Protein 8Q3X (pdb70)

B-factor: mean 102.75, std 41.79, range [35.36, 305.22]

Solvent-accessible surface area: 38124 Å² total

Nearest PDB structures (foldseek):
  8q3x-assembly1_DDD  TM=1.011E+00  e=6.665E-15  Homo sapiens
  6ipu-assembly1_D  TM=1.009E+00  e=2.943E-14  Homo sapiens
  7xvl-assembly1_X  TM=1.002E+00  e=1.071E-13  Homo sapiens
  3uta-assembly1_D  TM=1.003E+00  e=1.479E-13  Xenopus laevis
  4wnn-assembly4_D  TM=9.598E-01  e=1.417E-12  Saccharomyces cerevisiae S288C

Sequence (782 aa):
PHRYRPGTVALREIRRYQKSTELLIRKLPFQRLVREIAQDFKTDLRFQSSAVMALQEACEAYLVGLFEDTNLCAIHAKRVTIMPKDIQLARRIRGERAVLRDNIQGITKPAIRRLARRGGVKRISGLIYEETRGVLKVFLENVIRDAVTYTEHAKRKTVTAMDVVYALKRQGRTLYGFGGKAKTRSSRAGLQFPVGRVHRLLRKGNYSERVGAGAPVYLAAVLEYLTAEILELAGNAARDNKKTRIIPRHLQLAIRNDEELNKLLGRVTIAQGGVLPNIQAVLLPKKRSRKESYSVYVYKVLKQVHPDTGISSKAMGIMNSFVNDIFERIAGEASRLAHYNKRSTITSREIQTAVRLLLPGELAKHAVSEGTKAVTKYTSAKPHRYRPGTVALREIRRYQKSTELLIRKLPFQRLVREIAQDFKTDLRFQSSAVMALQEACEAYLVGLFEDTNLCAIHAKRVTIMPKDIQLARRIRGERAKRHRKVLRDNIQGITKPAIRRLARRGGVKRISGLIYEETRGVLKVFLENVIRDAVTYTEHAKRKTVTAMDVVYALKRQGRTLYGFGGKAKTRSSRAGLQFPVGRVHRLLRKGNYSERVGAGAPVYLAAVLEYLTAEILELAGNAARDNKKTRIIPRHLQLAIRNDEELNKLLGRVTIAQGGVLPNIQAVLLPKKRSRKESYSVYVYKVLKQVHPDTGISSKAMGIMNSFVNDIFERIAGEASRLAHYNKRSTITSREIQTAVRLLLPGELAKHAVSEGTKAVTKYTSAKPGRLRSGRSTGAP

Structure (mmCIF, N/CA/C/O backbone):
data_8Q3X
#
_entry.id   8Q3X
#
_cell.length_a   108.105
_cell.length_b   109.609
_cell.length_c   183.767
_cell.angle_alpha   90.000
_cell.angle_beta   90.000
_cell.angle_gamma   90.000
#
_symmetry.space_group_name_H-M   'P 21 21 21'
#
loop_
_entity.id
_entity.type
_entity.pdbx_description
1 polymer 'Histone H3.1'
2 polymer 'Histone H4'
3 polymer 'Histone H2A type 1-B/E'
4 polymer 'Histone H2B type 1-K'
5 polymer 'DNA (145-MER)'
6 polymer 'DNA (145-MER)'
7 polymer 'LANA peptide'
8 non-polymer 'GOLD ION'
9 non-polymer '4-diphenylphosphanylbenzoic acid'
10 non-polymer 'MAGNESIUM ION'
#
loop_
_atom_site.group_PDB
_atom_site.id
_atom_site.type_symbol
_atom_site.label_atom_id
_atom_site.label_alt_id
_atom_site.label_comp_id
_atom_site.label_asym_id
_atom_site.label_entity_id
_atom_site.label_seq_id
_atom_site.pdbx_PDB_ins_code
_atom_site.Cartn_x
_atom_site.Cartn_y
_atom_site.Cartn_z
_atom_site.occupancy
_atom_site.B_iso_or_equiv
_atom_site.auth_seq_id
_atom_site.auth_comp_id
_atom_site.auth_asym_id
_atom_site.auth_atom_id
_atom_site.pdbx_PDB_model_num
ATOM 1 N N . PRO A 1 1 ? 60.732 29.291 81.826 1.000 164.180 38 PRO AAA N 1
ATOM 2 C CA . PRO A 1 1 ? 59.726 28.349 81.290 1.000 163.430 38 PRO AAA CA 1
ATOM 3 C C . PRO A 1 1 ? 58.369 29.030 81.025 1.000 170.740 38 PRO AAA C 1
ATOM 4 O O . PRO A 1 1 ? 57.660 29.299 81.983 1.000 177.330 38 PRO AAA O 1
ATOM 8 N N . HIS A 1 2 ? 58.058 29.303 79.748 1.000 173.150 39 HIS AAA N 1
ATOM 9 C CA . HIS A 1 2 ? 56.868 30.080 79.289 1.000 159.970 39 HIS AAA CA 1
ATOM 10 C C . HIS A 1 2 ? 55.966 29.202 78.415 1.000 138.380 39 HIS AAA C 1
ATOM 11 O O . HIS A 1 2 ? 56.463 28.603 77.444 1.000 123.220 39 HIS AAA O 1
ATOM 18 N N . ARG A 1 3 ? 54.677 29.169 78.755 1.000 118.050 40 ARG AAA N 1
ATOM 19 C CA . ARG A 1 3 ? 53.660 28.227 78.227 1.000 109.130 40 ARG AAA CA 1
ATOM 20 C C . ARG A 1 3 ? 52.434 29.054 77.815 1.000 101.970 40 ARG AAA C 1
ATOM 21 O O . ARG A 1 3 ? 52.040 29.927 78.608 1.000 95.480 40 ARG AAA O 1
ATOM 29 N N . TYR A 1 4 ? 51.880 28.841 76.613 1.000 88.970 41 TYR AAA N 1
ATOM 30 C CA . TYR A 1 4 ? 50.661 29.554 76.129 1.000 85.640 41 TYR AAA CA 1
ATOM 31 C C . TYR A 1 4 ? 49.410 28.888 76.745 1.000 75.620 41 TYR AAA C 1
ATOM 32 O O . TYR A 1 4 ? 49.341 27.636 76.866 1.000 70.900 41 TYR AAA O 1
ATOM 41 N N . ARG A 1 5 ? 48.445 29.703 77.179 1.000 77.510 42 ARG AAA N 1
ATOM 42 C CA . ARG A 1 5 ? 47.195 29.226 77.846 1.000 84.980 42 ARG AAA CA 1
ATOM 43 C C . ARG A 1 5 ? 46.249 28.561 76.845 1.000 86.280 42 ARG AAA C 1
ATOM 44 O O . ARG A 1 5 ? 46.218 28.938 75.670 1.000 79.480 42 ARG AAA O 1
ATOM 52 N N . PRO A 1 6 ? 45.403 27.597 77.290 1.000 83.380 43 PRO AAA N 1
ATOM 53 C CA . PRO A 1 6 ? 44.520 26.857 76.388 1.000 86.500 43 PRO AAA CA 1
ATOM 54 C C . PRO A 1 6 ? 43.691 27.832 75.543 1.000 84.280 43 PRO AAA C 1
ATOM 55 O O . PRO A 1 6 ? 43.145 28.763 76.104 1.000 81.510 43 PRO AAA O 1
ATOM 59 N N . GLY A 1 7 ? 43.673 27.633 74.224 1.000 80.170 44 GLY AAA N 1
ATOM 60 C CA . GLY A 1 7 ? 42.828 28.418 73.301 1.000 85.550 44 GLY AAA CA 1
ATOM 61 C C . GLY A 1 7 ? 43.588 29.532 72.604 1.000 78.780 44 GLY AAA C 1
ATOM 62 O O . GLY A 1 7 ? 43.079 30.041 71.602 1.000 78.860 44 GLY AAA O 1
ATOM 63 N N . THR A 1 8 ? 44.772 29.889 73.092 1.000 75.320 45 THR AAA N 1
ATOM 64 C CA . THR A 1 8 ? 45.572 31.014 72.557 1.000 72.870 45 THR AAA CA 1
ATOM 65 C C . THR A 1 8 ? 46.272 30.581 71.275 1.000 68.390 45 THR AAA C 1
ATOM 66 O O . THR A 1 8 ? 46.342 31.407 70.344 1.000 74.680 45 THR AAA O 1
ATOM 70 N N . VAL A 1 9 ? 46.768 29.347 71.237 1.000 67.320 46 VAL AAA N 1
ATOM 71 C CA . VAL A 1 9 ? 47.366 28.737 70.010 1.000 76.890 46 VAL AAA CA 1
ATOM 72 C C . VAL A 1 9 ? 46.229 28.369 69.040 1.000 72.000 46 VAL AAA C 1
ATOM 73 O O . VAL A 1 9 ? 46.404 28.605 67.824 1.000 76.360 46 VAL AAA O 1
ATOM 77 N N . ALA A 1 10 ? 45.106 27.845 69.548 1.000 71.340 47 ALA AAA N 1
ATOM 78 C CA . ALA A 1 10 ? 43.883 27.530 68.759 1.000 75.530 47 ALA AAA CA 1
ATOM 79 C C . ALA A 1 10 ? 43.496 28.762 67.916 1.000 71.570 47 ALA AAA C 1
ATOM 80 O O . ALA A 1 10 ? 43.521 28.655 66.686 1.000 74.970 47 ALA AAA O 1
ATOM 82 N N . LEU A 1 11 ? 43.260 29.912 68.554 1.000 64.880 48 LEU AAA N 1
ATOM 83 C CA . LEU A 1 11 ? 43.013 31.216 67.884 1.000 65.730 48 LEU AAA CA 1
ATOM 84 C C . LEU A 1 11 ? 44.103 31.512 66.849 1.000 72.850 48 LEU AAA C 1
ATOM 85 O O . LEU A 1 11 ? 43.794 32.041 65.765 1.000 69.390 48 LEU AAA O 1
ATOM 90 N N . ARG A 1 12 ? 45.357 31.229 67.174 1.000 75.820 49 ARG AAA N 1
ATOM 91 C CA . ARG A 1 12 ? 46.470 31.578 66.268 1.000 74.950 49 ARG AAA CA 1
ATOM 92 C C . ARG A 1 12 ? 46.381 30.676 65.048 1.000 75.660 49 ARG AAA C 1
ATOM 93 O O . ARG A 1 12 ? 46.602 31.199 63.943 1.000 77.380 49 ARG AAA O 1
ATOM 101 N N . GLU A 1 13 ? 46.068 29.389 65.248 1.000 68.560 50 GLU AAA N 1
ATOM 102 C CA . GLU A 1 13 ? 45.892 28.428 64.130 1.000 67.510 50 GLU AAA CA 1
ATOM 103 C C . GLU A 1 13 ? 44.689 28.896 63.285 1.000 69.080 50 GLU AAA C 1
ATOM 104 O O . GLU A 1 13 ? 44.804 28.956 62.024 1.000 66.830 50 GLU AAA O 1
ATOM 110 N N . ILE A 1 14 ? 43.592 29.295 63.927 1.000 61.300 51 ILE AAA N 1
ATOM 111 C CA . ILE A 1 14 ? 42.387 29.789 63.190 1.000 65.980 51 ILE AAA CA 1
ATOM 112 C C . ILE A 1 14 ? 42.812 30.937 62.271 1.000 63.950 51 ILE AAA C 1
ATOM 113 O O . ILE A 1 14 ? 42.404 30.935 61.100 1.000 60.810 51 ILE AAA O 1
ATOM 118 N N . ARG A 1 15 ? 43.578 31.897 62.794 1.000 61.120 52 ARG AAA N 1
ATOM 119 C CA . ARG A 1 15 ? 43.951 33.114 62.032 1.000 62.330 52 ARG AAA CA 1
ATOM 120 C C . ARG A 1 15 ? 44.846 32.669 60.890 1.000 61.720 52 ARG AAA C 1
ATOM 121 O O . ARG A 1 15 ? 44.656 33.136 59.763 1.000 77.930 52 ARG AAA O 1
ATOM 129 N N . ARG A 1 16 ? 45.720 31.721 61.172 1.000 65.760 53 ARG AAA N 1
ATOM 130 C CA . ARG A 1 16 ? 46.728 31.244 60.206 1.000 69.290 53 ARG AAA CA 1
ATOM 131 C C . ARG A 1 16 ? 46.037 30.463 59.076 1.000 73.420 53 ARG AAA C 1
ATOM 132 O O . ARG A 1 16 ? 46.288 30.767 57.901 1.000 74.380 53 ARG AAA O 1
ATOM 140 N N . TYR A 1 17 ? 45.198 29.481 59.391 1.000 75.300 54 TYR AAA N 1
ATOM 141 C CA . TYR A 1 17 ? 44.622 28.575 58.362 1.000 69.990 54 TYR AAA CA 1
ATOM 142 C C . TYR A 1 17 ? 43.501 29.285 57.580 1.000 64.550 54 TYR AAA C 1
ATOM 143 O O . TYR A 1 17 ? 43.349 28.961 56.373 1.000 66.150 54 TYR AAA O 1
ATOM 152 N N . GLN A 1 18 ? 42.830 30.286 58.165 1.000 62.030 55 GLN AAA N 1
ATOM 153 C CA . GLN A 1 18 ? 41.793 31.090 57.450 1.000 70.690 55 GLN AAA CA 1
ATOM 154 C C . GLN A 1 18 ? 42.459 32.083 56.481 1.000 71.570 55 GLN AAA C 1
ATOM 155 O O . GLN A 1 18 ? 41.777 32.586 55.558 1.000 69.440 55 GLN AAA O 1
ATOM 161 N N . LYS A 1 19 ? 43.756 32.333 56.661 1.000 74.910 56 LYS AAA N 1
ATOM 162 C CA . LYS A 1 19 ? 44.558 33.263 55.822 1.000 68.910 56 LYS AAA CA 1
ATOM 163 C C . LYS A 1 19 ? 45.062 32.524 54.583 1.000 62.780 56 LYS AAA C 1
ATOM 164 O O . LYS A 1 19 ? 45.145 33.154 53.530 1.000 69.130 56 LYS AAA O 1
ATOM 170 N N . SER A 1 20 ? 45.381 31.237 54.721 1.000 63.200 57 SER AAA N 1
ATOM 171 C CA . SER A 1 20 ? 45.981 30.401 53.657 1.000 68.280 57 SER AAA CA 1
ATOM 172 C C . SER A 1 20 ? 44.905 29.572 52.942 1.000 69.590 57 SER AAA C 1
ATOM 173 O O . SER A 1 20 ? 43.740 29.566 53.399 1.000 76.720 57 SER AAA O 1
ATOM 176 N N . THR A 1 21 ? 45.317 28.906 51.858 1.000 74.130 58 THR AAA N 1
ATOM 177 C CA . THR A 1 21 ? 44.485 28.066 50.956 1.000 69.840 58 THR AAA CA 1
ATOM 178 C C . THR A 1 21 ? 45.132 26.696 50.684 1.000 68.530 58 THR AAA C 1
ATOM 179 O O . THR A 1 21 ? 44.547 25.936 49.905 1.000 71.280 58 THR AAA O 1
ATOM 183 N N . GLU A 1 22 ? 46.302 26.388 51.260 1.000 74.660 59 GLU AAA N 1
ATOM 184 C CA . GLU A 1 22 ? 46.985 25.078 51.031 1.000 80.010 59 GLU AAA CA 1
ATOM 185 C C . GLU A 1 22 ? 46.040 23.980 51.515 1.000 66.250 59 GLU AAA C 1
ATOM 186 O O . GLU A 1 22 ? 45.386 24.174 52.566 1.000 65.030 59 GLU AAA O 1
ATOM 192 N N . LEU A 1 23 ? 45.974 22.877 50.778 1.000 61.830 60 LEU AAA N 1
ATOM 193 C CA . LEU A 1 23 ? 45.333 21.632 51.260 1.000 63.850 60 LEU AAA CA 1
ATOM 194 C C . LEU A 1 23 ? 45.968 21.231 52.597 1.000 66.880 60 LEU AAA C 1
ATOM 195 O O . LEU A 1 23 ? 47.203 21.389 52.753 1.000 78.140 60 LEU AAA O 1
ATOM 200 N N . LEU A 1 24 ? 45.134 20.797 53.542 1.000 63.500 61 LEU AAA N 1
ATOM 201 C CA . LEU A 1 24 ? 45.499 20.564 54.963 1.000 68.060 61 LEU AAA CA 1
ATOM 202 C C . LEU A 1 24 ? 45.574 19.072 55.317 1.000 70.120 61 LEU AAA C 1
ATOM 203 O O . LEU A 1 24 ? 45.916 18.805 56.482 1.000 72.400 61 LEU AAA O 1
ATOM 208 N N . ILE A 1 25 ? 45.228 18.163 54.395 1.000 67.310 62 ILE AAA N 1
ATOM 209 C CA . ILE A 1 25 ? 45.465 16.688 54.506 1.000 68.900 62 ILE AAA CA 1
ATOM 210 C C . ILE A 1 25 ? 46.674 16.323 53.634 1.000 72.540 62 ILE AAA C 1
ATOM 211 O O . ILE A 1 25 ? 46.809 16.895 52.510 1.000 74.010 62 ILE AAA O 1
ATOM 216 N N . ARG A 1 26 ? 47.510 15.388 54.094 1.000 77.280 63 ARG AAA N 1
ATOM 217 C CA . ARG A 1 26 ? 48.736 14.973 53.348 1.000 82.660 63 ARG AAA CA 1
ATOM 218 C C . ARG A 1 26 ? 48.266 14.212 52.104 1.000 77.490 63 ARG AAA C 1
ATOM 219 O O . ARG A 1 26 ? 47.263 13.473 52.235 1.000 72.450 63 ARG AAA O 1
ATOM 227 N N . LYS A 1 27 ? 48.945 14.389 50.963 1.000 70.340 64 LYS AAA N 1
ATOM 228 C CA . LYS A 1 27 ? 48.452 13.948 49.625 1.000 82.720 64 LYS AAA CA 1
ATOM 229 C C . LYS A 1 27 ? 48.386 12.426 49.567 1.000 79.530 64 LYS AAA C 1
ATOM 230 O O . LYS A 1 27 ? 47.332 11.917 49.157 1.000 96.380 64 LYS AAA O 1
ATOM 236 N N . LEU A 1 28 ? 49.453 11.736 49.973 1.000 80.510 65 LEU AAA N 1
ATOM 237 C CA . LEU A 1 28 ? 49.578 10.266 49.786 1.000 78.710 65 LEU AAA CA 1
ATOM 238 C C . LEU A 1 28 ? 48.507 9.512 50.577 1.000 75.570 65 LEU AAA C 1
ATOM 239 O O . LEU A 1 28 ? 47.843 8.644 50.008 1.000 82.140 65 LEU AAA O 1
ATOM 244 N N . PRO A 1 29 ? 48.304 9.778 51.893 1.000 68.690 66 PRO AAA N 1
ATOM 245 C CA . PRO A 1 29 ? 47.245 9.116 52.654 1.000 69.860 66 PRO AAA CA 1
ATOM 246 C C . PRO A 1 29 ? 45.884 9.250 51.963 1.000 72.040 66 PRO AAA C 1
ATOM 247 O O . PRO A 1 29 ? 45.112 8.302 51.993 1.000 75.030 66 PRO AAA O 1
ATOM 251 N N . PHE A 1 30 ? 45.635 10.427 51.374 1.000 76.960 67 PHE AAA N 1
ATOM 252 C CA . PHE A 1 30 ? 44.356 10.780 50.710 1.000 74.920 67 PHE AAA CA 1
ATOM 253 C C . PHE A 1 30 ? 44.258 9.925 49.445 1.000 70.160 67 PHE AAA C 1
ATOM 254 O O . PHE A 1 30 ? 43.321 9.115 49.314 1.000 72.900 67 PHE AAA O 1
ATOM 262 N N . GLN A 1 31 ? 45.262 10.030 48.576 1.000 80.020 68 GLN AAA N 1
ATOM 263 C CA . GLN A 1 31 ? 45.378 9.207 47.346 1.000 82.390 68 GLN AAA CA 1
ATOM 264 C C . GLN A 1 31 ? 45.061 7.738 47.689 1.000 83.820 68 GLN AAA C 1
ATOM 265 O O . GLN A 1 31 ? 44.173 7.158 47.029 1.000 85.880 68 GLN AAA O 1
ATOM 271 N N . ARG A 1 32 ? 45.715 7.172 48.712 1.000 79.970 69 ARG AAA N 1
ATOM 272 C CA . ARG A 1 32 ? 45.505 5.764 49.157 1.000 87.190 69 ARG AAA CA 1
ATOM 273 C C . ARG A 1 32 ? 44.033 5.548 49.495 1.000 83.170 69 ARG AAA C 1
ATOM 274 O O . ARG A 1 32 ? 43.466 4.519 49.072 1.000 79.980 69 ARG AAA O 1
ATOM 282 N N . LEU A 1 33 ? 43.446 6.475 50.256 1.000 77.400 70 LEU AAA N 1
ATOM 283 C CA . LEU A 1 33 ? 42.031 6.360 50.697 1.000 77.200 70 LEU AAA CA 1
ATOM 284 C C . LEU A 1 33 ? 41.109 6.424 49.476 1.000 70.000 70 LEU AAA C 1
ATOM 285 O O . LEU A 1 33 ? 40.209 5.599 49.379 1.000 73.720 70 LEU AAA O 1
ATOM 290 N N . VAL A 1 34 ? 41.373 7.334 48.541 1.000 78.930 71 VAL AAA N 1
ATOM 291 C CA . VAL A 1 34 ? 40.609 7.423 47.263 1.000 79.450 71 VAL AAA CA 1
ATOM 292 C C . VAL A 1 34 ? 40.648 6.045 46.611 1.000 75.260 71 VAL AAA C 1
ATOM 293 O O . VAL A 1 34 ? 39.567 5.467 46.402 1.000 75.890 71 VAL AAA O 1
ATOM 297 N N . ARG A 1 35 ? 41.854 5.540 46.330 1.000 80.110 72 ARG AAA N 1
ATOM 298 C CA . ARG A 1 35 ? 42.055 4.290 45.544 1.000 82.810 72 ARG AAA CA 1
ATOM 299 C C . ARG A 1 35 ? 41.350 3.110 46.234 1.000 74.870 72 ARG AAA C 1
ATOM 300 O O . ARG A 1 35 ? 40.675 2.345 45.516 1.000 77.000 72 ARG AAA O 1
ATOM 308 N N . GLU A 1 36 ? 41.458 2.998 47.565 1.000 74.060 73 GLU AAA N 1
ATOM 309 C CA . GLU A 1 36 ? 40.753 1.967 48.379 1.000 76.370 73 GLU AAA CA 1
ATOM 310 C C . GLU A 1 36 ? 39.258 2.024 48.037 1.000 83.510 73 GLU AAA C 1
ATOM 311 O O . GLU A 1 36 ? 38.736 1.063 47.435 1.000 88.720 73 GLU AAA O 1
ATOM 317 N N . ILE A 1 37 ? 38.607 3.145 48.359 1.000 86.400 74 ILE AAA N 1
ATOM 318 C CA . ILE A 1 37 ? 37.130 3.326 48.230 1.000 77.490 74 ILE AAA CA 1
ATOM 319 C C . ILE A 1 37 ? 36.718 2.968 46.797 1.000 79.690 74 ILE AAA C 1
ATOM 320 O O . ILE A 1 37 ? 35.672 2.301 46.620 1.000 72.960 74 ILE AAA O 1
ATOM 325 N N . ALA A 1 38 ? 37.526 3.395 45.821 1.000 73.210 75 ALA AAA N 1
ATOM 326 C CA . ALA A 1 38 ? 37.263 3.253 44.374 1.000 78.640 75 ALA AAA CA 1
ATOM 327 C C . ALA A 1 38 ? 37.295 1.769 43.972 1.000 90.510 75 ALA AAA C 1
ATOM 328 O O . ALA A 1 38 ? 36.341 1.326 43.284 1.000 88.650 75 ALA AAA O 1
ATOM 330 N N . GLN A 1 39 ? 38.328 1.035 44.417 1.000 95.800 76 GLN AAA N 1
ATOM 331 C CA . GLN A 1 39 ? 38.511 -0.436 44.221 1.000 103.940 76 GLN AAA CA 1
ATOM 332 C C . GLN A 1 39 ? 37.184 -1.190 44.389 1.000 101.470 76 GLN AAA C 1
ATOM 333 O O . GLN A 1 39 ? 36.942 -2.100 43.578 1.000 107.200 76 GLN AAA O 1
ATOM 339 N N . ASP A 1 40 ? 36.354 -0.821 45.374 1.000 87.220 77 ASP AAA N 1
ATOM 340 C CA . ASP A 1 40 ? 35.059 -1.497 45.678 1.000 84.530 77 ASP AAA CA 1
ATOM 341 C C . ASP A 1 40 ? 34.017 -1.273 44.571 1.000 86.920 77 ASP AAA C 1
ATOM 342 O O . ASP A 1 40 ? 32.879 -1.780 44.721 1.000 87.230 77 ASP AAA O 1
ATOM 347 N N . PHE A 1 41 ? 34.342 -0.518 43.518 1.000 83.330 78 PHE AAA N 1
ATOM 348 C CA . PHE A 1 41 ? 33.371 -0.128 42.462 1.000 84.680 78 PHE AAA CA 1
ATOM 349 C C . PHE A 1 41 ? 33.863 -0.621 41.106 1.000 80.690 78 PHE AAA C 1
ATOM 350 O O . PHE A 1 41 ? 33.032 -1.021 40.286 1.000 88.500 78 PHE AAA O 1
ATOM 358 N N . LYS A 1 42 ? 35.165 -0.493 40.860 1.000 78.650 79 LYS AAA N 1
ATOM 359 C CA . LYS A 1 42 ? 35.855 -1.110 39.707 1.000 82.060 79 LYS AAA CA 1
ATOM 360 C C . LYS A 1 42 ? 37.329 -1.287 40.070 1.000 94.770 79 LYS AAA C 1
ATOM 361 O O . LYS A 1 42 ? 37.920 -0.343 40.624 1.000 94.250 79 LYS AAA O 1
ATOM 367 N N . THR A 1 43 ? 37.881 -2.472 39.787 1.000 102.240 80 THR AAA N 1
ATOM 368 C CA . THR A 1 43 ? 39.285 -2.860 40.099 1.000 95.430 80 THR AAA CA 1
ATOM 369 C C . THR A 1 43 ? 40.191 -2.499 38.921 1.000 88.120 80 THR AAA C 1
ATOM 370 O O . THR A 1 43 ? 39.662 -2.228 37.822 1.000 90.460 80 THR AAA O 1
ATOM 374 N N . ASP A 1 44 ? 41.505 -2.497 39.153 1.000 93.890 81 ASP AAA N 1
ATOM 375 C CA . ASP A 1 44 ? 42.543 -2.129 38.151 1.000 107.710 81 ASP AAA CA 1
ATOM 376 C C . ASP A 1 44 ? 42.222 -0.730 37.609 1.000 105.020 81 ASP AAA C 1
ATOM 377 O O . ASP A 1 44 ? 42.192 -0.543 36.367 1.000 103.870 81 ASP AAA O 1
ATOM 382 N N . LEU A 1 45 ? 41.959 0.216 38.512 1.000 101.480 82 LEU AAA N 1
ATOM 383 C CA . LEU A 1 45 ? 41.561 1.594 38.129 1.000 96.870 82 LEU AAA CA 1
ATOM 384 C C . LEU A 1 45 ? 42.777 2.500 38.216 1.000 82.210 82 LEU AAA C 1
ATOM 385 O O . LEU A 1 45 ? 43.517 2.383 39.191 1.000 87.640 82 LEU AAA O 1
ATOM 390 N N . ARG A 1 46 ? 42.960 3.356 37.219 1.000 74.550 83 ARG AAA N 1
ATOM 391 C CA . ARG A 1 46 ? 43.963 4.448 37.271 1.000 86.330 83 ARG AAA CA 1
ATOM 392 C C . ARG A 1 46 ? 43.203 5.773 37.447 1.000 87.490 83 ARG AAA C 1
ATOM 393 O O . ARG A 1 46 ? 41.992 5.822 37.125 1.000 71.350 83 ARG AAA O 1
ATOM 401 N N . PHE A 1 47 ? 43.889 6.787 37.982 1.000 86.560 84 PHE AAA N 1
ATOM 402 C CA . PHE A 1 47 ? 43.362 8.139 38.310 1.000 83.040 84 PHE AAA CA 1
ATOM 403 C C . PHE A 1 47 ? 44.293 9.194 37.712 1.000 78.890 84 PHE AAA C 1
ATOM 404 O O . PHE A 1 47 ? 45.509 9.099 37.968 1.000 77.100 84 PHE AAA O 1
ATOM 412 N N . GLN A 1 48 ? 43.776 10.190 36.987 1.000 74.690 85 GLN AAA N 1
ATOM 413 C CA . GLN A 1 48 ? 44.634 11.330 36.558 1.000 74.450 85 GLN AAA CA 1
ATOM 414 C C . GLN A 1 48 ? 45.155 11.987 37.846 1.000 75.040 85 GLN AAA C 1
ATOM 415 O O . GLN A 1 48 ? 44.480 11.863 38.880 1.000 75.850 85 GLN AAA O 1
ATOM 421 N N . SER A 1 49 ? 46.340 12.594 37.820 1.000 70.030 86 SER AAA N 1
ATOM 422 C CA . SER A 1 49 ? 46.852 13.433 38.932 1.000 74.540 86 SER AAA CA 1
ATOM 423 C C . SER A 1 49 ? 45.790 14.478 39.337 1.000 76.270 86 SER AAA C 1
ATOM 424 O O . SER A 1 49 ? 45.534 14.610 40.549 1.000 77.640 86 SER AAA O 1
ATOM 427 N N . SER A 1 50 ? 45.221 15.205 38.362 1.000 69.980 87 SER AAA N 1
ATOM 428 C CA . SER A 1 50 ? 44.240 16.306 38.547 1.000 75.850 87 SER AAA CA 1
ATOM 429 C C . SER A 1 50 ? 42.919 15.754 39.119 1.000 81.110 87 SER AAA C 1
ATOM 430 O O . SER A 1 50 ? 42.269 16.475 39.883 1.000 84.750 87 SER AAA O 1
ATOM 433 N N . ALA A 1 51 ? 42.535 14.520 38.785 1.000 74.310 88 ALA AAA N 1
ATOM 434 C CA . ALA A 1 51 ? 41.307 13.884 39.311 1.000 73.520 88 ALA AAA CA 1
ATOM 435 C C . ALA A 1 51 ? 41.404 13.781 40.829 1.000 67.410 88 ALA AAA C 1
ATOM 436 O O . ALA A 1 51 ? 40.419 14.056 41.526 1.000 72.680 88 ALA AAA O 1
ATOM 438 N N . VAL A 1 52 ? 42.558 13.392 41.335 1.000 65.000 89 VAL AAA N 1
ATOM 439 C CA . VAL A 1 52 ? 42.709 13.148 42.794 1.000 71.890 89 VAL AAA CA 1
ATOM 440 C C . VAL A 1 52 ? 42.692 14.513 43.488 1.000 66.670 89 VAL AAA C 1
ATOM 441 O O . VAL A 1 52 ? 42.005 14.656 44.518 1.000 71.990 89 VAL AAA O 1
ATOM 445 N N . MET A 1 53 ? 43.399 15.480 42.919 1.000 64.760 90 MET AAA N 1
ATOM 446 C CA . MET A 1 53 ? 43.458 16.866 43.437 1.000 69.410 90 MET AAA CA 1
ATOM 447 C C . MET A 1 53 ? 42.035 17.458 43.470 1.000 70.220 90 MET AAA C 1
ATOM 448 O O . MET A 1 53 ? 41.641 17.961 44.533 1.000 73.070 90 MET AAA O 1
ATOM 453 N N . ALA A 1 54 ? 41.257 17.324 42.389 1.000 61.950 91 ALA AAA N 1
ATOM 454 C CA . ALA A 1 54 ? 39.832 17.717 42.340 1.000 61.790 91 ALA AAA CA 1
ATOM 455 C C . ALA A 1 54 ? 39.133 17.150 43.586 1.000 67.290 91 ALA AAA C 1
ATOM 456 O O . ALA A 1 54 ? 38.554 17.937 44.349 1.000 70.860 91 ALA AAA O 1
ATOM 458 N N . LEU A 1 55 ? 39.250 15.841 43.824 1.000 66.440 92 LEU AAA N 1
ATOM 459 C CA . LEU A 1 55 ? 38.587 15.161 44.966 1.000 68.290 92 LEU AAA CA 1
ATOM 460 C C . LEU A 1 55 ? 39.049 15.801 46.283 1.000 69.790 92 LEU AAA C 1
ATOM 461 O O . LEU A 1 55 ? 38.188 16.112 47.121 1.000 70.740 92 LEU AAA O 1
ATOM 466 N N . GLN A 1 56 ? 40.352 16.020 46.462 1.000 66.880 93 GLN AAA N 1
ATOM 467 C CA . GLN A 1 56 ? 40.878 16.536 47.754 1.000 72.810 93 GLN AAA CA 1
ATOM 468 C C . GLN A 1 56 ? 40.342 17.964 47.939 1.000 68.910 93 GLN AAA C 1
ATOM 469 O O . GLN A 1 56 ? 39.884 18.286 49.038 1.000 64.670 93 GLN AAA O 1
ATOM 475 N N . GLU A 1 57 ? 40.361 18.775 46.886 1.000 64.140 94 GLU AAA N 1
ATOM 476 C CA . GLU A 1 57 ? 39.868 20.168 46.941 1.000 62.010 94 GLU AAA CA 1
ATOM 477 C C . GLU A 1 57 ? 38.414 20.139 47.414 1.000 63.930 94 GLU AAA C 1
ATOM 478 O O . GLU A 1 57 ? 38.083 20.842 48.393 1.000 62.420 94 GLU AAA O 1
ATOM 484 N N . ALA A 1 58 ? 37.589 19.320 46.765 1.000 58.890 95 ALA AAA N 1
ATOM 485 C CA . ALA A 1 58 ? 36.129 19.269 47.003 1.000 61.980 95 ALA AAA CA 1
ATOM 486 C C . ALA A 1 58 ? 35.896 18.805 48.431 1.000 60.160 95 ALA AAA C 1
ATOM 487 O O . ALA A 1 58 ? 35.112 19.432 49.175 1.000 61.260 95 ALA AAA O 1
ATOM 489 N N . CYS A 1 59 ? 36.624 17.774 48.806 1.000 56.560 96 CYS AAA N 1
ATOM 490 C CA . CYS A 1 59 ? 36.421 17.075 50.095 1.000 63.710 96 CYS AAA CA 1
ATOM 491 C C . CYS A 1 59 ? 36.861 17.986 51.266 1.000 58.550 96 CYS AAA C 1
ATOM 492 O O . CYS A 1 59 ? 36.089 18.176 52.225 1.000 59.660 96 CYS AAA O 1
ATOM 495 N N . GLU A 1 60 ? 37.998 18.654 51.163 1.000 57.500 97 GLU AAA N 1
ATOM 496 C CA . GLU A 1 60 ? 38.446 19.645 52.182 1.000 64.430 97 GLU AAA CA 1
ATOM 497 C C . GLU A 1 60 ? 37.496 20.858 52.256 1.000 59.970 97 GLU AAA C 1
ATOM 498 O O . GLU A 1 60 ? 37.218 21.341 53.364 1.000 60.560 97 GLU AAA O 1
ATOM 504 N N . ALA A 1 61 ? 37.046 21.393 51.129 1.000 54.770 98 ALA AAA N 1
ATOM 505 C CA . ALA A 1 61 ? 36.092 22.526 51.130 1.000 54.310 98 ALA AAA CA 1
ATOM 506 C C . ALA A 1 61 ? 34.820 22.096 51.875 1.000 54.120 98 ALA AAA C 1
ATOM 507 O O . ALA A 1 61 ? 34.337 22.886 52.701 1.000 52.380 98 ALA AAA O 1
ATOM 509 N N . TYR A 1 62 ? 34.338 20.872 51.610 1.000 50.450 99 TYR AAA N 1
ATOM 510 C CA . TYR A 1 62 ? 33.106 20.314 52.201 1.000 49.630 99 TYR AAA CA 1
ATOM 511 C C . TYR A 1 62 ? 33.283 20.267 53.721 1.000 56.000 99 TYR AAA C 1
ATOM 512 O O . TYR A 1 62 ? 32.382 20.729 54.445 1.000 64.650 99 TYR AAA O 1
ATOM 521 N N . LEU A 1 63 ? 34.419 19.741 54.190 1.000 61.190 100 LEU AAA N 1
ATOM 522 C CA . LEU A 1 63 ? 34.629 19.461 55.635 1.000 54.710 100 LEU AAA CA 1
ATOM 523 C C . LEU A 1 63 ? 34.759 20.793 56.354 1.000 59.370 100 LEU AAA C 1
ATOM 524 O O . LEU A 1 63 ? 34.171 20.931 57.434 1.000 59.910 100 LEU AAA O 1
ATOM 529 N N . VAL A 1 64 ? 35.451 21.755 55.738 1.000 63.680 101 VAL AAA N 1
ATOM 530 C CA . VAL A 1 64 ? 35.620 23.124 56.311 1.000 57.040 101 VAL AAA CA 1
ATOM 531 C C . VAL A 1 64 ? 34.251 23.797 56.464 1.000 56.160 101 VAL AAA C 1
ATOM 532 O O . VAL A 1 64 ? 33.992 24.340 57.571 1.000 54.030 101 VAL AAA O 1
ATOM 536 N N . GLY A 1 65 ? 33.403 23.727 55.427 1.000 45.870 102 GLY AAA N 1
ATOM 537 C CA . GLY A 1 65 ? 32.007 24.204 55.492 1.000 44.630 102 GLY AAA CA 1
ATOM 538 C C . GLY A 1 65 ? 31.284 23.533 56.645 1.000 49.520 102 GLY AAA C 1
ATOM 539 O O . GLY A 1 65 ? 30.656 24.248 57.466 1.000 51.460 102 GLY AAA O 1
ATOM 540 N N . LEU A 1 66 ? 31.437 22.209 56.759 1.000 53.910 103 LEU AAA N 1
ATOM 541 C CA . LEU A 1 66 ? 30.713 21.398 57.769 1.000 53.860 103 LEU AAA C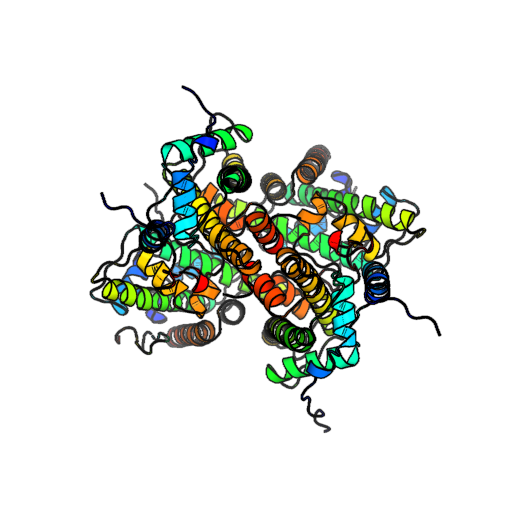A 1
ATOM 542 C C . LEU A 1 66 ? 31.187 21.812 59.166 1.000 54.370 103 LEU AAA C 1
ATOM 543 O O . LEU A 1 66 ? 30.322 21.989 60.052 1.000 50.410 103 LEU AAA O 1
ATOM 548 N N . PHE A 1 67 ? 32.492 22.040 59.359 1.000 52.970 104 PHE AAA N 1
ATOM 549 C CA . PHE A 1 67 ? 32.994 22.501 60.672 1.000 52.200 104 PHE AAA CA 1
ATOM 550 C C . PHE A 1 67 ? 32.407 23.886 60.968 1.000 53.770 104 PHE AAA C 1
ATOM 551 O O . PHE A 1 67 ? 32.080 24.128 62.121 1.000 57.400 104 PHE AAA O 1
ATOM 559 N N . GLU A 1 68 ? 32.232 24.758 59.979 1.000 50.850 105 GLU AAA N 1
ATOM 560 C CA . GLU A 1 68 ? 31.623 26.082 60.260 1.000 57.020 105 GLU AAA CA 1
ATOM 561 C C . GLU A 1 68 ? 30.215 25.838 60.811 1.000 54.700 105 GLU AAA C 1
ATOM 562 O O . GLU A 1 68 ? 29.884 26.424 61.861 1.000 59.080 105 GLU AAA O 1
ATOM 568 N N . ASP A 1 69 ? 29.415 25.022 60.126 1.000 52.790 106 ASP AAA N 1
ATOM 569 C CA . ASP A 1 69 ? 27.997 24.771 60.513 1.000 56.600 106 ASP AAA CA 1
ATOM 570 C C . ASP A 1 69 ? 27.977 24.098 61.884 1.000 58.960 106 ASP AAA C 1
ATOM 571 O O . ASP A 1 69 ? 27.095 24.426 62.732 1.000 53.640 106 ASP AAA O 1
ATOM 576 N N . THR A 1 70 ? 28.936 23.191 62.084 1.000 57.110 107 THR AAA N 1
ATOM 577 C CA . THR A 1 70 ? 29.108 22.415 63.333 1.000 60.880 107 THR AAA CA 1
ATOM 578 C C . THR A 1 70 ? 29.404 23.387 64.481 1.000 59.290 107 THR AAA C 1
ATOM 579 O O . THR A 1 70 ? 28.780 23.311 65.589 1.000 58.010 107 THR AAA O 1
ATOM 583 N N . ASN A 1 71 ? 30.306 24.312 64.217 1.000 56.880 108 ASN AAA N 1
ATOM 584 C CA . ASN A 1 71 ? 30.684 25.350 65.203 1.000 58.750 108 ASN AAA CA 1
ATOM 585 C C . ASN A 1 71 ? 29.429 26.120 65.615 1.000 51.740 108 ASN AAA C 1
ATOM 586 O O . ASN A 1 71 ? 29.257 26.345 66.815 1.000 51.840 108 ASN AAA O 1
ATOM 591 N N . LEU A 1 72 ? 28.579 26.505 64.664 1.000 53.380 109 LEU AAA N 1
ATOM 592 C CA . LEU A 1 72 ? 27.331 27.260 64.975 1.000 54.210 109 LEU AAA CA 1
ATOM 593 C C . LEU A 1 72 ? 26.397 26.412 65.849 1.000 47.230 109 LEU AAA C 1
ATOM 594 O O . LEU A 1 72 ? 25.783 26.978 66.756 1.000 54.970 109 LEU AAA O 1
ATOM 599 N N . CYS A 1 73 ? 26.331 25.108 65.628 1.000 52.380 110 CYS AAA N 1
ATOM 600 C CA . CYS A 1 73 ? 25.494 24.191 66.439 1.000 54.450 110 CYS AAA CA 1
ATOM 601 C C . CYS A 1 73 ? 26.064 24.080 67.857 1.000 56.890 110 CYS AAA C 1
ATOM 602 O O . CYS A 1 73 ? 25.285 24.132 68.827 1.000 53.880 110 CYS AAA O 1
ATOM 605 N N . ALA A 1 74 ? 27.378 23.949 67.999 1.000 57.670 111 ALA AAA N 1
ATOM 606 C CA . ALA A 1 74 ? 28.021 23.980 69.335 1.000 55.400 111 ALA AAA CA 1
ATOM 607 C C . ALA A 1 74 ? 27.721 25.328 70.023 1.000 57.210 111 ALA AAA C 1
ATOM 608 O O . ALA A 1 74 ? 27.328 25.350 71.207 1.000 57.160 111 ALA AAA O 1
ATOM 610 N N . ILE A 1 75 ? 27.893 26.437 69.308 1.000 54.150 112 ILE AAA N 1
ATOM 611 C CA . ILE A 1 75 ? 27.779 27.782 69.928 1.000 53.330 112 ILE AAA CA 1
ATOM 612 C C . ILE A 1 75 ? 26.338 28.025 70.349 1.000 61.330 112 ILE AAA C 1
ATOM 613 O O . ILE A 1 75 ? 26.110 28.674 71.365 1.000 61.720 112 ILE AAA O 1
ATOM 618 N N . HIS A 1 76 ? 25.331 27.597 69.613 1.000 57.080 113 HIS AAA N 1
ATOM 619 C CA . HIS A 1 76 ? 23.910 27.395 69.795 1.000 59.580 113 HIS AAA CA 1
ATOM 620 C C . HIS A 1 76 ? 23.492 26.802 71.130 1.000 63.520 113 HIS AAA C 1
ATOM 621 O O . HIS A 1 76 ? 22.519 27.241 71.753 1.000 62.380 113 HIS AAA O 1
ATOM 628 N N . ALA A 1 77 ? 24.276 25.780 71.524 1.000 68.310 114 ALA AAA N 1
ATOM 629 C CA . ALA A 1 77 ? 24.067 25.001 72.745 1.000 67.570 114 ALA AAA CA 1
ATOM 630 C C . ALA A 1 77 ? 24.857 25.617 73.909 1.000 60.280 114 ALA AAA C 1
ATOM 631 O O . ALA A 1 77 ? 24.895 25.015 74.969 1.000 63.100 114 ALA AAA O 1
ATOM 633 N N . LYS A 1 78 ? 25.460 26.784 73.689 1.000 65.770 115 LYS AAA N 1
ATOM 634 C CA . LYS A 1 78 ? 26.139 27.617 74.708 1.000 67.300 115 LYS AAA CA 1
ATOM 635 C C . LYS A 1 78 ? 27.488 26.989 75.052 1.000 66.100 115 LYS AAA C 1
ATOM 636 O O . LYS A 1 78 ? 27.930 27.150 76.190 1.000 76.130 115 LYS AAA O 1
ATOM 642 N N . ARG A 1 79 ? 28.093 26.277 74.106 1.000 64.120 116 ARG AAA N 1
ATOM 643 C CA . ARG A 1 79 ? 29.436 25.664 74.257 1.000 59.310 116 ARG AAA CA 1
ATOM 644 C C . ARG A 1 79 ? 30.399 26.300 73.244 1.000 61.750 116 ARG AAA C 1
ATOM 645 O O . ARG A 1 79 ? 29.945 27.048 72.372 1.000 62.830 116 ARG AAA O 1
ATOM 653 N N . VAL A 1 80 ? 31.690 25.985 73.358 1.000 59.480 117 VAL AAA N 1
ATOM 654 C CA . VAL A 1 80 ? 32.747 26.399 72.393 1.000 55.300 117 VAL AAA CA 1
ATOM 655 C C . VAL A 1 80 ? 33.477 25.166 71.876 1.000 55.230 117 VAL AAA C 1
ATOM 656 O O . VAL A 1 80 ? 34.376 25.347 71.050 1.000 70.120 117 VAL AAA O 1
ATOM 660 N N . THR A 1 81 ? 33.077 23.970 72.320 1.000 58.760 118 THR AAA N 1
ATOM 661 C CA . THR A 1 81 ? 33.689 22.675 71.941 1.000 62.270 118 THR AAA CA 1
ATOM 662 C C . THR A 1 81 ? 32.757 21.942 70.984 1.000 61.270 118 THR AAA C 1
ATOM 663 O O . THR A 1 81 ? 31.639 21.635 71.410 1.000 60.340 118 THR AAA O 1
ATOM 667 N N . ILE A 1 82 ? 33.213 21.637 69.768 1.000 61.500 119 ILE AAA N 1
ATOM 668 C CA . ILE A 1 82 ? 32.388 20.877 68.784 1.000 65.180 119 ILE AAA CA 1
ATOM 669 C C . ILE A 1 82 ? 32.379 19.409 69.230 1.000 59.430 119 ILE AAA C 1
ATOM 670 O O . ILE A 1 82 ? 33.402 18.929 69.721 1.000 65.730 119 ILE AAA O 1
ATOM 675 N N . MET A 1 83 ? 31.232 18.760 69.121 1.000 56.050 120 MET AAA N 1
ATOM 676 C CA . MET A 1 83 ? 31.036 17.342 69.481 1.000 61.150 120 MET AAA CA 1
ATOM 677 C C . MET A 1 83 ? 30.318 16.628 68.345 1.000 62.610 120 MET AAA C 1
ATOM 678 O O . MET A 1 83 ? 29.789 17.261 67.432 1.000 62.300 120 MET AAA O 1
ATOM 683 N N . PRO A 1 84 ? 30.351 15.279 68.335 1.000 67.450 121 PRO AAA N 1
ATOM 684 C CA . PRO A 1 84 ? 29.590 14.503 67.358 1.000 63.190 121 PRO AAA CA 1
ATOM 685 C C . PRO A 1 84 ? 28.153 15.001 67.147 1.000 59.130 121 PRO AAA C 1
ATOM 686 O O . PRO A 1 84 ? 27.737 15.035 65.987 1.000 55.820 121 PRO AAA O 1
ATOM 690 N N . LYS A 1 85 ? 27.439 15.377 68.216 1.000 58.190 122 LYS AAA N 1
ATOM 691 C CA . LYS A 1 85 ? 25.999 15.737 68.092 1.000 60.880 122 LYS AAA CA 1
ATOM 692 C C . LYS A 1 85 ? 25.917 17.017 67.251 1.000 59.310 122 LYS AAA C 1
ATOM 693 O O . LYS A 1 85 ? 24.933 17.199 66.528 1.000 62.270 122 LYS AAA O 1
ATOM 699 N N . ASP A 1 86 ? 26.960 17.838 67.281 1.000 57.350 123 ASP AAA N 1
ATOM 700 C CA . ASP A 1 86 ? 26.985 19.122 66.534 1.000 56.910 123 ASP AAA CA 1
ATOM 701 C C . ASP A 1 86 ? 27.130 18.826 65.050 1.000 56.000 123 ASP AAA C 1
ATOM 702 O O . ASP A 1 86 ? 26.357 19.412 64.279 1.000 59.030 123 ASP AAA O 1
ATOM 707 N N . ILE A 1 87 ? 28.049 17.929 64.675 1.000 58.070 124 ILE AAA N 1
ATOM 708 C CA . ILE A 1 87 ? 28.211 17.483 63.255 1.000 52.640 124 ILE AAA CA 1
ATOM 709 C C . ILE A 1 87 ? 26.891 16.846 62.805 1.000 51.130 124 ILE AAA C 1
ATOM 710 O O . ILE A 1 87 ? 26.470 17.072 61.672 1.000 56.000 124 ILE AAA O 1
ATOM 715 N N . GLN A 1 88 ? 26.278 16.061 63.672 1.000 55.220 125 GLN AAA N 1
ATOM 716 C CA . GLN A 1 88 ? 25.109 15.218 63.327 1.000 60.950 125 GLN AAA CA 1
ATOM 717 C C . GLN A 1 88 ? 23.944 16.163 63.042 1.000 53.720 125 GLN AAA C 1
ATOM 718 O O . GLN A 1 88 ? 23.321 16.014 61.992 1.000 61.760 125 GLN AAA O 1
ATOM 724 N N . LEU A 1 89 ? 23.711 17.140 63.919 1.000 54.150 126 LEU AAA N 1
ATOM 725 C CA . LEU A 1 89 ? 22.612 18.126 63.758 1.000 54.350 126 LEU AAA CA 1
ATOM 726 C C . LEU A 1 89 ? 22.831 18.945 62.481 1.000 56.300 126 LEU AAA C 1
ATOM 727 O O . LEU A 1 89 ? 21.843 19.163 61.798 1.000 52.150 126 LEU AAA O 1
ATOM 732 N N . ALA A 1 90 ? 24.074 19.376 62.184 1.000 52.920 127 ALA AAA N 1
ATOM 733 C CA . ALA A 1 90 ? 24.425 20.150 60.973 1.000 51.040 127 ALA AAA CA 1
ATOM 734 C C . ALA A 1 90 ? 24.062 19.321 59.735 1.000 51.650 127 ALA AAA C 1
ATOM 735 O O . ALA A 1 90 ? 23.343 19.834 58.860 1.000 54.680 127 ALA AAA O 1
ATOM 737 N N . ARG A 1 91 ? 24.489 18.060 59.698 1.000 51.410 128 ARG AAA N 1
ATOM 738 C CA . ARG A 1 91 ? 24.164 17.127 58.597 1.000 53.160 128 ARG AAA CA 1
ATOM 739 C C . ARG A 1 91 ? 22.649 16.948 58.460 1.000 54.510 128 ARG AAA C 1
ATOM 740 O O . ARG A 1 91 ? 22.157 16.996 57.304 1.000 54.350 128 ARG AAA O 1
ATOM 748 N N . ARG A 1 92 ? 21.928 16.781 59.565 1.000 52.850 129 ARG AAA N 1
ATOM 749 C CA . ARG A 1 92 ? 20.454 16.558 59.554 1.000 56.210 129 ARG AAA CA 1
ATOM 750 C C . ARG A 1 92 ? 19.787 17.778 58.894 1.000 56.840 129 ARG AAA C 1
ATOM 751 O O . ARG A 1 92 ? 19.118 17.621 57.879 1.000 52.400 129 ARG AAA O 1
ATOM 759 N N . ILE A 1 93 ? 20.097 18.996 59.332 1.000 60.560 130 ILE AAA N 1
ATOM 760 C CA . ILE A 1 93 ? 19.391 20.209 58.835 1.000 53.710 130 ILE AAA CA 1
ATOM 761 C C . ILE A 1 93 ? 19.795 20.492 57.384 1.000 59.270 130 ILE AAA C 1
ATOM 762 O O . ILE A 1 93 ? 18.895 20.871 56.572 1.000 55.690 130 ILE AAA O 1
ATOM 767 N N . ARG A 1 94 ? 21.049 20.212 57.024 1.000 52.490 131 ARG AAA N 1
ATOM 768 C CA . ARG A 1 94 ? 21.491 20.298 55.608 1.000 54.950 131 ARG AAA CA 1
ATOM 769 C C . ARG A 1 94 ? 20.736 19.277 54.733 1.000 60.340 131 ARG AAA C 1
ATOM 770 O O . ARG A 1 94 ? 20.845 19.356 53.515 1.000 60.840 131 ARG AAA O 1
ATOM 778 N N . GLY A 1 95 ? 20.073 18.282 55.319 1.000 63.320 132 GLY AAA N 1
ATOM 779 C CA . GLY A 1 95 ? 19.474 17.177 54.554 1.000 64.720 132 GLY AAA CA 1
ATOM 780 C C . GLY A 1 95 ? 20.494 16.194 53.991 1.000 58.490 132 GLY AAA C 1
ATOM 781 O O . GLY A 1 95 ? 20.213 15.616 52.958 1.000 74.430 132 GLY AAA O 1
ATOM 782 N N . GLU A 1 96 ? 21.590 15.906 54.687 1.000 64.070 133 GLU AAA N 1
ATOM 783 C CA . GLU A 1 96 ? 22.537 14.833 54.282 1.000 70.350 133 GLU AAA CA 1
ATOM 784 C C . GLU A 1 96 ? 22.102 13.484 54.878 1.000 77.290 133 GLU AAA C 1
ATOM 785 O O . GLU A 1 96 ? 22.709 12.463 54.495 1.000 102.250 133 GLU AAA O 1
ATOM 791 N N . ARG A 1 97 ? 21.104 13.462 55.765 1.000 100.120 134 ARG AAA N 1
ATOM 792 C CA . ARG A 1 97 ? 20.408 12.217 56.206 1.000 129.380 134 ARG AAA CA 1
ATOM 793 C C . ARG A 1 97 ? 19.305 12.599 57.206 1.000 135.960 134 ARG AAA C 1
ATOM 794 O O . ARG A 1 97 ? 19.019 13.825 57.298 1.000 126.600 134 ARG AAA O 1
ATOM 802 N N . ALA A 1 98 ? 18.690 11.586 57.853 1.000 134.320 135 ALA AAA N 1
ATOM 803 C CA . ALA A 1 98 ? 17.638 11.642 58.909 1.000 129.810 135 ALA AAA CA 1
ATOM 804 C C . ALA A 1 98 ? 16.612 12.764 58.644 1.000 156.870 135 ALA AAA C 1
ATOM 805 O O . ALA A 1 98 ? 16.531 13.408 57.581 1.000 163.460 135 ALA AAA O 1
ATOM 808 N N . VAL B 2 6 ? 54.596 -1.916 60.891 1.000 162.660 21 VAL BBB N 1
ATOM 809 C CA . VAL B 2 6 ? 53.692 -0.947 61.602 1.000 172.400 21 VAL BBB CA 1
ATOM 810 C C . VAL B 2 6 ? 52.587 -0.495 60.628 1.000 170.950 21 VAL BBB C 1
ATOM 811 O O . VAL B 2 6 ? 52.657 0.656 60.139 1.000 144.990 21 VAL BBB O 1
ATOM 815 N N . LEU B 2 7 ? 51.587 -1.357 60.389 1.000 176.000 22 LEU BBB N 1
ATOM 816 C CA . LEU B 2 7 ? 50.525 -1.189 59.349 1.000 169.890 22 LEU BBB CA 1
ATOM 817 C C . LEU B 2 7 ? 49.197 -0.758 59.996 1.000 168.820 22 LEU BBB C 1
ATOM 818 O O . LEU B 2 7 ? 48.896 -1.242 61.108 1.000 175.840 22 LEU BBB O 1
ATOM 823 N N . ARG B 2 8 ? 48.440 0.124 59.326 1.000 156.880 23 ARG BBB N 1
ATOM 824 C CA . ARG B 2 8 ? 47.146 0.689 59.814 1.000 151.040 23 ARG BBB CA 1
ATOM 825 C C . ARG B 2 8 ? 46.187 0.911 58.632 1.000 147.660 23 ARG BBB C 1
ATOM 826 O O . ARG B 2 8 ? 46.651 0.856 57.470 1.000 135.710 23 ARG BBB O 1
ATOM 834 N N . ASP B 2 9 ? 44.898 1.152 58.919 1.000 136.570 24 ASP BBB N 1
ATOM 835 C CA . ASP B 2 9 ? 43.850 1.470 57.907 1.000 129.180 24 ASP BBB CA 1
ATOM 836 C C . ASP B 2 9 ? 44.257 2.710 57.109 1.000 118.570 24 ASP BBB C 1
ATOM 837 O O . ASP B 2 9 ? 45.012 3.549 57.651 1.000 115.730 24 ASP BBB O 1
ATOM 842 N N . ASN B 2 10 ? 43.749 2.841 55.885 1.000 99.380 25 ASN BBB N 1
ATOM 843 C CA . ASN B 2 10 ? 44.004 4.036 55.043 1.000 96.900 25 ASN BBB CA 1
ATOM 844 C C . ASN B 2 10 ? 43.241 5.228 55.642 1.000 90.510 25 ASN BBB C 1
ATOM 845 O O . ASN B 2 10 ? 43.837 6.318 55.722 1.000 76.950 25 ASN BBB O 1
ATOM 850 N N . ILE B 2 11 ? 42.006 5.013 56.112 1.000 89.390 26 ILE BBB N 1
ATOM 851 C CA . ILE B 2 11 ? 41.139 6.066 56.729 1.000 87.610 26 ILE BBB CA 1
ATOM 852 C C . ILE B 2 11 ? 41.894 6.777 57.866 1.000 91.230 26 ILE BBB C 1
ATOM 853 O O . ILE B 2 11 ? 41.765 8.016 57.975 1.000 85.200 26 ILE BBB O 1
ATOM 858 N N . GLN B 2 12 ? 42.678 6.051 58.669 1.000 86.810 27 GLN BBB N 1
ATOM 859 C CA . GLN B 2 12 ? 43.367 6.613 59.864 1.000 80.190 27 GLN BBB CA 1
ATOM 860 C C . GLN B 2 12 ? 44.562 7.444 59.396 1.000 77.010 27 GLN BBB C 1
ATOM 861 O O . GLN B 2 12 ? 45.123 8.234 60.216 1.000 79.110 27 GLN BBB O 1
ATOM 867 N N . GLY B 2 13 ? 44.909 7.289 58.116 1.000 80.870 28 GLY BBB N 1
ATOM 868 C CA . GLY B 2 13 ? 45.824 8.183 57.377 1.000 95.100 28 GLY BBB CA 1
ATOM 869 C C . GLY B 2 13 ? 45.341 9.625 57.383 1.000 97.720 28 GLY BBB C 1
ATOM 870 O O . GLY B 2 13 ? 46.177 10.545 57.200 1.000 103.230 28 GLY BBB O 1
ATOM 871 N N . ILE B 2 14 ? 44.031 9.814 57.551 1.000 88.150 29 ILE BBB N 1
ATOM 872 C CA . ILE B 2 14 ? 43.422 11.134 57.872 1.000 78.220 29 ILE BBB CA 1
ATOM 873 C C . ILE B 2 14 ? 43.602 11.340 59.376 1.000 70.430 29 ILE BBB C 1
ATOM 874 O O . ILE B 2 14 ? 42.770 10.886 60.156 1.000 79.160 29 ILE BBB O 1
ATOM 879 N N . THR B 2 15 ? 44.673 12.019 59.753 1.000 67.610 30 THR BBB N 1
ATOM 880 C CA . THR B 2 15 ? 45.207 12.047 61.134 1.000 70.510 30 THR BBB CA 1
ATOM 881 C C . THR B 2 15 ? 44.541 13.160 61.941 1.000 70.840 30 THR BBB C 1
ATOM 882 O O . THR B 2 15 ? 44.015 14.108 61.346 1.000 79.900 30 THR BBB O 1
ATOM 886 N N . LYS B 2 16 ? 44.598 13.035 63.262 1.000 78.700 31 LYS BBB N 1
ATOM 887 C CA . LYS B 2 16 ? 44.095 14.020 64.254 1.000 74.930 31 LYS BBB CA 1
ATOM 888 C C . LYS B 2 16 ? 44.575 15.419 63.892 1.000 76.210 31 LYS BBB C 1
ATOM 889 O O . LYS B 2 16 ? 43.790 16.355 63.811 1.000 85.650 31 LYS BBB O 1
ATOM 895 N N . PRO B 2 17 ? 45.880 15.635 63.671 1.000 75.450 32 PRO BBB N 1
ATOM 896 C CA . PRO B 2 17 ? 46.373 16.986 63.416 1.000 76.770 32 PRO BBB CA 1
ATOM 897 C C . PRO B 2 17 ? 45.813 17.602 62.123 1.000 77.440 32 PRO BBB C 1
ATOM 898 O O . PRO B 2 17 ? 45.632 18.789 62.091 1.000 76.390 32 PRO BBB O 1
ATOM 902 N N . ALA B 2 18 ? 45.596 16.796 61.082 1.000 77.360 33 ALA BBB N 1
ATOM 903 C CA . ALA B 2 18 ? 45.026 17.246 59.793 1.000 78.420 33 ALA BBB CA 1
ATOM 904 C C . ALA B 2 18 ? 43.568 17.669 60.008 1.000 78.710 33 ALA BBB C 1
ATOM 905 O O . ALA B 2 18 ? 43.177 18.760 59.558 1.000 79.110 33 ALA BBB O 1
ATOM 907 N N . ILE B 2 19 ? 42.783 16.830 60.676 1.000 71.250 34 ILE BBB N 1
ATOM 908 C CA . ILE B 2 19 ? 41.343 17.110 60.946 1.000 66.810 34 ILE BBB CA 1
ATOM 909 C C . ILE B 2 19 ? 41.258 18.390 61.781 1.000 64.510 34 ILE BBB C 1
ATOM 910 O O . ILE B 2 19 ? 40.348 19.200 61.577 1.000 70.020 34 ILE BBB O 1
ATOM 915 N N . ARG B 2 20 ? 42.216 18.566 62.674 1.000 66.720 35 ARG BBB N 1
ATOM 916 C CA . ARG B 2 20 ? 42.309 19.728 63.578 1.000 66.140 35 ARG BBB CA 1
ATOM 917 C C . ARG B 2 20 ? 42.547 20.985 62.719 1.000 75.900 35 ARG BBB C 1
ATOM 918 O O . ARG B 2 20 ? 41.976 22.061 63.064 1.000 75.770 35 ARG BBB O 1
ATOM 926 N N . ARG B 2 21 ? 43.304 20.865 61.614 1.000 71.170 36 ARG BBB N 1
ATOM 927 C CA . ARG B 2 21 ? 43.623 21.996 60.696 1.000 67.700 36 ARG BBB CA 1
ATOM 928 C C . ARG B 2 21 ? 42.355 22.376 59.924 1.000 67.040 36 ARG BBB C 1
ATOM 929 O O . ARG B 2 21 ? 42.058 23.584 59.836 1.000 61.530 36 ARG BBB O 1
ATOM 937 N N . LEU B 2 22 ? 41.640 21.390 59.384 1.000 63.030 37 LEU BBB N 1
ATOM 938 C CA . LEU B 2 22 ? 40.362 21.615 58.665 1.000 61.050 37 LEU BBB CA 1
ATOM 939 C C . LEU B 2 22 ? 39.416 22.387 59.595 1.000 58.870 37 LEU BBB C 1
ATOM 940 O O . LEU B 2 22 ? 39.013 23.481 59.225 1.000 63.810 37 LEU BBB O 1
ATOM 945 N N . ALA B 2 23 ? 39.170 21.891 60.805 1.000 59.740 38 ALA BBB N 1
ATOM 946 C CA . ALA B 2 23 ? 38.306 22.553 61.810 1.000 62.580 38 ALA BBB CA 1
ATOM 947 C C . ALA B 2 23 ? 38.738 24.016 61.966 1.000 67.240 38 ALA BBB C 1
ATOM 948 O O . ALA B 2 23 ? 37.861 24.900 62.061 1.000 64.310 38 ALA BBB O 1
ATOM 950 N N . ARG B 2 24 ? 40.050 24.251 62.015 1.000 60.450 39 ARG BBB N 1
ATOM 951 C CA . ARG B 2 24 ? 40.633 25.569 62.335 1.000 61.680 39 ARG BBB CA 1
ATOM 952 C C . ARG B 2 24 ? 40.297 26.518 61.182 1.000 61.600 39 ARG BBB C 1
ATOM 953 O O . ARG B 2 24 ? 39.862 27.650 61.470 1.000 58.110 39 ARG BBB O 1
ATOM 961 N N . ARG B 2 25 ? 40.436 26.076 59.932 1.000 59.070 40 ARG BBB N 1
ATOM 962 C CA . ARG B 2 25 ? 40.019 26.894 58.766 1.000 63.750 40 ARG BBB CA 1
ATOM 963 C C . ARG B 2 25 ? 38.513 27.168 58.877 1.000 64.330 40 ARG BBB C 1
ATOM 964 O O . ARG B 2 25 ? 38.074 28.250 58.463 1.000 61.500 40 ARG BBB O 1
ATOM 972 N N . GLY B 2 26 ? 37.773 26.237 59.489 1.000 65.500 41 GLY BBB N 1
ATOM 973 C CA . GLY B 2 26 ? 36.333 26.358 59.786 1.000 64.650 41 GLY BBB CA 1
ATOM 974 C C . GLY B 2 26 ? 36.034 27.178 61.026 1.000 58.680 41 GLY BBB C 1
ATOM 975 O O . GLY B 2 26 ? 34.832 27.245 61.375 1.000 58.890 41 GLY BBB O 1
ATOM 976 N N . GLY B 2 27 ? 37.060 27.729 61.694 1.000 51.860 42 GLY BBB N 1
ATOM 977 C CA . GLY B 2 27 ? 36.902 28.677 62.818 1.000 53.900 42 GLY BBB CA 1
ATOM 978 C C . GLY B 2 27 ? 36.575 28.030 64.159 1.000 55.650 42 GLY BBB C 1
ATOM 979 O O . GLY B 2 27 ? 36.062 28.759 65.046 1.000 57.580 42 GLY BBB O 1
ATOM 980 N N . VAL B 2 28 ? 36.879 26.737 64.325 1.000 56.990 43 VAL BBB N 1
ATOM 981 C CA . VAL B 2 28 ? 36.646 25.938 65.568 1.000 60.490 43 VAL BBB CA 1
ATOM 982 C C . VAL B 2 28 ? 37.805 26.155 66.564 1.000 63.230 43 VAL BBB C 1
ATOM 983 O O . VAL B 2 28 ? 38.966 26.035 66.167 1.000 60.000 43 VAL BBB O 1
ATOM 987 N N . LYS B 2 29 ? 37.494 26.412 67.831 1.000 65.260 44 LYS BBB N 1
ATOM 988 C CA . LYS B 2 29 ? 38.490 26.748 68.878 1.000 63.720 44 LYS BBB CA 1
ATOM 989 C C . LYS B 2 29 ? 38.850 25.507 69.702 1.000 63.580 44 LYS BBB C 1
ATOM 990 O O . LYS B 2 29 ? 40.033 25.355 70.058 1.000 71.490 44 LYS BBB O 1
ATOM 996 N N . ARG B 2 30 ? 37.860 24.660 69.987 1.000 62.600 45 ARG BBB N 1
ATOM 997 C CA . ARG B 2 30 ? 37.973 23.511 70.914 1.000 68.830 45 ARG BBB CA 1
ATOM 998 C C . ARG B 2 30 ? 37.256 22.302 70.296 1.000 63.160 45 ARG BBB C 1
ATOM 999 O O . ARG B 2 30 ? 36.164 22.483 69.752 1.000 67.930 45 ARG BBB O 1
ATOM 1007 N N . ILE B 2 31 ? 37.830 21.102 70.424 1.000 65.740 46 ILE BBB N 1
ATOM 1008 C CA . ILE B 2 31 ? 37.387 19.872 69.706 1.000 62.900 46 ILE BBB CA 1
ATOM 1009 C C . ILE B 2 31 ? 37.362 18.705 70.694 1.000 65.130 46 ILE BBB C 1
ATOM 1010 O O . ILE B 2 31 ? 38.398 18.393 71.225 1.000 73.520 46 ILE BBB O 1
ATOM 1015 N N . SER B 2 32 ? 36.201 18.104 70.923 1.000 73.040 47 SER BBB N 1
ATOM 1016 C CA . SER B 2 32 ? 36.028 16.784 71.577 1.000 64.010 47 SER BBB CA 1
ATOM 1017 C C . SER B 2 32 ? 36.808 15.704 70.821 1.000 67.030 47 SER BBB C 1
ATOM 1018 O O . SER B 2 32 ? 36.747 15.692 69.588 1.000 78.200 47 SER BBB O 1
ATOM 1021 N N . GLY B 2 33 ? 37.444 14.770 71.541 1.000 73.630 48 GLY BBB N 1
ATOM 1022 C CA . GLY B 2 33 ? 38.230 13.651 70.977 1.000 64.090 48 GLY BBB CA 1
ATOM 1023 C C . GLY B 2 33 ? 37.402 12.696 70.126 1.000 71.250 48 GLY BBB C 1
ATOM 1024 O O . GLY B 2 33 ? 38.013 11.984 69.294 1.000 74.930 48 GLY BBB O 1
ATOM 1025 N N . LEU B 2 34 ? 36.072 12.647 70.298 1.000 65.910 49 LEU BBB N 1
ATOM 1026 C CA . LEU B 2 34 ? 35.197 11.767 69.467 1.000 68.450 49 LEU BBB CA 1
ATOM 1027 C C . LEU B 2 34 ? 35.094 12.301 68.025 1.000 63.380 49 LEU BBB C 1
ATOM 1028 O O . LEU B 2 34 ? 34.752 11.505 67.125 1.000 71.200 49 LEU BBB O 1
ATOM 1033 N N . ILE B 2 35 ? 35.426 13.579 67.807 1.000 58.550 50 ILE BBB N 1
ATOM 1034 C CA . ILE B 2 35 ? 35.237 14.296 66.511 1.000 57.660 50 ILE BBB CA 1
ATOM 1035 C C . ILE B 2 35 ? 36.044 13.580 65.444 1.000 63.090 50 ILE BBB C 1
ATOM 1036 O O . ILE B 2 35 ? 35.514 13.410 64.327 1.000 74.690 50 ILE BBB O 1
ATOM 1041 N N . TYR B 2 36 ? 37.265 13.170 65.780 1.000 58.910 51 TYR BBB N 1
ATOM 1042 C CA . TYR B 2 36 ? 38.218 12.603 64.793 1.000 62.780 51 TYR BBB CA 1
ATOM 1043 C C . TYR B 2 36 ? 37.587 11.375 64.115 1.000 63.090 51 TYR BBB C 1
ATOM 1044 O O . TYR B 2 36 ? 37.630 11.294 62.869 1.000 63.590 51 TYR BBB O 1
ATOM 1053 N N . GLU B 2 37 ? 36.976 10.464 64.869 1.000 61.190 52 GLU BBB N 1
ATOM 1054 C CA . GLU B 2 37 ? 36.360 9.259 64.252 1.000 73.090 52 GLU BBB CA 1
ATOM 1055 C C . GLU B 2 37 ? 35.104 9.694 63.502 1.000 61.840 52 GLU BBB C 1
ATOM 1056 O O . GLU B 2 37 ? 34.924 9.207 62.375 1.000 68.730 52 GLU BBB O 1
ATOM 1062 N N . GLU B 2 38 ? 34.304 10.595 64.085 1.000 63.490 53 GLU BBB N 1
ATOM 1063 C CA . GLU B 2 38 ? 33.046 11.088 63.454 1.000 66.030 53 GLU BBB CA 1
ATOM 1064 C C . GLU B 2 38 ? 33.401 11.734 62.108 1.000 62.600 53 GLU BBB C 1
ATOM 1065 O O . GLU B 2 38 ? 32.778 11.364 61.104 1.000 58.700 53 GLU BBB O 1
ATOM 1071 N N . THR B 2 39 ? 34.424 12.593 62.082 1.000 58.790 54 THR BBB N 1
ATOM 1072 C CA . THR B 2 39 ? 34.902 13.266 60.850 1.000 61.970 54 THR BBB CA 1
ATOM 1073 C C . THR B 2 39 ? 35.320 12.226 59.813 1.000 63.630 54 THR BBB C 1
ATOM 1074 O O . THR B 2 39 ? 34.909 12.378 58.641 1.000 73.950 54 THR BBB O 1
ATOM 1078 N N . ARG B 2 40 ? 36.088 11.208 60.199 1.000 71.190 55 ARG BBB N 1
ATOM 1079 C CA . ARG B 2 40 ? 36.505 10.117 59.267 1.000 63.620 55 ARG BBB CA 1
ATOM 1080 C C . ARG B 2 40 ? 35.265 9.442 58.664 1.000 61.180 55 ARG BBB C 1
ATOM 1081 O O . ARG B 2 40 ? 35.265 9.191 57.423 1.000 65.340 55 ARG BBB O 1
ATOM 1089 N N . GLY B 2 41 ? 34.236 9.192 59.475 1.000 52.020 56 GLY BBB N 1
ATOM 1090 C CA . GLY B 2 41 ? 32.952 8.639 58.988 1.000 57.310 56 GLY BBB CA 1
ATOM 1091 C C . GLY B 2 41 ? 32.363 9.467 57.851 1.000 56.270 56 GLY BBB C 1
ATOM 1092 O O . GLY B 2 41 ? 32.090 8.912 56.760 1.000 66.690 56 GLY BBB O 1
ATOM 1093 N N . VAL B 2 42 ? 32.199 10.764 58.101 1.000 59.000 57 VAL BBB N 1
ATOM 1094 C CA . VAL B 2 42 ? 31.588 11.750 57.171 1.000 58.240 57 VAL BBB CA 1
ATOM 1095 C C . VAL B 2 42 ? 32.448 11.792 55.901 1.000 60.150 57 VAL BBB C 1
ATOM 1096 O O . VAL B 2 42 ? 31.918 11.665 54.781 1.000 63.410 57 VAL BBB O 1
ATOM 1100 N N . LEU B 2 43 ? 33.759 11.900 56.074 1.000 57.010 58 LEU BBB N 1
ATOM 1101 C CA . LEU B 2 43 ? 34.715 11.948 54.946 1.000 58.880 58 LEU BBB CA 1
ATOM 1102 C C . LEU B 2 43 ? 34.514 10.715 54.062 1.000 59.190 58 LEU BBB C 1
ATOM 1103 O O . LEU B 2 43 ? 34.455 10.874 52.832 1.000 61.700 58 LEU BBB O 1
ATOM 1108 N N . LYS B 2 44 ? 34.420 9.527 54.665 1.000 63.940 59 LYS BBB N 1
ATOM 1109 C CA . LYS B 2 44 ? 34.286 8.257 53.905 1.000 64.330 59 LYS BBB CA 1
ATOM 1110 C C . LYS B 2 44 ? 33.036 8.386 53.028 1.000 63.050 59 LYS BBB C 1
ATOM 1111 O O . LYS B 2 44 ? 33.166 8.229 51.804 1.000 70.850 59 LYS BBB O 1
ATOM 1117 N N . VAL B 2 45 ? 31.888 8.703 53.635 1.000 57.550 60 VAL BBB N 1
ATOM 1118 C CA . VAL B 2 45 ? 30.572 8.784 52.940 1.000 58.590 60 VAL BBB CA 1
ATOM 1119 C C . VAL B 2 45 ? 30.697 9.740 51.761 1.000 56.710 60 VAL BBB C 1
ATOM 1120 O O . VAL B 2 45 ? 30.144 9.424 50.711 1.000 53.560 60 VAL BBB O 1
ATOM 1124 N N . PHE B 2 46 ? 31.306 10.911 51.974 1.000 57.110 61 PHE BBB N 1
ATOM 1125 C CA . PHE B 2 46 ? 31.449 11.971 50.944 1.000 58.770 61 PHE BBB CA 1
ATOM 1126 C C . PHE B 2 46 ? 32.173 11.361 49.730 1.000 64.490 61 PHE BBB C 1
ATOM 1127 O O . PHE B 2 46 ? 31.622 11.389 48.595 1.000 62.740 61 PHE BBB O 1
ATOM 1135 N N . LEU B 2 47 ? 33.352 10.781 49.977 1.000 59.980 62 LEU BBB N 1
ATOM 1136 C CA . LEU B 2 47 ? 34.211 10.159 48.936 1.000 65.570 62 LEU BBB CA 1
ATOM 1137 C C . LEU B 2 47 ? 33.519 8.950 48.307 1.000 66.280 62 LEU BBB C 1
ATOM 1138 O O . LEU B 2 47 ? 33.616 8.798 47.073 1.000 66.720 62 LEU BBB O 1
ATOM 1143 N N . GLU B 2 48 ? 32.866 8.114 49.110 1.000 61.070 63 GLU BBB N 1
ATOM 1144 C CA . GLU B 2 48 ? 32.051 6.998 48.572 1.000 66.570 63 GLU BBB CA 1
ATOM 1145 C C . GLU B 2 48 ? 31.115 7.580 47.516 1.000 59.580 63 GLU BBB C 1
ATOM 1146 O O . GLU B 2 48 ? 31.130 7.085 46.380 1.000 66.940 63 GLU BBB O 1
ATOM 1152 N N . ASN B 2 49 ? 30.338 8.597 47.885 1.000 63.840 64 ASN BBB N 1
ATOM 1153 C CA . ASN B 2 49 ? 29.176 9.068 47.076 1.000 69.730 64 ASN BBB CA 1
ATOM 1154 C C . ASN B 2 49 ? 29.685 9.676 45.761 1.000 58.920 64 ASN BBB C 1
ATOM 1155 O O . ASN B 2 49 ? 29.045 9.459 44.737 1.000 66.090 64 ASN BBB O 1
ATOM 1160 N N . VAL B 2 50 ? 30.819 10.365 45.808 1.000 62.860 65 VAL BBB N 1
ATOM 1161 C CA . VAL B 2 50 ? 31.394 11.139 44.677 1.000 60.270 65 VAL BBB CA 1
ATOM 1162 C C . VAL B 2 50 ? 32.143 10.155 43.792 1.000 60.870 65 VAL BBB C 1
ATOM 1163 O O . VAL B 2 50 ? 31.960 10.230 42.557 1.000 64.460 65 VAL BBB O 1
ATOM 1167 N N . ILE B 2 51 ? 32.953 9.278 44.405 1.000 70.720 66 ILE BBB N 1
ATOM 1168 C CA . ILE B 2 51 ? 33.815 8.302 43.670 1.000 64.460 66 ILE BBB CA 1
ATOM 1169 C C . ILE B 2 51 ? 32.916 7.308 42.947 1.000 59.180 66 ILE BBB C 1
ATOM 1170 O O . ILE B 2 51 ? 33.215 7.029 41.765 1.000 61.820 66 ILE BBB O 1
ATOM 1175 N N . ARG B 2 52 ? 31.821 6.878 43.583 1.000 54.190 67 ARG BBB N 1
ATOM 1176 C CA . ARG B 2 52 ? 30.798 6.032 42.910 1.000 66.630 67 ARG BBB CA 1
ATOM 1177 C C . ARG B 2 52 ? 30.373 6.684 41.585 1.000 60.460 67 ARG BBB C 1
ATOM 1178 O O . ARG B 2 52 ? 30.424 6.007 40.538 1.000 66.960 67 ARG BBB O 1
ATOM 1186 N N . ASP B 2 53 ? 29.940 7.944 41.622 1.000 66.230 68 ASP BBB N 1
ATOM 1187 C CA . ASP B 2 53 ? 29.317 8.608 40.450 1.000 60.220 68 ASP BBB CA 1
ATOM 1188 C C . ASP B 2 53 ? 30.435 8.830 39.428 1.000 61.080 68 ASP BBB C 1
ATOM 1189 O O . ASP B 2 53 ? 30.199 8.682 38.214 1.000 60.000 68 ASP BBB O 1
ATOM 1194 N N . ALA B 2 54 ? 31.621 9.207 39.890 1.000 59.420 69 ALA BBB N 1
ATOM 1195 C CA . ALA B 2 54 ? 32.785 9.442 38.997 1.000 72.990 69 ALA BBB CA 1
ATOM 1196 C C . ALA B 2 54 ? 33.025 8.147 38.215 1.000 70.030 69 ALA BBB C 1
ATOM 1197 O O . ALA B 2 54 ? 33.036 8.162 36.966 1.000 65.750 69 ALA BBB O 1
ATOM 1199 N N . VAL B 2 55 ? 33.144 7.046 38.950 1.000 71.230 70 VAL BBB N 1
ATOM 1200 C CA . VAL B 2 55 ? 33.535 5.730 38.376 1.000 66.630 70 VAL BBB CA 1
ATOM 1201 C C . VAL B 2 55 ? 32.440 5.287 37.408 1.000 70.570 70 VAL BBB C 1
ATOM 1202 O O . VAL B 2 55 ? 32.811 4.824 36.313 1.000 74.910 70 VAL BBB O 1
ATOM 1206 N N . THR B 2 56 ? 31.161 5.507 37.748 1.000 58.220 71 THR BBB N 1
ATOM 1207 C CA . THR B 2 56 ? 30.033 5.295 36.807 1.000 56.300 71 THR BBB CA 1
ATOM 1208 C C . THR B 2 56 ? 30.271 6.089 35.516 1.000 60.510 71 THR BBB C 1
ATOM 1209 O O . THR B 2 56 ? 29.930 5.580 34.455 1.000 62.990 71 THR BBB O 1
ATOM 1213 N N . TYR B 2 57 ? 30.827 7.300 35.592 1.000 63.630 72 TYR BBB N 1
ATOM 1214 C CA . TYR B 2 57 ? 31.154 8.094 34.380 1.000 68.740 72 TYR BBB CA 1
ATOM 1215 C C . TYR B 2 57 ? 32.270 7.365 33.627 1.000 62.770 72 TYR BBB C 1
ATOM 1216 O O . TYR B 2 57 ? 32.087 7.129 32.441 1.000 63.460 72 TYR BBB O 1
ATOM 1225 N N . THR B 2 58 ? 33.348 6.986 34.318 1.000 65.100 73 THR BBB N 1
ATOM 1226 C CA . THR B 2 58 ? 34.482 6.211 33.744 1.000 75.140 73 THR BBB CA 1
ATOM 1227 C C . THR B 2 58 ? 33.929 5.001 32.972 1.000 78.170 73 THR BBB C 1
ATOM 1228 O O . THR B 2 58 ? 34.183 4.912 31.749 1.000 80.810 73 THR BBB O 1
ATOM 1232 N N . GLU B 2 59 ? 33.173 4.130 33.642 1.000 71.840 74 GLU BBB N 1
ATOM 1233 C CA . GLU B 2 59 ? 32.677 2.866 33.047 1.000 75.870 74 GLU BBB CA 1
ATOM 1234 C C . GLU B 2 59 ? 31.884 3.213 31.793 1.000 80.410 74 GLU BBB C 1
ATOM 1235 O O . GLU B 2 59 ? 32.033 2.503 30.778 1.000 89.340 74 GLU BBB O 1
ATOM 1241 N N . HIS B 2 60 ? 31.082 4.273 31.841 1.000 74.640 75 HIS BBB N 1
ATOM 1242 C CA . HIS B 2 60 ? 30.215 4.611 30.691 1.000 75.890 75 HIS BBB CA 1
ATOM 1243 C C . HIS B 2 60 ? 31.102 4.931 29.485 1.000 77.720 75 HIS BBB C 1
ATOM 1244 O O . HIS B 2 60 ? 30.715 4.560 28.356 1.000 75.380 75 HIS BBB O 1
ATOM 1251 N N . ALA B 2 61 ? 32.244 5.589 29.722 1.000 71.090 76 ALA BBB N 1
ATOM 1252 C CA . ALA B 2 61 ? 33.203 6.009 28.676 1.000 76.040 76 ALA BBB CA 1
ATOM 1253 C C . ALA B 2 61 ? 34.141 4.839 28.371 1.000 75.150 76 ALA BBB C 1
ATOM 1254 O O . ALA B 2 61 ? 35.161 5.062 27.733 1.000 78.410 76 ALA BBB O 1
ATOM 1256 N N . LYS B 2 62 ? 33.833 3.643 28.867 1.000 84.400 77 LYS BBB N 1
ATOM 1257 C CA . LYS B 2 62 ? 34.632 2.413 28.620 1.000 85.400 77 LYS BBB CA 1
ATOM 1258 C C . LYS B 2 62 ? 36.112 2.720 28.867 1.000 81.570 77 LYS BBB C 1
ATOM 1259 O O . LYS B 2 62 ? 36.922 2.324 28.037 1.000 93.990 77 LYS BBB O 1
ATOM 1265 N N . ARG B 2 63 ? 36.442 3.437 29.945 1.000 71.540 78 ARG BBB N 1
ATOM 1266 C CA . ARG B 2 63 ? 37.832 3.851 30.269 1.000 73.600 78 ARG BBB CA 1
ATOM 1267 C C . ARG B 2 63 ? 38.242 3.068 31.507 1.000 71.780 78 ARG BBB C 1
ATOM 1268 O O . ARG B 2 63 ? 37.353 2.470 32.114 1.000 71.610 78 ARG BBB O 1
ATOM 1276 N N . LYS B 2 64 ? 39.540 3.040 31.816 1.000 74.860 79 LYS BBB N 1
ATOM 1277 C CA . LYS B 2 64 ? 40.116 2.349 33.000 1.000 81.590 79 LYS BBB CA 1
ATOM 1278 C C . LYS B 2 64 ? 40.844 3.392 33.853 1.000 79.950 79 LYS BBB C 1
ATOM 1279 O O . LYS B 2 64 ? 41.524 3.017 34.831 1.000 73.180 79 LYS BBB O 1
ATOM 1285 N N . THR B 2 65 ? 40.683 4.666 33.496 1.000 80.700 80 THR BBB N 1
ATOM 1286 C CA . THR B 2 65 ? 41.304 5.827 34.181 1.000 88.030 80 THR BBB CA 1
ATOM 1287 C C . THR B 2 65 ? 40.222 6.863 34.513 1.000 79.600 80 THR BBB C 1
ATOM 1288 O O . THR B 2 65 ? 39.561 7.388 33.587 1.000 77.100 80 THR BBB O 1
ATOM 1292 N N . VAL B 2 66 ? 40.059 7.157 35.794 1.000 73.860 81 VAL BBB N 1
ATOM 1293 C CA . VAL B 2 66 ? 39.099 8.187 36.279 1.000 77.030 81 VAL BBB CA 1
ATOM 1294 C C . VAL B 2 66 ? 39.679 9.549 35.910 1.000 65.630 81 VAL BBB C 1
ATOM 1295 O O . VAL B 2 66 ? 40.792 9.817 36.384 1.000 72.740 81 VAL BBB O 1
ATOM 1299 N N . THR B 2 67 ? 39.004 10.348 35.073 1.000 67.740 82 THR BBB N 1
ATOM 1300 C CA . THR B 2 67 ? 39.477 11.713 34.685 1.000 76.410 82 THR BBB CA 1
ATOM 1301 C C . THR B 2 67 ? 39.053 12.744 35.736 1.000 73.240 82 THR BBB C 1
ATOM 1302 O O . THR B 2 67 ? 38.134 12.460 36.519 1.000 73.610 82 THR BBB O 1
ATOM 1306 N N . ALA B 2 68 ? 39.699 13.909 35.738 1.000 77.190 83 ALA BBB N 1
ATOM 1307 C CA . ALA B 2 68 ? 39.235 15.121 36.452 1.000 67.930 83 ALA BBB CA 1
ATOM 1308 C C . ALA B 2 68 ? 37.782 15.403 36.060 1.000 67.110 83 ALA BBB C 1
ATOM 1309 O O . ALA B 2 68 ? 37.002 15.704 36.964 1.000 69.240 83 ALA BBB O 1
ATOM 1311 N N . MET B 2 69 ? 37.432 15.268 34.773 1.000 63.500 84 MET BBB N 1
ATOM 1312 C CA . MET B 2 69 ? 36.061 15.531 34.272 1.000 68.860 84 MET BBB CA 1
ATOM 1313 C C . MET B 2 69 ? 35.075 14.573 34.939 1.000 73.980 84 MET BBB C 1
ATOM 1314 O O . MET B 2 69 ? 33.981 15.048 35.335 1.000 76.280 84 MET BBB O 1
ATOM 1319 N N . ASP B 2 70 ? 35.450 13.297 35.083 1.000 73.970 85 ASP BBB N 1
ATOM 1320 C CA . ASP B 2 70 ? 34.616 12.267 35.757 1.000 80.530 85 ASP BBB CA 1
ATOM 1321 C C . ASP B 2 70 ? 34.237 12.776 37.150 1.000 78.490 85 ASP BBB C 1
ATOM 1322 O O . ASP B 2 70 ? 33.078 12.574 37.575 1.000 75.230 85 ASP BBB O 1
ATOM 1327 N N . VAL B 2 71 ? 35.210 13.383 37.833 1.000 65.560 86 VAL BBB N 1
ATOM 1328 C CA . VAL B 2 71 ? 35.092 13.868 39.235 1.000 64.570 86 VAL BBB CA 1
ATOM 1329 C C . VAL B 2 71 ? 34.232 15.136 39.250 1.000 61.540 86 VAL BBB C 1
ATOM 1330 O O . VAL B 2 71 ? 33.251 15.147 40.010 1.000 69.100 86 VAL BBB O 1
ATOM 1334 N N . VAL B 2 72 ? 34.559 16.101 38.385 1.000 54.810 87 VAL BBB N 1
ATOM 1335 C CA . VAL B 2 72 ? 33.867 17.411 38.210 1.000 57.260 87 VAL BBB CA 1
ATOM 1336 C C . VAL B 2 72 ? 32.402 17.140 37.868 1.000 58.080 87 VAL BBB C 1
ATOM 1337 O O . VAL B 2 72 ? 31.558 17.860 38.379 1.000 61.350 87 VAL BBB O 1
ATOM 1341 N N . TYR B 2 73 ? 32.118 16.126 37.052 1.000 58.250 88 TYR BBB N 1
ATOM 1342 C CA . TYR B 2 73 ? 30.732 15.865 36.594 1.000 62.490 88 TYR BBB CA 1
ATOM 1343 C C . TYR B 2 73 ? 29.979 15.269 37.783 1.000 61.480 88 TYR BBB C 1
ATOM 1344 O O . TYR B 2 73 ? 28.758 15.482 37.911 1.000 67.190 88 TYR BBB O 1
ATOM 1353 N N . ALA B 2 74 ? 30.710 14.555 38.640 1.000 57.130 89 ALA BBB N 1
ATOM 1354 C CA . ALA B 2 74 ? 30.164 13.817 39.799 1.000 58.460 89 ALA BBB CA 1
ATOM 1355 C C . ALA B 2 74 ? 29.851 14.808 40.918 1.000 56.130 89 ALA BBB C 1
ATOM 1356 O O . ALA B 2 74 ? 28.734 14.798 41.473 1.000 55.220 89 ALA BBB O 1
ATOM 1358 N N . LEU B 2 75 ? 30.841 15.615 41.259 1.000 52.820 90 LEU BBB N 1
ATOM 1359 C CA . LEU B 2 75 ? 30.673 16.775 42.166 1.000 59.080 90 LEU BBB CA 1
ATOM 1360 C C . LEU B 2 75 ? 29.474 17.634 41.729 1.000 56.800 90 LEU BBB C 1
ATOM 1361 O O . LEU B 2 75 ? 28.638 17.921 42.602 1.000 66.200 90 LEU BBB O 1
ATOM 1366 N N . LYS B 2 76 ? 29.357 18.006 40.453 1.000 57.120 91 LYS BBB N 1
ATOM 1367 C CA . LYS B 2 76 ? 28.223 18.844 39.956 1.000 60.990 91 LYS BBB CA 1
ATOM 1368 C C . LYS B 2 76 ? 26.894 18.198 40.369 1.000 66.870 91 LYS BBB C 1
ATOM 1369 O O . LYS B 2 76 ? 26.106 18.893 41.040 1.000 77.550 91 LYS BBB O 1
ATOM 1375 N N . ARG B 2 77 ? 26.646 16.927 40.037 1.000 58.320 92 ARG BBB N 1
ATOM 1376 C CA . ARG B 2 77 ? 25.297 16.318 40.259 1.000 63.030 92 ARG BBB CA 1
ATOM 1377 C C . ARG B 2 77 ? 25.072 15.990 41.746 1.000 62.470 92 ARG BBB C 1
ATOM 1378 O O . ARG B 2 77 ? 23.895 15.829 42.127 1.000 60.340 92 ARG BBB O 1
ATOM 1386 N N . GLN B 2 78 ? 26.131 15.890 42.559 1.000 53.350 93 GLN BBB N 1
ATOM 1387 C CA . GLN B 2 78 ? 26.019 15.771 44.036 1.000 57.660 93 GLN BBB CA 1
ATOM 1388 C C . GLN B 2 78 ? 25.849 17.164 44.676 1.000 58.140 93 GLN BBB C 1
ATOM 1389 O O . GLN B 2 78 ? 25.975 17.230 45.906 1.000 60.580 93 GLN BBB O 1
ATOM 1395 N N . GLY B 2 79 ? 25.637 18.233 43.881 1.000 61.360 94 GLY BBB N 1
ATOM 1396 C CA . GLY B 2 79 ? 25.441 19.627 44.340 1.000 56.930 94 GLY BBB CA 1
ATOM 1397 C C . GLY B 2 79 ? 26.674 20.212 45.045 1.000 63.660 94 GLY BBB C 1
ATOM 1398 O O . GLY B 2 79 ? 26.493 21.013 45.992 1.000 57.360 94 GLY BBB O 1
ATOM 1399 N N . ARG B 2 80 ? 27.883 19.834 44.606 1.000 59.210 95 ARG BBB N 1
ATOM 1400 C CA . ARG B 2 80 ? 29.170 20.363 45.108 1.000 53.890 95 ARG BBB CA 1
ATOM 1401 C C . ARG B 2 80 ? 29.996 20.859 43.932 1.000 53.970 95 ARG BBB C 1
ATOM 1402 O O . ARG B 2 80 ? 31.198 20.549 43.907 1.000 63.120 95 ARG BBB O 1
ATOM 1410 N N . THR B 2 81 ? 29.394 21.620 43.021 1.000 59.650 96 THR BBB N 1
ATOM 1411 C CA . THR B 2 81 ? 30.072 22.167 41.821 1.000 53.240 96 THR BBB CA 1
ATOM 1412 C C . THR B 2 81 ? 31.445 22.707 42.207 1.000 55.150 96 THR BBB C 1
ATOM 1413 O O . THR B 2 81 ? 31.510 23.467 43.160 1.000 69.980 96 THR BBB O 1
ATOM 1417 N N . LEU B 2 82 ? 32.488 22.247 41.512 1.000 57.830 97 LEU BBB N 1
ATOM 1418 C CA . LEU B 2 82 ? 33.902 22.653 41.673 1.000 51.560 97 LEU BBB CA 1
ATOM 1419 C C . LEU B 2 82 ? 34.360 23.383 40.406 1.000 53.300 97 LEU BBB C 1
ATOM 1420 O O . LEU B 2 82 ? 33.982 23.017 39.312 1.000 59.680 97 LEU BBB O 1
ATOM 1425 N N . TYR B 2 83 ? 35.096 24.456 40.589 1.000 54.290 98 TYR BBB N 1
ATOM 1426 C CA . TYR B 2 83 ? 35.658 25.307 39.529 1.000 54.900 98 TYR BBB CA 1
ATOM 1427 C C . TYR B 2 83 ? 37.173 25.122 39.581 1.000 62.480 98 TYR BBB C 1
ATOM 1428 O O . TYR B 2 83 ? 37.742 25.095 40.711 1.000 55.790 98 TYR BBB O 1
ATOM 1437 N N . GLY B 2 84 ? 37.801 25.042 38.405 1.000 68.770 99 GLY BBB N 1
ATOM 1438 C CA . GLY B 2 84 ? 39.267 25.012 38.240 1.000 68.450 99 GLY BBB CA 1
ATOM 1439 C C . GLY B 2 84 ? 39.816 23.674 37.750 1.000 59.870 99 GLY BBB C 1
ATOM 1440 O O . GLY B 2 84 ? 41.018 23.529 37.735 1.000 68.770 99 GLY BBB O 1
ATOM 1441 N N . PHE B 2 85 ? 38.994 22.702 37.386 1.000 58.280 100 PHE BBB N 1
ATOM 1442 C CA . PHE B 2 85 ? 39.502 21.406 36.882 1.000 61.100 100 PHE BBB CA 1
ATOM 1443 C C . PHE B 2 85 ? 38.813 21.056 35.557 1.000 63.290 100 PHE BBB C 1
ATOM 1444 O O . PHE B 2 85 ? 38.758 19.877 35.226 1.000 63.190 100 PHE BBB O 1
ATOM 1452 N N . GLY B 2 86 ? 38.307 22.049 34.825 1.000 60.830 101 GLY BBB N 1
ATOM 1453 C CA . GLY B 2 86 ? 37.574 21.826 33.568 1.000 67.450 101 GLY BBB CA 1
ATOM 1454 C C . GLY B 2 86 ? 36.067 21.854 33.758 1.000 75.860 101 GLY BBB C 1
ATOM 1455 O O . GLY B 2 86 ? 35.600 22.084 34.904 1.000 81.610 101 GLY BBB O 1
ATOM 1456 N N . GLY B 2 87 ? 35.340 21.646 32.654 1.000 80.660 102 GLY BBB N 1
ATOM 1457 C CA . GLY B 2 87 ? 33.867 21.704 32.578 1.000 86.360 102 GLY BBB CA 1
ATOM 1458 C C . GLY B 2 87 ? 33.376 23.136 32.593 1.000 79.690 102 GLY BBB C 1
ATOM 1459 O O . GLY B 2 87 ? 32.162 23.367 32.563 1.000 79.520 102 GLY BBB O 1
ATOM 1461 N N . LYS C 3 1 ? -1.874 -7.018 11.394 1.000 147.790 13 LYS CCC N 1
ATOM 1462 C CA . LYS C 3 1 ? -0.770 -7.449 12.315 1.000 150.690 13 LYS CCC CA 1
ATOM 1463 C C . LYS C 3 1 ? -0.037 -6.205 12.852 1.000 146.360 13 LYS CCC C 1
ATOM 1464 O O . LYS C 3 1 ? 1.220 -6.170 12.799 1.000 111.790 13 LYS CCC O 1
ATOM 1470 N N . ALA C 3 2 ? -0.796 -5.225 13.359 1.000 140.620 14 ALA CCC N 1
ATOM 1471 C CA . ALA C 3 2 ? -0.281 -4.049 14.102 1.000 132.450 14 ALA CCC CA 1
ATOM 1472 C C . ALA C 3 2 ? -0.070 -4.445 15.570 1.000 125.220 14 ALA CCC C 1
ATOM 1473 O O . ALA C 3 2 ? -1.068 -4.709 16.270 1.000 129.110 14 ALA CCC O 1
ATOM 1475 N N . LYS C 3 3 ? 1.193 -4.551 15.984 1.000 116.390 15 LYS CCC N 1
ATOM 1476 C CA . LYS C 3 3 ? 1.625 -4.704 17.396 1.000 125.130 15 LYS CCC CA 1
ATOM 1477 C C . LYS C 3 3 ? 2.140 -3.347 17.893 1.000 121.340 15 LYS CCC C 1
ATOM 1478 O O . LYS C 3 3 ? 2.981 -2.749 17.185 1.000 119.440 15 LYS CCC O 1
ATOM 1484 N N . THR C 3 4 ? 1.695 -2.883 19.066 1.000 111.920 16 THR CCC N 1
ATOM 1485 C CA . THR C 3 4 ? 2.343 -1.744 19.778 1.000 98.530 16 THR CCC CA 1
ATOM 1486 C C . THR C 3 4 ? 3.716 -2.210 20.288 1.000 88.100 16 THR CCC C 1
ATOM 1487 O O . THR C 3 4 ? 3.890 -3.421 20.568 1.000 88.250 16 THR CCC O 1
ATOM 1491 N N . ARG C 3 5 ? 4.671 -1.287 20.362 1.000 88.640 17 ARG CCC N 1
ATOM 1492 C CA . ARG C 3 5 ? 6.046 -1.544 20.863 1.000 84.010 17 ARG CCC CA 1
ATOM 1493 C C . ARG C 3 5 ? 6.007 -1.863 22.362 1.000 79.180 17 ARG CCC C 1
ATOM 1494 O O . ARG C 3 5 ? 6.890 -2.609 22.849 1.000 72.980 17 ARG CCC O 1
ATOM 1502 N N . SER C 3 6 ? 5.030 -1.299 23.068 1.000 74.260 18 SER CCC N 1
ATOM 1503 C CA . SER C 3 6 ? 4.641 -1.751 24.425 1.000 85.840 18 SER CCC CA 1
ATOM 1504 C C . SER C 3 6 ? 4.518 -3.286 24.413 1.000 85.640 18 SER CCC C 1
ATOM 1505 O O . SER C 3 6 ? 5.419 -3.934 25.000 1.000 81.190 18 SER CCC O 1
ATOM 1508 N N . SER C 3 7 ? 3.504 -3.844 23.725 1.000 85.480 19 SER CCC N 1
ATOM 1509 C CA . SER C 3 7 ? 3.221 -5.311 23.646 1.000 82.330 19 SER CCC CA 1
ATOM 1510 C C . SER C 3 7 ? 4.469 -6.073 23.178 1.000 73.020 19 SER CCC C 1
ATOM 1511 O O . SER C 3 7 ? 4.862 -7.015 23.852 1.000 71.630 19 SER CCC O 1
ATOM 1514 N N . ARG C 3 8 ? 5.140 -5.650 22.112 1.000 74.880 20 ARG CCC N 1
ATOM 1515 C CA . ARG C 3 8 ? 6.425 -6.284 21.728 1.000 76.940 20 ARG CCC CA 1
ATOM 1516 C C . ARG C 3 8 ? 7.304 -6.465 22.975 1.000 68.660 20 ARG CCC C 1
ATOM 1517 O O . ARG C 3 8 ? 7.880 -7.558 23.136 1.000 72.140 20 ARG CCC O 1
ATOM 1525 N N . ALA C 3 9 ? 7.415 -5.425 23.817 1.000 82.940 21 ALA CCC N 1
ATOM 1526 C CA . ALA C 3 9 ? 8.370 -5.319 24.958 1.000 82.000 21 ALA CCC CA 1
ATOM 1527 C C . ALA C 3 9 ? 7.762 -5.860 26.267 1.000 74.380 21 ALA CCC C 1
ATOM 1528 O O . ALA C 3 9 ? 8.523 -6.188 27.194 1.000 71.070 21 ALA CCC O 1
ATOM 1530 N N . GLY C 3 10 ? 6.434 -5.962 26.338 1.000 77.120 22 GLY CCC N 1
ATOM 1531 C CA . GLY C 3 10 ? 5.710 -6.635 27.432 1.000 80.490 22 GLY CCC CA 1
ATOM 1532 C C . GLY C 3 10 ? 5.465 -5.683 28.581 1.000 79.650 22 GLY CCC C 1
ATOM 1533 O O . GLY C 3 10 ? 5.619 -6.107 29.749 1.000 73.520 22 GLY CCC O 1
ATOM 1534 N N . LEU C 3 11 ? 5.070 -4.453 28.228 1.000 77.760 23 LEU CCC N 1
ATOM 1535 C CA . LEU C 3 11 ? 4.998 -3.267 29.117 1.000 64.870 23 LEU CCC CA 1
ATOM 1536 C C . LEU C 3 11 ? 3.596 -2.680 29.046 1.000 65.420 23 LEU CCC C 1
ATOM 1537 O O . LEU C 3 11 ? 3.015 -2.678 27.977 1.000 65.520 23 LEU CCC O 1
ATOM 1542 N N . GLN C 3 12 ? 3.091 -2.213 30.177 1.000 76.110 24 GLN CCC N 1
ATOM 1543 C CA . GLN C 3 12 ? 1.805 -1.494 30.264 1.000 77.010 24 GLN CCC CA 1
ATOM 1544 C C . GLN C 3 12 ? 2.049 -0.053 29.822 1.000 75.540 24 GLN CCC C 1
ATOM 1545 O O . GLN C 3 12 ? 1.106 0.548 29.263 1.000 77.640 24 GLN CCC O 1
ATOM 1551 N N . PHE C 3 13 ? 3.277 0.443 30.042 1.000 70.230 25 PHE CCC N 1
ATOM 1552 C CA . PHE C 3 13 ? 3.685 1.865 29.851 1.000 75.590 25 PHE CCC CA 1
ATOM 1553 C C . PHE C 3 13 ? 3.938 2.094 28.358 1.000 75.840 25 PHE CCC C 1
ATOM 1554 O O . PHE C 3 13 ? 4.473 1.226 27.681 1.000 87.070 25 PHE CCC O 1
ATOM 1562 N N . PRO C 3 14 ? 3.549 3.262 27.798 1.000 72.240 26 PRO CCC N 1
ATOM 1563 C CA . PRO C 3 14 ? 3.535 3.469 26.351 1.000 64.030 26 PRO CCC CA 1
ATOM 1564 C C . PRO C 3 14 ? 4.905 3.852 25.796 1.000 72.490 26 PRO CCC C 1
ATOM 1565 O O . PRO C 3 14 ? 5.375 4.948 26.088 1.000 75.990 26 PRO CCC O 1
ATOM 1569 N N . VAL C 3 15 ? 5.509 2.949 25.022 1.000 65.180 27 VAL CCC N 1
ATOM 1570 C CA . VAL C 3 15 ? 6.865 3.140 24.425 1.000 66.970 27 VAL CCC CA 1
ATOM 1571 C C . VAL C 3 15 ? 6.785 4.223 23.352 1.000 71.990 27 VAL CCC C 1
ATOM 1572 O O . VAL C 3 15 ? 7.756 5.000 23.221 1.000 72.960 27 VAL CCC O 1
ATOM 1576 N N . GLY C 3 16 ? 5.676 4.239 22.608 1.000 72.030 28 GLY CCC N 1
ATOM 1577 C CA . GLY C 3 16 ? 5.386 5.248 21.586 1.000 70.550 28 GLY CCC CA 1
ATOM 1578 C C . GLY C 3 16 ? 5.548 6.630 22.168 1.000 66.320 28 GLY CCC C 1
ATOM 1579 O O . GLY C 3 16 ? 6.506 7.313 21.782 1.000 70.750 28 GLY CCC O 1
ATOM 1580 N N . ARG C 3 17 ? 4.651 6.973 23.093 1.000 70.470 29 ARG CCC N 1
ATOM 1581 C CA . ARG C 3 17 ? 4.608 8.248 23.854 1.000 76.210 29 ARG CCC CA 1
ATOM 1582 C C . ARG C 3 17 ? 6.023 8.625 24.305 1.000 75.550 29 ARG CCC C 1
ATOM 1583 O O . ARG C 3 17 ? 6.446 9.763 24.051 1.000 83.300 29 ARG CCC O 1
ATOM 1591 N N . VAL C 3 18 ? 6.726 7.687 24.937 1.000 62.020 30 VAL CCC N 1
ATOM 1592 C CA . VAL C 3 18 ? 8.031 7.952 25.609 1.000 66.730 30 VAL CCC CA 1
ATOM 1593 C C . VAL C 3 18 ? 9.091 8.279 24.547 1.000 78.440 30 VAL CCC C 1
ATOM 1594 O O . VAL C 3 18 ? 9.968 9.151 24.811 1.000 78.290 30 VAL CCC O 1
ATOM 1598 N N . HIS C 3 19 ? 9.031 7.604 23.396 1.000 83.240 31 HIS CCC N 1
ATOM 1599 C CA . HIS C 3 19 ? 9.915 7.886 22.233 1.000 83.320 31 HIS CCC CA 1
ATOM 1600 C C . HIS C 3 19 ? 9.696 9.339 21.801 1.000 77.790 31 HIS CCC C 1
ATOM 1601 O O . HIS C 3 19 ? 10.674 10.055 21.563 1.000 72.520 31 HIS CCC O 1
ATOM 1608 N N . ARG C 3 20 ? 8.433 9.744 21.715 1.000 64.360 32 ARG CCC N 1
ATOM 1609 C CA . ARG C 3 20 ? 8.034 11.078 21.240 1.000 70.630 32 ARG CCC CA 1
ATOM 1610 C C . ARG C 3 20 ? 8.544 12.119 22.238 1.000 78.720 32 ARG CCC C 1
ATOM 1611 O O . ARG C 3 20 ? 9.211 13.074 21.802 1.000 96.360 32 ARG CCC O 1
ATOM 1619 N N . LEU C 3 21 ? 8.275 11.921 23.533 1.000 74.630 33 LEU CCC N 1
ATOM 1620 C CA . LEU C 3 21 ? 8.632 12.910 24.574 1.000 65.630 33 LEU CCC CA 1
ATOM 1621 C C . LEU C 3 21 ? 10.158 13.066 24.587 1.000 69.950 33 LEU CCC C 1
ATOM 1622 O O . LEU C 3 21 ? 10.643 14.198 24.790 1.000 77.840 33 LEU CCC O 1
ATOM 1627 N N . LEU C 3 22 ? 10.898 12.015 24.248 1.000 67.670 34 LEU CCC N 1
ATOM 1628 C CA . LEU C 3 22 ? 12.380 12.111 24.134 1.000 77.380 34 LEU CCC CA 1
ATOM 1629 C C . LEU C 3 22 ? 12.762 12.924 22.898 1.000 75.120 34 LEU CCC C 1
ATOM 1630 O O . LEU C 3 22 ? 13.866 13.491 22.874 1.000 72.140 34 LEU CCC O 1
ATOM 1635 N N . ARG C 3 23 ? 11.876 12.962 21.908 1.000 84.370 35 ARG CCC N 1
ATOM 1636 C CA . ARG C 3 23 ? 12.084 13.645 20.605 1.000 99.680 35 ARG CCC CA 1
ATOM 1637 C C . ARG C 3 23 ? 11.859 15.151 20.796 1.000 89.630 35 ARG CCC C 1
ATOM 1638 O O . ARG C 3 23 ? 12.783 15.937 20.499 1.000 88.380 35 ARG CCC O 1
ATOM 1646 N N . LYS C 3 24 ? 10.693 15.515 21.330 1.000 79.890 36 LYS CCC N 1
ATOM 1647 C CA . LYS C 3 24 ? 10.214 16.915 21.457 1.000 99.280 36 LYS CCC CA 1
ATOM 1648 C C . LYS C 3 24 ? 10.938 17.634 22.613 1.000 96.970 36 LYS CCC C 1
ATOM 1649 O O . LYS C 3 24 ? 10.805 18.868 22.706 1.000 105.710 36 LYS CCC O 1
ATOM 1655 N N . GLY C 3 25 ? 11.632 16.902 23.487 1.000 87.390 37 GLY CCC N 1
ATOM 1656 C CA . GLY C 3 25 ? 12.278 17.445 24.695 1.000 75.420 37 GLY CCC CA 1
ATOM 1657 C C . GLY C 3 25 ? 13.705 17.877 24.435 1.000 76.220 37 GLY CCC C 1
ATOM 1658 O O . GLY C 3 25 ? 14.324 18.450 25.345 1.000 77.750 37 GLY CCC O 1
ATOM 1659 N N . ASN C 3 26 ? 14.216 17.659 23.225 1.000 86.430 38 ASN CCC N 1
ATOM 1660 C CA . ASN C 3 26 ? 15.544 18.191 22.817 1.000 95.890 38 ASN CCC CA 1
ATOM 1661 C C . ASN C 3 26 ? 16.570 17.738 23.850 1.000 84.040 38 ASN CCC C 1
ATOM 1662 O O . ASN C 3 26 ? 17.215 18.573 24.481 1.000 86.610 38 ASN CCC O 1
ATOM 1667 N N . TYR C 3 27 ? 16.665 16.429 24.031 1.000 82.900 39 TYR CCC N 1
ATOM 1668 C CA . TYR C 3 27 ? 17.628 15.786 24.951 1.000 68.670 39 TYR CCC CA 1
ATOM 1669 C C . TYR C 3 27 ? 18.865 15.429 24.129 1.000 64.540 39 TYR CCC C 1
ATOM 1670 O O . TYR C 3 27 ? 19.999 15.494 24.644 1.000 67.230 39 TYR CCC O 1
ATOM 1679 N N . SER C 3 28 ? 18.652 15.135 22.843 1.000 70.520 40 SER CCC N 1
ATOM 1680 C CA . SER C 3 28 ? 19.723 14.745 21.886 1.000 72.060 40 SER CCC CA 1
ATOM 1681 C C . SER C 3 28 ? 19.229 14.881 20.443 1.000 73.740 40 SER CCC C 1
ATOM 1682 O O . SER C 3 28 ? 17.999 14.997 20.234 1.000 65.510 40 SER CCC O 1
ATOM 1685 N N . GLU C 3 29 ? 20.179 14.922 19.502 1.000 80.310 41 GLU CCC N 1
ATOM 1686 C CA . GLU C 3 29 ? 19.908 14.934 18.039 1.000 91.690 41 GLU CCC CA 1
ATOM 1687 C C . GLU C 3 29 ? 19.012 13.738 17.707 1.000 86.630 41 GLU CCC C 1
ATOM 1688 O O . GLU C 3 29 ? 17.963 13.938 17.080 1.000 77.120 41 GLU CCC O 1
ATOM 1694 N N . ARG C 3 30 ? 19.430 12.549 18.157 1.000 80.470 42 ARG CCC N 1
ATOM 1695 C CA . ARG C 3 30 ? 18.879 11.235 17.740 1.000 93.890 42 ARG CCC CA 1
ATOM 1696 C C . ARG C 3 30 ? 18.639 10.351 18.966 1.000 89.970 42 ARG CCC C 1
ATOM 1697 O O . ARG C 3 30 ? 19.411 10.445 19.938 1.000 93.830 42 ARG CCC O 1
ATOM 1705 N N . VAL C 3 31 ? 17.632 9.486 18.874 1.000 82.240 43 VAL CCC N 1
ATOM 1706 C CA . VAL C 3 31 ? 17.152 8.590 19.964 1.000 85.530 43 VAL CCC CA 1
ATOM 1707 C C . VAL C 3 31 ? 17.129 7.137 19.455 1.000 86.380 43 VAL CCC C 1
ATOM 1708 O O . VAL C 3 31 ? 16.363 6.837 18.516 1.000 88.690 43 VAL CCC O 1
ATOM 1712 N N . GLY C 3 32 ? 17.934 6.269 20.068 1.000 83.680 44 GLY CCC N 1
ATOM 1713 C CA . GLY C 3 32 ? 18.026 4.828 19.759 1.000 83.100 44 GLY CCC CA 1
ATOM 1714 C C . GLY C 3 32 ? 16.729 4.077 20.029 1.000 80.720 44 GLY CCC C 1
ATOM 1715 O O . GLY C 3 32 ? 15.878 4.572 20.784 1.000 76.400 44 GLY CCC O 1
ATOM 1716 N N . ALA C 3 33 ? 16.574 2.908 19.411 1.000 89.950 45 ALA CCC N 1
ATOM 1717 C CA . ALA C 3 33 ? 15.364 2.059 19.503 1.000 90.010 45 ALA CCC CA 1
ATOM 1718 C C . ALA C 3 33 ? 15.217 1.532 20.938 1.000 76.630 45 ALA CCC C 1
ATOM 1719 O O . ALA C 3 33 ? 14.076 1.371 21.392 1.000 76.250 45 ALA CCC O 1
ATOM 1721 N N . GLY C 3 34 ? 16.339 1.283 21.616 1.000 72.110 46 GLY CCC N 1
ATOM 1722 C CA . GLY C 3 34 ? 16.380 0.777 23.004 1.000 85.240 46 GLY CCC CA 1
ATOM 1723 C C . GLY C 3 34 ? 15.848 1.789 24.008 1.000 83.660 46 GLY CCC C 1
ATOM 1724 O O . GLY C 3 34 ? 14.930 1.441 24.807 1.000 76.120 46 GLY CCC O 1
ATOM 1725 N N . ALA C 3 35 ? 16.367 3.015 23.938 1.000 74.360 47 ALA CCC N 1
ATOM 1726 C CA . ALA C 3 35 ? 16.097 4.107 24.898 1.000 71.700 47 ALA CCC CA 1
ATOM 1727 C C . ALA C 3 35 ? 14.644 4.101 25.374 1.000 59.300 47 ALA CCC C 1
ATOM 1728 O O . ALA C 3 35 ? 14.408 3.925 26.569 1.000 61.550 47 ALA CCC O 1
ATOM 1730 N N . PRO C 3 36 ? 13.626 4.292 24.506 1.000 57.950 48 PRO CCC N 1
ATOM 1731 C CA . PRO C 3 36 ? 12.248 4.460 24.974 1.000 54.900 48 PRO CCC CA 1
ATOM 1732 C C . PRO C 3 36 ? 11.736 3.252 25.744 1.000 57.050 48 PRO CCC C 1
ATOM 1733 O O . PRO C 3 36 ? 10.893 3.404 26.620 1.000 65.620 48 PRO CCC O 1
ATOM 1737 N N . VAL C 3 37 ? 12.212 2.077 25.333 1.000 62.940 49 VAL CCC N 1
ATOM 1738 C CA . VAL C 3 37 ? 11.725 0.776 25.853 1.000 61.710 49 VAL CCC CA 1
ATOM 1739 C C . VAL C 3 37 ? 12.253 0.667 27.279 1.000 59.260 49 VAL CCC C 1
ATOM 1740 O O . VAL C 3 37 ? 11.472 0.347 28.215 1.000 58.530 49 VAL CCC O 1
ATOM 1744 N N . TYR C 3 38 ? 13.544 0.935 27.431 1.000 51.090 50 TYR CCC N 1
ATOM 1745 C CA . TYR C 3 38 ? 14.222 0.874 28.740 1.000 55.610 50 TYR CCC CA 1
ATOM 1746 C C . TYR C 3 38 ? 13.591 1.897 29.681 1.000 66.010 50 TYR CCC C 1
ATOM 1747 O O . TYR C 3 38 ? 13.340 1.581 30.850 1.000 72.620 50 TYR CCC O 1
ATOM 1756 N N . LEU C 3 39 ? 13.331 3.099 29.170 1.000 67.390 51 LEU CCC N 1
ATOM 1757 C CA . LEU C 3 39 ? 12.828 4.212 30.005 1.000 67.080 51 LEU CCC CA 1
ATOM 1758 C C . LEU C 3 39 ? 11.396 3.870 30.428 1.000 66.290 51 LEU CCC C 1
ATOM 1759 O O . LEU C 3 39 ? 11.078 3.971 31.643 1.000 62.400 51 LEU CCC O 1
ATOM 1764 N N . ALA C 3 40 ? 10.563 3.436 29.482 1.000 64.210 52 ALA CCC N 1
ATOM 1765 C CA . ALA C 3 40 ? 9.140 3.136 29.763 1.000 61.520 52 ALA CCC CA 1
ATOM 1766 C C . ALA C 3 40 ? 9.065 2.041 30.834 1.000 64.000 52 ALA CCC C 1
ATOM 1767 O O . ALA C 3 40 ? 8.103 2.072 31.665 1.000 62.260 52 ALA CCC O 1
ATOM 1769 N N . ALA C 3 41 ? 10.070 1.155 30.849 1.000 56.060 53 ALA CCC N 1
ATOM 1770 C CA . ALA C 3 41 ? 10.118 -0.025 31.735 1.000 68.550 53 ALA CCC CA 1
ATOM 1771 C C . ALA C 3 41 ? 10.498 0.414 33.152 1.000 62.070 53 ALA CCC C 1
ATOM 1772 O O . ALA C 3 41 ? 9.829 -0.012 34.115 1.000 63.260 53 ALA CCC O 1
ATOM 1774 N N . VAL C 3 42 ? 11.532 1.249 33.260 1.000 61.320 54 VAL CCC N 1
ATOM 1775 C CA . VAL C 3 42 ? 11.950 1.871 34.546 1.000 61.860 54 VAL CCC CA 1
ATOM 1776 C C . VAL C 3 42 ? 10.776 2.661 35.136 1.000 59.940 54 VAL CCC C 1
ATOM 1777 O O . VAL C 3 42 ? 10.481 2.468 36.328 1.000 59.850 54 VAL CCC O 1
ATOM 1781 N N . LEU C 3 43 ? 10.105 3.488 34.334 1.000 58.430 55 LEU CCC N 1
ATOM 1782 C CA . LEU C 3 43 ? 9.008 4.339 34.842 1.000 61.220 55 LEU CCC CA 1
ATOM 1783 C C . LEU C 3 43 ? 7.931 3.394 35.379 1.000 56.000 55 LEU CCC C 1
ATOM 1784 O O . LEU C 3 43 ? 7.558 3.564 36.539 1.000 60.190 55 LEU CCC O 1
ATOM 1789 N N . GLU C 3 44 ? 7.593 2.349 34.623 1.000 66.680 56 GLU CCC N 1
ATOM 1790 C CA . GLU C 3 44 ? 6.586 1.299 34.982 1.000 64.650 56 GLU CCC CA 1
ATOM 1791 C C . GLU C 3 44 ? 7.017 0.582 36.264 1.000 56.200 56 GLU CCC C 1
ATOM 1792 O O . GLU C 3 44 ? 6.172 0.435 37.190 1.000 49.790 56 GLU CCC O 1
ATOM 1798 N N . TYR C 3 45 ? 8.292 0.188 36.347 1.000 51.160 57 TYR CCC N 1
ATOM 1799 C CA . TYR C 3 45 ? 8.820 -0.435 37.580 1.000 56.530 57 TYR CCC CA 1
ATOM 1800 C C . TYR C 3 45 ? 8.490 0.507 38.748 1.000 60.790 57 TYR CCC C 1
ATOM 1801 O O . TYR C 3 45 ? 7.779 0.064 39.709 1.000 58.490 57 TYR CCC O 1
ATOM 1810 N N . LEU C 3 46 ? 8.958 1.766 38.663 1.000 55.880 58 LEU CCC N 1
ATOM 1811 C CA . LEU C 3 46 ? 8.897 2.702 39.812 1.000 50.100 58 LEU CCC CA 1
ATOM 1812 C C . LEU C 3 46 ? 7.423 2.907 40.182 1.000 47.560 58 LEU CCC C 1
ATOM 1813 O O . LEU C 3 46 ? 7.106 2.850 41.402 1.000 44.350 58 LEU CCC O 1
ATOM 1818 N N . THR C 3 47 ? 6.519 3.016 39.208 1.000 46.220 59 THR CCC N 1
ATOM 1819 C CA . THR C 3 47 ? 5.114 3.323 39.559 1.000 55.310 59 THR CCC CA 1
ATOM 1820 C C . THR C 3 47 ? 4.533 2.075 40.222 1.000 54.290 59 THR CCC C 1
ATOM 1821 O O . THR C 3 47 ? 3.610 2.237 41.100 1.000 57.020 59 THR CCC O 1
ATOM 1825 N N . ALA C 3 48 ? 5.069 0.890 39.899 1.000 48.690 60 ALA CCC N 1
ATOM 1826 C CA . ALA C 3 48 ? 4.569 -0.370 40.492 1.000 48.520 60 ALA CCC CA 1
ATOM 1827 C C . ALA C 3 48 ? 4.996 -0.454 41.962 1.000 49.460 60 ALA CCC C 1
ATOM 1828 O O . ALA C 3 48 ? 4.153 -0.798 42.851 1.000 46.890 60 ALA CCC O 1
ATOM 1830 N N . GLU C 3 49 ? 6.276 -0.185 42.213 1.000 48.050 61 GLU CCC N 1
ATOM 1831 C CA . GLU C 3 49 ? 6.865 -0.045 43.575 1.000 49.570 61 GLU CCC CA 1
ATOM 1832 C C . GLU C 3 49 ? 6.005 0.919 44.404 1.000 50.190 61 GLU CCC C 1
ATOM 1833 O O . GLU C 3 49 ? 5.590 0.542 45.498 1.000 56.720 61 GLU CCC O 1
ATOM 1839 N N . ILE C 3 50 ? 5.680 2.110 43.893 1.000 47.470 62 ILE CCC N 1
ATOM 1840 C CA . ILE C 3 50 ? 4.961 3.122 44.722 1.000 51.240 62 ILE CCC CA 1
ATOM 1841 C C . ILE C 3 50 ? 3.556 2.589 44.982 1.000 43.420 62 ILE CCC C 1
ATOM 1842 O O . ILE C 3 50 ? 3.069 2.716 46.115 1.000 45.330 62 ILE CCC O 1
ATOM 1847 N N . LEU C 3 51 ? 2.905 2.042 43.959 1.000 46.540 63 LEU CCC N 1
ATOM 1848 C CA . LEU C 3 51 ? 1.479 1.623 44.097 1.000 48.660 63 LEU CCC CA 1
ATOM 1849 C C . LEU C 3 51 ? 1.383 0.384 44.990 1.000 46.740 63 LEU CCC C 1
ATOM 1850 O O . LEU C 3 51 ? 0.419 0.306 45.768 1.000 50.920 63 LEU CCC O 1
ATOM 1855 N N . GLU C 3 52 ? 2.389 -0.488 44.987 1.000 49.790 64 GLU CCC N 1
ATOM 1856 C CA . GLU C 3 52 ? 2.420 -1.629 45.937 1.000 51.700 64 GLU CCC CA 1
ATOM 1857 C C . GLU C 3 52 ? 2.304 -1.066 47.346 1.000 53.750 64 GLU CCC C 1
ATOM 1858 O O . GLU C 3 52 ? 1.329 -1.416 48.045 1.000 54.150 64 GLU CCC O 1
ATOM 1864 N N . LEU C 3 53 ? 3.232 -0.170 47.725 1.000 63.770 65 LEU CCC N 1
ATOM 1865 C CA . LEU C 3 53 ? 3.377 0.334 49.126 1.000 52.330 65 LEU CCC CA 1
ATOM 1866 C C . LEU C 3 53 ? 2.187 1.219 49.502 1.000 49.910 65 LEU CCC C 1
ATOM 1867 O O . LEU C 3 53 ? 1.765 1.180 50.681 1.000 51.570 65 LEU CCC O 1
ATOM 1872 N N . ALA C 3 54 ? 1.623 1.949 48.547 1.000 47.910 66 ALA CCC N 1
ATOM 1873 C CA . ALA C 3 54 ? 0.529 2.893 48.846 1.000 57.170 66 ALA CCC CA 1
ATOM 1874 C C . ALA C 3 54 ? -0.759 2.078 48.997 1.000 56.940 66 ALA CCC C 1
ATOM 1875 O O . ALA C 3 54 ? -1.524 2.302 49.987 1.000 50.160 66 ALA CCC O 1
ATOM 1877 N N . GLY C 3 55 ? -0.970 1.145 48.069 1.000 53.280 67 GLY CCC N 1
ATOM 1878 C CA . GLY C 3 55 ? -1.927 0.035 48.255 1.000 53.560 67 GLY CCC CA 1
ATOM 1879 C C . GLY C 3 55 ? -1.885 -0.505 49.674 1.000 52.890 67 GLY CCC C 1
ATOM 1880 O O . GLY C 3 55 ? -2.949 -0.573 50.332 1.000 48.850 67 GLY CCC O 1
ATOM 1881 N N . ASN C 3 56 ? -0.698 -0.838 50.188 1.000 51.270 68 ASN CCC N 1
ATOM 1882 C CA . ASN C 3 56 ? -0.631 -1.404 51.557 1.000 52.610 68 ASN CCC CA 1
ATOM 1883 C C . ASN C 3 56 ? -1.079 -0.354 52.564 1.000 55.000 68 ASN CCC C 1
ATOM 1884 O O . ASN C 3 56 ? -1.730 -0.749 53.535 1.000 60.040 68 ASN CCC O 1
ATOM 1889 N N . ALA C 3 57 ? -0.696 0.916 52.389 1.000 51.350 69 ALA CCC N 1
ATOM 1890 C CA . ALA C 3 57 ? -1.059 1.969 53.357 1.000 51.700 69 ALA CCC CA 1
ATOM 1891 C C . ALA C 3 57 ? -2.587 2.163 53.315 1.000 50.670 69 ALA CCC C 1
ATOM 1892 O O . ALA C 3 57 ? -3.191 2.239 54.386 1.000 53.340 69 ALA CCC O 1
ATOM 1894 N N . ALA C 3 58 ? -3.193 2.214 52.123 1.000 46.340 70 ALA CCC N 1
ATOM 1895 C CA . ALA C 3 58 ? -4.668 2.238 51.969 1.000 58.160 70 ALA CCC CA 1
ATOM 1896 C C . ALA C 3 58 ? -5.284 1.107 52.814 1.000 59.050 70 ALA CCC C 1
ATOM 1897 O O . ALA C 3 58 ? -6.028 1.432 53.717 1.000 58.040 70 ALA CCC O 1
ATOM 1899 N N . ARG C 3 59 ? -4.898 -0.155 52.593 1.000 63.500 71 ARG CCC N 1
ATOM 1900 C CA . ARG C 3 59 ? -5.469 -1.346 53.292 1.000 70.030 71 ARG CCC CA 1
ATOM 1901 C C . ARG C 3 59 ? -5.238 -1.240 54.805 1.000 68.480 71 ARG CCC C 1
ATOM 1902 O O . ARG C 3 59 ? -6.199 -1.480 55.552 1.000 65.720 71 ARG CCC O 1
ATOM 1910 N N . ASP C 3 60 ? -4.032 -0.880 55.254 1.000 66.210 72 ASP CCC N 1
ATOM 1911 C CA . ASP C 3 60 ? -3.754 -0.619 56.693 1.000 71.570 72 ASP CCC CA 1
ATOM 1912 C C . ASP C 3 60 ? -4.789 0.370 57.274 1.000 81.080 72 ASP CCC C 1
ATOM 1913 O O . ASP C 3 60 ? -5.214 0.145 58.407 1.000 93.270 72 ASP CCC O 1
ATOM 1918 N N . ASN C 3 61 ? -5.183 1.430 56.555 1.000 77.660 73 ASN CCC N 1
ATOM 1919 C CA . ASN C 3 61 ? -6.068 2.506 57.098 1.000 85.270 73 ASN CCC CA 1
ATOM 1920 C C . ASN C 3 61 ? -7.522 2.142 56.752 1.000 85.470 73 ASN CCC C 1
ATOM 1921 O O . ASN C 3 61 ? -8.381 3.027 56.779 1.000 77.840 73 ASN CCC O 1
ATOM 1926 N N . LYS C 3 62 ? -7.780 0.861 56.464 1.000 85.180 74 LYS CCC N 1
ATOM 1927 C CA . LYS C 3 62 ? -9.134 0.266 56.298 1.000 87.690 74 LYS CCC CA 1
ATOM 1928 C C . LYS C 3 62 ? -9.827 0.906 55.088 1.000 79.830 74 LYS CCC C 1
ATOM 1929 O O . LYS C 3 62 ? -11.057 1.040 55.103 1.000 73.860 74 LYS CCC O 1
ATOM 1935 N N . LYS C 3 63 ? -9.058 1.230 54.046 1.000 72.950 75 LYS CCC N 1
ATOM 1936 C CA . LYS C 3 63 ? -9.541 1.967 52.852 1.000 71.610 75 LYS CCC CA 1
ATOM 1937 C C . LYS C 3 63 ? -9.229 1.171 51.592 1.000 63.770 75 LYS CCC C 1
ATOM 1938 O O . LYS C 3 63 ? -8.170 0.565 51.535 1.000 69.400 75 LYS CCC O 1
ATOM 1944 N N . THR C 3 64 ? -10.052 1.382 50.573 1.000 61.340 76 THR CCC N 1
ATOM 1945 C CA . THR C 3 64 ? -10.017 0.770 49.226 1.000 60.680 76 THR CCC CA 1
ATOM 1946 C C . THR C 3 64 ? -9.405 1.723 48.191 1.000 60.450 76 THR CCC C 1
ATOM 1947 O O . THR C 3 64 ? -8.918 1.256 47.116 1.000 62.790 76 THR CCC O 1
ATOM 1951 N N . ARG C 3 65 ? -9.474 3.027 48.437 1.000 57.840 77 ARG CCC N 1
ATOM 1952 C CA . ARG C 3 65 ? -8.998 4.035 47.462 1.000 56.770 77 ARG CCC CA 1
ATOM 1953 C C . ARG C 3 65 ? -7.731 4.690 48.013 1.000 52.300 77 ARG CCC C 1
ATOM 1954 O O . ARG C 3 65 ? -7.759 5.284 49.133 1.000 55.090 77 ARG CCC O 1
ATOM 1962 N N . ILE C 3 66 ? -6.630 4.469 47.306 1.000 45.710 78 ILE CCC N 1
ATOM 1963 C CA . ILE C 3 66 ? -5.360 5.227 47.468 1.000 53.890 78 ILE CCC CA 1
ATOM 1964 C C . ILE C 3 66 ? -5.642 6.734 47.339 1.000 54.930 78 ILE CCC C 1
ATOM 1965 O O . ILE C 3 66 ? -6.197 7.137 46.295 1.000 61.130 78 ILE CCC O 1
ATOM 1970 N N . ILE C 3 67 ? -5.308 7.507 48.375 1.000 57.440 79 ILE CCC N 1
ATOM 1971 C CA . ILE C 3 67 ? -5.302 8.999 48.380 1.000 58.690 79 ILE CCC CA 1
ATOM 1972 C C . ILE C 3 67 ? -3.859 9.458 48.556 1.000 60.750 79 ILE CCC C 1
ATOM 1973 O O . ILE C 3 67 ? -2.956 8.625 48.718 1.000 53.720 79 ILE CCC O 1
ATOM 1978 N N . PRO C 3 68 ? -3.590 10.776 48.413 1.000 54.570 80 PRO CCC N 1
ATOM 1979 C CA . PRO C 3 68 ? -2.234 11.306 48.568 1.000 45.490 80 PRO CCC CA 1
ATOM 1980 C C . PRO C 3 68 ? -1.638 10.961 49.923 1.000 41.700 80 PRO CCC C 1
ATOM 1981 O O . PRO C 3 68 ? -0.455 10.727 49.968 1.000 48.620 80 PRO CCC O 1
ATOM 1985 N N . ARG C 3 69 ? -2.440 10.865 50.982 1.000 43.860 81 ARG CCC N 1
ATOM 1986 C CA . ARG C 3 69 ? -1.851 10.503 52.295 1.000 49.120 81 ARG CCC CA 1
ATOM 1987 C C . ARG C 3 69 ? -1.198 9.126 52.147 1.000 52.270 81 ARG CCC C 1
ATOM 1988 O O . ARG C 3 69 ? -0.060 8.970 52.662 1.000 58.240 81 ARG CCC O 1
ATOM 1996 N N . HIS C 3 70 ? -1.831 8.195 51.428 1.000 46.840 82 HIS CCC N 1
ATOM 1997 C CA . HIS C 3 70 ? -1.306 6.807 51.317 1.000 51.570 82 HIS CCC CA 1
ATOM 1998 C C . HIS C 3 70 ? 0.006 6.861 50.533 1.000 51.600 82 HIS CCC C 1
ATOM 1999 O O . HIS C 3 70 ? 0.938 6.128 50.921 1.000 51.550 82 HIS CCC O 1
ATOM 2006 N N . LEU C 3 71 ? 0.109 7.718 49.516 1.000 50.010 83 LEU CCC N 1
ATOM 2007 C CA . LEU C 3 71 ? 1.390 7.838 48.766 1.000 51.520 83 LEU CCC CA 1
ATOM 2008 C C . LEU C 3 71 ? 2.442 8.456 49.692 1.000 55.660 83 LEU CCC C 1
ATOM 2009 O O . LEU C 3 71 ? 3.608 8.020 49.646 1.000 53.100 83 LEU CCC O 1
ATOM 2014 N N . GLN C 3 72 ? 2.061 9.396 50.554 1.000 51.840 84 GLN CCC N 1
ATOM 2015 C CA . GLN C 3 72 ? 3.077 10.052 51.402 1.000 51.090 84 GLN CCC CA 1
ATOM 2016 C C . GLN C 3 72 ? 3.581 8.993 52.395 1.000 51.050 84 GLN CCC C 1
ATOM 2017 O O . GLN C 3 72 ? 4.820 8.815 52.553 1.000 53.740 84 GLN CCC O 1
ATOM 2023 N N . LEU C 3 73 ? 2.681 8.293 53.061 1.000 51.380 85 LEU CCC N 1
ATOM 2024 C CA . LEU C 3 73 ? 3.092 7.232 54.024 1.000 53.490 85 LEU CCC CA 1
ATOM 2025 C C . LEU C 3 73 ? 4.019 6.224 53.335 1.000 56.750 85 LEU CCC C 1
ATOM 2026 O O . LEU C 3 73 ? 5.079 5.860 53.903 1.000 56.260 85 LEU CCC O 1
ATOM 2031 N N . ALA C 3 74 ? 3.651 5.789 52.146 1.000 51.440 86 ALA CCC N 1
ATOM 2032 C CA . ALA C 3 74 ? 4.421 4.790 51.374 1.000 53.340 86 ALA CCC CA 1
ATOM 2033 C C . ALA C 3 74 ? 5.830 5.315 51.112 1.000 52.340 86 ALA CCC C 1
ATOM 2034 O O . ALA C 3 74 ? 6.790 4.602 51.371 1.000 58.360 86 ALA CCC O 1
ATOM 2036 N N . ILE C 3 75 ? 5.935 6.528 50.587 1.000 57.580 87 ILE CCC N 1
ATOM 2037 C CA . ILE C 3 75 ? 7.226 7.102 50.144 1.000 50.290 87 ILE CCC CA 1
ATOM 2038 C C . ILE C 3 75 ? 8.075 7.361 51.383 1.000 57.950 87 ILE CCC C 1
ATOM 2039 O O . ILE C 3 75 ? 9.298 7.058 51.354 1.000 58.260 87 ILE CCC O 1
ATOM 2044 N N . ARG C 3 76 ? 7.471 7.891 52.444 1.000 53.610 88 ARG CCC N 1
ATOM 2045 C CA . ARG C 3 76 ? 8.283 8.440 53.553 1.000 53.380 88 ARG CCC CA 1
ATOM 2046 C C . ARG C 3 76 ? 8.736 7.282 54.424 1.000 49.760 88 ARG CCC C 1
ATOM 2047 O O . ARG C 3 76 ? 9.753 7.440 55.089 1.000 58.770 88 ARG CCC O 1
ATOM 2055 N N . ASN C 3 77 ? 8.050 6.143 54.371 1.000 54.580 89 ASN CCC N 1
ATOM 2056 C CA . ASN C 3 77 ? 8.395 4.982 55.232 1.000 50.440 89 ASN CCC CA 1
ATOM 2057 C C . ASN C 3 77 ? 9.371 4.067 54.491 1.000 55.900 89 ASN CCC C 1
ATOM 2058 O O . ASN C 3 77 ? 9.792 3.115 55.115 1.000 55.280 89 ASN CCC O 1
ATOM 2063 N N . ASP C 3 78 ? 9.732 4.368 53.236 1.000 52.280 90 ASP CCC N 1
ATOM 2064 C CA . ASP C 3 78 ? 10.661 3.539 52.428 1.000 53.470 90 ASP CCC CA 1
ATOM 2065 C C . ASP C 3 78 ? 11.983 4.288 52.204 1.000 50.170 90 ASP CCC C 1
ATOM 2066 O O . ASP C 3 78 ? 11.983 5.256 51.465 1.000 61.330 90 ASP CCC O 1
ATOM 2071 N N . GLU C 3 79 ? 13.083 3.817 52.778 1.000 57.290 91 GLU CCC N 1
ATOM 2072 C CA . GLU C 3 79 ? 14.364 4.560 52.824 1.000 61.820 91 GLU CCC CA 1
ATOM 2073 C C . GLU C 3 79 ? 14.693 5.078 51.414 1.000 57.380 91 GLU CCC C 1
ATOM 2074 O O . GLU C 3 79 ? 15.145 6.246 51.288 1.000 67.380 91 GLU CCC O 1
ATOM 2080 N N . GLU C 3 80 ? 14.441 4.272 50.383 1.000 60.810 92 GLU CCC N 1
ATOM 2081 C CA . GLU C 3 80 ? 14.967 4.528 49.013 1.000 61.380 92 GLU CCC CA 1
ATOM 2082 C C . GLU C 3 80 ? 14.019 5.440 48.239 1.000 59.290 92 GLU CCC C 1
ATOM 2083 O O . GLU C 3 80 ? 14.512 6.243 47.445 1.000 53.590 92 GLU CCC O 1
ATOM 2089 N N . LEU C 3 81 ? 12.708 5.290 48.416 1.000 52.910 93 LEU CCC N 1
ATOM 2090 C CA . LEU C 3 81 ? 11.756 6.190 47.732 1.000 56.760 93 LEU CCC CA 1
ATOM 2091 C C . LEU C 3 81 ? 11.872 7.563 48.391 1.000 54.190 93 LEU CCC C 1
ATOM 2092 O O . LEU C 3 81 ? 11.912 8.562 47.659 1.000 55.160 93 LEU CCC O 1
ATOM 2097 N N . ASN C 3 82 ? 12.036 7.573 49.715 1.000 53.920 94 ASN CCC N 1
ATOM 2098 C CA . ASN C 3 82 ? 12.234 8.794 50.526 1.000 57.470 94 ASN CCC CA 1
ATOM 2099 C C . ASN C 3 82 ? 13.459 9.591 50.027 1.000 61.210 94 ASN CCC C 1
ATOM 2100 O O . ASN C 3 82 ? 13.345 10.835 49.894 1.000 53.710 94 ASN CCC O 1
ATOM 2105 N N . LYS C 3 83 ? 14.565 8.912 49.720 1.000 52.040 95 LYS CCC N 1
ATOM 2106 C CA . LYS C 3 83 ? 15.771 9.560 49.159 1.000 56.730 95 LYS CCC CA 1
ATOM 2107 C C . LYS C 3 83 ? 15.498 9.993 47.713 1.000 57.030 95 LYS CCC C 1
ATOM 2108 O O . LYS C 3 83 ? 15.860 11.144 47.353 1.000 59.350 95 LYS CCC O 1
ATOM 2114 N N . LEU C 3 84 ? 14.844 9.158 46.906 1.000 49.560 96 LEU CCC N 1
ATOM 2115 C CA . LEU C 3 84 ? 14.602 9.533 45.490 1.000 51.210 96 LEU CCC CA 1
ATOM 2116 C C . LEU C 3 84 ? 13.757 10.808 45.451 1.000 50.970 96 LEU CCC C 1
ATOM 2117 O O . LEU C 3 84 ? 13.991 11.631 44.535 1.000 56.550 96 LEU CCC O 1
ATOM 2122 N N . LEU C 3 85 ? 12.812 10.937 46.393 1.000 50.280 97 LEU CCC N 1
ATOM 2123 C CA . LEU C 3 85 ? 11.816 12.038 46.442 1.000 56.960 97 LEU CCC CA 1
ATOM 2124 C C . LEU C 3 85 ? 12.036 12.962 47.656 1.000 57.130 97 LEU CCC C 1
ATOM 2125 O O . LEU C 3 85 ? 11.033 13.539 48.164 1.000 57.020 97 LEU CCC O 1
ATOM 2130 N N . GLY C 3 86 ? 13.296 13.140 48.078 1.000 48.710 98 GLY CCC N 1
ATOM 2131 C CA . GLY C 3 86 ? 13.661 13.905 49.287 1.000 50.230 98 GLY CCC CA 1
ATOM 2132 C C . GLY C 3 86 ? 13.446 15.413 49.149 1.000 51.540 98 GLY CCC C 1
ATOM 2133 O O . GLY C 3 86 ? 13.322 16.063 50.194 1.000 57.030 98 GLY CCC O 1
ATOM 2134 N N . ARG C 3 87 ? 13.418 15.946 47.924 1.000 49.730 99 ARG CCC N 1
ATOM 2135 C CA . ARG C 3 87 ? 13.170 17.370 47.607 1.000 53.890 99 ARG CCC CA 1
ATOM 2136 C C . ARG C 3 87 ? 11.848 17.483 46.839 1.000 49.630 99 ARG CCC C 1
ATOM 2137 O O . ARG C 3 87 ? 11.806 18.281 45.860 1.000 52.900 99 ARG CCC O 1
ATOM 2145 N N . VAL C 3 88 ? 10.845 16.677 47.200 1.000 47.440 100 VAL CCC N 1
ATOM 2146 C CA . VAL C 3 88 ? 9.492 16.722 46.564 1.000 46.140 100 VAL CCC CA 1
ATOM 2147 C C . VAL C 3 88 ? 8.441 16.896 47.659 1.000 46.120 100 VAL CCC C 1
ATOM 2148 O O . VAL C 3 88 ? 8.594 16.357 48.748 1.000 46.900 100 VAL CCC O 1
ATOM 2152 N N . THR C 3 89 ? 7.371 17.595 47.334 1.000 48.910 101 THR CCC N 1
ATOM 2153 C CA . THR C 3 89 ? 6.230 17.809 48.223 1.000 44.550 101 THR CCC CA 1
ATOM 2154 C C . THR C 3 89 ? 5.061 17.121 47.557 1.000 47.010 101 THR CCC C 1
ATOM 2155 O O . THR C 3 89 ? 4.823 17.382 46.372 1.000 54.550 101 THR CCC O 1
ATOM 2159 N N . ILE C 3 90 ? 4.353 16.310 48.323 1.000 50.920 102 ILE CCC N 1
ATOM 2160 C CA . ILE C 3 90 ? 3.145 15.612 47.849 1.000 45.660 102 ILE CCC CA 1
ATOM 2161 C C . ILE C 3 90 ? 1.995 16.427 48.389 1.000 42.050 102 ILE CCC C 1
ATOM 2162 O O . ILE C 3 90 ? 1.771 16.391 49.591 1.000 44.570 102 ILE CCC O 1
ATOM 2167 N N . ALA C 3 91 ? 1.321 17.170 47.533 1.000 51.030 103 ALA CCC N 1
ATOM 2168 C CA . ALA C 3 91 ? 0.150 17.969 47.940 1.000 51.030 103 ALA CCC CA 1
ATOM 2169 C C . ALA C 3 91 ? -0.758 17.017 48.707 1.000 46.760 103 ALA CCC C 1
ATOM 2170 O O . ALA C 3 91 ? -0.829 15.881 48.284 1.000 48.590 103 ALA CCC O 1
ATOM 2172 N N . GLN C 3 92 ? -1.322 17.461 49.831 1.000 53.480 104 GLN CCC N 1
ATOM 2173 C CA . GLN C 3 92 ? -2.319 16.739 50.675 1.000 52.360 104 GLN CCC CA 1
ATOM 2174 C C . GLN C 3 92 ? -1.695 15.440 51.238 1.000 64.020 104 GLN CCC C 1
ATOM 2175 O O . GLN C 3 92 ? -2.444 14.523 51.678 1.000 58.770 104 GLN CCC O 1
ATOM 2181 N N . GLY C 3 93 ? -0.358 15.396 51.335 1.000 53.370 105 GLY CCC N 1
ATOM 2182 C CA . GLY C 3 93 ? 0.382 14.258 51.897 1.000 53.840 105 GLY CCC CA 1
ATOM 2183 C C . GLY C 3 93 ? 0.465 14.233 53.417 1.000 49.510 105 GLY CCC C 1
ATOM 2184 O O . GLY C 3 93 ? 0.554 13.099 53.982 1.000 54.880 105 GLY CCC O 1
ATOM 2185 N N . GLY C 3 94 ? 0.451 15.390 54.077 1.000 42.890 106 GLY CCC N 1
ATOM 2186 C CA . GLY C 3 94 ? 0.770 15.509 55.515 1.000 42.480 106 GLY CCC CA 1
ATOM 2187 C C . GLY C 3 94 ? 2.205 15.069 55.802 1.000 44.550 106 GLY CCC C 1
ATOM 2188 O O . GLY C 3 94 ? 3.037 15.020 54.864 1.000 46.100 106 GLY CCC O 1
ATOM 2189 N N . VAL C 3 95 ? 2.496 14.721 57.050 1.000 46.040 107 VAL CCC N 1
ATOM 2190 C CA . VAL C 3 95 ? 3.833 14.230 57.493 1.000 44.680 107 VAL CCC CA 1
ATOM 2191 C C . VAL C 3 95 ? 3.663 12.884 58.212 1.000 45.780 107 VAL CCC C 1
ATOM 2192 O O . VAL C 3 95 ? 2.548 12.565 58.671 1.000 42.890 107 VAL CCC O 1
ATOM 2196 N N . LEU C 3 96 ? 4.754 12.168 58.463 1.000 50.470 108 LEU CCC N 1
ATOM 2197 C CA . LEU C 3 96 ? 4.732 10.995 59.387 1.000 55.980 108 LEU CCC CA 1
ATOM 2198 C C . LEU C 3 96 ? 4.517 11.412 60.837 1.000 52.350 108 LEU CCC C 1
ATOM 2199 O O . LEU C 3 96 ? 5.251 12.238 61.361 1.000 62.550 108 LEU CCC O 1
ATOM 2204 N N . PRO C 3 97 ? 3.605 10.748 61.574 1.000 62.610 109 PRO CCC N 1
ATOM 2205 C CA . PRO C 3 97 ? 3.587 10.860 63.031 1.000 64.970 109 PRO CCC CA 1
ATOM 2206 C C . PRO C 3 97 ? 5.006 10.622 63.567 1.000 60.570 109 PRO CCC C 1
ATOM 2207 O O . PRO C 3 97 ? 5.617 9.656 63.235 1.000 65.230 109 PRO CCC O 1
ATOM 2211 N N . ASN C 3 98 ? 5.506 11.581 64.326 1.000 62.860 110 ASN CCC N 1
ATOM 2212 C CA . ASN C 3 98 ? 6.864 11.589 64.903 1.000 57.060 110 ASN CCC CA 1
ATOM 2213 C C . ASN C 3 98 ? 6.917 12.708 65.939 1.000 59.590 110 ASN CCC C 1
ATOM 2214 O O . ASN C 3 98 ? 6.819 13.899 65.572 1.000 59.930 110 ASN CCC O 1
ATOM 2219 N N . ILE C 3 99 ? 7.079 12.295 67.188 1.000 60.040 111 ILE CCC N 1
ATOM 2220 C CA . ILE C 3 99 ? 7.314 13.158 68.373 1.000 56.750 111 ILE CCC CA 1
ATOM 2221 C C . ILE C 3 99 ? 8.704 12.866 68.934 1.000 56.370 111 ILE CCC C 1
ATOM 2222 O O . ILE C 3 99 ? 9.020 11.696 69.183 1.000 68.480 111 ILE CCC O 1
ATOM 2227 N N . GLN C 3 100 ? 9.508 13.902 69.097 1.000 59.760 112 GLN CCC N 1
ATOM 2228 C CA . GLN C 3 100 ? 10.852 13.786 69.681 1.000 57.740 112 GLN CCC CA 1
ATOM 2229 C C . GLN C 3 100 ? 10.657 13.306 71.110 1.000 67.830 112 GLN CCC C 1
ATOM 2230 O O . GLN C 3 100 ? 9.754 13.868 71.783 1.000 65.720 112 GLN CCC O 1
ATOM 2236 N N . ALA C 3 101 ? 11.451 12.307 71.518 1.000 64.450 113 ALA CCC N 1
ATOM 2237 C CA . ALA C 3 101 ? 11.284 11.522 72.770 1.000 66.150 113 ALA CCC CA 1
ATOM 2238 C C . ALA C 3 101 ? 11.243 12.450 73.991 1.000 60.100 113 ALA CCC C 1
ATOM 2239 O O . ALA C 3 101 ? 10.300 12.309 74.782 1.000 66.700 113 ALA CCC O 1
ATOM 2241 N N . VAL C 3 102 ? 12.174 13.402 74.099 1.000 59.810 114 VAL CCC N 1
ATOM 2242 C CA . VAL C 3 102 ? 12.272 14.358 75.244 1.000 60.700 114 VAL CCC CA 1
ATOM 2243 C C . VAL C 3 102 ? 10.941 15.086 75.432 1.000 59.880 114 VAL CCC C 1
ATOM 2244 O O . VAL C 3 102 ? 10.760 15.615 76.521 1.000 61.750 114 VAL CCC O 1
ATOM 2248 N N . LEU C 3 103 ? 10.099 15.202 74.402 1.000 57.880 115 LEU CCC N 1
ATOM 2249 C CA . LEU C 3 103 ? 8.847 16.007 74.480 1.000 64.470 115 LEU CCC CA 1
ATOM 2250 C C . LEU C 3 103 ? 7.761 15.211 75.219 1.000 63.770 115 LEU CCC C 1
ATOM 2251 O O . LEU C 3 103 ? 6.781 15.819 75.702 1.000 72.570 115 LEU CCC O 1
ATOM 2256 N N . LEU C 3 104 ? 7.900 13.892 75.286 1.000 68.000 116 LEU CCC N 1
ATOM 2257 C CA . LEU C 3 104 ? 6.920 13.034 75.994 1.000 78.360 116 LEU CCC CA 1
ATOM 2258 C C . LEU C 3 104 ? 7.046 13.262 77.496 1.000 75.240 116 LEU CCC C 1
ATOM 2259 O O . LEU C 3 104 ? 8.114 13.600 78.002 1.000 80.720 116 LEU CCC O 1
ATOM 2264 N N . PRO C 3 105 ? 5.933 13.119 78.242 1.000 81.540 117 PRO CCC N 1
ATOM 2265 C CA . PRO C 3 105 ? 5.924 13.390 79.684 1.000 83.350 117 PRO CCC CA 1
ATOM 2266 C C . PRO C 3 105 ? 6.515 12.313 80.607 1.000 85.500 117 PRO CCC C 1
ATOM 2267 O O . PRO C 3 105 ? 6.780 11.228 80.137 1.000 72.580 117 PRO CCC O 1
ATOM 2271 N N . LYS C 3 106 ? 6.722 12.680 81.884 1.000 115.240 118 LYS CCC N 1
ATOM 2272 C CA . LYS C 3 106 ? 6.929 11.800 83.078 1.000 121.780 118 LYS CCC CA 1
ATOM 2273 C C . LYS C 3 106 ? 8.358 11.234 83.087 1.000 142.540 118 LYS CCC C 1
ATOM 2274 O O . LYS C 3 106 ? 9.133 11.575 82.168 1.000 148.690 118 LYS CCC O 1
ATOM 2280 N N . LYS C 3 107 ? 8.674 10.400 84.092 1.000 164.750 119 LYS CCC N 1
ATOM 2281 C CA . LYS C 3 107 ? 10.025 9.829 84.368 1.000 161.840 119 LYS CCC CA 1
ATOM 2282 C C . LYS C 3 107 ? 9.923 8.319 84.632 1.000 157.560 119 LYS CCC C 1
ATOM 2283 O O . LYS C 3 107 ? 9.207 7.565 83.963 1.000 157.110 119 LYS CCC O 1
ATOM 2289 N N . ARG D 4 1 ? -11.456 21.948 24.645 1.000 150.720 28 ARG DDD N 1
ATOM 2290 C CA . ARG D 4 1 ? -11.458 20.454 24.640 1.000 156.130 28 ARG DDD CA 1
ATOM 2291 C C . ARG D 4 1 ? -10.197 19.933 23.940 1.000 145.410 28 ARG DDD C 1
ATOM 2292 O O . ARG D 4 1 ? -10.269 18.855 23.313 1.000 129.490 28 ARG DDD O 1
ATOM 2300 N N . SER D 4 2 ? -9.080 20.655 24.056 1.000 147.690 29 SER DDD N 1
ATOM 2301 C CA . SER D 4 2 ? -7.781 20.266 23.452 1.000 148.960 29 SER DDD CA 1
ATOM 2302 C C . SER D 4 2 ? -7.220 19.064 24.215 1.000 152.810 29 SER DDD C 1
ATOM 2303 O O . SER D 4 2 ? -7.049 19.169 25.457 1.000 140.790 29 SER DDD O 1
ATOM 2306 N N . ARG D 4 3 ? -6.962 17.969 23.491 1.000 150.900 30 ARG DDD N 1
ATOM 2307 C CA . ARG D 4 3 ? -6.513 16.678 24.070 1.000 133.910 30 ARG DDD CA 1
ATOM 2308 C C . ARG D 4 3 ? -5.289 16.998 24.941 1.000 124.810 30 ARG DDD C 1
ATOM 2309 O O . ARG D 4 3 ? -4.226 17.331 24.368 1.000 102.840 30 ARG DDD O 1
ATOM 2317 N N . LYS D 4 4 ? -5.474 17.010 26.269 1.000 120.720 31 LYS DDD N 1
ATOM 2318 C CA . LYS D 4 4 ? -4.375 17.109 27.274 1.000 122.450 31 LYS DDD CA 1
ATOM 2319 C C . LYS D 4 4 ? -4.144 15.700 27.842 1.000 105.990 31 LYS DDD C 1
ATOM 2320 O O . LYS D 4 4 ? -5.063 15.126 28.461 1.000 100.150 31 LYS DDD O 1
ATOM 2326 N N . GLU D 4 5 ? -2.950 15.161 27.601 1.000 94.630 32 GLU DDD N 1
ATOM 2327 C CA . GLU D 4 5 ? -2.595 13.728 27.783 1.000 92.790 32 GLU DDD CA 1
ATOM 2328 C C . GLU D 4 5 ? -1.834 13.515 29.101 1.000 87.090 32 GLU DDD C 1
ATOM 2329 O O . GLU D 4 5 ? -1.169 14.453 29.579 1.000 91.460 32 GLU DDD O 1
ATOM 2335 N N . SER D 4 6 ? -1.938 12.306 29.658 1.000 79.000 33 SER DDD N 1
ATOM 2336 C CA . SER D 4 6 ? -1.354 11.916 30.967 1.000 71.160 33 SER DDD CA 1
ATOM 2337 C C . SER D 4 6 ? -0.994 10.429 30.947 1.000 72.690 33 SER DDD C 1
ATOM 2338 O O . SER D 4 6 ? -1.272 9.752 29.945 1.000 67.240 33 SER DDD O 1
ATOM 2341 N N . TYR D 4 7 ? -0.409 9.940 32.038 1.000 66.550 34 TYR DDD N 1
ATOM 2342 C CA . TYR D 4 7 ? -0.024 8.522 32.196 1.000 54.250 34 TYR DDD CA 1
ATOM 2343 C C . TYR D 4 7 ? -1.114 7.766 32.979 1.000 57.780 34 TYR DDD C 1
ATOM 2344 O O . TYR D 4 7 ? -0.903 6.583 33.329 1.000 55.980 34 TYR DDD O 1
ATOM 2353 N N . SER D 4 8 ? -2.271 8.393 33.219 1.000 60.600 35 SER DDD N 1
ATOM 2354 C CA . SER D 4 8 ? -3.373 7.821 34.045 1.000 70.540 35 SER DDD CA 1
ATOM 2355 C C . SER D 4 8 ? -3.673 6.365 33.670 1.000 67.900 35 SER DDD C 1
ATOM 2356 O O . SER D 4 8 ? -3.758 5.495 34.567 1.000 71.420 35 SER DDD O 1
ATOM 2359 N N . VAL D 4 9 ? -3.918 6.156 32.387 1.000 72.420 36 VAL DDD N 1
ATOM 2360 C CA . VAL D 4 9 ? -4.440 4.890 31.800 1.000 76.400 36 VAL DDD CA 1
ATOM 2361 C C . VAL D 4 9 ? -3.479 3.766 32.244 1.000 71.360 36 VAL DDD C 1
ATOM 2362 O O . VAL D 4 9 ? -3.949 2.760 32.838 1.000 64.750 36 VAL DDD O 1
ATOM 2366 N N . TYR D 4 10 ? -2.175 4.028 32.151 1.000 63.960 37 TYR DDD N 1
ATOM 2367 C CA . TYR D 4 10 ? -1.078 3.064 32.410 1.000 67.200 37 TYR DDD CA 1
ATOM 2368 C C . TYR D 4 10 ? -0.821 2.896 33.905 1.000 72.320 37 TYR DDD C 1
ATOM 2369 O O . TYR D 4 10 ? -0.502 1.767 34.355 1.000 70.130 37 TYR DDD O 1
ATOM 2378 N N . VAL D 4 11 ? -0.908 3.987 34.660 1.000 66.530 38 VAL DDD N 1
ATOM 2379 C CA . VAL D 4 11 ? -0.805 3.905 36.147 1.000 64.330 38 VAL DDD CA 1
ATOM 2380 C C . VAL D 4 11 ? -1.915 2.977 36.647 1.000 57.160 38 VAL DDD C 1
ATOM 2381 O O . VAL D 4 11 ? -1.653 2.185 37.557 1.000 59.920 38 VAL DDD O 1
ATOM 2385 N N . TYR D 4 12 ? -3.127 3.131 36.119 1.000 55.270 39 TYR DDD N 1
ATOM 2386 C CA . TYR D 4 12 ? -4.335 2.397 36.578 1.000 56.410 39 TYR DDD CA 1
ATOM 2387 C C . TYR D 4 12 ? -4.197 0.904 36.196 1.000 54.550 39 TYR DDD C 1
ATOM 2388 O O . TYR D 4 12 ? -4.570 0.035 36.974 1.000 56.200 39 TYR DDD O 1
ATOM 2397 N N . LYS D 4 13 ? -3.603 0.597 35.048 1.000 60.040 40 LYS DDD N 1
ATOM 2398 C CA . LYS D 4 13 ? -3.322 -0.800 34.661 1.000 67.620 40 LYS DDD CA 1
ATOM 2399 C C . LYS D 4 13 ? -2.445 -1.398 35.754 1.000 68.390 40 LYS DDD C 1
ATOM 2400 O O . LYS D 4 13 ? -2.822 -2.456 36.314 1.000 71.050 40 LYS DDD O 1
ATOM 2406 N N . VAL D 4 14 ? -1.371 -0.689 36.093 1.000 63.330 41 VAL DDD N 1
ATOM 2407 C CA . VAL D 4 14 ? -0.319 -1.202 37.009 1.000 54.010 41 VAL DDD CA 1
ATOM 2408 C C . VAL D 4 14 ? -0.930 -1.301 38.404 1.000 56.960 41 VAL DDD C 1
ATOM 2409 O O . VAL D 4 14 ? -0.717 -2.327 39.105 1.000 62.120 41 VAL DDD O 1
ATOM 2413 N N . LEU D 4 15 ? -1.804 -0.374 38.760 1.000 56.190 42 LEU DDD N 1
ATOM 2414 C CA . LEU D 4 15 ? -2.514 -0.505 40.052 1.000 55.790 42 LEU DDD CA 1
ATOM 2415 C C . LEU D 4 15 ? -3.246 -1.859 40.092 1.000 61.010 42 LEU DDD C 1
ATOM 2416 O O . LEU D 4 15 ? -3.236 -2.522 41.161 1.000 66.150 42 LEU DDD O 1
ATOM 2421 N N . LYS D 4 16 ? -3.871 -2.246 38.978 1.000 60.950 43 LYS DDD N 1
ATOM 2422 C CA . LYS D 4 16 ? -4.791 -3.412 38.919 1.000 60.980 43 LYS DDD CA 1
ATOM 2423 C C . LYS D 4 16 ? -3.947 -4.680 38.923 1.000 55.430 43 LYS DDD C 1
ATOM 2424 O O . LYS D 4 16 ? -4.321 -5.619 39.629 1.000 55.250 43 LYS DDD O 1
ATOM 2430 N N . GLN D 4 17 ? -2.795 -4.658 38.258 1.000 50.750 44 GLN DDD N 1
ATOM 2431 C CA . GLN D 4 17 ? -1.811 -5.756 38.364 1.000 47.310 44 GLN DDD CA 1
ATOM 2432 C C . GLN D 4 17 ? -1.421 -6.003 39.838 1.000 47.150 44 GLN DDD C 1
ATOM 2433 O O . GLN D 4 17 ? -1.354 -7.190 40.208 1.000 64.310 44 GLN DDD O 1
ATOM 2439 N N . VAL D 4 18 ? -1.147 -4.974 40.673 1.000 47.150 45 VAL DDD N 1
ATOM 2440 C CA . VAL D 4 18 ? -0.498 -5.184 42.015 1.000 46.510 45 VAL DDD CA 1
ATOM 2441 C C . VAL D 4 18 ? -1.530 -5.264 43.139 1.000 46.500 45 VAL DDD C 1
ATOM 2442 O O . VAL D 4 18 ? -1.230 -5.913 44.166 1.000 68.070 45 VAL DDD O 1
ATOM 2446 N N . HIS D 4 19 ? -2.660 -4.583 42.992 1.000 54.720 46 HIS DDD N 1
ATOM 2447 C CA . HIS D 4 19 ? -3.732 -4.501 44.021 1.000 62.680 46 HIS DDD CA 1
ATOM 2448 C C . HIS D 4 19 ? -5.052 -4.483 43.264 1.000 68.930 46 HIS DDD C 1
ATOM 2449 O O . HIS D 4 19 ? -5.632 -3.425 43.022 1.000 68.590 46 HIS DDD O 1
ATOM 2456 N N . PRO D 4 20 ? -5.537 -5.670 42.850 1.000 66.210 47 PRO DDD N 1
ATOM 2457 C CA . PRO D 4 20 ? -6.657 -5.755 41.910 1.000 64.420 47 PRO DDD CA 1
ATOM 2458 C C . PRO D 4 20 ? -7.971 -5.208 42.489 1.000 57.900 47 PRO DDD C 1
ATOM 2459 O O . PRO D 4 20 ? -8.805 -4.860 41.719 1.000 58.050 47 PRO DDD O 1
ATOM 2463 N N . ASP D 4 21 ? -8.105 -5.082 43.807 1.000 52.580 48 ASP DDD N 1
ATOM 2464 C CA . ASP D 4 21 ? -9.369 -4.574 44.398 1.000 63.800 48 ASP DDD CA 1
ATOM 2465 C C . ASP D 4 21 ? -9.209 -3.118 44.854 1.000 68.010 48 ASP DDD C 1
ATOM 2466 O O . ASP D 4 21 ? -10.113 -2.637 45.568 1.000 67.600 48 ASP DDD O 1
ATOM 2471 N N . THR D 4 22 ? -8.149 -2.417 44.435 1.000 58.500 49 THR DDD N 1
ATOM 2472 C CA . THR D 4 22 ? -7.821 -1.082 44.993 1.000 62.940 49 THR DDD CA 1
ATOM 2473 C C . THR D 4 22 ? -8.083 0.030 43.979 1.000 51.350 49 THR DDD C 1
ATOM 2474 O O . THR D 4 22 ? -7.721 -0.112 42.808 1.000 58.220 49 THR DDD O 1
ATOM 2478 N N . GLY D 4 23 ? -8.666 1.122 44.451 1.000 57.550 50 GLY DDD N 1
ATOM 2479 C CA . GLY D 4 23 ? -8.885 2.339 43.641 1.000 63.950 50 GLY DDD CA 1
ATOM 2480 C C . GLY D 4 23 ? -7.812 3.399 43.879 1.000 62.460 50 GLY DDD C 1
ATOM 2481 O O . GLY D 4 23 ? -6.925 3.205 44.719 1.000 60.280 50 GLY DDD O 1
ATOM 2482 N N . ILE D 4 24 ? -7.890 4.495 43.136 1.000 66.590 51 ILE DDD N 1
ATOM 2483 C CA . ILE D 4 24 ? -7.001 5.675 43.293 1.000 67.270 51 ILE DDD CA 1
ATOM 2484 C C . ILE D 4 24 ? -7.835 6.942 43.050 1.000 66.210 51 ILE DDD C 1
ATOM 2485 O O . ILE D 4 24 ? -8.481 7.027 41.975 1.000 66.660 51 ILE DDD O 1
ATOM 2490 N N . SER D 4 25 ? -7.820 7.884 44.002 1.000 64.480 52 SER DDD N 1
ATOM 2491 C CA . SER D 4 25 ? -8.448 9.238 43.883 1.000 59.270 52 SER DDD CA 1
ATOM 2492 C C . SER D 4 25 ? -7.818 9.997 42.703 1.000 58.020 52 SER DDD C 1
ATOM 2493 O O . SER D 4 25 ? -6.676 9.668 42.319 1.000 54.470 52 SER DDD O 1
ATOM 2496 N N . SER D 4 26 ? -8.510 10.977 42.118 1.000 61.140 53 SER DDD N 1
ATOM 2497 C CA . SER D 4 26 ? -7.909 11.807 41.037 1.000 63.790 53 SER DDD CA 1
ATOM 2498 C C . SER D 4 26 ? -6.722 12.617 41.582 1.000 58.130 53 SER DDD C 1
ATOM 2499 O O . SER D 4 26 ? -5.728 12.802 40.838 1.000 53.740 53 SER DDD O 1
ATOM 2502 N N . LYS D 4 27 ? -6.778 13.051 42.837 1.000 54.190 54 LYS DDD N 1
ATOM 2503 C CA . LYS D 4 27 ? -5.625 13.738 43.465 1.000 64.240 54 LYS DDD CA 1
ATOM 2504 C C . LYS D 4 27 ? -4.432 12.784 43.430 1.000 60.760 54 LYS DDD C 1
ATOM 2505 O O . LYS D 4 27 ? -3.390 13.130 42.857 1.000 66.720 54 LYS DDD O 1
ATOM 2511 N N . ALA D 4 28 ? -4.604 11.582 43.971 1.000 64.460 55 ALA DDD N 1
ATOM 2512 C CA . ALA D 4 28 ? -3.530 10.569 44.039 1.000 54.430 55 ALA DDD CA 1
ATOM 2513 C C . ALA D 4 28 ? -3.059 10.314 42.623 1.000 46.930 55 ALA DDD C 1
ATOM 2514 O O . ALA D 4 28 ? -1.855 10.267 42.366 1.000 55.040 55 ALA DDD O 1
ATOM 2516 N N . MET D 4 29 ? -3.980 10.266 41.684 1.000 49.290 56 MET DDD N 1
ATOM 2517 C CA . MET D 4 29 ? -3.590 10.065 40.274 1.000 51.750 56 MET DDD CA 1
ATOM 2518 C C . MET D 4 29 ? -2.781 11.270 39.801 1.000 50.530 56 MET DDD C 1
ATOM 2519 O O . MET D 4 29 ? -1.810 11.061 39.004 1.000 53.750 56 MET DDD O 1
ATOM 2524 N N . GLY D 4 30 ? -3.176 12.479 40.238 1.000 51.980 57 GLY DDD N 1
ATOM 2525 C CA . GLY D 4 30 ? -2.450 13.737 39.965 1.000 45.270 57 GLY DDD CA 1
ATOM 2526 C C . GLY D 4 30 ? -1.017 13.634 40.432 1.000 48.560 57 GLY DDD C 1
ATOM 2527 O O . GLY D 4 30 ? -0.090 13.875 39.635 1.000 48.810 57 GLY DDD O 1
ATOM 2528 N N . ILE D 4 31 ? -0.832 13.125 41.640 1.000 48.800 58 ILE DDD N 1
ATOM 2529 C CA . ILE D 4 31 ? 0.531 12.897 42.192 1.000 52.800 58 ILE DDD CA 1
ATOM 2530 C C . ILE D 4 31 ? 1.310 11.877 41.365 1.000 60.310 58 ILE DDD C 1
ATOM 2531 O O . ILE D 4 31 ? 2.469 12.168 41.016 1.000 57.950 58 ILE DDD O 1
ATOM 2536 N N . MET D 4 32 ? 0.704 10.734 41.052 1.000 62.640 59 MET DDD N 1
ATOM 2537 C CA . MET D 4 32 ? 1.376 9.660 40.272 1.000 57.990 59 MET DDD CA 1
ATOM 2538 C C . MET D 4 32 ? 1.818 10.222 38.923 1.000 58.070 59 MET DDD C 1
ATOM 2539 O O . MET D 4 32 ? 2.964 9.885 38.465 1.000 53.690 59 MET DDD O 1
ATOM 2544 N N . ASN D 4 33 ? 0.970 11.058 38.319 1.000 55.380 60 ASN DDD N 1
ATOM 2545 C CA . ASN D 4 33 ? 1.321 11.799 37.077 1.000 63.440 60 ASN DDD CA 1
ATOM 2546 C C . ASN D 4 33 ? 2.552 12.695 37.265 1.000 62.260 60 ASN DDD C 1
ATOM 2547 O O . ASN D 4 33 ? 3.478 12.662 36.384 1.000 60.090 60 ASN DDD O 1
ATOM 2552 N N . SER D 4 34 ? 2.569 13.500 38.327 1.000 55.070 61 SER DDD N 1
ATOM 2553 C CA . SER D 4 34 ? 3.698 14.415 38.633 1.000 50.220 61 SER DDD CA 1
ATOM 2554 C C . SER D 4 34 ? 4.956 13.558 38.753 1.000 53.420 61 SER DDD C 1
ATOM 2555 O O . SER D 4 34 ? 5.970 13.883 38.122 1.000 50.120 61 SER DDD O 1
ATOM 2558 N N . PHE D 4 35 ? 4.847 12.439 39.472 1.000 52.600 62 PHE DDD N 1
ATOM 2559 C CA . PHE D 4 35 ? 5.965 11.511 39.765 1.000 49.060 62 PHE DDD CA 1
ATOM 2560 C C . PHE D 4 35 ? 6.558 10.970 38.471 1.000 49.110 62 PHE DDD C 1
ATOM 2561 O O . PHE D 4 35 ? 7.790 10.995 38.310 1.000 52.640 62 PHE DDD O 1
ATOM 2569 N N . VAL D 4 36 ? 5.716 10.529 37.534 1.000 55.850 63 VAL DDD N 1
ATOM 2570 C CA . VAL D 4 36 ? 6.216 9.970 36.236 1.000 56.400 63 VAL DDD CA 1
ATOM 2571 C C . VAL D 4 36 ? 6.924 11.064 35.421 1.000 58.540 63 VAL DDD C 1
ATOM 2572 O O . VAL D 4 36 ? 8.081 10.821 34.957 1.000 50.950 63 VAL DDD O 1
ATOM 2576 N N . ASN D 4 37 ? 6.292 12.233 35.249 1.000 56.290 64 ASN DDD N 1
ATOM 2577 C CA . ASN D 4 37 ? 6.913 13.346 34.484 1.000 49.630 64 ASN DDD CA 1
ATOM 2578 C C . ASN D 4 37 ? 8.257 13.685 35.124 1.000 53.250 64 ASN DDD C 1
ATOM 2579 O O . ASN D 4 37 ? 9.269 13.796 34.383 1.000 53.090 64 ASN DDD O 1
ATOM 2584 N N . ASP D 4 38 ? 8.295 13.743 36.451 1.000 46.960 65 ASP DDD N 1
ATOM 2585 C CA . ASP D 4 38 ? 9.498 14.165 37.197 1.000 47.050 65 ASP DDD CA 1
ATOM 2586 C C . ASP D 4 38 ? 10.614 13.173 36.889 1.000 50.570 65 ASP DDD C 1
ATOM 2587 O O . ASP D 4 38 ? 11.651 13.603 36.360 1.000 55.520 65 ASP DDD O 1
ATOM 2592 N N . ILE D 4 39 ? 10.400 11.877 37.127 1.000 58.970 66 ILE DDD N 1
ATOM 2593 C CA . ILE D 4 39 ? 11.492 10.859 36.978 1.000 54.200 66 ILE DDD CA 1
ATOM 2594 C C . ILE D 4 39 ? 11.903 10.772 35.504 1.000 53.310 66 ILE DDD C 1
ATOM 2595 O O . ILE D 4 39 ? 13.146 10.641 35.220 1.000 50.640 66 ILE DDD O 1
ATOM 2600 N N . PHE D 4 40 ? 10.938 10.894 34.591 1.000 45.210 67 PHE DDD N 1
ATOM 2601 C CA . PHE D 4 40 ? 11.219 11.012 33.140 1.000 51.720 67 PHE DDD CA 1
ATOM 2602 C C . PHE D 4 40 ? 12.278 12.101 32.880 1.000 54.220 67 PHE DDD C 1
ATOM 2603 O O . PHE D 4 40 ? 13.374 11.771 32.370 1.000 55.450 67 PHE DDD O 1
ATOM 2611 N N . GLU D 4 41 ? 11.970 13.361 33.218 1.000 53.810 68 GLU DDD N 1
ATOM 2612 C CA . GLU D 4 41 ? 12.877 14.528 33.055 1.000 55.820 68 GLU DDD CA 1
ATOM 2613 C C . GLU D 4 41 ? 14.215 14.205 33.715 1.000 54.720 68 GLU DDD C 1
ATOM 2614 O O . GLU D 4 41 ? 15.252 14.377 33.066 1.000 49.280 68 GLU DDD O 1
ATOM 2620 N N . ARG D 4 42 ? 14.211 13.751 34.971 1.000 48.560 69 ARG DDD N 1
ATOM 2621 C CA . ARG D 4 42 ? 15.504 13.518 35.664 1.000 55.290 69 ARG DDD CA 1
ATOM 2622 C C . ARG D 4 42 ? 16.347 12.538 34.848 1.000 53.900 69 ARG DDD C 1
ATOM 2623 O O . ARG D 4 42 ? 17.535 12.881 34.587 1.000 65.620 69 ARG DDD O 1
ATOM 2631 N N . ILE D 4 43 ? 15.768 11.410 34.400 1.000 53.170 70 ILE DDD N 1
ATOM 2632 C CA . ILE D 4 43 ? 16.527 10.353 33.652 1.000 54.130 70 ILE DDD CA 1
ATOM 2633 C C . ILE D 4 43 ? 16.886 10.898 32.274 1.000 53.590 70 ILE DDD C 1
ATOM 2634 O O . ILE D 4 43 ? 18.046 10.704 31.850 1.000 52.320 70 ILE DDD O 1
ATOM 2639 N N . ALA D 4 44 ? 15.953 11.543 31.573 1.000 53.750 71 ALA DDD N 1
ATOM 2640 C CA . ALA D 4 44 ? 16.265 12.061 30.215 1.000 60.480 71 ALA DDD CA 1
ATOM 2641 C C . ALA D 4 44 ? 17.393 13.088 30.343 1.000 58.580 71 ALA DDD C 1
ATOM 2642 O O . ALA D 4 44 ? 18.336 13.073 29.524 1.000 58.380 71 ALA DDD O 1
ATOM 2644 N N . GLY D 4 45 ? 17.312 13.931 31.369 1.000 56.900 72 GLY DDD N 1
ATOM 2645 C CA . GLY D 4 45 ? 18.311 14.983 31.622 1.000 61.430 72 GLY DDD CA 1
ATOM 2646 C C . GLY D 4 45 ? 19.686 14.388 31.845 1.000 65.030 72 GLY DDD C 1
ATOM 2647 O O . GLY D 4 45 ? 20.624 14.818 31.167 1.000 65.700 72 GLY DDD O 1
ATOM 2648 N N . GLU D 4 46 ? 19.812 13.439 32.774 1.000 62.150 73 GLU DDD N 1
ATOM 2649 C CA . GLU D 4 46 ? 21.119 12.792 33.052 1.000 67.720 73 GLU DDD CA 1
ATOM 2650 C C . GLU D 4 46 ? 21.647 12.202 31.746 1.000 72.600 73 GLU DDD C 1
ATOM 2651 O O . GLU D 4 46 ? 22.832 12.410 31.460 1.000 63.050 73 GLU DDD O 1
ATOM 2657 N N . ALA D 4 47 ? 20.788 11.509 30.986 1.000 62.980 74 ALA DDD N 1
ATOM 2658 C CA . ALA D 4 47 ? 21.150 10.871 29.697 1.000 69.150 74 ALA DDD CA 1
ATOM 2659 C C . ALA D 4 47 ? 21.657 11.924 28.704 1.000 65.900 74 ALA DDD C 1
ATOM 2660 O O . ALA D 4 47 ? 22.718 11.691 28.091 1.000 58.440 74 ALA DDD O 1
ATOM 2662 N N . SER D 4 48 ? 20.908 13.019 28.532 1.000 57.310 75 SER DDD N 1
ATOM 2663 C CA . SER D 4 48 ? 21.268 14.146 27.632 1.000 60.310 75 SER DDD CA 1
ATOM 2664 C C . SER D 4 48 ? 22.713 14.561 27.886 1.000 59.310 75 SER DDD C 1
ATOM 2665 O O . SER D 4 48 ? 23.512 14.600 26.926 1.000 72.670 75 SER DDD O 1
ATOM 2668 N N . ARG D 4 49 ? 22.992 14.867 29.148 1.000 66.860 76 ARG DDD N 1
ATOM 2669 C CA . ARG D 4 49 ? 24.293 15.370 29.674 1.000 72.490 76 ARG DDD CA 1
ATOM 2670 C C . ARG D 4 49 ? 25.376 14.332 29.404 1.000 65.230 76 ARG DDD C 1
ATOM 2671 O O . ARG D 4 49 ? 26.432 14.678 28.892 1.000 70.290 76 ARG DDD O 1
ATOM 2679 N N . LEU D 4 50 ? 25.087 13.099 29.794 1.000 71.030 77 LEU DDD N 1
ATOM 2680 C CA . LEU D 4 50 ? 25.953 11.912 29.631 1.000 70.730 77 LEU DDD CA 1
ATOM 2681 C C . LEU D 4 50 ? 26.429 11.798 28.171 1.000 75.260 77 LEU DDD C 1
ATOM 2682 O O . LEU D 4 50 ? 27.656 11.676 27.951 1.000 69.220 77 LEU DDD O 1
ATOM 2687 N N . ALA D 4 51 ? 25.500 11.857 27.208 1.000 69.260 78 ALA DDD N 1
ATOM 2688 C CA . ALA D 4 51 ? 25.786 11.860 25.758 1.000 69.020 78 ALA DDD CA 1
ATOM 2689 C C . ALA D 4 51 ? 26.689 13.056 25.403 1.000 76.420 78 ALA DDD C 1
ATOM 2690 O O . ALA D 4 51 ? 27.770 12.822 24.811 1.000 77.250 78 ALA DDD O 1
ATOM 2692 N N . HIS D 4 52 ? 26.307 14.285 25.762 1.000 67.950 79 HIS DDD N 1
ATOM 2693 C CA . HIS D 4 52 ? 27.147 15.481 25.496 1.000 73.370 79 HIS DDD CA 1
ATOM 2694 C C . HIS D 4 52 ? 28.531 15.247 26.103 1.000 68.450 79 HIS DDD C 1
ATOM 2695 O O . HIS D 4 52 ? 29.527 15.481 25.404 1.000 72.810 79 HIS DDD O 1
ATOM 2702 N N . TYR D 4 53 ? 28.612 14.750 27.335 1.000 74.630 80 TYR DDD N 1
ATOM 2703 C CA . TYR D 4 53 ? 29.912 14.550 28.031 1.000 86.270 80 TYR DDD CA 1
ATOM 2704 C C . TYR D 4 53 ? 30.798 13.624 27.185 1.000 85.840 80 TYR DDD C 1
ATOM 2705 O O . TYR D 4 53 ? 32.024 13.768 27.249 1.000 87.660 80 TYR DDD O 1
ATOM 2714 N N . ASN D 4 54 ? 30.199 12.729 26.397 1.000 85.420 81 ASN DDD N 1
ATOM 2715 C CA . ASN D 4 54 ? 30.930 11.729 25.577 1.000 85.760 81 ASN DDD CA 1
ATOM 2716 C C . ASN D 4 54 ? 30.824 12.046 24.081 1.000 85.220 81 ASN DDD C 1
ATOM 2717 O O . ASN D 4 54 ? 30.955 11.101 23.285 1.000 92.370 81 ASN DDD O 1
ATOM 2722 N N . LYS D 4 55 ? 30.626 13.313 23.705 1.000 86.890 82 LYS DDD N 1
ATOM 2723 C CA . LYS D 4 55 ? 30.546 13.773 22.286 1.000 90.220 82 LYS DDD CA 1
ATOM 2724 C C . LYS D 4 55 ? 29.749 12.758 21.447 1.000 82.940 82 LYS DDD C 1
ATOM 2725 O O . LYS D 4 55 ? 30.235 12.353 20.384 1.000 82.670 82 LYS DDD O 1
ATOM 2731 N N . ARG D 4 56 ? 28.574 12.352 21.927 1.000 79.500 83 ARG DDD N 1
ATOM 2732 C CA . ARG D 4 56 ? 27.615 11.478 21.211 1.000 81.310 83 ARG DDD CA 1
ATOM 2733 C C . ARG D 4 56 ? 26.387 12.325 20.916 1.000 78.990 83 ARG DDD C 1
ATOM 2734 O O . ARG D 4 56 ? 26.094 13.220 21.725 1.000 93.660 83 ARG DDD O 1
ATOM 2742 N N . SER D 4 57 ? 25.680 11.995 19.841 1.000 70.900 84 SER DDD N 1
ATOM 2743 C CA . SER D 4 57 ? 24.451 12.671 19.373 1.000 72.160 84 SER DDD CA 1
ATOM 2744 C C . SER D 4 57 ? 23.249 11.743 19.554 1.000 68.520 84 SER DDD C 1
ATOM 2745 O O . SER D 4 57 ? 22.124 12.119 19.133 1.000 77.420 84 SER DDD O 1
ATOM 2748 N N . THR D 4 58 ? 23.466 10.557 20.128 1.000 73.770 85 THR DDD N 1
ATOM 2749 C CA . THR D 4 58 ? 22.407 9.524 20.288 1.000 81.050 85 THR DDD CA 1
ATOM 2750 C C . THR D 4 58 ? 22.245 9.151 21.767 1.000 75.000 85 THR DDD C 1
ATOM 2751 O O . THR D 4 58 ? 23.248 8.829 22.414 1.000 66.810 85 THR DDD O 1
ATOM 2755 N N . ILE D 4 59 ? 21.012 9.206 22.266 1.000 70.270 86 ILE DDD N 1
ATOM 2756 C CA . ILE D 4 59 ? 20.615 8.581 23.556 1.000 69.110 86 ILE DDD CA 1
ATOM 2757 C C . ILE D 4 59 ? 20.157 7.154 23.236 1.000 66.320 86 ILE DDD C 1
ATOM 2758 O O . ILE D 4 59 ? 19.088 6.989 22.580 1.000 59.550 86 ILE DDD O 1
ATOM 2763 N N . THR D 4 60 ? 20.935 6.164 23.674 1.000 62.210 87 THR DDD N 1
ATOM 2764 C CA . THR D 4 60 ? 20.591 4.711 23.585 1.000 70.030 87 THR DDD CA 1
ATOM 2765 C C . THR D 4 60 ? 20.181 4.167 24.964 1.000 75.510 87 THR DDD C 1
ATOM 2766 O O . THR D 4 60 ? 20.412 4.858 25.988 1.000 75.790 87 THR DDD O 1
ATOM 2770 N N . SER D 4 61 ? 19.664 2.941 25.020 1.000 71.980 88 SER DDD N 1
ATOM 2771 C CA . SER D 4 61 ? 19.375 2.245 26.303 1.000 71.680 88 SER DDD CA 1
ATOM 2772 C C . SER D 4 61 ? 20.617 2.312 27.202 1.000 64.260 88 SER DDD C 1
ATOM 2773 O O . SER D 4 61 ? 20.487 2.318 28.441 1.000 69.350 88 SER DDD O 1
ATOM 2776 N N . ARG D 4 62 ? 21.804 2.381 26.624 1.000 64.550 89 ARG DDD N 1
ATOM 2777 C CA . ARG D 4 62 ? 23.047 2.421 27.433 1.000 68.450 89 ARG DDD CA 1
ATOM 2778 C C . ARG D 4 62 ? 23.131 3.743 28.222 1.000 72.870 89 ARG DDD C 1
ATOM 2779 O O . ARG D 4 62 ? 23.564 3.722 29.385 1.000 75.590 89 ARG DDD O 1
ATOM 2787 N N . GLU D 4 63 ? 22.739 4.868 27.623 1.000 72.850 90 GLU DDD N 1
ATOM 2788 C CA . GLU D 4 63 ? 22.723 6.176 28.328 1.000 67.120 90 GLU DDD CA 1
ATOM 2789 C C . GLU D 4 63 ? 21.600 6.134 29.369 1.000 68.990 90 GLU DDD C 1
ATOM 2790 O O . GLU D 4 63 ? 21.868 6.513 30.536 1.000 61.150 90 GLU DDD O 1
ATOM 2796 N N . ILE D 4 64 ? 20.411 5.641 29.004 1.000 58.500 91 ILE DDD N 1
ATOM 2797 C CA . ILE D 4 64 ? 19.313 5.512 30.001 1.000 57.180 91 ILE DDD CA 1
ATOM 2798 C C . ILE D 4 64 ? 19.828 4.699 31.187 1.000 57.480 91 ILE DDD C 1
ATOM 2799 O O . ILE D 4 64 ? 19.616 5.100 32.345 1.000 61.010 91 ILE DDD O 1
ATOM 2804 N N . GLN D 4 65 ? 20.514 3.601 30.905 1.000 71.140 92 GLN DDD N 1
ATOM 2805 C CA . GLN D 4 65 ? 20.901 2.649 31.966 1.000 72.500 92 GLN DDD CA 1
ATOM 2806 C C . GLN D 4 65 ? 21.817 3.379 32.949 1.000 66.720 92 GLN DDD C 1
ATOM 2807 O O . GLN D 4 65 ? 21.598 3.255 34.168 1.000 66.620 92 GLN DDD O 1
ATOM 2813 N N . THR D 4 66 ? 22.830 4.080 32.451 1.000 59.810 93 THR DDD N 1
ATOM 2814 C CA . THR D 4 66 ? 23.799 4.786 33.329 1.000 75.010 93 THR DDD CA 1
ATOM 2815 C C . THR D 4 66 ? 23.066 5.869 34.132 1.000 68.690 93 THR DDD C 1
ATOM 2816 O O . THR D 4 66 ? 23.307 5.974 35.336 1.000 69.720 93 THR DDD O 1
ATOM 2820 N N . ALA D 4 67 ? 22.172 6.599 33.475 1.000 64.160 94 ALA DDD N 1
ATOM 2821 C CA . ALA D 4 67 ? 21.344 7.653 34.082 1.000 63.150 94 ALA DDD CA 1
ATOM 2822 C C . ALA D 4 67 ? 20.592 7.036 35.261 1.000 63.500 94 ALA DDD C 1
ATOM 2823 O O . ALA D 4 67 ? 20.668 7.615 36.374 1.000 56.240 94 ALA DDD O 1
ATOM 2825 N N . VAL D 4 68 ? 19.989 5.857 35.065 1.000 58.930 95 VAL DDD N 1
ATOM 2826 C CA . VAL D 4 68 ? 19.280 5.133 36.169 1.000 58.820 95 VAL DDD CA 1
ATOM 2827 C C . VAL D 4 68 ? 20.268 4.801 37.298 1.000 58.840 95 VAL DDD C 1
ATOM 2828 O O . VAL D 4 68 ? 19.920 4.996 38.503 1.000 55.150 95 VAL DDD O 1
ATOM 2832 N N . ARG D 4 69 ? 21.501 4.406 36.975 1.000 63.810 96 ARG DDD N 1
ATOM 2833 C CA . ARG D 4 69 ? 22.495 4.079 38.048 1.000 68.130 96 ARG DDD CA 1
ATOM 2834 C C . ARG D 4 69 ? 22.878 5.343 38.817 1.000 63.210 96 ARG DDD C 1
ATOM 2835 O O . ARG D 4 69 ? 23.134 5.236 40.021 1.000 62.880 96 ARG DDD O 1
ATOM 2843 N N . LEU D 4 70 ? 22.905 6.495 38.147 1.000 64.940 97 LEU DDD N 1
ATOM 2844 C CA . LEU D 4 70 ? 23.238 7.790 38.781 1.000 59.330 97 LEU DDD CA 1
ATOM 2845 C C . LEU D 4 70 ? 22.039 8.313 39.581 1.000 60.340 97 LEU DDD C 1
ATOM 2846 O O . LEU D 4 70 ? 22.252 8.806 40.677 1.000 66.030 97 LEU DDD O 1
ATOM 2851 N N . LEU D 4 71 ? 20.819 8.162 39.079 1.000 62.860 98 LEU DDD N 1
ATOM 2852 C CA . LEU D 4 71 ? 19.656 8.823 39.704 1.000 64.180 98 LEU DDD CA 1
ATOM 2853 C C . LEU D 4 71 ? 19.066 7.970 40.819 1.000 59.010 98 LEU DDD C 1
ATOM 2854 O O . LEU D 4 71 ? 18.687 8.542 41.838 1.000 66.520 98 LEU DDD O 1
ATOM 2859 N N . LEU D 4 72 ? 18.928 6.662 40.644 1.000 62.400 99 LEU DDD N 1
ATOM 2860 C CA . LEU D 4 72 ? 18.201 5.865 41.657 1.000 52.490 99 LEU DDD CA 1
ATOM 2861 C C . LEU D 4 72 ? 19.186 5.410 42.716 1.000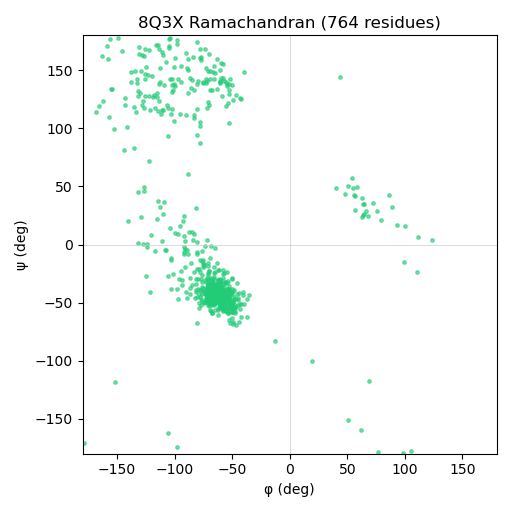 55.350 99 LEU DDD C 1
ATOM 2862 O O . LEU D 4 72 ? 20.376 5.259 42.464 1.000 63.010 99 LEU DDD O 1
ATOM 2867 N N . PRO D 4 73 ? 18.718 5.238 43.965 1.000 57.700 100 PRO DDD N 1
ATOM 2868 C CA . PRO D 4 73 ? 19.527 4.598 44.995 1.000 62.370 100 PRO DDD CA 1
ATOM 2869 C C . PRO D 4 73 ? 19.576 3.073 44.823 1.000 68.390 100 PRO DDD C 1
ATOM 2870 O O . PRO D 4 73 ? 18.675 2.525 44.189 1.000 72.200 100 PRO DDD O 1
ATOM 2874 N N . GLY D 4 74 ? 20.621 2.474 45.416 1.000 70.410 101 GLY DDD N 1
ATOM 2875 C CA . GLY D 4 74 ? 21.057 1.060 45.358 1.000 75.340 101 GLY DDD CA 1
ATOM 2876 C C . GLY D 4 74 ? 20.046 0.098 44.762 1.000 72.800 101 GLY DDD C 1
ATOM 2877 O O . GLY D 4 74 ? 20.165 -0.220 43.568 1.000 83.590 101 GLY DDD O 1
ATOM 2878 N N . GLU D 4 75 ? 19.101 -0.363 45.574 1.000 66.710 102 GLU DDD N 1
ATOM 2879 C CA . GLU D 4 75 ? 18.191 -1.469 45.219 1.000 67.760 102 GLU DDD CA 1
ATOM 2880 C C . GLU D 4 75 ? 17.248 -1.047 44.093 1.000 65.290 102 GLU DDD C 1
ATOM 2881 O O . GLU D 4 75 ? 17.005 -1.889 43.225 1.000 87.870 102 GLU DDD O 1
ATOM 2887 N N . LEU D 4 76 ? 16.688 0.165 44.113 1.000 72.150 103 LEU DDD N 1
ATOM 2888 C CA . LEU D 4 76 ? 15.693 0.571 43.081 1.000 74.900 103 LEU DDD CA 1
ATOM 2889 C C . LEU D 4 76 ? 16.400 0.527 41.723 1.000 72.650 103 LEU DDD C 1
ATOM 2890 O O . LEU D 4 76 ? 15.796 0.047 40.745 1.000 71.310 103 LEU DDD O 1
ATOM 2895 N N . ALA D 4 77 ? 17.656 0.977 41.686 1.000 68.160 104 ALA DDD N 1
ATOM 2896 C CA . ALA D 4 77 ? 18.512 0.924 40.482 1.000 72.410 104 ALA DDD CA 1
ATOM 2897 C C . ALA D 4 77 ? 18.638 -0.546 40.025 1.000 76.280 104 ALA DDD C 1
ATOM 2898 O O . ALA D 4 77 ? 18.215 -0.853 38.866 1.000 68.750 104 ALA DDD O 1
ATOM 2900 N N . LYS D 4 78 ? 19.125 -1.433 40.907 1.000 75.540 105 LYS DDD N 1
ATOM 2901 C CA . LYS D 4 78 ? 19.256 -2.891 40.626 1.000 72.710 105 LYS DDD CA 1
ATOM 2902 C C . LYS D 4 78 ? 18.000 -3.356 39.898 1.000 66.110 105 LYS DDD C 1
ATOM 2903 O O . LYS D 4 78 ? 18.112 -3.739 38.724 1.000 70.470 105 LYS DDD O 1
ATOM 2909 N N . HIS D 4 79 ? 16.845 -3.259 40.546 1.000 59.300 106 HIS DDD N 1
ATOM 2910 C CA . HIS D 4 79 ? 15.565 -3.781 40.006 1.000 68.080 106 HIS DDD CA 1
ATOM 2911 C C . HIS D 4 79 ? 15.213 -3.034 38.716 1.000 68.720 106 HIS DDD C 1
ATOM 2912 O O . HIS D 4 79 ? 14.760 -3.717 37.757 1.000 71.300 106 HIS DDD O 1
ATOM 2919 N N . ALA D 4 80 ? 15.448 -1.713 38.668 1.000 63.400 107 ALA DDD N 1
ATOM 2920 C CA . ALA D 4 80 ? 15.036 -0.867 37.525 1.000 68.630 107 ALA DDD CA 1
ATOM 2921 C C . ALA D 4 80 ? 15.851 -1.308 36.314 1.000 60.710 107 ALA DDD C 1
ATOM 2922 O O . ALA D 4 80 ? 15.265 -1.503 35.231 1.000 56.660 107 ALA DDD O 1
ATOM 2924 N N . VAL D 4 81 ? 17.157 -1.459 36.513 1.000 57.940 108 VAL DDD N 1
ATOM 2925 C CA . VAL D 4 81 ? 18.075 -1.963 35.456 1.000 71.160 108 VAL DDD CA 1
ATOM 2926 C C . VAL D 4 81 ? 17.578 -3.324 34.937 1.000 73.940 108 VAL DDD C 1
ATOM 2927 O O . VAL D 4 81 ? 17.537 -3.491 33.715 1.000 71.880 108 VAL DDD O 1
ATOM 2931 N N . SER D 4 82 ? 17.194 -4.251 35.818 1.000 71.040 109 SER DDD N 1
ATOM 2932 C CA . SER D 4 82 ? 16.676 -5.587 35.426 1.000 80.060 109 SER DDD CA 1
ATOM 2933 C C . SER D 4 82 ? 15.520 -5.401 34.453 1.000 86.340 109 SER DDD C 1
ATOM 2934 O O . SER D 4 82 ? 15.635 -5.923 33.333 1.000 100.540 109 SER DDD O 1
ATOM 2937 N N . GLU D 4 83 ? 14.470 -4.687 34.877 1.000 76.000 110 GLU DDD N 1
ATOM 2938 C CA . GLU D 4 83 ? 13.188 -4.578 34.125 1.000 83.630 110 GLU DDD CA 1
ATOM 2939 C C . GLU D 4 83 ? 13.444 -3.915 32.758 1.000 80.210 110 GLU DDD C 1
ATOM 2940 O O . GLU D 4 83 ? 12.764 -4.265 31.770 1.000 75.360 110 GLU DDD O 1
ATOM 2946 N N . GLY D 4 84 ? 14.414 -3.008 32.700 1.000 74.020 111 GLY DDD N 1
ATOM 2947 C CA . GLY D 4 84 ? 14.757 -2.278 31.474 1.000 76.990 111 GLY DDD CA 1
ATOM 2948 C C . GLY D 4 84 ? 15.653 -3.115 30.582 1.000 75.600 111 GLY DDD C 1
ATOM 2949 O O . GLY D 4 84 ? 15.506 -3.034 29.363 1.000 73.170 111 GLY DDD O 1
ATOM 2950 N N . THR D 4 85 ? 16.595 -3.862 31.153 1.000 75.640 112 THR DDD N 1
ATOM 2951 C CA . THR D 4 85 ? 17.470 -4.763 30.368 1.000 78.530 112 THR DDD CA 1
ATOM 2952 C C . THR D 4 85 ? 16.600 -5.867 29.760 1.000 74.140 112 THR DDD C 1
ATOM 2953 O O . THR D 4 85 ? 16.695 -6.081 28.563 1.000 70.820 112 THR DDD O 1
ATOM 2957 N N . LYS D 4 86 ? 15.753 -6.482 30.578 1.000 77.680 113 LYS DDD N 1
ATOM 2958 C CA . LYS D 4 86 ? 14.694 -7.444 30.183 1.000 80.300 113 LYS DDD CA 1
ATOM 2959 C C . LYS D 4 86 ? 13.882 -6.835 29.033 1.000 76.590 113 LYS DDD C 1
ATOM 2960 O O . LYS D 4 86 ? 14.031 -7.314 27.906 1.000 94.470 113 LYS DDD O 1
ATOM 2966 N N . ALA D 4 87 ? 13.112 -5.777 29.286 1.000 80.230 114 ALA DDD N 1
ATOM 2967 C CA . ALA D 4 87 ? 12.129 -5.212 28.332 1.000 81.270 114 ALA DDD CA 1
ATOM 2968 C C . ALA D 4 87 ? 12.769 -4.989 26.953 1.000 75.610 114 ALA DDD C 1
ATOM 2969 O O . ALA D 4 87 ? 12.042 -5.042 25.921 1.000 71.160 114 ALA DDD O 1
ATOM 2971 N N . VAL D 4 88 ? 14.069 -4.719 26.922 1.000 70.210 115 VAL DDD N 1
ATOM 2972 C CA . VAL D 4 88 ? 14.793 -4.358 25.668 1.000 82.880 115 VAL DDD CA 1
ATOM 2973 C C . VAL D 4 88 ? 15.099 -5.662 24.929 1.000 87.680 115 VAL DDD C 1
ATOM 2974 O O . VAL D 4 88 ? 14.478 -5.922 23.880 1.000 85.150 115 VAL DDD O 1
ATOM 2978 N N . THR D 4 89 ? 15.982 -6.465 25.515 1.000 84.730 116 THR DDD N 1
ATOM 2979 C CA . THR D 4 89 ? 16.313 -7.851 25.106 1.000 92.210 116 THR DDD CA 1
ATOM 2980 C C . THR D 4 89 ? 15.061 -8.570 24.581 1.000 80.600 116 THR DDD C 1
ATOM 2981 O O . THR D 4 89 ? 15.172 -9.223 23.547 1.000 82.070 116 THR DDD O 1
ATOM 2985 N N . LYS D 4 90 ? 13.909 -8.431 25.236 1.000 79.010 117 LYS DDD N 1
ATOM 2986 C CA . LYS D 4 90 ? 12.624 -9.004 24.750 1.000 75.750 117 LYS DDD CA 1
ATOM 2987 C C . LYS D 4 90 ? 12.150 -8.259 23.500 1.000 82.330 117 LYS DDD C 1
ATOM 2988 O O . LYS D 4 90 ? 11.826 -8.935 22.518 1.000 113.180 117 LYS DDD O 1
ATOM 2994 N N . TYR D 4 91 ? 12.044 -6.929 23.556 1.000 90.960 118 TYR DDD N 1
ATOM 2995 C CA . TYR D 4 91 ? 11.592 -6.070 22.426 1.000 80.360 118 TYR DDD CA 1
ATOM 2996 C C . TYR D 4 91 ? 12.438 -6.362 21.177 1.000 77.360 118 TYR DDD C 1
ATOM 2997 O O . TYR D 4 91 ? 11.869 -6.331 20.082 1.000 73.990 118 TYR DDD O 1
ATOM 3006 N N . THR D 4 92 ? 13.749 -6.598 21.340 1.000 80.540 119 THR DDD N 1
ATOM 3007 C CA . THR D 4 92 ? 14.700 -6.904 20.239 1.000 94.620 119 THR DDD CA 1
ATOM 3008 C C . THR D 4 92 ? 14.354 -8.276 19.652 1.000 103.810 119 THR DDD C 1
ATOM 3009 O O . THR D 4 92 ? 14.019 -8.349 18.453 1.000 110.960 119 THR DDD O 1
ATOM 3013 N N . SER D 4 93 ? 14.391 -9.318 20.484 1.000 108.140 120 SER DDD N 1
ATOM 3014 C CA . SER D 4 93 ? 14.087 -10.723 20.102 1.000 108.390 120 SER DDD CA 1
ATOM 3015 C C . SER D 4 93 ? 12.563 -10.946 20.078 1.000 108.630 120 SER DDD C 1
ATOM 3016 O O . SER D 4 93 ? 12.130 -12.063 20.387 1.000 117.750 120 SER DDD O 1
ATOM 3019 N N . ALA D 4 94 ? 11.781 -9.911 19.746 1.000 108.410 121 ALA DDD N 1
ATOM 3020 C CA . ALA D 4 94 ? 10.352 -9.989 19.355 1.000 116.370 121 ALA DDD CA 1
ATOM 3021 C C . ALA D 4 94 ? 10.195 -9.265 18.018 1.000 127.260 121 ALA DDD C 1
ATOM 3022 O O . ALA D 4 94 ? 9.310 -8.388 17.897 1.000 120.940 121 ALA DDD O 1
ATOM 3024 N N . LYS D 4 95 ? 11.073 -9.611 17.072 1.000 160.500 122 LYS DDD N 1
ATOM 3025 C CA . LYS D 4 95 ? 11.128 -9.055 15.694 1.000 170.160 122 LYS DDD CA 1
ATOM 3026 C C . LYS D 4 95 ? 11.921 -10.037 14.816 1.000 172.660 122 LYS DDD C 1
ATOM 3027 O O . LYS D 4 95 ? 13.072 -9.811 14.409 1.000 175.030 122 LYS DDD O 1
ATOM 3034 N N . PRO E 1 1 ? -14.332 21.952 88.020 1.000 143.720 38 PRO EEE N 1
ATOM 3035 C CA . PRO E 1 1 ? -13.332 22.318 86.995 1.000 137.980 38 PRO EEE CA 1
ATOM 3036 C C . PRO E 1 1 ? -12.077 21.434 87.109 1.000 140.560 38 PRO EEE C 1
ATOM 3037 O O . PRO E 1 1 ? -11.652 21.190 88.226 1.000 148.800 38 PRO EEE O 1
ATOM 3041 N N . HIS E 1 2 ? -11.547 20.943 85.980 1.000 139.190 39 HIS EEE N 1
ATOM 3042 C CA . HIS E 1 2 ? -10.331 20.077 85.916 1.000 139.240 39 HIS EEE CA 1
ATOM 3043 C C . HIS E 1 2 ? -9.507 20.443 84.673 1.000 127.570 39 HIS EEE C 1
ATOM 3044 O O . HIS E 1 2 ? -10.033 20.361 83.545 1.000 137.830 39 HIS EEE O 1
ATOM 3051 N N . ARG E 1 3 ? -8.262 20.862 84.910 1.000 113.790 40 ARG EEE N 1
ATOM 3052 C CA . ARG E 1 3 ? -7.315 21.413 83.910 1.000 96.520 40 ARG EEE CA 1
ATOM 3053 C C . ARG E 1 3 ? -6.313 20.340 83.497 1.000 84.220 40 ARG EEE C 1
ATOM 3054 O O . ARG E 1 3 ? -5.739 19.677 84.390 1.000 83.110 40 ARG EEE O 1
ATOM 3062 N N . TYR E 1 4 ? -6.015 20.262 82.206 1.000 67.270 41 TYR EEE N 1
ATOM 3063 C CA . TYR E 1 4 ? -4.810 19.548 81.726 1.000 65.270 41 TYR EEE CA 1
ATOM 3064 C C . TYR E 1 4 ? -3.578 20.390 82.110 1.000 57.020 41 TYR EEE C 1
ATOM 3065 O O . TYR E 1 4 ? -3.608 21.623 82.097 1.000 65.150 41 TYR EEE O 1
ATOM 3074 N N . ARG E 1 5 ? -2.513 19.729 82.524 1.000 62.240 42 ARG EEE N 1
ATOM 3075 C CA . ARG E 1 5 ? -1.231 20.393 82.828 1.000 63.030 42 ARG EEE CA 1
ATOM 3076 C C . ARG E 1 5 ? -0.673 20.934 81.510 1.000 65.730 42 ARG EEE C 1
ATOM 3077 O O . ARG E 1 5 ? -0.955 20.407 80.437 1.000 60.460 42 ARG EEE O 1
ATOM 3085 N N . PRO E 1 6 ? 0.069 22.054 81.532 1.000 66.560 43 PRO EEE N 1
ATOM 3086 C CA . PRO E 1 6 ? 0.808 22.501 80.361 1.000 72.020 43 PRO EEE CA 1
ATOM 3087 C C . PRO E 1 6 ? 1.522 21.356 79.626 1.000 62.440 43 PRO EEE C 1
ATOM 3088 O O . PRO E 1 6 ? 2.291 20.693 80.249 1.000 59.250 43 PRO EEE O 1
ATOM 3092 N N . GLY E 1 7 ? 1.264 21.190 78.323 1.000 55.570 44 GLY EEE N 1
ATOM 3093 C CA . GLY E 1 7 ? 1.975 20.227 77.456 1.000 59.990 44 GLY EEE CA 1
ATOM 3094 C C . GLY E 1 7 ? 1.077 19.076 77.033 1.000 63.970 44 GLY EEE C 1
ATOM 3095 O O . GLY E 1 7 ? 1.356 18.423 76.040 1.000 67.540 44 GLY EEE O 1
ATOM 3096 N N . THR E 1 8 ? 0.042 18.797 77.807 1.000 64.470 45 THR EEE N 1
ATOM 3097 C CA . THR E 1 8 ? -0.848 17.654 77.575 1.000 56.380 45 THR EEE CA 1
ATOM 3098 C C . THR E 1 8 ? -1.672 17.967 76.341 1.000 58.860 45 THR EEE C 1
ATOM 3099 O O . THR E 1 8 ? -1.794 17.064 75.497 1.000 69.040 45 THR EEE O 1
ATOM 3103 N N . VAL E 1 9 ? -2.198 19.189 76.230 1.000 58.730 46 VAL EEE N 1
ATOM 3104 C CA . VAL E 1 9 ? -3.023 19.554 75.038 1.000 63.460 46 VAL EEE CA 1
ATOM 3105 C C . VAL E 1 9 ? -2.075 19.776 73.845 1.000 57.360 46 VAL EEE C 1
ATOM 3106 O O . VAL E 1 9 ? -2.423 19.351 72.733 1.000 52.340 46 VAL EEE O 1
ATOM 3110 N N . ALA E 1 10 ? -0.896 20.358 74.072 1.000 52.810 47 ALA EEE N 1
ATOM 3111 C CA . ALA E 1 10 ? 0.113 20.534 73.011 1.000 56.100 47 ALA EEE CA 1
ATOM 3112 C C . ALA E 1 10 ? 0.372 19.157 72.387 1.000 54.650 47 ALA EEE C 1
ATOM 3113 O O . ALA E 1 10 ? 0.253 19.059 71.153 1.000 60.410 47 ALA EEE O 1
ATOM 3115 N N . LEU E 1 11 ? 0.616 18.111 73.189 1.000 55.140 48 LEU EEE N 1
ATOM 3116 C CA . LEU E 1 11 ? 0.868 16.736 72.648 1.000 59.090 48 LEU EEE CA 1
ATOM 3117 C C . LEU E 1 11 ? -0.378 16.197 71.925 1.000 56.730 48 LEU EEE C 1
ATOM 3118 O O . LEU E 1 11 ? -0.228 15.604 70.842 1.000 57.450 48 LEU EEE O 1
ATOM 3123 N N . ARG E 1 12 ? -1.568 16.444 72.463 1.000 50.030 49 ARG EEE N 1
ATOM 3124 C CA . ARG E 1 12 ? -2.852 16.067 71.812 1.000 54.880 49 ARG EEE CA 1
ATOM 3125 C C . ARG E 1 12 ? -2.869 16.682 70.400 1.000 61.240 49 ARG EEE C 1
ATOM 3126 O O . ARG E 1 12 ? -3.176 15.972 69.422 1.000 60.180 49 ARG EEE O 1
ATOM 3134 N N . GLU E 1 13 ? -2.500 17.967 70.290 1.000 61.010 50 GLU EEE N 1
ATOM 3135 C CA . GLU E 1 13 ? -2.549 18.742 69.027 1.000 57.760 50 GLU EEE CA 1
ATOM 3136 C C . GLU E 1 13 ? -1.512 18.191 68.033 1.000 48.500 50 GLU EEE C 1
ATOM 3137 O O . GLU E 1 13 ? -1.859 18.019 66.824 1.000 46.220 50 GLU EEE O 1
ATOM 3143 N N . ILE E 1 14 ? -0.283 17.941 68.483 1.000 43.320 51 ILE EEE N 1
ATOM 3144 C CA . ILE E 1 14 ? 0.764 17.314 67.623 1.000 49.830 51 ILE EEE CA 1
ATOM 3145 C C . ILE E 1 14 ? 0.210 15.997 67.044 1.000 51.980 51 ILE EEE C 1
ATOM 3146 O O . ILE E 1 14 ? 0.325 15.769 65.822 1.000 54.650 51 ILE EEE O 1
ATOM 3151 N N . ARG E 1 15 ? -0.373 15.140 67.878 1.000 45.280 52 ARG EEE N 1
ATOM 3152 C CA . ARG E 1 15 ? -0.897 13.828 67.405 1.000 53.110 52 ARG EEE CA 1
ATOM 3153 C C . ARG E 1 15 ? -1.975 14.085 66.347 1.000 54.660 52 ARG EEE C 1
ATOM 3154 O O . ARG E 1 15 ? -1.980 13.373 65.342 1.000 59.720 52 ARG EEE O 1
ATOM 3162 N N . ARG E 1 16 ? -2.832 15.078 66.567 1.000 48.440 53 ARG EEE N 1
ATOM 3163 C CA . ARG E 1 16 ? -4.025 15.321 65.714 1.000 54.200 53 ARG EEE CA 1
ATOM 3164 C C . ARG E 1 16 ? -3.558 15.879 64.373 1.000 56.080 53 ARG EEE C 1
ATOM 3165 O O . ARG E 1 16 ? -4.035 15.377 63.349 1.000 64.320 53 ARG EEE O 1
ATOM 3173 N N . TYR E 1 17 ? -2.644 16.856 64.376 1.000 53.420 54 TYR EEE N 1
ATOM 3174 C CA . TYR E 1 17 ? -2.239 17.557 63.127 1.000 53.730 54 TYR EEE CA 1
ATOM 3175 C C . TYR E 1 17 ? -1.285 16.667 62.326 1.000 47.220 54 TYR EEE C 1
ATOM 3176 O O . TYR E 1 17 ? -1.312 16.763 61.084 1.000 49.980 54 TYR EEE O 1
ATOM 3185 N N . GLN E 1 18 ? -0.506 15.814 62.993 1.000 50.980 55 GLN EEE N 1
ATOM 3186 C CA . GLN E 1 18 ? 0.418 14.859 62.314 1.000 53.820 55 GLN EEE CA 1
ATOM 3187 C C . GLN E 1 18 ? -0.384 13.708 61.692 1.000 48.980 55 GLN EEE C 1
ATOM 3188 O O . GLN E 1 18 ? 0.117 13.103 60.756 1.000 58.390 55 GLN EEE O 1
ATOM 3194 N N . LYS E 1 19 ? -1.628 13.509 62.097 1.000 51.430 56 LYS EEE N 1
ATOM 3195 C CA . LYS E 1 19 ? -2.499 12.435 61.564 1.000 56.110 56 LYS EEE CA 1
ATOM 3196 C C . LYS E 1 19 ? -3.209 12.956 60.317 1.000 54.950 56 LYS EEE C 1
ATOM 3197 O O . LYS E 1 19 ? -3.626 12.137 59.472 1.000 62.970 56 LYS EEE O 1
ATOM 3203 N N . SER E 1 20 ? -3.446 14.264 60.233 1.000 58.710 57 SER EEE N 1
ATOM 3204 C CA . SER E 1 20 ? -4.334 14.826 59.185 1.000 49.460 57 SER EEE CA 1
ATOM 3205 C C . SER E 1 20 ? -3.485 15.507 58.118 1.000 47.010 57 SER EEE C 1
ATOM 3206 O O . SER E 1 20 ? -2.239 15.606 58.331 1.000 53.400 57 SER EEE O 1
ATOM 3209 N N . THR E 1 21 ? -4.122 15.864 56.988 1.000 50.890 58 THR EEE N 1
ATOM 3210 C CA . THR E 1 21 ? -3.478 16.523 55.822 1.000 51.600 58 THR EEE CA 1
ATOM 3211 C C . THR E 1 21 ? -4.134 17.867 55.427 1.000 49.040 58 THR EEE C 1
ATOM 3212 O O . THR E 1 21 ? -3.648 18.468 54.429 1.000 53.070 58 THR EEE O 1
ATOM 3216 N N . GLU E 1 22 ? -5.217 18.304 56.093 1.000 47.480 59 GLU EEE N 1
ATOM 3217 C CA . GLU E 1 22 ? -5.932 19.572 55.750 1.000 56.740 59 GLU EEE CA 1
ATOM 3218 C C . GLU E 1 22 ? -4.931 20.729 55.841 1.000 51.800 59 GLU EEE C 1
ATOM 3219 O O . GLU E 1 22 ? -4.084 20.724 56.741 1.000 52.790 59 GLU EEE O 1
ATOM 3225 N N . LEU E 1 23 ? -5.052 21.703 54.961 1.000 53.350 60 LEU EEE N 1
ATOM 3226 C CA . LEU E 1 23 ? -4.353 22.999 55.140 1.000 50.490 60 LEU EEE CA 1
ATOM 3227 C C . LEU E 1 23 ? -4.821 23.647 56.448 1.000 51.100 60 LEU EEE C 1
ATOM 3228 O O . LEU E 1 23 ? -6.019 23.549 56.811 1.000 52.890 60 LEU EEE O 1
ATOM 3233 N N . LEU E 1 24 ? -3.858 24.228 57.145 1.000 47.250 61 LEU EEE N 1
ATOM 3234 C CA . LEU E 1 24 ? -3.978 24.763 58.506 1.000 52.730 61 LEU EEE CA 1
ATOM 3235 C C . LEU E 1 24 ? -4.091 26.304 58.511 1.000 50.000 61 LEU EEE C 1
ATOM 3236 O O . LEU E 1 24 ? -4.426 26.842 59.561 1.000 57.690 61 LEU EEE O 1
ATOM 3241 N N . ILE E 1 25 ? -3.814 26.990 57.408 1.000 47.910 62 ILE EEE N 1
ATOM 3242 C CA . ILE E 1 25 ? -4.021 28.468 57.285 1.000 49.550 62 ILE EEE CA 1
ATOM 3243 C C . ILE E 1 25 ? -5.398 28.655 56.649 1.000 49.920 62 ILE EEE C 1
ATOM 3244 O O . ILE E 1 25 ? -5.684 27.882 55.748 1.000 55.240 62 ILE EEE O 1
ATOM 3249 N N . ARG E 1 26 ? -6.198 29.621 57.091 1.000 55.360 63 ARG EEE N 1
ATOM 3250 C CA . ARG E 1 26 ? -7.530 29.909 56.509 1.000 59.460 63 ARG EEE CA 1
ATOM 3251 C C . ARG E 1 26 ? -7.322 30.267 55.027 1.000 54.920 63 ARG EEE C 1
ATOM 3252 O O . ARG E 1 26 ? -6.319 30.875 54.711 1.000 53.680 63 ARG EEE O 1
ATOM 3260 N N . LYS E 1 27 ? -8.236 29.864 54.153 1.000 56.910 64 LYS EEE N 1
ATOM 3261 C CA . LYS E 1 27 ? -8.122 29.982 52.677 1.000 65.970 64 LYS EEE CA 1
ATOM 3262 C C . LYS E 1 27 ? -8.089 31.456 52.251 1.000 63.400 64 LYS EEE C 1
ATOM 3263 O O . LYS E 1 27 ? -7.264 31.788 51.393 1.000 60.710 64 LYS EEE O 1
ATOM 3269 N N . LEU E 1 28 ? -9.034 32.273 52.728 1.000 60.680 65 LEU EEE N 1
ATOM 3270 C CA . LEU E 1 28 ? -9.253 33.654 52.210 1.000 64.900 65 LEU EEE CA 1
ATOM 3271 C C . LEU E 1 28 ? -8.100 34.574 52.630 1.000 53.770 65 LEU EEE C 1
ATOM 3272 O O . LEU E 1 28 ? -7.491 35.222 51.791 1.000 58.630 65 LEU EEE O 1
ATOM 3277 N N . PRO E 1 29 ? -7.735 34.650 53.924 1.000 50.420 66 PRO EEE N 1
ATOM 3278 C CA . PRO E 1 29 ? -6.548 35.384 54.332 1.000 54.810 66 PRO EEE CA 1
ATOM 3279 C C . PRO E 1 29 ? -5.326 35.098 53.457 1.000 53.540 66 PRO EEE C 1
ATOM 3280 O O . PRO E 1 29 ? -4.601 36.039 53.140 1.000 60.770 66 PRO EEE O 1
ATOM 3284 N N . PHE E 1 30 ? -5.114 33.821 53.122 1.000 53.870 67 PHE EEE N 1
ATOM 3285 C CA . PHE E 1 30 ? -3.877 33.356 52.442 1.000 52.170 67 PHE EEE CA 1
ATOM 3286 C C . PHE E 1 30 ? -3.934 33.850 51.012 1.000 47.840 67 PHE EEE C 1
ATOM 3287 O O . PHE E 1 30 ? -2.898 34.231 50.502 1.000 57.950 67 PHE EEE O 1
ATOM 3295 N N . GLN E 1 31 ? -5.122 33.841 50.415 1.000 50.580 68 GLN EEE N 1
ATOM 3296 C CA . GLN E 1 31 ? -5.369 34.323 49.031 1.000 58.930 68 GLN EEE CA 1
ATOM 3297 C C . GLN E 1 31 ? -5.132 35.847 48.940 1.000 61.810 68 GLN EEE C 1
ATOM 3298 O O . GLN E 1 31 ? -4.458 36.286 47.982 1.000 61.890 68 GLN EEE O 1
ATOM 3304 N N . ARG E 1 32 ? -5.647 36.620 49.903 1.000 56.900 69 ARG EEE N 1
ATOM 3305 C CA . ARG E 1 32 ? -5.388 38.076 50.030 1.000 58.670 69 ARG EEE CA 1
ATOM 3306 C C . ARG E 1 32 ? -3.878 38.331 50.094 1.000 57.120 69 ARG EEE C 1
ATOM 3307 O O . ARG E 1 32 ? -3.387 39.194 49.346 1.000 65.160 69 ARG EEE O 1
ATOM 3315 N N . LEU E 1 33 ? -3.158 37.571 50.926 1.000 52.370 70 LEU EEE N 1
ATOM 3316 C CA . LEU E 1 33 ? -1.696 37.767 51.094 1.000 51.180 70 LEU EEE CA 1
ATOM 3317 C C . LEU E 1 33 ? -1.012 37.499 49.749 1.000 54.830 70 LEU EEE C 1
ATOM 3318 O O . LEU E 1 33 ? -0.152 38.315 49.351 1.000 58.430 70 LEU EEE O 1
ATOM 3323 N N . VAL E 1 34 ? -1.442 36.465 49.015 1.000 55.360 71 VAL EEE N 1
ATOM 3324 C CA . VAL E 1 34 ? -0.875 36.138 47.673 1.000 50.970 71 VAL EEE CA 1
ATOM 3325 C C . VAL E 1 34 ? -1.138 37.302 46.720 1.000 49.110 71 VAL EEE C 1
ATOM 3326 O O . VAL E 1 34 ? -0.212 37.642 45.971 1.000 48.980 71 VAL EEE O 1
ATOM 3330 N N . ARG E 1 35 ? -2.340 37.878 46.747 1.000 52.910 72 ARG EEE N 1
ATOM 3331 C CA . ARG E 1 35 ? -2.775 38.944 45.801 1.000 53.450 72 ARG EEE CA 1
ATOM 3332 C C . ARG E 1 35 ? -2.037 40.242 46.105 1.000 50.610 72 ARG EEE C 1
ATOM 3333 O O . ARG E 1 35 ? -1.560 40.875 45.171 1.000 69.870 72 ARG EEE O 1
ATOM 3341 N N . GLU E 1 36 ? -1.878 40.559 47.381 1.000 53.190 73 GLU EEE N 1
ATOM 3342 C CA . GLU E 1 36 ? -1.074 41.705 47.843 1.000 49.400 73 GLU EEE CA 1
ATOM 3343 C C . GLU E 1 36 ? 0.356 41.626 47.307 1.000 51.660 73 GLU EEE C 1
ATOM 3344 O O . GLU E 1 36 ? 0.861 42.653 46.782 1.000 63.330 73 GLU EEE O 1
ATOM 3350 N N . ILE E 1 37 ? 1.021 40.491 47.496 1.000 61.540 74 ILE EEE N 1
ATOM 3351 C CA . ILE E 1 37 ? 2.480 40.368 47.198 1.000 59.150 74 ILE EEE CA 1
ATOM 3352 C C . ILE E 1 37 ? 2.621 40.414 45.690 1.000 55.300 74 ILE EEE C 1
ATOM 3353 O O . ILE E 1 37 ? 3.527 41.079 45.201 1.000 71.310 74 ILE EEE O 1
ATOM 3358 N N . ALA E 1 38 ? 1.730 39.735 44.990 1.000 60.750 75 ALA EEE N 1
ATOM 3359 C CA . ALA E 1 38 ? 1.747 39.680 43.514 1.000 65.690 75 ALA EEE CA 1
ATOM 3360 C C . ALA E 1 38 ? 1.490 41.079 42.948 1.000 59.420 75 ALA EEE C 1
ATOM 3361 O O . ALA E 1 38 ? 2.211 41.476 42.019 1.000 52.470 75 ALA EEE O 1
ATOM 3363 N N . GLN E 1 39 ? 0.494 41.777 43.493 1.000 53.110 76 GLN EEE N 1
ATOM 3364 C CA . GLN E 1 39 ? 0.108 43.141 43.068 1.000 62.880 76 GLN EEE CA 1
ATOM 3365 C C . GLN E 1 39 ? 1.297 44.113 43.190 1.000 57.290 76 GLN EEE C 1
ATOM 3366 O O . GLN E 1 39 ? 1.554 44.827 42.235 1.000 66.230 76 GLN EEE O 1
ATOM 3372 N N . ASP E 1 40 ? 2.036 44.063 44.294 1.000 53.850 77 ASP EEE N 1
ATOM 3373 C CA . ASP E 1 40 ? 3.316 44.795 44.513 1.000 52.490 77 ASP EEE CA 1
ATOM 3374 C C . ASP E 1 40 ? 4.380 44.445 43.444 1.000 56.680 77 ASP EEE C 1
ATOM 3375 O O . ASP E 1 40 ? 5.239 45.297 43.198 1.000 70.120 77 ASP EEE O 1
ATOM 3380 N N . PHE E 1 41 ? 4.315 43.311 42.739 1.000 61.620 78 PHE EEE N 1
ATOM 3381 C CA . PHE E 1 41 ? 5.246 43.010 41.613 1.000 57.770 78 PHE EEE CA 1
ATOM 3382 C C . PHE E 1 41 ? 4.636 43.432 40.281 1.000 56.360 78 PHE EEE C 1
ATOM 3383 O O . PHE E 1 41 ? 5.400 43.782 39.364 1.000 57.070 78 PHE EEE O 1
ATOM 3391 N N . LYS E 1 42 ? 3.317 43.304 40.146 1.000 55.440 79 LYS EEE N 1
ATOM 3392 C CA . LYS E 1 42 ? 2.593 43.510 38.863 1.000 64.300 79 LYS EEE CA 1
ATOM 3393 C C . LYS E 1 42 ? 1.104 43.715 39.167 1.000 69.950 79 LYS EEE C 1
ATOM 3394 O O . LYS E 1 42 ? 0.487 42.831 39.838 1.000 80.410 79 LYS EEE O 1
ATOM 3400 N N . THR E 1 43 ? 0.555 44.841 38.704 1.000 67.570 80 THR EEE N 1
ATOM 3401 C CA . THR E 1 43 ? -0.879 45.203 38.844 1.000 69.750 80 THR EEE CA 1
ATOM 3402 C C . THR E 1 43 ? -1.667 44.417 37.802 1.000 61.380 80 THR EEE C 1
ATOM 3403 O O . THR E 1 43 ? -1.039 43.945 36.834 1.000 71.940 80 THR EEE O 1
ATOM 3407 N N . ASP E 1 44 ? -2.979 44.266 37.993 1.000 63.720 81 ASP EEE N 1
ATOM 3408 C CA . ASP E 1 44 ? -3.878 43.677 36.960 1.000 78.770 81 ASP EEE CA 1
ATOM 3409 C C . ASP E 1 44 ? -3.580 42.183 36.765 1.000 75.070 81 ASP EEE C 1
ATOM 3410 O O . ASP E 1 44 ? -3.866 41.664 35.669 1.000 79.890 81 ASP EEE O 1
ATOM 3415 N N . LEU E 1 45 ? -3.010 41.512 37.766 1.000 74.230 82 LEU EEE N 1
ATOM 3416 C CA . LEU E 1 45 ? -2.817 40.038 37.736 1.000 62.820 82 LEU EEE CA 1
ATOM 3417 C C . LEU E 1 45 ? -4.097 39.370 38.225 1.000 60.540 82 LEU EEE C 1
ATOM 3418 O O . LEU E 1 45 ? -4.743 39.861 39.176 1.000 59.540 82 LEU EEE O 1
ATOM 3423 N N . ARG E 1 46 ? -4.434 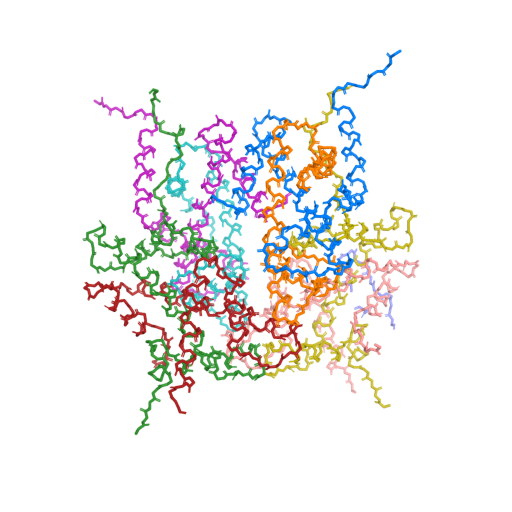38.266 37.586 1.000 57.790 83 ARG EEE N 1
ATOM 3424 C CA . ARG E 1 46 ? -5.447 37.315 38.082 1.000 69.040 83 ARG EEE CA 1
ATOM 3425 C C . ARG E 1 46 ? -4.720 36.013 38.421 1.000 64.450 83 ARG EEE C 1
ATOM 3426 O O . ARG E 1 46 ? -3.565 35.817 37.996 1.000 68.770 83 ARG EEE O 1
ATOM 3434 N N . PHE E 1 47 ? -5.417 35.122 39.104 1.000 66.320 84 PHE EEE N 1
ATOM 3435 C CA . PHE E 1 47 ? -4.890 33.806 39.532 1.000 63.150 84 PHE EEE CA 1
ATOM 3436 C C . PHE E 1 47 ? -5.882 32.705 39.177 1.000 56.160 84 PHE EEE C 1
ATOM 3437 O O . PHE E 1 47 ? -7.042 32.807 39.655 1.000 60.690 84 PHE EEE O 1
ATOM 3445 N N . GLN E 1 48 ? -5.436 31.652 38.481 1.000 56.470 85 GLN EEE N 1
ATOM 3446 C CA . GLN E 1 48 ? -6.149 30.336 38.541 1.000 60.560 85 GLN EEE CA 1
ATOM 3447 C C . GLN E 1 48 ? -6.313 29.956 40.020 1.000 59.830 85 GLN EEE C 1
ATOM 3448 O O . GLN E 1 48 ? -5.369 30.191 40.824 1.000 64.300 85 GLN EEE O 1
ATOM 3454 N N . SER E 1 49 ? -7.470 29.445 40.419 1.000 59.040 86 SER EEE N 1
ATOM 3455 C CA . SER E 1 49 ? -7.703 29.122 41.850 1.000 62.020 86 SER EEE CA 1
ATOM 3456 C C . SER E 1 49 ? -6.683 28.064 42.308 1.000 61.650 86 SER EEE C 1
ATOM 3457 O O . SER E 1 49 ? -6.300 28.098 43.484 1.000 61.990 86 SER EEE O 1
ATOM 3460 N N . SER E 1 50 ? -6.285 27.166 41.402 1.000 52.230 87 SER EEE N 1
ATOM 3461 C CA . SER E 1 50 ? -5.330 26.057 41.630 1.000 58.060 87 SER EEE CA 1
ATOM 3462 C C . SER E 1 50 ? -3.900 26.592 41.871 1.000 58.000 87 SER EEE C 1
ATOM 3463 O O . SER E 1 50 ? -3.117 25.913 42.578 1.000 54.040 87 SER EEE O 1
ATOM 3466 N N . ALA E 1 51 ? -3.563 27.745 41.298 1.000 52.020 88 ALA EEE N 1
ATOM 3467 C CA . ALA E 1 51 ? -2.290 28.460 41.539 1.000 56.060 88 ALA EEE CA 1
ATOM 3468 C C . ALA E 1 51 ? -2.185 28.793 43.019 1.000 52.940 88 ALA EEE C 1
ATOM 3469 O O . ALA E 1 51 ? -1.133 28.578 43.628 1.000 59.510 88 ALA EEE O 1
ATOM 3471 N N . VAL E 1 52 ? -3.277 29.266 43.586 1.000 52.790 89 VAL EEE N 1
ATOM 3472 C CA . VAL E 1 52 ? -3.272 29.794 44.977 1.000 62.130 89 VAL EEE CA 1
ATOM 3473 C C . VAL E 1 52 ? -3.183 28.608 45.936 1.000 57.970 89 VAL EEE C 1
ATOM 3474 O O . VAL E 1 52 ? -2.391 28.675 46.893 1.000 61.950 89 VAL EEE O 1
ATOM 3478 N N . MET E 1 53 ? -3.929 27.546 45.641 1.000 65.300 90 MET EEE N 1
ATOM 3479 C CA . MET E 1 53 ? -3.895 26.261 46.395 1.000 62.280 90 MET EEE CA 1
ATOM 3480 C C . MET E 1 53 ? -2.486 25.645 46.299 1.000 53.640 90 MET EEE C 1
ATOM 3481 O O . MET E 1 53 ? -1.935 25.233 47.336 1.000 54.120 90 MET EEE O 1
ATOM 3486 N N . ALA E 1 54 ? -1.862 25.691 45.125 1.000 46.470 91 ALA EEE N 1
ATOM 3487 C CA . ALA E 1 54 ? -0.472 25.216 44.918 1.000 50.250 91 ALA EEE CA 1
ATOM 3488 C C . ALA E 1 54 ? 0.499 26.019 45.801 1.000 49.380 91 ALA EEE C 1
ATOM 3489 O O . ALA E 1 54 ? 1.373 25.409 46.452 1.000 49.490 91 ALA EEE O 1
ATOM 3491 N N . LEU E 1 55 ? 0.355 27.348 45.823 1.000 47.630 92 LEU EEE N 1
ATOM 3492 C CA . LEU E 1 55 ? 1.167 28.221 46.686 1.000 45.260 92 LEU EEE CA 1
ATOM 3493 C C . LEU E 1 55 ? 0.867 27.816 48.113 1.000 45.030 92 LEU EEE C 1
ATOM 3494 O O . LEU E 1 55 ? 1.822 27.696 48.890 1.000 45.590 92 LEU EEE O 1
ATOM 3499 N N . GLN E 1 56 ? -0.405 27.621 48.463 1.000 38.790 93 GLN EEE N 1
ATOM 3500 C CA . GLN E 1 56 ? -0.703 27.354 49.892 1.000 46.040 93 GLN EEE CA 1
ATOM 3501 C C . GLN E 1 56 ? -0.105 25.990 50.294 1.000 46.650 93 GLN EEE C 1
ATOM 3502 O O . GLN E 1 56 ? 0.595 25.935 51.342 1.000 53.090 93 GLN EEE O 1
ATOM 3508 N N . GLU E 1 57 ? -0.262 24.957 49.467 1.000 46.780 94 GLU EEE N 1
ATOM 3509 C CA . GLU E 1 57 ? 0.300 23.604 49.736 1.000 43.270 94 GLU EEE CA 1
ATOM 3510 C C . GLU E 1 57 ? 1.827 23.720 49.841 1.000 53.250 94 GLU EEE C 1
ATOM 3511 O O . GLU E 1 57 ? 2.422 23.088 50.764 1.000 49.470 94 GLU EEE O 1
ATOM 3517 N N . ALA E 1 58 ? 2.466 24.525 48.980 1.000 46.220 95 ALA EEE N 1
ATOM 3518 C CA . ALA E 1 58 ? 3.946 24.655 49.018 1.000 42.920 95 ALA EEE CA 1
ATOM 3519 C C . ALA E 1 58 ? 4.370 25.427 50.279 1.000 47.420 95 ALA EEE C 1
ATOM 3520 O O . ALA E 1 58 ? 5.389 25.020 50.864 1.000 52.180 95 ALA EEE O 1
ATOM 3522 N N . CYS E 1 59 ? 3.583 26.412 50.764 1.000 47.380 96 CYS EEE N 1
ATOM 3523 C CA . CYS E 1 59 ? 3.988 27.305 51.890 1.000 53.270 96 CYS EEE CA 1
ATOM 3524 C C . CYS E 1 59 ? 3.908 26.528 53.199 1.000 50.630 96 CYS EEE C 1
ATOM 3525 O O . CYS E 1 59 ? 4.894 26.559 53.994 1.000 47.250 96 CYS EEE O 1
ATOM 3528 N N . GLU E 1 60 ? 2.772 25.867 53.403 1.000 48.960 97 GLU EEE N 1
ATOM 3529 C CA . GLU E 1 60 ? 2.525 24.993 54.585 1.000 54.180 97 GLU EEE CA 1
ATOM 3530 C C . GLU E 1 60 ? 3.574 23.876 54.641 1.000 41.780 97 GLU EEE C 1
ATOM 3531 O O . GLU E 1 60 ? 4.152 23.668 55.702 1.000 49.780 97 GLU EEE O 1
ATOM 3537 N N . ALA E 1 61 ? 3.892 23.227 53.543 1.000 38.730 98 ALA EEE N 1
ATOM 3538 C CA . ALA E 1 61 ? 4.859 22.097 53.611 1.000 42.970 98 ALA EEE CA 1
ATOM 3539 C C . ALA E 1 61 ? 6.225 22.659 53.992 1.000 42.080 98 ALA EEE C 1
ATOM 3540 O O . ALA E 1 61 ? 6.890 22.042 54.842 1.000 56.070 98 ALA EEE O 1
ATOM 3542 N N . TYR E 1 62 ? 6.598 23.805 53.421 1.000 48.380 99 TYR EEE N 1
ATOM 3543 C CA . TYR E 1 62 ? 7.832 24.535 53.799 1.000 45.680 99 TYR EEE CA 1
ATOM 3544 C C . TYR E 1 62 ? 7.770 24.879 55.301 1.000 43.840 99 TYR EEE C 1
ATOM 3545 O O . TYR E 1 62 ? 8.702 24.503 56.060 1.000 46.630 99 TYR EEE O 1
ATOM 3554 N N . LEU E 1 63 ? 6.701 25.507 55.801 1.000 47.750 100 LEU EEE N 1
ATOM 3555 C CA . LEU E 1 63 ? 6.746 25.978 57.222 1.000 48.030 100 LEU EEE CA 1
ATOM 3556 C C . LEU E 1 63 ? 6.798 24.771 58.169 1.000 48.040 100 LEU EEE C 1
ATOM 3557 O O . LEU E 1 63 ? 7.558 24.798 59.171 1.000 49.240 100 LEU EEE O 1
ATOM 3562 N N . VAL E 1 64 ? 6.021 23.736 57.867 1.000 45.070 101 VAL EEE N 1
ATOM 3563 C CA . VAL E 1 64 ? 6.040 22.474 58.650 1.000 39.390 101 VAL EEE CA 1
ATOM 3564 C C . VAL E 1 64 ? 7.475 21.935 58.648 1.000 37.760 101 VAL EEE C 1
ATOM 3565 O O . VAL E 1 64 ? 8.034 21.727 59.729 1.000 37.340 101 VAL EEE O 1
ATOM 3569 N N . GLY E 1 65 ? 8.087 21.760 57.486 1.000 37.250 102 GLY EEE N 1
ATOM 3570 C CA . GLY E 1 65 ? 9.484 21.279 57.443 1.000 35.360 102 GLY EEE CA 1
ATOM 3571 C C . GLY E 1 65 ? 10.365 22.135 58.335 1.000 39.520 102 GLY EEE C 1
ATOM 3572 O O . GLY E 1 65 ? 11.189 21.567 59.099 1.000 48.020 102 GLY EEE O 1
ATOM 3573 N N . LEU E 1 66 ? 10.183 23.466 58.284 1.000 44.600 103 LEU EEE N 1
ATOM 3574 C CA . LEU E 1 66 ? 11.089 24.425 58.958 1.000 40.480 103 LEU EEE CA 1
ATOM 3575 C C . LEU E 1 66 ? 10.899 24.283 60.462 1.000 39.770 103 LEU EEE C 1
ATOM 3576 O O . LEU E 1 66 ? 11.908 24.280 61.203 1.000 42.930 103 LEU EEE O 1
ATOM 3581 N N . PHE E 1 67 ? 9.655 24.155 60.919 1.000 44.450 104 PHE EEE N 1
ATOM 3582 C CA . PHE E 1 67 ? 9.375 23.919 62.354 1.000 44.300 104 PHE EEE CA 1
ATOM 3583 C C . PHE E 1 67 ? 9.997 22.601 62.809 1.000 47.340 104 PHE EEE C 1
ATOM 3584 O O . PHE E 1 67 ? 10.479 22.605 63.944 1.000 50.370 104 PHE EEE O 1
ATOM 3592 N N . GLU E 1 68 ? 10.010 21.529 62.001 1.000 45.890 105 GLU EEE N 1
ATOM 3593 C CA . GLU E 1 68 ? 10.732 20.296 62.431 1.000 54.020 105 GLU EEE CA 1
ATOM 3594 C C . GLU E 1 68 ? 12.204 20.656 62.673 1.000 54.700 105 GLU EEE C 1
ATOM 3595 O O . GLU E 1 68 ? 12.719 20.324 63.773 1.000 53.070 105 GLU EEE O 1
ATOM 3601 N N . ASP E 1 69 ? 12.861 21.318 61.704 1.000 51.410 106 ASP EEE N 1
ATOM 3602 C CA . ASP E 1 69 ? 14.314 21.644 61.831 1.000 54.870 106 ASP EEE CA 1
ATOM 3603 C C . ASP E 1 69 ? 14.512 22.562 63.037 1.000 52.020 106 ASP EEE C 1
ATOM 3604 O O . ASP E 1 69 ? 15.484 22.355 63.772 1.000 53.990 106 ASP EEE O 1
ATOM 3609 N N . THR E 1 70 ? 13.555 23.453 63.303 1.000 50.040 107 THR EEE N 1
ATOM 3610 C CA . THR E 1 70 ? 13.664 24.477 64.364 1.000 50.600 107 THR EEE CA 1
ATOM 3611 C C . THR E 1 70 ? 13.597 23.770 65.718 1.000 54.250 107 THR EEE C 1
ATOM 3612 O O . THR E 1 70 ? 14.417 24.077 66.633 1.000 50.260 107 THR EEE O 1
ATOM 3616 N N . ASN E 1 71 ? 12.660 22.837 65.827 1.000 50.170 108 ASN EEE N 1
ATOM 3617 C CA . ASN E 1 71 ? 12.485 21.963 67.016 1.000 52.440 108 ASN EEE CA 1
ATOM 3618 C C . ASN E 1 71 ? 13.787 21.192 67.297 1.000 52.680 108 ASN EEE C 1
ATOM 3619 O O . ASN E 1 71 ? 14.207 21.108 68.478 1.000 48.930 108 ASN EEE O 1
ATOM 3624 N N . LEU E 1 72 ? 14.463 20.686 66.266 1.000 57.130 109 LEU EEE N 1
ATOM 3625 C CA . LEU E 1 72 ? 15.755 19.992 66.495 1.000 56.170 109 LEU EEE CA 1
ATOM 3626 C C . LEU E 1 72 ? 16.749 21.000 67.069 1.000 50.120 109 LEU EEE C 1
ATOM 3627 O O . LEU E 1 72 ? 17.425 20.668 68.054 1.000 54.580 109 LEU EEE O 1
ATOM 3632 N N . CYS E 1 73 ? 16.783 22.210 66.533 1.000 53.520 110 CYS EEE N 1
ATOM 3633 C CA . CYS E 1 73 ? 17.641 23.302 67.072 1.000 50.890 110 CYS EEE CA 1
ATOM 3634 C C . CYS E 1 73 ? 17.303 23.665 68.524 1.000 46.870 110 CYS EEE C 1
ATOM 3635 O O . CYS E 1 73 ? 18.253 23.775 69.297 1.000 45.580 110 CYS EEE O 1
ATOM 3638 N N . ALA E 1 74 ? 16.039 23.822 68.916 1.000 46.330 111 ALA EEE N 1
ATOM 3639 C CA . ALA E 1 74 ? 15.674 24.047 70.338 1.000 50.530 111 ALA EEE CA 1
ATOM 3640 C C . ALA E 1 74 ? 16.147 22.869 71.221 1.000 56.470 111 ALA EEE C 1
ATOM 3641 O O . ALA E 1 74 ? 16.853 23.081 72.232 1.000 51.680 111 ALA EEE O 1
ATOM 3643 N N . ILE E 1 75 ? 15.803 21.641 70.846 1.000 54.330 112 ILE EEE N 1
ATOM 3644 C CA . ILE E 1 75 ? 16.193 20.424 71.610 1.000 51.980 112 ILE EEE CA 1
ATOM 3645 C C . ILE E 1 75 ? 17.725 20.294 71.678 1.000 52.820 112 ILE EEE C 1
ATOM 3646 O O . ILE E 1 75 ? 18.233 19.776 72.662 1.000 59.470 112 ILE EEE O 1
ATOM 3651 N N . HIS E 1 76 ? 18.475 20.721 70.671 1.000 54.520 113 HIS EEE N 1
ATOM 3652 C CA . HIS E 1 76 ? 19.962 20.645 70.729 1.000 54.140 113 HIS EEE CA 1
ATOM 3653 C C . HIS E 1 76 ? 20.514 21.570 71.810 1.000 55.880 113 HIS EEE C 1
ATOM 3654 O O . HIS E 1 76 ? 21.570 21.280 72.336 1.000 62.960 113 HIS EEE O 1
ATOM 3661 N N . ALA E 1 77 ? 19.813 22.670 72.077 1.000 59.070 114 ALA EEE N 1
ATOM 3662 C CA . ALA E 1 77 ? 20.144 23.654 73.127 1.000 63.760 114 ALA EEE CA 1
ATOM 3663 C C . ALA E 1 77 ? 19.518 23.247 74.472 1.000 64.750 114 ALA EEE C 1
ATOM 3664 O O . ALA E 1 77 ? 19.558 24.060 75.406 1.000 64.090 114 ALA EEE O 1
ATOM 3666 N N . LYS E 1 78 ? 18.984 22.025 74.581 1.000 69.020 115 LYS EEE N 1
ATOM 3667 C CA . LYS E 1 78 ? 18.379 21.476 75.828 1.000 67.620 115 LYS EEE CA 1
ATOM 3668 C C . LYS E 1 78 ? 17.130 22.270 76.232 1.000 61.230 115 LYS EEE C 1
ATOM 3669 O O . LYS E 1 78 ? 16.775 22.233 77.405 1.000 61.010 115 LYS EEE O 1
ATOM 3675 N N . ARG E 1 79 ? 16.440 22.916 75.294 1.000 56.410 116 ARG EEE N 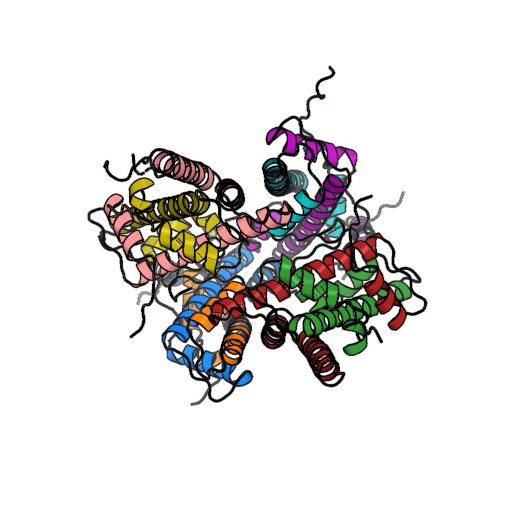1
ATOM 3676 C CA . ARG E 1 79 ? 15.100 23.497 75.560 1.000 53.930 116 ARG EEE CA 1
ATOM 3677 C C . ARG E 1 79 ? 14.018 22.617 74.918 1.000 50.070 116 ARG EEE C 1
ATOM 3678 O O . ARG E 1 79 ? 14.371 21.631 74.238 1.000 59.540 116 ARG EEE O 1
ATOM 3686 N N . VAL E 1 80 ? 12.743 22.970 75.131 1.000 49.930 117 VAL EEE N 1
ATOM 3687 C CA . VAL E 1 80 ? 11.563 22.351 74.460 1.000 52.220 117 VAL EEE CA 1
ATOM 3688 C C . VAL E 1 80 ? 10.701 23.462 73.841 1.000 50.270 117 VAL EEE C 1
ATOM 3689 O O . VAL E 1 80 ? 9.650 23.174 73.276 1.000 60.500 117 VAL EEE O 1
ATOM 3693 N N . THR E 1 81 ? 11.135 24.707 73.985 1.000 59.760 118 THR EEE N 1
ATOM 3694 C CA . THR E 1 81 ? 10.458 25.918 73.462 1.000 57.580 118 THR EEE CA 1
ATOM 3695 C C . THR E 1 81 ? 11.229 26.443 72.256 1.000 52.780 118 THR EEE C 1
ATOM 3696 O O . THR E 1 81 ? 12.382 26.848 72.429 1.000 48.190 118 THR EEE O 1
ATOM 3700 N N . ILE E 1 82 ? 10.608 26.471 71.085 1.000 47.540 119 ILE EEE N 1
ATOM 3701 C CA . ILE E 1 82 ? 11.257 27.080 69.895 1.000 48.220 119 ILE EEE CA 1
ATOM 3702 C C . ILE E 1 82 ? 11.266 28.614 70.068 1.000 53.390 119 ILE EEE C 1
ATOM 3703 O O . ILE E 1 82 ? 10.250 29.206 70.576 1.000 46.330 119 ILE EEE O 1
ATOM 3708 N N . MET E 1 83 ? 12.390 29.227 69.683 1.000 47.770 120 MET EEE N 1
ATOM 3709 C CA . MET E 1 83 ? 12.611 30.687 69.689 1.000 48.990 120 MET EEE CA 1
ATOM 3710 C C . MET E 1 83 ? 13.117 31.129 68.327 1.000 50.940 120 MET EEE C 1
ATOM 3711 O O . MET E 1 83 ? 13.548 30.321 67.489 1.000 48.290 120 MET EEE O 1
ATOM 3716 N N . PRO E 1 84 ? 13.038 32.439 68.047 1.000 46.090 121 PRO EEE N 1
ATOM 3717 C CA . PRO E 1 84 ? 13.522 32.964 66.770 1.000 49.510 121 PRO EEE CA 1
ATOM 3718 C C . PRO E 1 84 ? 14.934 32.448 66.441 1.000 47.720 121 PRO EEE C 1
ATOM 3719 O O . PRO E 1 84 ? 15.208 32.106 65.293 1.000 52.420 121 PRO EEE O 1
ATOM 3723 N N . LYS E 1 85 ? 15.799 32.357 67.444 1.000 44.240 122 LYS EEE N 1
ATOM 3724 C CA . LYS E 1 85 ? 17.209 31.970 67.193 1.000 49.970 122 LYS EEE CA 1
ATOM 3725 C C . LYS E 1 85 ? 17.257 30.515 66.676 1.000 49.830 122 LYS EEE C 1
ATOM 3726 O O . LYS E 1 85 ? 18.206 30.189 65.979 1.000 61.840 122 LYS EEE O 1
ATOM 3732 N N . ASP E 1 86 ? 16.266 29.677 66.971 1.000 44.140 123 ASP EEE N 1
ATOM 3733 C CA . ASP E 1 86 ? 16.189 28.288 66.430 1.000 47.140 123 ASP EEE CA 1
ATOM 3734 C C . ASP E 1 86 ? 15.817 28.335 64.941 1.000 50.740 123 ASP EEE C 1
ATOM 3735 O O . ASP E 1 86 ? 16.504 27.685 64.143 1.000 49.260 123 ASP EEE O 1
ATOM 3740 N N . ILE E 1 87 ? 14.805 29.118 64.560 1.000 46.500 124 ILE EEE N 1
ATOM 3741 C CA . ILE E 1 87 ? 14.446 29.290 63.131 1.000 45.530 124 ILE EEE CA 1
ATOM 3742 C C . ILE E 1 87 ? 15.675 29.842 62.381 1.000 53.100 124 ILE EEE C 1
ATOM 3743 O O . ILE E 1 87 ? 16.035 29.278 61.328 1.000 49.150 124 ILE EEE O 1
ATOM 3748 N N . GLN E 1 88 ? 16.310 30.881 62.919 1.000 53.130 125 GLN EEE N 1
ATOM 3749 C CA . GLN E 1 88 ? 17.475 31.567 62.292 1.000 54.560 125 GLN EEE CA 1
ATOM 3750 C C . GLN E 1 88 ? 18.580 30.540 62.038 1.000 44.560 125 GLN EEE C 1
ATOM 3751 O O . GLN E 1 88 ? 19.065 30.461 60.905 1.000 52.740 125 GLN EEE O 1
ATOM 3757 N N . LEU E 1 89 ? 18.899 29.708 63.020 1.000 44.010 126 LEU EEE N 1
ATOM 3758 C CA . LEU E 1 89 ? 19.979 28.697 62.901 1.000 46.760 126 LEU EEE CA 1
ATOM 3759 C C . LEU E 1 89 ? 19.585 27.637 61.872 1.000 50.280 126 LEU EEE C 1
ATOM 3760 O O . LEU E 1 89 ? 20.431 27.293 61.035 1.000 49.600 126 LEU EEE O 1
ATOM 3765 N N . ALA E 1 90 ? 18.349 27.143 61.913 1.000 49.530 127 ALA EEE N 1
ATOM 3766 C CA . ALA E 1 90 ? 17.807 26.241 60.865 1.000 49.900 127 ALA EEE CA 1
ATOM 3767 C C . ALA E 1 90 ? 18.040 26.864 59.479 1.000 50.220 127 ALA EEE C 1
ATOM 3768 O O . ALA E 1 90 ? 18.581 26.173 58.566 1.000 53.500 127 ALA EEE O 1
ATOM 3770 N N . ARG E 1 91 ? 17.646 28.124 59.293 1.000 51.220 128 ARG EEE N 1
ATOM 3771 C CA . ARG E 1 91 ? 17.683 28.752 57.944 1.000 47.780 128 ARG EEE CA 1
ATOM 3772 C C . ARG E 1 91 ? 19.157 28.927 57.524 1.000 46.530 128 ARG EEE C 1
ATOM 3773 O O . ARG E 1 91 ? 19.492 28.619 56.345 1.000 46.050 128 ARG EEE O 1
ATOM 3781 N N . ARG E 1 92 ? 20.032 29.305 58.461 1.000 47.220 129 ARG EEE N 1
ATOM 3782 C CA . ARG E 1 92 ? 21.482 29.497 58.195 1.000 48.960 129 ARG EEE CA 1
ATOM 3783 C C . ARG E 1 92 ? 22.032 28.158 57.698 1.000 53.760 129 ARG EEE C 1
ATOM 3784 O O . ARG E 1 92 ? 22.527 28.118 56.563 1.000 49.150 129 ARG EEE O 1
ATOM 3792 N N . ILE E 1 93 ? 21.784 27.063 58.418 1.000 55.050 130 ILE EEE N 1
ATOM 3793 C CA . ILE E 1 93 ? 22.358 25.738 58.054 1.000 52.680 130 ILE EEE CA 1
ATOM 3794 C C . ILE E 1 93 ? 21.707 25.206 56.771 1.000 54.020 130 ILE EEE C 1
ATOM 3795 O O . ILE E 1 93 ? 22.438 24.617 55.972 1.000 61.410 130 ILE EEE O 1
ATOM 3800 N N . ARG E 1 94 ? 20.426 25.452 56.527 1.000 53.970 131 ARG EEE N 1
ATOM 3801 C CA . ARG E 1 94 ? 19.765 25.074 55.240 1.000 59.910 131 ARG EEE CA 1
ATOM 3802 C C . ARG E 1 94 ? 20.367 25.867 54.067 1.000 55.560 131 ARG EEE C 1
ATOM 3803 O O . ARG E 1 94 ? 19.915 25.683 52.917 1.000 60.500 131 ARG EEE O 1
ATOM 3811 N N . GLY E 1 95 ? 21.299 26.775 54.336 1.000 59.540 132 GLY EEE N 1
ATOM 3812 C CA . GLY E 1 95 ? 21.812 27.702 53.311 1.000 64.250 132 GLY EEE CA 1
ATOM 3813 C C . GLY E 1 95 ? 20.708 28.531 52.662 1.000 64.830 132 GLY EEE C 1
ATOM 3814 O O . GLY E 1 95 ? 20.876 28.867 51.505 1.000 80.410 132 GLY EEE O 1
ATOM 3815 N N . GLU E 1 96 ? 19.618 28.828 53.381 1.000 62.400 133 GLU EEE N 1
ATOM 3816 C CA . GLU E 1 96 ? 18.576 29.820 53.002 1.000 67.280 133 GLU EEE CA 1
ATOM 3817 C C . GLU E 1 96 ? 19.089 31.220 53.361 1.000 69.160 133 GLU EEE C 1
ATOM 3818 O O . GLU E 1 96 ? 18.428 32.228 53.027 1.000 79.100 133 GLU EEE O 1
ATOM 3824 N N . ARG E 1 97 ? 20.231 31.303 54.029 1.000 91.160 134 ARG EEE N 1
ATOM 3825 C CA . ARG E 1 97 ? 20.837 32.617 54.363 1.000 120.560 134 ARG EEE CA 1
ATOM 3826 C C . ARG E 1 97 ? 22.340 32.448 54.635 1.000 130.900 134 ARG EEE C 1
ATOM 3827 O O . ARG E 1 97 ? 22.859 31.284 54.688 1.000 101.190 134 ARG EEE O 1
ATOM 3835 N N . ALA E 1 98 ? 23.006 33.600 54.755 1.000 148.880 135 ALA EEE N 1
ATOM 3836 C CA . ALA E 1 98 ? 24.428 33.769 55.130 1.000 142.970 135 ALA EEE CA 1
ATOM 3837 C C . ALA E 1 98 ? 24.524 34.154 56.619 1.000 129.990 135 ALA EEE C 1
ATOM 3838 O O . ALA E 1 98 ? 25.595 34.565 57.067 1.000 135.960 135 ALA EEE O 1
ATOM 3841 N N . LYS F 2 1 ? -15.078 51.997 35.896 1.000 160.650 16 LYS FFF N 1
ATOM 3842 C CA . LYS F 2 1 ? -15.231 50.557 36.277 1.000 167.000 16 LYS FFF CA 1
ATOM 3843 C C . LYS F 2 1 ? -15.408 50.475 37.805 1.000 163.370 16 LYS FFF C 1
ATOM 3844 O O . LYS F 2 1 ? -16.282 51.202 38.316 1.000 156.790 16 LYS FFF O 1
ATOM 3850 N N . ARG F 2 2 ? -14.657 49.618 38.510 1.000 164.020 17 ARG FFF N 1
ATOM 3851 C CA . ARG F 2 2 ? -14.811 49.397 39.978 1.000 155.380 17 ARG FFF CA 1
ATOM 3852 C C . ARG F 2 2 ? -13.487 49.630 40.720 1.000 136.410 17 ARG FFF C 1
ATOM 3853 O O . ARG F 2 2 ? -13.558 49.981 41.912 1.000 135.060 17 ARG FFF O 1
ATOM 3861 N N . HIS F 2 3 ? -12.345 49.434 40.044 1.000 128.350 18 HIS FFF N 1
ATOM 3862 C CA . HIS F 2 3 ? -10.963 49.367 40.604 1.000 131.360 18 HIS FFF CA 1
ATOM 3863 C C . HIS F 2 3 ? -10.955 48.519 41.885 1.000 120.970 18 HIS FFF C 1
ATOM 3864 O O . HIS F 2 3 ? -11.931 48.557 42.676 1.000 94.230 18 HIS FFF O 1
ATOM 3871 N N . ARG F 2 4 ? -9.873 47.771 42.083 1.000 119.230 19 ARG FFF N 1
ATOM 3872 C CA . ARG F 2 4 ? -9.759 46.817 43.209 1.000 125.390 19 ARG FFF CA 1
ATOM 3873 C C . ARG F 2 4 ? -9.758 47.601 44.524 1.000 102.220 19 ARG FFF C 1
ATOM 3874 O O . ARG F 2 4 ? -9.305 48.757 44.525 1.000 121.940 19 ARG FFF O 1
ATOM 3882 N N . LYS F 2 5 ? -10.311 46.992 45.573 1.000 84.380 20 LYS FFF N 1
ATOM 3883 C CA . LYS F 2 5 ? -10.127 47.389 46.991 1.000 79.630 20 LYS FFF CA 1
ATOM 3884 C C . LYS F 2 5 ? -8.641 47.292 47.355 1.000 77.290 20 LYS FFF C 1
ATOM 3885 O O . LYS F 2 5 ? -7.982 46.331 46.951 1.000 84.350 20 LYS FFF O 1
ATOM 3891 N N . VAL F 2 6 ? -8.136 48.254 48.112 1.000 75.540 21 VAL FFF N 1
ATOM 3892 C CA . VAL F 2 6 ? -6.709 48.321 48.518 1.000 71.220 21 VAL FFF CA 1
ATOM 3893 C C . VAL F 2 6 ? -6.401 47.158 49.471 1.000 71.130 21 VAL FFF C 1
ATOM 3894 O O . VAL F 2 6 ? -7.142 46.960 50.476 1.000 65.960 21 VAL FFF O 1
ATOM 3898 N N . LEU F 2 7 ? -5.289 46.480 49.189 1.000 65.740 22 LEU FFF N 1
ATOM 3899 C CA . LEU F 2 7 ? -4.718 45.346 49.961 1.000 59.610 22 LEU FFF CA 1
ATOM 3900 C C . LEU F 2 7 ? -3.535 45.852 50.778 1.000 58.480 22 LEU FFF C 1
ATOM 3901 O O . LEU F 2 7 ? -2.490 46.209 50.173 1.000 66.150 22 LEU FFF O 1
ATOM 3906 N N . ARG F 2 8 ? -3.700 45.859 52.097 1.000 55.910 23 ARG FFF N 1
ATOM 3907 C CA . ARG F 2 8 ? -2.641 46.228 53.053 1.000 68.260 23 ARG FFF CA 1
ATOM 3908 C C . ARG F 2 8 ? -2.705 45.244 54.212 1.000 64.850 23 ARG FFF C 1
ATOM 3909 O O . ARG F 2 8 ? -3.800 44.841 54.517 1.000 56.900 23 ARG FFF O 1
ATOM 3917 N N . ASP F 2 9 ? -1.556 44.945 54.827 1.000 57.300 24 ASP FFF N 1
ATOM 3918 C CA . ASP F 2 9 ? -1.434 44.251 56.132 1.000 55.480 24 ASP FFF CA 1
ATOM 3919 C C . ASP F 2 9 ? -1.992 42.812 56.107 1.000 56.950 24 ASP FFF C 1
ATOM 3920 O O . ASP F 2 9 ? -2.354 42.275 57.180 1.000 46.130 24 ASP FFF O 1
ATOM 3925 N N . ASN F 2 10 ? -2.034 42.164 54.951 1.000 54.600 25 ASN FFF N 1
ATOM 3926 C CA . ASN F 2 10 ? -2.664 40.821 54.868 1.000 62.540 25 ASN FFF CA 1
ATOM 3927 C C . ASN F 2 10 ? -1.812 39.756 55.564 1.000 60.240 25 ASN FFF C 1
ATOM 3928 O O . ASN F 2 10 ? -2.377 38.728 55.895 1.000 60.500 25 ASN FFF O 1
ATOM 3933 N N . ILE F 2 11 ? -0.538 40.040 55.842 1.000 58.890 26 ILE FFF N 1
ATOM 3934 C CA . ILE F 2 11 ? 0.375 39.107 56.537 1.000 53.080 26 ILE FFF CA 1
ATOM 3935 C C . ILE F 2 11 ? -0.260 38.772 57.887 1.000 61.630 26 ILE FFF C 1
ATOM 3936 O O . ILE F 2 11 ? -0.002 37.660 58.378 1.000 59.740 26 ILE FFF O 1
ATOM 3941 N N . GLN F 2 12 ? -1.105 39.654 58.437 1.000 60.740 27 GLN FFF N 1
ATOM 3942 C CA . GLN F 2 12 ? -1.641 39.496 59.827 1.000 63.290 27 GLN FFF CA 1
ATOM 3943 C C . GLN F 2 12 ? -2.810 38.501 59.819 1.000 62.370 27 GLN FFF C 1
ATOM 3944 O O . GLN F 2 12 ? -3.245 38.051 60.921 1.000 62.640 27 GLN FFF O 1
ATOM 3950 N N . GLY F 2 13 ? -3.242 38.104 58.622 1.000 60.080 28 GLY FFF N 1
ATOM 3951 C CA . GLY F 2 13 ? -4.237 37.041 58.409 1.000 62.950 28 GLY FFF CA 1
ATOM 3952 C C . GLY F 2 13 ? -3.626 35.672 58.661 1.000 70.040 28 GLY FFF C 1
ATOM 3953 O O . GLY F 2 13 ? -4.381 34.709 58.872 1.000 67.950 28 GLY FFF O 1
ATOM 3954 N N . ILE F 2 14 ? -2.295 35.590 58.637 1.000 61.710 29 ILE FFF N 1
ATOM 3955 C CA . ILE F 2 14 ? -1.540 34.436 59.190 1.000 52.110 29 ILE FFF CA 1
ATOM 3956 C C . ILE F 2 14 ? -1.521 34.624 60.704 1.000 52.550 29 ILE FFF C 1
ATOM 3957 O O . ILE F 2 14 ? -0.504 35.176 61.245 1.000 50.510 29 ILE FFF O 1
ATOM 3962 N N . THR F 2 15 ? -2.574 34.113 61.342 1.000 47.510 30 THR FFF N 1
ATOM 3963 C CA . THR F 2 15 ? -2.910 34.285 62.776 1.000 52.450 30 THR FFF CA 1
ATOM 3964 C C . THR F 2 15 ? -2.045 33.387 63.648 1.000 53.020 30 THR FFF C 1
ATOM 3965 O O . THR F 2 15 ? -1.445 32.448 63.134 1.000 58.150 30 THR FFF O 1
ATOM 3969 N N . LYS F 2 16 ? -1.984 33.721 64.930 1.000 56.600 31 LYS FFF N 1
ATOM 3970 C CA . LYS F 2 16 ? -1.162 33.021 65.941 1.000 56.310 31 LYS FFF CA 1
ATOM 3971 C C . LYS F 2 16 ? -1.603 31.566 65.951 1.000 63.770 31 LYS FFF C 1
ATOM 3972 O O . LYS F 2 16 ? -0.789 30.652 65.900 1.000 58.130 31 LYS FFF O 1
ATOM 3978 N N . PRO F 2 17 ? -2.917 31.309 66.054 1.000 64.080 32 PRO FFF N 1
ATOM 3979 C CA . PRO F 2 17 ? -3.428 29.946 66.012 1.000 58.250 32 PRO FFF CA 1
ATOM 3980 C C . PRO F 2 17 ? -3.055 29.149 64.748 1.000 59.540 32 PRO FFF C 1
ATOM 3981 O O . PRO F 2 17 ? -2.860 27.940 64.837 1.000 59.290 32 PRO FFF O 1
ATOM 3985 N N . ALA F 2 18 ? -3.014 29.783 63.582 1.000 55.570 33 ALA FFF N 1
ATOM 3986 C CA . ALA F 2 18 ? -2.657 29.074 62.337 1.000 54.560 33 ALA FFF CA 1
ATOM 3987 C C . ALA F 2 18 ? -1.179 28.667 62.420 1.000 57.710 33 ALA FFF C 1
ATOM 3988 O O . ALA F 2 18 ? -0.810 27.579 61.938 1.000 62.220 33 ALA FFF O 1
ATOM 3990 N N . ILE F 2 19 ? -0.343 29.514 63.015 1.000 54.810 34 ILE FFF N 1
ATOM 3991 C CA . ILE F 2 19 ? 1.106 29.209 63.138 1.000 56.770 34 ILE FFF CA 1
ATOM 3992 C C . ILE F 2 19 ? 1.293 28.105 64.192 1.000 52.420 34 ILE FFF C 1
ATOM 3993 O O . ILE F 2 19 ? 2.187 27.310 64.032 1.000 54.670 34 ILE FFF O 1
ATOM 3998 N N . ARG F 2 20 ? 0.458 28.049 65.222 1.000 57.190 35 ARG FFF N 1
ATOM 3999 C CA . ARG F 2 20 ? 0.566 27.024 66.283 1.000 58.210 35 ARG FFF CA 1
ATOM 4000 C C . ARG F 2 20 ? 0.290 25.672 65.640 1.000 55.350 35 ARG FFF C 1
ATOM 4001 O O . ARG F 2 20 ? 1.105 24.740 65.804 1.000 53.810 35 ARG FFF O 1
ATOM 4009 N N . ARG F 2 21 ? -0.760 25.633 64.835 1.000 42.700 36 ARG FFF N 1
ATOM 4010 C CA . ARG F 2 21 ? -1.160 24.425 64.105 1.000 45.180 36 ARG FFF CA 1
ATOM 4011 C C . ARG F 2 21 ? -0.006 23.992 63.214 1.000 44.580 36 ARG FFF C 1
ATOM 4012 O O . ARG F 2 21 ? 0.312 22.801 63.219 1.000 46.650 36 ARG FFF O 1
ATOM 4020 N N . LEU F 2 22 ? 0.552 24.878 62.413 1.000 43.290 37 LEU FFF N 1
ATOM 4021 C CA . LEU F 2 22 ? 1.674 24.442 61.540 1.000 47.590 37 LEU FFF CA 1
ATOM 4022 C C . LEU F 2 22 ? 2.808 23.902 62.421 1.000 47.330 37 LEU FFF C 1
ATOM 4023 O O . LEU F 2 22 ? 3.408 22.875 62.044 1.000 51.770 37 LEU FFF O 1
ATOM 4028 N N . ALA F 2 23 ? 3.073 24.511 63.577 1.000 49.310 38 ALA FFF N 1
ATOM 4029 C CA . ALA F 2 23 ? 4.216 24.109 64.436 1.000 55.960 38 ALA FFF CA 1
ATOM 4030 C C . ALA F 2 23 ? 3.941 22.688 64.975 1.000 54.830 38 ALA FFF C 1
ATOM 4031 O O . ALA F 2 23 ? 4.872 21.861 65.062 1.000 49.620 38 ALA FFF O 1
ATOM 4033 N N . ARG F 2 24 ? 2.675 22.406 65.267 1.000 48.020 39 ARG FFF N 1
ATOM 4034 C CA . ARG F 2 24 ? 2.217 21.115 65.822 1.000 49.100 39 ARG FFF CA 1
ATOM 4035 C C . ARG F 2 24 ? 2.450 20.027 64.782 1.000 44.980 39 ARG FFF C 1
ATOM 4036 O O . ARG F 2 24 ? 3.057 18.981 65.118 1.000 44.550 39 ARG FFF O 1
ATOM 4044 N N . ARG F 2 25 ? 2.003 20.249 63.558 1.000 42.760 40 ARG FFF N 1
ATOM 4045 C CA . ARG F 2 25 ? 2.281 19.272 62.475 1.000 47.590 40 ARG FFF CA 1
ATOM 4046 C C . ARG F 2 25 ? 3.796 19.027 62.428 1.000 50.320 40 ARG FFF C 1
ATOM 4047 O O . ARG F 2 25 ? 4.179 17.883 62.139 1.000 55.470 40 ARG FFF O 1
ATOM 4055 N N . GLY F 2 26 ? 4.614 20.028 62.768 1.000 41.150 41 GLY FFF N 1
ATOM 4056 C CA . GLY F 2 26 ? 6.078 19.936 62.667 1.000 46.410 41 GLY FFF CA 1
ATOM 4057 C C . GLY F 2 26 ? 6.656 19.432 63.961 1.000 45.950 41 GLY FFF C 1
ATOM 4058 O O . GLY F 2 26 ? 7.895 19.392 64.056 1.000 45.000 41 GLY FFF O 1
ATOM 4059 N N . GLY F 2 27 ? 5.795 19.105 64.934 1.000 44.180 42 GLY FFF N 1
ATOM 4060 C CA . GLY F 2 27 ? 6.175 18.350 66.155 1.000 46.420 42 GLY FFF CA 1
ATOM 4061 C C . GLY F 2 27 ? 6.549 19.228 67.335 1.000 50.180 42 GLY FFF C 1
ATOM 4062 O O . GLY F 2 27 ? 7.181 18.734 68.315 1.000 47.490 42 GLY FFF O 1
ATOM 4063 N N . VAL F 2 28 ? 6.172 20.501 67.285 1.000 53.280 43 VAL FFF N 1
ATOM 4064 C CA . VAL F 2 28 ? 6.604 21.496 68.305 1.000 50.700 43 VAL FFF CA 1
ATOM 4065 C C . VAL F 2 28 ? 5.639 21.448 69.493 1.000 47.150 43 VAL FFF C 1
ATOM 4066 O O . VAL F 2 28 ? 4.446 21.410 69.253 1.000 47.510 43 VAL FFF O 1
ATOM 4070 N N . LYS F 2 29 ? 6.163 21.445 70.725 1.000 50.390 44 LYS FFF N 1
ATOM 4071 C CA . LYS F 2 29 ? 5.365 21.310 71.963 1.000 55.670 44 LYS FFF CA 1
ATOM 4072 C C . LYS F 2 29 ? 5.203 22.661 72.673 1.000 52.370 44 LYS FFF C 1
ATOM 4073 O O . LYS F 2 29 ? 4.087 22.912 73.146 1.000 59.250 44 LYS FFF O 1
ATOM 4079 N N . ARG F 2 30 ? 6.234 23.514 72.690 1.000 49.270 45 ARG FFF N 1
ATOM 4080 C CA . ARG F 2 30 ? 6.190 24.859 73.320 1.000 54.950 45 ARG FFF CA 1
ATOM 4081 C C . ARG F 2 30 ? 6.771 25.922 72.379 1.000 53.930 45 ARG FFF C 1
ATOM 4082 O O . ARG F 2 30 ? 7.835 25.664 71.758 1.000 54.270 45 ARG FFF O 1
ATOM 4090 N N . ILE F 2 31 ? 6.155 27.108 72.385 1.000 53.660 46 ILE FFF N 1
ATOM 4091 C CA . ILE F 2 31 ? 6.378 28.206 71.398 1.000 54.270 46 ILE FFF CA 1
ATOM 4092 C C . ILE F 2 31 ? 6.551 29.544 72.123 1.000 55.490 46 ILE FFF C 1
ATOM 4093 O O . ILE F 2 31 ? 5.540 30.038 72.694 1.000 64.830 46 ILE FFF O 1
ATOM 4098 N N . SER F 2 32 ? 7.745 30.137 72.043 1.000 54.730 47 SER FFF N 1
ATOM 4099 C CA . SER F 2 32 ? 8.031 31.558 72.428 1.000 57.400 47 SER FFF CA 1
ATOM 4100 C C . SER F 2 32 ? 7.049 32.524 71.744 1.000 53.750 47 SER FFF C 1
ATOM 4101 O O . SER F 2 32 ? 6.764 32.355 70.555 1.000 59.700 47 SER FFF O 1
ATOM 4104 N N . GLY F 2 33 ? 6.626 33.575 72.438 1.000 56.480 48 GLY FFF N 1
ATOM 4105 C CA . GLY F 2 33 ? 5.707 34.591 71.890 1.000 53.390 48 GLY FFF CA 1
ATOM 4106 C C . GLY F 2 33 ? 6.274 35.329 70.690 1.000 52.340 48 GLY FFF C 1
ATOM 4107 O O . GLY F 2 33 ? 5.459 35.852 69.926 1.000 57.200 48 GLY FFF O 1
ATOM 4108 N N . LEU F 2 34 ? 7.601 35.360 70.521 1.000 48.430 49 LEU FFF N 1
ATOM 4109 C CA . LEU F 2 34 ? 8.297 36.051 69.405 1.000 55.010 49 LEU FFF CA 1
ATOM 4110 C C . LEU F 2 34 ? 8.236 35.241 68.095 1.000 51.400 49 LEU FFF C 1
ATOM 4111 O O . LEU F 2 34 ? 8.546 35.790 67.007 1.000 54.910 49 LEU FFF O 1
ATOM 4116 N N . ILE F 2 35 ? 7.838 33.975 68.171 1.000 53.240 50 ILE FFF N 1
ATOM 4117 C CA . ILE F 2 35 ? 7.900 33.030 67.022 1.000 43.530 50 ILE FFF CA 1
ATOM 4118 C C . ILE F 2 35 ? 6.925 33.504 65.956 1.000 46.710 50 ILE FFF C 1
ATOM 4119 O O . ILE F 2 35 ? 7.266 33.370 64.725 1.000 50.180 50 ILE FFF O 1
ATOM 4124 N N . TYR F 2 36 ? 5.759 34.024 66.360 1.000 47.070 51 TYR FFF N 1
ATOM 4125 C CA . TYR F 2 36 ? 4.683 34.368 65.377 1.000 50.640 51 TYR FFF CA 1
ATOM 4126 C C . TYR F 2 36 ? 5.198 35.404 64.373 1.000 49.090 51 TYR FFF C 1
ATOM 4127 O O . TYR F 2 36 ? 5.080 35.126 63.172 1.000 55.250 51 TYR FFF O 1
ATOM 4136 N N . GLU F 2 37 ? 5.760 36.525 64.835 1.000 55.650 52 GLU FFF N 1
ATOM 4137 C CA . GLU F 2 37 ? 6.292 37.587 63.936 1.000 55.870 52 GLU FFF CA 1
ATOM 4138 C C . GLU F 2 37 ? 7.460 37.029 63.101 1.000 53.710 52 GLU FFF C 1
ATOM 4139 O O . GLU F 2 37 ? 7.559 37.373 61.901 1.000 48.680 52 GLU FFF O 1
ATOM 4145 N N . GLU F 2 38 ? 8.292 36.170 63.682 1.000 46.880 53 GLU FFF N 1
ATOM 4146 C CA . GLU F 2 38 ? 9.465 35.619 62.960 1.000 56.990 53 GLU FFF CA 1
ATOM 4147 C C . GLU F 2 38 ? 8.929 34.716 61.835 1.000 55.000 53 GLU FFF C 1
ATOM 4148 O O . GLU F 2 38 ? 9.460 34.771 60.714 1.000 56.620 53 GLU FFF O 1
ATOM 4154 N N . THR F 2 39 ? 7.833 34.004 62.079 1.000 48.170 54 THR FFF N 1
ATOM 4155 C CA . THR F 2 39 ? 7.263 33.073 61.078 1.000 49.230 54 THR FFF CA 1
ATOM 4156 C C . THR F 2 39 ? 6.643 33.881 59.938 1.000 48.920 54 THR FFF C 1
ATOM 4157 O O . THR F 2 39 ? 6.945 33.570 58.716 1.000 52.340 54 THR FFF O 1
ATOM 4161 N N . ARG F 2 40 ? 5.872 34.915 60.257 1.000 49.990 55 ARG FFF N 1
ATOM 4162 C CA . ARG F 2 40 ? 5.335 35.849 59.198 1.000 48.360 55 ARG FFF CA 1
ATOM 4163 C C . ARG F 2 40 ? 6.485 36.384 58.317 1.000 43.630 55 ARG FFF C 1
ATOM 4164 O O . ARG F 2 40 ? 6.385 36.388 57.077 1.000 43.740 55 ARG FFF O 1
ATOM 4172 N N . GLY F 2 41 ? 7.602 36.782 58.906 1.000 43.410 56 GLY FFF N 1
ATOM 4173 C CA . GLY F 2 41 ? 8.699 37.327 58.083 1.000 44.650 56 GLY FFF CA 1
ATOM 4174 C C . GLY F 2 41 ? 9.247 36.279 57.131 1.000 46.130 56 GLY FFF C 1
ATOM 4175 O O . GLY F 2 41 ? 9.422 36.593 55.929 1.000 58.330 56 GLY FFF O 1
ATOM 4176 N N . VAL F 2 42 ? 9.494 35.072 57.648 1.000 47.340 57 VAL FFF N 1
ATOM 4177 C CA . VAL F 2 42 ? 10.056 33.932 56.867 1.000 44.210 57 VAL FFF CA 1
ATOM 4178 C C . VAL F 2 42 ? 9.048 33.562 55.783 1.000 43.410 57 VAL FFF C 1
ATOM 4179 O O . VAL F 2 42 ? 9.485 33.399 54.624 1.000 49.050 57 VAL FFF O 1
ATOM 4183 N N . LEU F 2 43 ? 7.755 33.506 56.119 1.000 36.990 58 LEU FFF N 1
ATOM 4184 C CA . LEU F 2 43 ? 6.689 33.204 55.122 1.000 41.650 58 LEU FFF CA 1
ATOM 4185 C C . LEU F 2 43 ? 6.657 34.264 54.015 1.000 44.410 58 LEU FFF C 1
ATOM 4186 O O . LEU F 2 43 ? 6.626 33.859 52.839 1.000 52.530 58 LEU FFF O 1
ATOM 4191 N N . LYS F 2 44 ? 6.694 35.568 54.341 1.000 49.010 59 LYS FFF N 1
ATOM 4192 C CA . LYS F 2 44 ? 6.619 36.648 53.314 1.000 50.270 59 LYS FFF CA 1
ATOM 4193 C C . LYS F 2 44 ? 7.773 36.405 52.340 1.000 45.350 59 LYS FFF C 1
ATOM 4194 O O . LYS F 2 44 ? 7.543 36.350 51.108 1.000 45.870 59 LYS FFF O 1
ATOM 4200 N N . VAL F 2 45 ? 8.967 36.171 52.885 1.000 39.540 60 VAL FFF N 1
ATOM 4201 C CA . VAL F 2 45 ? 10.196 36.026 52.062 1.000 49.220 60 VAL FFF CA 1
ATOM 4202 C C . VAL F 2 45 ? 9.964 34.870 51.114 1.000 51.360 60 VAL FFF C 1
ATOM 4203 O O . VAL F 2 45 ? 10.308 35.018 49.931 1.000 57.120 60 VAL FFF O 1
ATOM 4207 N N . PHE F 2 46 ? 9.406 33.769 51.630 1.000 47.810 61 PHE FFF N 1
ATOM 4208 C CA . PHE F 2 46 ? 9.220 32.537 50.832 1.000 41.850 61 PHE FFF CA 1
ATOM 4209 C C . PHE F 2 46 ? 8.197 32.789 49.727 1.000 43.700 61 PHE FFF C 1
ATOM 4210 O O . PHE F 2 46 ? 8.524 32.479 48.545 1.000 48.780 61 PHE FFF O 1
ATOM 4218 N N . LEU F 2 47 ? 7.019 33.328 50.058 1.000 44.500 62 LEU FFF N 1
ATOM 4219 C CA . LEU F 2 47 ? 5.998 33.707 49.026 1.000 50.480 62 LEU FFF CA 1
ATOM 4220 C C . LEU F 2 47 ? 6.565 34.729 48.010 1.000 49.100 62 LEU FFF C 1
ATOM 4221 O O . LEU F 2 47 ? 6.331 34.573 46.794 1.000 53.800 62 LEU FFF O 1
ATOM 4226 N N . GLU F 2 48 ? 7.214 35.801 48.462 1.000 48.000 63 GLU FFF N 1
ATOM 4227 C CA . GLU F 2 48 ? 7.734 36.819 47.517 1.000 52.930 63 GLU FFF CA 1
ATOM 4228 C C . GLU F 2 48 ? 8.621 36.097 46.497 1.000 49.480 63 GLU FFF C 1
ATOM 4229 O O . GLU F 2 48 ? 8.501 36.395 45.279 1.000 50.010 63 GLU FFF O 1
ATOM 4235 N N . ASN F 2 49 ? 9.523 35.226 46.963 1.000 48.260 64 ASN FFF N 1
ATOM 4236 C CA . ASN F 2 49 ? 10.465 34.513 46.052 1.000 55.220 64 ASN FFF CA 1
ATOM 4237 C C . ASN F 2 49 ? 9.680 33.645 45.054 1.000 53.320 64 ASN FFF C 1
ATOM 4238 O O . ASN F 2 49 ? 9.984 33.688 43.855 1.000 57.790 64 ASN FFF O 1
ATOM 4243 N N . VAL F 2 50 ? 8.667 32.927 45.495 1.000 52.950 65 VAL FFF N 1
ATOM 4244 C CA . VAL F 2 50 ? 7.988 31.955 44.596 1.000 52.220 65 VAL FFF CA 1
ATOM 4245 C C . VAL F 2 50 ? 7.112 32.772 43.652 1.000 47.560 65 VAL FFF C 1
ATOM 4246 O O . VAL F 2 50 ? 7.204 32.559 42.440 1.000 50.740 65 VAL FFF O 1
ATOM 4250 N N . ILE F 2 51 ? 6.319 33.704 44.172 1.000 51.450 66 ILE FFF N 1
ATOM 4251 C CA . ILE F 2 51 ? 5.504 34.607 43.304 1.000 53.050 66 ILE FFF CA 1
ATOM 4252 C C . ILE F 2 51 ? 6.385 35.388 42.293 1.000 49.200 66 ILE FFF C 1
ATOM 4253 O O . ILE F 2 51 ? 6.024 35.445 41.100 1.000 50.530 66 ILE FFF O 1
ATOM 4258 N N . ARG F 2 52 ? 7.539 35.916 42.687 1.000 51.070 67 ARG FFF N 1
ATOM 4259 C CA . ARG F 2 52 ? 8.365 36.732 41.757 1.000 55.430 67 ARG FFF CA 1
ATOM 4260 C C . ARG F 2 52 ? 8.689 35.832 40.565 1.000 48.830 67 ARG FFF C 1
ATOM 4261 O O . ARG F 2 52 ? 8.606 36.290 39.395 1.000 50.230 67 ARG FFF O 1
ATOM 4269 N N . ASP F 2 53 ? 9.011 34.563 40.826 1.000 52.600 68 ASP FFF N 1
ATOM 4270 C CA . ASP F 2 53 ? 9.379 33.618 39.742 1.000 42.900 68 ASP FFF CA 1
ATOM 4271 C C . ASP F 2 53 ? 8.108 33.241 38.953 1.000 47.870 68 ASP FFF C 1
ATOM 4272 O O . ASP F 2 53 ? 8.167 33.215 37.696 1.000 44.930 68 ASP FFF O 1
ATOM 4277 N N . ALA F 2 54 ? 6.988 32.964 39.626 1.000 43.820 69 ALA FFF N 1
ATOM 4278 C CA . ALA F 2 54 ? 5.730 32.593 38.942 1.000 46.410 69 ALA FFF CA 1
ATOM 4279 C C . ALA F 2 54 ? 5.348 33.741 38.005 1.000 48.180 69 ALA FFF C 1
ATOM 4280 O O . ALA F 2 54 ? 5.275 33.524 36.806 1.000 48.010 69 ALA FFF O 1
ATOM 4282 N N . VAL F 2 55 ? 5.247 34.957 38.527 1.000 52.800 70 VAL FFF N 1
ATOM 4283 C CA . VAL F 2 55 ? 4.854 36.146 37.721 1.000 47.800 70 VAL FFF CA 1
ATOM 4284 C C . VAL F 2 55 ? 5.864 36.330 36.585 1.000 50.240 70 VAL FFF C 1
ATOM 4285 O O . VAL F 2 55 ? 5.439 36.624 35.468 1.000 48.640 70 VAL FFF O 1
ATOM 4289 N N . THR F 2 56 ? 7.154 36.104 36.806 1.000 46.030 71 THR FFF N 1
ATOM 4290 C CA . THR F 2 56 ? 8.127 36.210 35.688 1.000 49.650 71 THR FFF CA 1
ATOM 4291 C C . THR F 2 56 ? 7.735 35.259 34.557 1.000 52.460 71 THR FFF C 1
ATOM 4292 O O . THR F 2 56 ? 7.912 35.646 33.389 1.000 59.700 71 THR FFF O 1
ATOM 4296 N N . TYR F 2 57 ? 7.261 34.053 34.874 1.000 52.880 72 TYR FFF N 1
ATOM 4297 C CA . TYR F 2 57 ? 6.845 33.079 33.831 1.000 52.440 72 TYR FFF CA 1
ATOM 4298 C C . TYR F 2 57 ? 5.567 33.610 33.184 1.000 54.030 72 TYR FFF C 1
ATOM 4299 O O . TYR F 2 57 ? 5.446 33.524 31.962 1.000 66.510 72 TYR FFF O 1
ATOM 4308 N N . THR F 2 58 ? 4.605 34.053 33.987 1.000 57.190 73 THR FFF N 1
ATOM 4309 C CA . THR F 2 58 ? 3.354 34.693 33.503 1.000 62.720 73 THR FFF CA 1
ATOM 4310 C C . THR F 2 58 ? 3.699 35.783 32.479 1.000 67.840 73 THR FFF C 1
ATOM 4311 O O . THR F 2 58 ? 3.092 35.775 31.385 1.000 67.250 73 THR FFF O 1
ATOM 4315 N N . GLU F 2 59 ? 4.657 36.662 32.792 1.000 69.820 74 GLU FFF N 1
ATOM 4316 C CA . GLU F 2 59 ? 4.935 37.852 31.940 1.000 71.280 74 GLU FFF CA 1
ATOM 4317 C C . GLU F 2 59 ? 5.614 37.353 30.668 1.000 64.560 74 GLU FFF C 1
ATOM 4318 O O . GLU F 2 59 ? 5.286 37.869 29.587 1.000 64.940 74 GLU FFF O 1
ATOM 4324 N N . HIS F 2 60 ? 6.468 36.340 30.773 1.000 60.300 75 HIS FFF N 1
ATOM 4325 C CA . HIS F 2 60 ? 7.233 35.837 29.604 1.000 64.180 75 HIS FFF CA 1
ATOM 4326 C C . HIS F 2 60 ? 6.249 35.248 28.604 1.000 66.280 75 HIS FFF C 1
ATOM 4327 O O . HIS F 2 60 ? 6.456 35.425 27.410 1.000 81.340 75 HIS FFF O 1
ATOM 4334 N N . ALA F 2 61 ? 5.186 34.635 29.113 1.000 69.450 76 ALA FFF N 1
ATOM 4335 C CA . ALA F 2 61 ? 4.083 34.032 28.340 1.000 65.580 76 ALA FFF CA 1
ATOM 4336 C C . ALA F 2 61 ? 3.143 35.109 27.784 1.000 70.690 76 ALA FFF C 1
ATOM 4337 O O . ALA F 2 61 ? 2.240 34.727 27.046 1.000 75.980 76 ALA FFF O 1
ATOM 4339 N N . LYS F 2 62 ? 3.328 36.387 28.133 1.000 75.110 77 LYS FFF N 1
ATOM 4340 C CA . LYS F 2 62 ? 2.431 37.508 27.741 1.000 75.080 77 LYS FFF CA 1
ATOM 4341 C C . LYS F 2 62 ? 1.007 37.205 28.202 1.000 69.980 77 LYS FFF C 1
ATOM 4342 O O . LYS F 2 62 ? 0.084 37.466 27.422 1.000 69.870 77 LYS FFF O 1
ATOM 4348 N N . ARG F 2 63 ? 0.850 36.674 29.417 1.000 67.390 78 ARG FFF N 1
ATOM 4349 C CA . ARG F 2 63 ? -0.475 36.464 30.056 1.000 67.630 78 ARG FFF CA 1
ATOM 4350 C C . ARG F 2 63 ? -0.630 37.443 31.215 1.000 62.560 78 ARG FFF C 1
ATOM 4351 O O . ARG F 2 63 ? 0.393 38.005 31.670 1.000 58.920 78 ARG FFF O 1
ATOM 4359 N N . LYS F 2 64 ? -1.880 37.619 31.643 1.000 61.100 79 LYS FFF N 1
ATOM 4360 C CA . LYS F 2 64 ? -2.289 38.440 32.805 1.000 70.010 79 LYS FFF CA 1
ATOM 4361 C C . LYS F 2 64 ? -2.737 37.523 33.949 1.000 67.950 79 LYS FFF C 1
ATOM 4362 O O . LYS F 2 64 ? -3.077 38.023 35.022 1.000 73.320 79 LYS FFF O 1
ATOM 4368 N N . THR F 2 65 ? -2.789 36.217 33.705 1.000 68.600 80 THR FFF N 1
ATOM 4369 C CA . THR F 2 65 ? -3.312 35.213 34.661 1.000 70.700 80 THR FFF CA 1
ATOM 4370 C C . THR F 2 65 ? -2.169 34.298 35.116 1.000 63.130 80 THR FFF C 1
ATOM 4371 O O . THR F 2 65 ? -1.510 33.672 34.268 1.000 60.810 80 THR FFF O 1
ATOM 4375 N N . VAL F 2 66 ? -1.937 34.225 36.419 1.000 60.680 81 VAL FFF N 1
ATOM 4376 C CA . VAL F 2 66 ? -0.917 33.297 36.983 1.000 64.530 81 VAL FFF CA 1
ATOM 4377 C C . VAL F 2 66 ? -1.568 31.908 37.046 1.000 62.370 81 VAL FFF C 1
ATOM 4378 O O . VAL F 2 66 ? -2.641 31.774 37.697 1.000 55.310 81 VAL FFF O 1
ATOM 4382 N N . THR F 2 67 ? -1.020 30.950 36.295 1.000 58.070 82 THR FFF N 1
ATOM 4383 C CA . THR F 2 67 ? -1.507 29.546 36.271 1.000 65.050 82 THR FFF CA 1
ATOM 4384 C C . THR F 2 67 ? -0.812 28.700 37.339 1.000 61.000 82 THR FFF C 1
ATOM 4385 O O . THR F 2 67 ? 0.373 28.942 37.646 1.000 55.080 82 THR FFF O 1
ATOM 4389 N N . ALA F 2 68 ? -1.510 27.675 37.809 1.000 59.030 83 ALA FFF N 1
ATOM 4390 C CA . ALA F 2 68 ? -0.901 26.546 38.552 1.000 55.120 83 ALA FFF CA 1
ATOM 4391 C C . ALA F 2 68 ? 0.469 26.182 37.969 1.000 52.230 83 ALA FFF C 1
ATOM 4392 O O . ALA F 2 68 ? 1.406 26.042 38.771 1.000 58.560 83 ALA FFF O 1
ATOM 4394 N N . MET F 2 69 ? 0.607 26.060 36.647 1.000 52.730 84 MET FFF N 1
ATOM 4395 C CA . MET F 2 69 ? 1.894 25.667 36.019 1.000 50.330 84 MET FFF CA 1
ATOM 4396 C C . MET F 2 69 ? 2.979 26.701 36.281 1.000 53.350 84 MET FFF C 1
ATOM 4397 O O . MET F 2 69 ? 4.115 26.283 36.532 1.000 59.130 84 MET FFF O 1
ATOM 4402 N N . ASP F 2 70 ? 2.647 27.987 36.251 1.000 56.510 85 ASP FFF N 1
ATOM 4403 C CA . ASP F 2 70 ? 3.622 29.061 36.562 1.000 54.830 85 ASP FFF CA 1
ATOM 4404 C C . ASP F 2 70 ? 4.162 28.837 37.977 1.000 53.340 85 ASP FFF C 1
ATOM 4405 O O . ASP F 2 70 ? 5.409 28.889 38.184 1.000 53.870 85 ASP FFF O 1
ATOM 4410 N N . VAL F 2 71 ? 3.267 28.610 38.939 1.000 48.470 86 VAL FFF N 1
ATOM 4411 C CA . VAL F 2 71 ? 3.662 28.335 40.359 1.000 51.130 86 VAL FFF CA 1
ATOM 4412 C C . VAL F 2 71 ? 4.512 27.059 40.437 1.000 51.420 86 VAL FFF C 1
ATOM 4413 O O . VAL F 2 71 ? 5.612 27.105 41.022 1.000 50.900 86 VAL FFF O 1
ATOM 4417 N N . VAL F 2 72 ? 4.061 25.977 39.796 1.000 50.470 87 VAL FFF N 1
ATOM 4418 C CA . VAL F 2 72 ? 4.793 24.684 39.773 1.000 48.210 87 VAL FFF CA 1
ATOM 4419 C C . VAL F 2 72 ? 6.197 24.880 39.184 1.000 55.410 87 VAL FFF C 1
ATOM 4420 O O . VAL F 2 72 ? 7.162 24.374 39.810 1.000 49.830 87 VAL FFF O 1
ATOM 4424 N N . TYR F 2 73 ? 6.353 25.656 38.105 1.000 54.730 88 TYR FFF N 1
ATOM 4425 C CA . TYR F 2 73 ? 7.701 25.917 37.514 1.000 57.010 88 TYR FFF CA 1
ATOM 4426 C C . TYR F 2 73 ? 8.542 26.750 38.477 1.000 56.300 88 TYR FFF C 1
ATOM 4427 O O . TYR F 2 73 ? 9.740 26.458 38.604 1.000 56.810 88 TYR FFF O 1
ATOM 4436 N N . ALA F 2 74 ? 7.942 27.717 39.171 1.000 56.870 89 ALA FFF N 1
ATOM 4437 C CA . ALA F 2 74 ? 8.658 28.572 40.148 1.000 58.640 89 ALA FFF CA 1
ATOM 4438 C C . ALA F 2 74 ? 9.113 27.704 41.325 1.000 55.200 89 ALA FFF C 1
ATOM 4439 O O . ALA F 2 74 ? 10.329 27.724 41.680 1.000 48.740 89 ALA FFF O 1
ATOM 4441 N N . LEU F 2 75 ? 8.193 26.952 41.923 1.000 50.370 90 LEU FFF N 1
ATOM 4442 C CA . LEU F 2 75 ? 8.591 25.973 42.982 1.000 53.620 90 LEU FFF CA 1
ATOM 4443 C C . LEU F 2 75 ? 9.720 25.041 42.483 1.000 50.060 90 LEU FFF C 1
ATOM 4444 O O . LEU F 2 75 ? 10.711 24.885 43.247 1.000 52.640 90 LEU FFF O 1
ATOM 4449 N N . LYS F 2 76 ? 9.674 24.502 41.259 1.000 49.260 91 LYS FFF N 1
ATOM 4450 C CA . LYS F 2 76 ? 10.756 23.575 40.793 1.000 56.270 91 LYS FFF CA 1
ATOM 4451 C C . LYS F 2 76 ? 12.099 24.317 40.798 1.000 55.430 91 LYS FFF C 1
ATOM 4452 O O . LYS F 2 76 ? 13.052 23.785 41.390 1.000 66.580 91 LYS FFF O 1
ATOM 4458 N N . ARG F 2 77 ? 12.171 25.501 40.186 1.000 55.310 92 ARG FFF N 1
ATOM 4459 C CA . ARG F 2 77 ? 13.380 26.379 40.124 1.000 61.330 92 ARG FFF CA 1
ATOM 4460 C C . ARG F 2 77 ? 13.997 26.536 41.511 1.000 58.130 92 ARG FFF C 1
ATOM 4461 O O . ARG F 2 77 ? 15.213 26.503 41.624 1.000 55.730 92 ARG FFF O 1
ATOM 4469 N N . GLN F 2 78 ? 13.139 26.816 42.487 1.000 53.600 93 GLN FFF N 1
ATOM 4470 C CA . GLN F 2 78 ? 13.444 27.133 43.899 1.000 57.950 93 GLN FFF CA 1
ATOM 4471 C C . GLN F 2 78 ? 13.867 25.856 44.654 1.000 51.310 93 GLN FFF C 1
ATOM 4472 O O . GLN F 2 78 ? 14.094 25.959 45.858 1.000 56.800 93 GLN FFF O 1
ATOM 4478 N N . GLY F 2 79 ? 13.877 24.681 44.007 1.000 53.420 94 GLY FFF N 1
ATOM 4479 C CA . GLY F 2 79 ? 14.133 23.367 44.628 1.000 48.870 94 GLY FFF CA 1
ATOM 4480 C C . GLY F 2 79 ? 13.083 22.982 45.680 1.000 51.120 94 GLY FFF C 1
ATOM 4481 O O . GLY F 2 79 ? 13.456 22.446 46.743 1.000 50.720 94 GLY FFF O 1
ATOM 4482 N N . ARG F 2 80 ? 11.815 23.282 45.409 1.000 53.170 95 ARG FFF N 1
ATOM 4483 C CA . ARG F 2 80 ? 10.655 22.975 46.269 1.000 47.530 95 ARG FFF CA 1
ATOM 4484 C C . ARG F 2 80 ? 9.597 22.338 45.366 1.000 47.870 95 ARG FFF C 1
ATOM 4485 O O . ARG F 2 80 ? 8.378 22.677 45.495 1.000 49.510 95 ARG FFF O 1
ATOM 4493 N N . THR F 2 81 ? 10.033 21.408 44.537 1.000 47.050 96 THR FFF N 1
ATOM 4494 C CA . THR F 2 81 ? 9.193 20.640 43.576 1.000 52.530 96 THR FFF CA 1
ATOM 4495 C C . THR F 2 81 ? 7.937 20.138 44.265 1.000 45.480 96 THR FFF C 1
ATOM 4496 O O . THR F 2 81 ? 8.063 19.536 45.315 1.000 51.970 96 THR FFF O 1
ATOM 4500 N N . LEU F 2 82 ? 6.790 20.399 43.658 1.000 52.010 97 LEU FFF N 1
ATOM 4501 C CA . LEU F 2 82 ? 5.438 20.122 44.203 1.000 50.410 97 LEU FFF CA 1
ATOM 4502 C C . LEU F 2 82 ? 4.768 19.144 43.241 1.000 53.250 97 LEU FFF C 1
ATOM 4503 O O . LEU F 2 82 ? 4.759 19.444 42.072 1.000 46.990 97 LEU FFF O 1
ATOM 4508 N N . TYR F 2 83 ? 4.253 18.012 43.723 1.000 46.650 98 TYR FFF N 1
ATOM 4509 C CA . TYR F 2 83 ? 3.383 17.113 42.935 1.000 47.770 98 TYR FFF CA 1
ATOM 4510 C C . TYR F 2 83 ? 1.918 17.416 43.251 1.000 44.940 98 TYR FFF C 1
ATOM 4511 O O . TYR F 2 83 ? 1.575 17.688 44.420 1.000 49.780 98 TYR FFF O 1
ATOM 4520 N N . GLY F 2 84 ? 1.058 17.343 42.240 1.000 53.590 99 GLY FFF N 1
ATOM 4521 C CA . GLY F 2 84 ? -0.412 17.365 42.423 1.000 56.530 99 GLY FFF CA 1
ATOM 4522 C C . GLY F 2 84 ? -1.126 18.469 41.658 1.000 55.340 99 GLY FFF C 1
ATOM 4523 O O . GLY F 2 84 ? -2.345 18.629 41.916 1.000 63.280 99 GLY FFF O 1
ATOM 4524 N N . PHE F 2 85 ? -0.417 19.261 40.836 1.000 57.510 100 PHE FFF N 1
ATOM 4525 C CA . PHE F 2 85 ? -0.968 20.473 40.167 1.000 56.700 100 PHE FFF CA 1
ATOM 4526 C C . PHE F 2 85 ? -0.458 20.592 38.726 1.000 54.710 100 PHE FFF C 1
ATOM 4527 O O . PHE F 2 85 ? -0.593 21.707 38.169 1.000 62.870 100 PHE FFF O 1
ATOM 4535 N N . GLY F 2 86 ? 0.014 19.484 38.127 1.000 44.600 101 GLY FFF N 1
ATOM 4536 C CA . GLY F 2 86 ? 0.400 19.382 36.702 1.000 43.550 101 GLY FFF CA 1
ATOM 4537 C C . GLY F 2 86 ? 1.913 19.351 36.544 1.000 55.470 101 GLY FFF C 1
ATOM 4538 O O . GLY F 2 86 ? 2.626 19.346 37.579 1.000 58.200 101 GLY FFF O 1
ATOM 4539 N N . GLY F 2 87 ? 2.396 19.315 35.298 1.000 66.660 102 GLY FFF N 1
ATOM 4540 C CA . GLY F 2 87 ? 3.818 19.089 34.971 1.000 75.210 102 GLY FFF CA 1
ATOM 4541 C C . GLY F 2 87 ? 4.290 17.703 35.405 1.000 83.760 102 GLY FFF C 1
ATOM 4542 O O . GLY F 2 87 ? 3.475 16.792 35.705 1.000 68.570 102 GLY FFF O 1
ATOM 4544 N N . LYS G 3 1 ? 36.322 42.162 4.099 1.000 136.190 13 LYS GGG N 1
ATOM 4545 C CA . LYS G 3 1 ? 34.837 42.209 3.905 1.000 146.380 13 LYS GGG CA 1
ATOM 4546 C C . LYS G 3 1 ? 34.129 41.629 5.140 1.000 154.760 13 LYS GGG C 1
ATOM 4547 O O . LYS G 3 1 ? 32.980 42.045 5.397 1.000 164.460 13 LYS GGG O 1
ATOM 4553 N N . ALA G 3 2 ? 34.779 40.706 5.862 1.000 151.210 14 ALA GGG N 1
ATOM 4554 C CA . ALA G 3 2 ? 34.221 39.984 7.032 1.000 141.520 14 ALA GGG CA 1
ATOM 4555 C C . ALA G 3 2 ? 34.475 40.772 8.326 1.000 133.730 14 ALA GGG C 1
ATOM 4556 O O . ALA G 3 2 ? 35.627 41.192 8.565 1.000 111.180 14 ALA GGG O 1
ATOM 4558 N N . LYS G 3 3 ? 33.416 40.963 9.120 1.000 140.240 15 LYS GGG N 1
ATOM 4559 C CA . LYS G 3 3 ? 33.442 41.623 10.452 1.000 139.520 15 LYS GGG CA 1
ATOM 4560 C C . LYS G 3 3 ? 32.771 40.659 11.444 1.000 127.360 15 LYS GGG C 1
ATOM 4561 O O . LYS G 3 3 ? 31.618 40.230 11.158 1.000 110.010 15 LYS GGG O 1
ATOM 4567 N N . THR G 3 4 ? 33.483 40.282 12.520 1.000 113.080 16 THR GGG N 1
ATOM 4568 C CA . THR G 3 4 ? 32.996 39.362 13.593 1.000 100.920 16 THR GGG CA 1
ATOM 4569 C C . THR G 3 4 ? 31.693 39.911 14.178 1.000 94.640 16 THR GGG C 1
ATOM 4570 O O . THR G 3 4 ? 31.607 41.153 14.364 1.000 89.270 16 THR GGG O 1
ATOM 4574 N N . ARG G 3 5 ? 30.726 39.026 14.454 1.000 89.860 17 ARG GGG N 1
ATOM 4575 C CA . ARG G 3 5 ? 29.436 39.396 15.096 1.000 91.200 17 ARG GGG CA 1
ATOM 4576 C C . ARG G 3 5 ? 29.734 40.096 16.425 1.000 92.100 17 ARG GGG C 1
ATOM 4577 O O . ARG G 3 5 ? 28.970 41.033 16.789 1.000 92.710 17 ARG GGG O 1
ATOM 4585 N N . SER G 3 6 ? 30.830 39.697 17.084 1.000 75.910 18 SER GGG N 1
ATOM 4586 C CA . SER G 3 6 ? 31.355 40.354 18.307 1.000 82.710 18 SER GGG CA 1
ATOM 4587 C C . SER G 3 6 ? 31.657 41.836 18.037 1.000 80.270 18 SER GGG C 1
ATOM 4588 O O . SER G 3 6 ? 31.068 42.687 18.750 1.000 86.740 18 SER GGG O 1
ATOM 4591 N N . SER G 3 7 ? 32.490 42.142 17.033 1.000 82.690 19 SER GGG N 1
ATOM 4592 C CA . SER G 3 7 ? 32.949 43.527 16.724 1.000 84.260 19 SER GGG CA 1
ATOM 4593 C C . SER G 3 7 ? 31.736 44.406 16.419 1.000 74.810 19 SER GGG C 1
ATOM 4594 O O . SER G 3 7 ? 31.769 45.567 16.830 1.000 79.190 19 SER GGG O 1
ATOM 4597 N N . ARG G 3 8 ? 30.703 43.854 15.772 1.000 71.580 20 ARG GGG N 1
ATOM 4598 C CA . ARG G 3 8 ? 29.425 44.571 15.489 1.000 89.490 20 ARG GGG CA 1
ATOM 4599 C C . ARG G 3 8 ? 28.674 44.891 16.787 1.000 95.000 20 ARG GGG C 1
ATOM 4600 O O . ARG G 3 8 ? 28.053 45.976 16.865 1.000 104.670 20 ARG GGG O 1
ATOM 4608 N N . ALA G 3 9 ? 28.676 43.954 17.741 1.000 99.180 21 ALA GGG N 1
ATOM 4609 C CA . ALA G 3 9 ? 27.874 44.011 18.987 1.000 89.850 21 ALA GGG CA 1
ATOM 4610 C C . ALA G 3 9 ? 28.617 44.804 20.065 1.000 73.230 21 ALA GGG C 1
ATOM 4611 O O . ALA G 3 9 ? 27.976 45.182 21.061 1.000 85.980 21 ALA GGG O 1
ATOM 4613 N N . GLY G 3 10 ? 29.917 45.023 19.879 1.000 69.500 22 GLY GGG N 1
ATOM 4614 C CA . GLY G 3 10 ? 30.741 45.860 20.769 1.000 79.950 22 GLY GGG CA 1
ATOM 4615 C C . GLY G 3 10 ? 31.329 45.052 21.905 1.000 74.790 22 GLY GGG C 1
ATOM 4616 O O . GLY G 3 10 ? 31.560 45.639 22.981 1.000 82.870 22 GLY GGG O 1
ATOM 4617 N N . LEU G 3 11 ? 31.616 43.773 21.644 1.000 79.410 23 LEU GGG N 1
ATOM 4618 C CA . LEU G 3 11 ? 31.942 42.751 22.677 1.000 81.340 23 LEU GGG CA 1
ATOM 4619 C C . LEU G 3 11 ? 33.307 42.106 22.413 1.000 80.030 23 LEU GGG C 1
ATOM 4620 O O . LEU G 3 11 ? 33.654 41.901 21.240 1.000 80.710 23 LEU GGG O 1
ATOM 4625 N N . GLN G 3 12 ? 34.001 41.766 23.504 1.000 84.200 24 GLN GGG N 1
ATOM 4626 C CA . GLN G 3 12 ? 35.252 40.967 23.563 1.000 85.180 24 GLN GGG CA 1
ATOM 4627 C C . GLN G 3 12 ? 34.932 39.470 23.531 1.000 85.330 24 GLN GGG C 1
ATOM 4628 O O . GLN G 3 12 ? 35.833 38.691 23.211 1.000 76.050 24 GLN GGG O 1
ATOM 4634 N N . PHE G 3 13 ? 33.726 39.071 23.937 1.000 88.310 25 PHE GGG N 1
ATOM 4635 C CA . PHE G 3 13 ? 33.331 37.640 24.042 1.000 83.500 25 PHE GGG CA 1
ATOM 4636 C C . PHE G 3 13 ? 32.818 37.184 22.683 1.000 82.850 25 PHE GGG C 1
ATOM 4637 O O . PHE G 3 13 ? 32.124 37.926 21.987 1.000 79.220 25 PHE GGG O 1
ATOM 4645 N N . PRO G 3 14 ? 33.115 35.923 22.312 1.000 81.470 26 PRO GGG N 1
ATOM 4646 C CA . PRO G 3 14 ? 32.887 35.423 20.958 1.000 78.400 26 PRO GGG CA 1
ATOM 4647 C C . PRO G 3 14 ? 31.429 35.067 20.659 1.000 73.810 26 PRO GGG C 1
ATOM 4648 O O . PRO G 3 14 ? 30.982 34.006 21.067 1.000 79.250 26 PRO GGG O 1
ATOM 4652 N N . VAL G 3 15 ? 30.734 35.944 19.936 1.000 74.350 27 VAL GGG N 1
ATOM 4653 C CA . VAL G 3 15 ? 29.284 35.770 19.639 1.000 69.460 27 VAL GGG CA 1
ATOM 4654 C C . VAL G 3 15 ? 29.118 34.508 18.800 1.000 71.120 27 VAL GGG C 1
ATOM 4655 O O . VAL G 3 15 ? 28.099 33.821 18.976 1.000 82.530 27 VAL GGG O 1
ATOM 4659 N N . GLY G 3 16 ? 30.087 34.214 17.933 1.000 79.870 28 GLY GGG N 1
ATOM 4660 C CA . GLY G 3 16 ? 30.022 33.077 16.998 1.000 74.920 28 GLY GGG CA 1
ATOM 4661 C C . GLY G 3 16 ? 30.126 31.762 17.742 1.000 75.100 28 GLY GGG C 1
ATOM 4662 O O . GLY G 3 16 ? 29.271 30.880 17.561 1.000 69.920 28 GLY GGG O 1
ATOM 4663 N N . ARG G 3 17 ? 31.125 31.648 18.606 1.000 77.830 29 ARG GGG N 1
ATOM 4664 C CA . ARG G 3 17 ? 31.298 30.448 19.459 1.000 77.100 29 ARG GGG CA 1
ATOM 4665 C C . ARG G 3 17 ? 30.050 30.220 20.317 1.000 74.350 29 ARG GGG C 1
ATOM 4666 O O . ARG G 3 17 ? 29.612 29.067 20.378 1.000 69.500 29 ARG GGG O 1
ATOM 4674 N N . VAL G 3 18 ? 29.519 31.262 20.972 1.000 74.230 30 VAL GGG N 1
ATOM 4675 C CA . VAL G 3 18 ? 28.308 31.143 21.845 1.000 69.280 30 VAL GGG CA 1
ATOM 4676 C C . VAL G 3 18 ? 27.165 30.608 20.980 1.000 69.540 30 VAL GGG C 1
ATOM 4677 O O . VAL G 3 18 ? 26.474 29.681 21.453 1.000 70.060 30 VAL GGG O 1
ATOM 4681 N N . HIS G 3 19 ? 27.011 31.120 19.750 1.000 73.850 31 HIS GGG N 1
ATOM 4682 C CA . HIS G 3 19 ? 25.930 30.691 18.815 1.000 80.140 31 HIS GGG CA 1
ATOM 4683 C C . HIS G 3 19 ? 26.051 29.177 18.608 1.000 75.020 31 HIS GGG C 1
ATOM 4684 O O . HIS G 3 19 ? 25.028 28.467 18.724 1.000 65.330 31 HIS GGG O 1
ATOM 4691 N N . ARG G 3 20 ? 27.268 28.707 18.346 1.000 67.020 32 ARG GGG N 1
ATOM 4692 C CA . ARG G 3 20 ? 27.536 27.284 18.040 1.000 68.520 32 ARG GGG CA 1
ATOM 4693 C C . ARG G 3 20 ? 27.263 26.442 19.295 1.000 76.360 32 ARG GGG C 1
ATOM 4694 O O . ARG G 3 20 ? 26.551 25.426 19.167 1.000 77.240 32 ARG GGG O 1
ATOM 4702 N N . LEU G 3 21 ? 27.787 26.844 20.462 1.000 74.370 33 LEU GGG N 1
ATOM 4703 C CA . LEU G 3 21 ? 27.596 26.130 21.759 1.000 64.570 33 LEU GGG CA 1
ATOM 4704 C C . LEU G 3 21 ? 26.100 26.017 22.100 1.000 63.590 33 LEU GGG C 1
ATOM 4705 O O . LEU G 3 21 ? 25.693 24.962 22.640 1.000 72.780 33 LEU GGG O 1
ATOM 4710 N N . LEU G 3 22 ? 25.295 27.015 21.743 1.000 66.210 34 LEU GGG N 1
ATOM 4711 C CA . LEU G 3 22 ? 23.807 26.953 21.831 1.000 75.130 34 LEU GGG CA 1
ATOM 4712 C C . LEU G 3 22 ? 23.261 25.906 20.854 1.000 84.820 34 LEU GGG C 1
ATOM 4713 O O . LEU G 3 22 ? 22.293 25.227 21.237 1.000 89.790 34 LEU GGG O 1
ATOM 4718 N N . ARG G 3 23 ? 23.816 25.795 19.634 1.000 99.810 35 ARG GGG N 1
ATOM 4719 C CA . ARG G 3 23 ? 23.367 24.791 18.621 1.000 94.550 35 ARG GGG CA 1
ATOM 4720 C C . ARG G 3 23 ? 23.737 23.385 19.120 1.000 84.480 35 ARG GGG C 1
ATOM 4721 O O . ARG G 3 23 ? 22.843 22.548 19.268 1.000 83.450 35 ARG GGG O 1
ATOM 4729 N N . LYS G 3 24 ? 25.018 23.138 19.396 1.000 87.130 36 LYS GGG N 1
ATOM 4730 C CA . LYS G 3 24 ? 25.559 21.783 19.694 1.000 96.070 36 LYS GGG CA 1
ATOM 4731 C C . LYS G 3 24 ? 25.094 21.322 21.080 1.000 95.140 36 LYS GGG C 1
ATOM 4732 O O . LYS G 3 24 ? 25.501 20.210 21.478 1.000 94.430 36 LYS GGG O 1
ATOM 4738 N N . GLY G 3 25 ? 24.247 22.118 21.755 1.000 93.540 37 GLY GGG N 1
ATOM 4739 C CA . GLY G 3 25 ? 23.849 21.951 23.169 1.000 81.220 37 GLY GGG CA 1
ATOM 4740 C C . GLY G 3 25 ? 22.453 21.363 23.338 1.000 77.510 37 GLY GGG C 1
ATOM 4741 O O . GLY G 3 25 ? 22.137 20.974 24.458 1.000 80.040 37 GLY GGG O 1
ATOM 4742 N N . ASN G 3 26 ? 21.645 21.283 22.278 1.000 74.610 38 ASN GGG N 1
ATOM 4743 C CA . ASN G 3 26 ? 20.276 20.701 22.321 1.000 82.220 38 ASN GGG CA 1
ATOM 4744 C C . ASN G 3 26 ? 19.430 21.463 23.338 1.000 75.420 38 ASN GGG C 1
ATOM 4745 O O . ASN G 3 26 ? 18.806 20.834 24.191 1.000 91.720 38 ASN GGG O 1
ATOM 4750 N N . TYR G 3 27 ? 19.437 22.780 23.250 1.000 78.030 39 TYR GGG N 1
ATOM 4751 C CA . TYR G 3 27 ? 18.627 23.686 24.089 1.000 68.250 39 TYR GGG CA 1
ATOM 4752 C C . TYR G 3 27 ? 17.291 23.915 23.382 1.000 66.910 39 TYR GGG C 1
ATOM 4753 O O . TYR G 3 27 ? 16.234 23.931 24.038 1.000 70.570 39 TYR GGG O 1
ATOM 4762 N N . SER G 3 28 ? 17.337 24.084 22.065 1.000 71.980 40 SER GGG N 1
ATOM 4763 C CA . SER G 3 28 ? 16.136 24.268 21.212 1.000 76.770 40 SER GGG CA 1
ATOM 4764 C C . SER G 3 28 ? 16.481 23.882 19.773 1.000 80.010 40 SER GGG C 1
ATOM 4765 O O . SER G 3 28 ? 17.688 23.845 19.459 1.000 75.440 40 SER GGG O 1
ATOM 4768 N N . GLU G 3 29 ? 15.465 23.581 18.960 1.000 87.930 41 GLU GGG N 1
ATOM 4769 C CA . GLU G 3 29 ? 15.609 23.351 17.495 1.000 97.870 41 GLU GGG CA 1
ATOM 4770 C C . GLU G 3 29 ? 16.289 24.564 16.839 1.000 93.750 41 GLU GGG C 1
ATOM 4771 O O . GLU G 3 29 ? 17.249 24.344 16.086 1.000 96.230 41 GLU GGG O 1
ATOM 4777 N N . ARG G 3 30 ? 15.839 25.787 17.147 1.000 94.190 42 ARG GGG N 1
ATOM 4778 C CA . ARG G 3 30 ? 16.258 27.041 16.460 1.000 98.000 42 ARG GGG CA 1
ATOM 4779 C C . ARG G 3 30 ? 16.762 28.073 17.478 1.000 92.310 42 ARG GGG C 1
ATOM 4780 O O . ARG G 3 30 ? 16.428 27.956 18.663 1.000 88.690 42 ARG GGG O 1
ATOM 4788 N N . VAL G 3 31 ? 17.503 29.070 16.993 1.000 89.340 43 VAL GGG N 1
ATOM 4789 C CA . VAL G 3 31 ? 18.233 30.083 17.801 1.000 85.290 43 VAL GGG CA 1
ATOM 4790 C C . VAL G 3 31 ? 18.121 31.450 17.122 1.000 83.680 43 VAL GGG C 1
ATOM 4791 O O . VAL G 3 31 ? 18.872 31.678 16.151 1.000 104.220 43 VAL GGG O 1
ATOM 4795 N N . GLY G 3 32 ? 17.229 32.314 17.620 1.000 78.700 44 GLY GGG N 1
ATOM 4796 C CA . GLY G 3 32 ? 17.143 33.750 17.276 1.000 82.990 44 GLY GGG CA 1
ATOM 4797 C C . GLY G 3 32 ? 18.517 34.394 17.141 1.000 84.030 44 GLY GGG C 1
ATOM 4798 O O . GLY G 3 32 ? 19.458 33.940 17.840 1.000 74.470 44 GLY GGG O 1
ATOM 4799 N N . ALA G 3 33 ? 18.628 35.399 16.263 1.000 87.600 45 ALA GGG N 1
ATOM 4800 C CA . ALA G 3 33 ? 19.880 36.105 15.899 1.000 86.900 45 ALA GGG CA 1
ATOM 4801 C C . ALA G 3 33 ? 20.471 36.793 17.135 1.000 77.840 45 ALA GGG C 1
ATOM 4802 O O . ALA G 3 33 ? 21.705 36.748 17.295 1.000 71.820 45 ALA GGG O 1
ATOM 4804 N N . GLY G 3 34 ? 19.622 37.389 17.978 1.000 77.310 46 GLY GGG N 1
ATOM 4805 C CA . GLY G 3 34 ? 20.051 38.172 19.158 1.000 88.030 46 GLY GGG CA 1
ATOM 4806 C C . GLY G 3 34 ? 20.567 37.311 20.306 1.000 81.980 46 GLY GGG C 1
ATOM 4807 O O . GLY G 3 34 ? 21.585 37.692 20.937 1.000 67.840 46 GLY GGG O 1
ATOM 4808 N N . ALA G 3 35 ? 19.904 36.180 20.556 1.000 80.290 47 ALA GGG N 1
ATOM 4809 C CA . ALA G 3 35 ? 20.130 35.289 21.718 1.000 74.530 47 ALA GGG CA 1
ATOM 4810 C C . ALA G 3 35 ? 21.620 35.105 22.013 1.000 72.330 47 ALA GGG C 1
ATOM 4811 O O . ALA G 3 35 ? 22.024 35.237 23.160 1.000 89.470 47 ALA GGG O 1
ATOM 4813 N N . PRO G 3 36 ? 22.494 34.751 21.047 1.000 68.910 48 PRO GGG N 1
ATOM 4814 C CA . PRO G 3 36 ? 23.935 34.653 21.330 1.000 64.440 48 PRO GGG CA 1
ATOM 4815 C C . PRO G 3 36 ? 24.670 35.973 21.573 1.000 67.350 48 PRO GGG C 1
ATOM 4816 O O . PRO G 3 36 ? 25.721 35.960 22.202 1.000 69.230 48 PRO GGG O 1
ATOM 4820 N N . VAL G 3 37 ? 24.116 37.077 21.078 1.000 72.310 49 VAL GGG N 1
ATOM 4821 C CA . VAL G 3 37 ? 24.667 38.440 21.333 1.000 74.010 49 VAL GGG CA 1
ATOM 4822 C C . VAL G 3 37 ? 24.466 38.739 22.821 1.000 72.950 49 VAL GGG C 1
ATOM 4823 O O . VAL G 3 37 ? 25.479 38.967 23.527 1.000 64.760 49 VAL GGG O 1
ATOM 4827 N N . TYR G 3 38 ? 23.202 38.699 23.254 1.000 65.490 50 TYR GGG N 1
ATOM 4828 C CA . TYR G 3 38 ? 22.738 38.917 24.648 1.000 69.850 50 TYR GGG CA 1
ATOM 4829 C C . TYR G 3 38 ? 23.564 38.032 25.599 1.000 70.950 50 TYR GGG C 1
ATOM 4830 O O . TYR G 3 38 ? 24.219 38.522 26.588 1.000 63.680 50 TYR GGG O 1
ATOM 4839 N N . LEU G 3 39 ? 23.582 36.737 25.295 1.000 60.580 51 LEU GGG N 1
ATOM 4840 C CA . LEU G 3 39 ? 24.221 35.729 26.170 1.000 65.800 51 LEU GGG CA 1
ATOM 4841 C C . LEU G 3 39 ? 25.691 36.077 26.335 1.000 63.180 51 LEU GGG C 1
ATOM 4842 O O . LEU G 3 39 ? 26.177 36.059 27.492 1.000 77.690 51 LEU GGG O 1
ATOM 4847 N N . ALA G 3 40 ? 26.356 36.416 25.236 1.000 61.650 52 ALA GGG N 1
ATOM 4848 C CA . ALA G 3 40 ? 27.804 36.727 25.231 1.000 63.980 52 ALA GGG CA 1
ATOM 4849 C C . ALA G 3 40 ? 28.058 38.031 26.000 1.000 62.030 52 ALA GGG C 1
ATOM 4850 O O . ALA G 3 40 ? 29.093 38.099 26.698 1.000 63.710 52 ALA GGG O 1
ATOM 4852 N N . ALA G 3 41 ? 27.135 38.999 25.918 1.000 55.990 53 ALA GGG N 1
ATOM 4853 C CA . ALA G 3 41 ? 27.217 40.278 26.648 1.000 58.790 53 ALA GGG CA 1
ATOM 4854 C C . ALA G 3 41 ? 27.072 39.978 28.141 1.000 62.050 53 ALA GGG C 1
ATOM 4855 O O . ALA G 3 41 ? 27.935 40.442 28.925 1.000 72.090 53 ALA GGG O 1
ATOM 4857 N N . VAL G 3 42 ? 26.054 39.190 28.516 1.000 60.60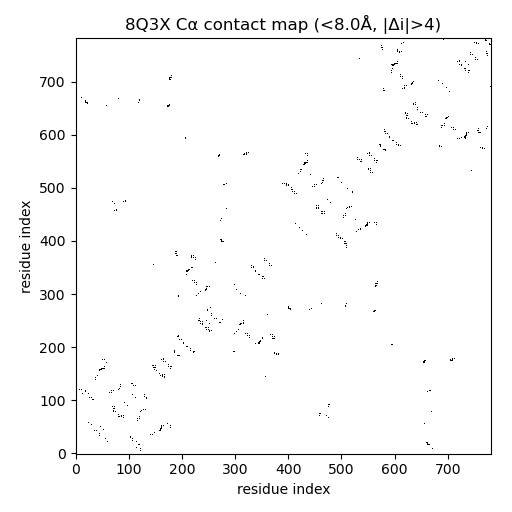0 54 VAL GGG N 1
ATOM 4858 C CA . VAL G 3 42 ? 25.798 38.815 29.944 1.000 62.140 54 VAL GGG CA 1
ATOM 4859 C C . VAL G 3 42 ? 27.059 38.172 30.529 1.000 55.420 54 VAL GGG C 1
ATOM 4860 O O . VAL G 3 42 ? 27.452 38.590 31.622 1.000 56.200 54 VAL GGG O 1
ATOM 4864 N N . LEU G 3 43 ? 27.685 37.239 29.801 1.000 58.290 55 LEU GGG N 1
ATOM 4865 C CA . LEU G 3 43 ? 28.865 36.479 30.274 1.000 59.050 55 LEU GGG CA 1
ATOM 4866 C C . LEU G 3 43 ? 30.047 37.439 30.386 1.000 61.520 55 LEU GGG C 1
ATOM 4867 O O . LEU G 3 43 ? 30.837 37.288 31.344 1.000 71.700 55 LEU GGG O 1
ATOM 4872 N N . GLU G 3 44 ? 30.154 38.413 29.476 1.000 73.210 56 GLU GGG N 1
ATOM 4873 C CA . GLU G 3 44 ? 31.255 39.419 29.501 1.000 70.000 56 GLU GGG CA 1
ATOM 4874 C C . GLU G 3 44 ? 31.065 40.340 30.710 1.000 62.880 56 GLU GGG C 1
ATOM 4875 O O . GLU G 3 44 ? 32.041 40.517 31.488 1.000 58.110 56 GLU GGG O 1
ATOM 4881 N N . TYR G 3 45 ? 29.854 40.881 30.873 1.000 57.620 57 TYR GGG N 1
ATOM 4882 C CA . TYR G 3 45 ? 29.494 41.684 32.069 1.000 66.520 57 TYR GGG CA 1
ATOM 4883 C C . TYR G 3 45 ? 29.942 40.931 33.324 1.000 66.790 57 TYR GGG C 1
ATOM 4884 O O . TYR G 3 45 ? 30.742 41.507 34.102 1.000 64.180 57 TYR GGG O 1
ATOM 4893 N N . LEU G 3 46 ? 29.465 39.695 33.518 1.000 62.490 58 LEU GGG N 1
ATOM 4894 C CA . LEU G 3 46 ? 29.669 38.990 34.819 1.000 66.130 58 LEU GGG CA 1
ATOM 4895 C C . LEU G 3 46 ? 31.173 38.758 34.995 1.000 61.650 58 LEU GGG C 1
ATOM 4896 O O . LEU G 3 46 ? 31.672 38.953 36.121 1.000 63.100 58 LEU GGG O 1
ATOM 4901 N N . THR G 3 47 ? 31.876 38.450 33.907 1.000 59.030 59 THR GGG N 1
ATOM 4902 C CA . THR G 3 47 ? 33.356 38.317 33.902 1.000 61.250 59 THR GGG CA 1
ATOM 4903 C C . THR G 3 47 ? 34.014 39.624 34.337 1.000 60.310 59 THR GGG C 1
ATOM 4904 O O . THR G 3 47 ? 34.944 39.565 35.147 1.000 65.310 59 THR GGG O 1
ATOM 4908 N N . ALA G 3 48 ? 33.569 40.757 33.803 1.000 62.190 60 ALA GGG N 1
ATOM 4909 C CA . ALA G 3 48 ? 34.134 42.080 34.153 1.000 61.360 60 ALA GGG CA 1
ATOM 4910 C C . ALA G 3 48 ? 33.910 42.335 35.643 1.000 57.160 60 ALA GGG C 1
ATOM 4911 O O . ALA G 3 48 ? 34.879 42.595 36.362 1.000 65.400 60 ALA GGG O 1
ATOM 4913 N N . GLU G 3 49 ? 32.672 42.238 36.096 1.000 62.350 61 GLU GGG N 1
ATOM 4914 C CA . GLU G 3 49 ? 32.336 42.382 37.529 1.000 66.210 61 GLU GGG CA 1
ATOM 4915 C C . GLU G 3 49 ? 33.365 41.600 38.363 1.000 60.030 61 GLU GGG C 1
ATOM 4916 O O . GLU G 3 49 ? 34.022 42.223 39.231 1.000 61.300 61 GLU GGG O 1
ATOM 4922 N N . ILE G 3 50 ? 33.551 40.306 38.096 1.000 55.180 62 ILE GGG N 1
ATOM 4923 C CA . ILE G 3 50 ? 34.388 39.433 38.969 1.000 58.820 62 ILE GGG CA 1
ATOM 4924 C C . ILE G 3 50 ? 35.855 39.869 38.855 1.000 62.200 62 ILE GGG C 1
ATOM 4925 O O . ILE G 3 50 ? 36.545 39.910 39.899 1.000 62.920 62 ILE GGG O 1
ATOM 4930 N N . LEU G 3 51 ? 36.322 40.208 37.651 1.000 62.900 63 LEU GGG N 1
ATOM 4931 C CA . LEU G 3 51 ? 37.740 40.611 37.434 1.000 63.850 63 LEU GGG CA 1
ATOM 4932 C C . LEU G 3 51 ? 38.000 41.990 38.041 1.000 57.620 63 LEU GGG C 1
ATOM 4933 O O . LEU G 3 51 ? 39.081 42.162 38.650 1.000 58.390 63 LEU GGG O 1
ATOM 4938 N N . GLU G 3 52 ? 37.024 42.887 37.979 1.000 60.340 64 GLU GGG N 1
ATOM 4939 C CA . GLU G 3 52 ? 37.033 44.166 38.748 1.000 68.890 64 GLU GGG CA 1
ATOM 4940 C C . GLU G 3 52 ? 37.368 43.860 40.216 1.000 72.900 64 GLU GGG C 1
ATOM 4941 O O . GLU G 3 52 ? 38.471 44.259 40.691 1.000 64.930 64 GLU GGG O 1
ATOM 4947 N N . LEU G 3 53 ? 36.468 43.152 40.908 1.000 71.280 65 LEU GGG N 1
ATOM 4948 C CA . LEU G 3 53 ? 36.518 43.007 42.386 1.000 66.040 65 LEU GGG CA 1
ATOM 4949 C C . LEU G 3 53 ? 37.731 42.151 42.767 1.000 68.420 65 LEU GGG C 1
ATOM 4950 O O . LEU G 3 53 ? 38.320 42.396 43.838 1.000 72.580 65 LEU GGG O 1
ATOM 4955 N N . ALA G 3 54 ? 38.124 41.219 41.899 1.000 69.690 66 ALA GGG N 1
ATOM 4956 C CA . ALA G 3 54 ? 39.294 40.340 42.131 1.000 70.350 66 ALA GGG CA 1
ATOM 4957 C C . ALA G 3 54 ? 40.577 41.155 41.959 1.000 73.480 66 ALA GGG C 1
ATOM 4958 O O . ALA G 3 54 ? 41.507 40.989 42.761 1.000 62.340 66 ALA GGG O 1
ATOM 4960 N N . GLY G 3 55 ? 40.616 42.006 40.933 1.000 83.110 67 GLY GGG N 1
ATOM 4961 C CA . GLY G 3 55 ? 41.676 43.016 40.767 1.000 80.730 67 GLY GGG CA 1
ATOM 4962 C C . GLY G 3 55 ? 41.855 43.816 42.041 1.000 71.960 67 GLY GGG C 1
ATOM 4963 O O . GLY G 3 55 ? 42.985 43.897 42.529 1.000 67.210 67 GLY GGG O 1
ATOM 4964 N N . ASN G 3 56 ? 40.768 44.354 42.588 1.000 79.070 68 ASN GGG N 1
ATOM 4965 C CA . ASN G 3 56 ? 40.821 45.184 43.822 1.000 79.390 68 ASN GGG CA 1
ATOM 4966 C C . ASN G 3 56 ? 41.485 44.340 44.916 1.000 72.260 68 ASN GGG C 1
ATOM 4967 O O . ASN G 3 56 ? 42.391 44.838 45.596 1.000 70.630 68 ASN GGG O 1
ATOM 4972 N N . ALA G 3 57 ? 41.076 43.082 45.050 1.000 70.780 69 ALA GGG N 1
ATOM 4973 C CA . ALA G 3 57 ? 41.524 42.193 46.147 1.000 75.380 69 ALA GGG CA 1
ATOM 4974 C C . ALA G 3 57 ? 43.005 41.887 45.946 1.000 70.280 69 ALA GGG C 1
ATOM 4975 O O . ALA G 3 57 ? 43.757 41.799 46.937 1.000 69.090 69 ALA GGG O 1
ATOM 4977 N N . ALA G 3 58 ? 43.403 41.733 44.691 1.000 69.750 70 ALA GGG N 1
ATOM 4978 C CA . ALA G 3 58 ? 44.814 41.516 44.312 1.000 80.580 70 ALA GGG CA 1
ATOM 4979 C C . ALA G 3 58 ? 45.635 42.740 44.738 1.000 77.840 70 ALA GGG C 1
ATOM 4980 O O . ALA G 3 58 ? 46.517 42.581 45.593 1.000 77.780 70 ALA GGG O 1
ATOM 4982 N N . ARG G 3 59 ? 45.314 43.924 44.212 1.000 76.780 71 ARG GGG N 1
ATOM 4983 C CA . ARG G 3 59 ? 45.933 45.209 44.640 1.000 79.860 71 ARG GGG CA 1
ATOM 4984 C C . ARG G 3 59 ? 46.021 45.298 46.180 1.000 79.500 71 ARG GGG C 1
ATOM 4985 O O . ARG G 3 59 ? 47.101 45.637 46.666 1.000 77.740 71 ARG GGG O 1
ATOM 4993 N N . ASP G 3 60 ? 44.954 45.001 46.930 1.000 78.200 72 ASP GGG N 1
ATOM 4994 C CA . ASP G 3 60 ? 44.920 45.156 48.414 1.000 83.620 72 ASP GGG CA 1
ATOM 4995 C C . ASP G 3 60 ? 45.973 44.265 49.099 1.000 86.870 72 ASP GGG C 1
ATOM 4996 O O . ASP G 3 60 ? 46.413 44.644 50.207 1.000 86.360 72 ASP GGG O 1
ATOM 5001 N N . ASN G 3 61 ? 46.330 43.112 48.515 1.000 89.070 73 ASN GGG N 1
ATOM 5002 C CA . ASN G 3 61 ? 47.382 42.198 49.049 1.000 101.550 73 ASN GGG CA 1
ATOM 5003 C C . ASN G 3 61 ? 48.728 42.562 48.413 1.000 101.350 73 ASN GGG C 1
ATOM 5004 O O . ASN G 3 61 ? 49.585 41.676 48.331 1.000 86.990 73 ASN GGG O 1
ATOM 5009 N N . LYS G 3 62 ? 48.895 43.805 47.949 1.000 102.220 74 LYS GGG N 1
ATOM 5010 C CA . LYS G 3 62 ? 50.165 44.317 47.361 1.000 107.670 74 LYS GGG CA 1
ATOM 5011 C C . LYS G 3 62 ? 50.581 43.401 46.202 1.000 98.310 74 LYS GGG C 1
ATOM 5012 O O . LYS G 3 62 ? 51.783 43.076 46.097 1.000 97.300 74 LYS GGG O 1
ATOM 5018 N N . LYS G 3 63 ? 49.623 42.995 45.366 1.000 85.120 75 LYS GGG N 1
ATOM 5019 C CA . LYS G 3 63 ? 49.824 41.975 44.299 1.000 81.140 75 LYS GGG CA 1
ATOM 5020 C C . LYS G 3 63 ? 49.310 42.489 42.952 1.000 78.600 75 LYS GGG C 1
ATOM 5021 O O . LYS G 3 63 ? 48.339 43.287 42.932 1.000 92.250 75 LYS GGG O 1
ATOM 5027 N N . THR G 3 64 ? 49.934 42.054 41.860 1.000 73.600 76 THR GGG N 1
ATOM 5028 C CA . THR G 3 64 ? 49.580 42.503 40.481 1.000 85.330 76 THR GGG CA 1
ATOM 5029 C C . THR G 3 64 ? 49.088 41.325 39.634 1.000 83.440 76 THR GGG C 1
ATOM 5030 O O . THR G 3 64 ? 48.670 41.570 38.478 1.000 93.390 76 THR GGG O 1
ATOM 5034 N N . ARG G 3 65 ? 49.150 40.101 40.166 1.000 77.500 77 ARG GGG N 1
ATOM 5035 C CA . ARG G 3 65 ? 48.635 38.878 39.490 1.000 77.900 77 ARG GGG CA 1
ATOM 5036 C C . ARG G 3 65 ? 47.443 38.285 40.265 1.000 65.170 77 ARG GGG C 1
ATOM 5037 O O . ARG G 3 65 ? 47.651 37.785 41.376 1.000 72.530 77 ARG GGG O 1
ATOM 5045 N N . ILE G 3 66 ? 46.250 38.283 39.672 1.000 64.710 78 ILE GGG N 1
ATOM 5046 C CA . ILE G 3 66 ? 45.027 37.638 40.247 1.000 72.350 78 ILE GGG CA 1
ATOM 5047 C C . ILE G 3 66 ? 45.270 36.127 40.476 1.000 73.370 78 ILE GGG C 1
ATOM 5048 O O . ILE G 3 66 ? 45.714 35.440 39.544 1.000 70.430 78 ILE GGG O 1
ATOM 5053 N N . ILE G 3 67 ? 45.007 35.630 41.688 1.000 68.620 79 ILE GGG N 1
ATOM 5054 C CA . ILE G 3 67 ? 44.997 34.169 42.002 1.000 72.960 79 ILE GGG CA 1
ATOM 5055 C C . ILE G 3 67 ? 43.630 33.771 42.557 1.000 69.480 79 ILE GGG C 1
ATOM 5056 O O . ILE G 3 67 ? 42.773 34.602 42.862 1.000 69.830 79 ILE GGG O 1
ATOM 5061 N N . PRO G 3 68 ? 43.369 32.459 42.638 1.000 62.550 80 PRO GGG N 1
ATOM 5062 C CA . PRO G 3 68 ? 42.098 31.955 43.132 1.000 60.680 80 PRO GGG CA 1
ATOM 5063 C C . PRO G 3 68 ? 41.685 32.569 44.459 1.000 54.460 80 PRO GGG C 1
ATOM 5064 O O . PRO G 3 68 ? 40.515 32.879 44.599 1.000 61.450 80 PRO GGG O 1
ATOM 5068 N N . ARG G 3 69 ? 42.645 32.800 45.350 1.000 60.140 81 ARG GGG N 1
ATOM 5069 C CA . ARG G 3 69 ? 42.372 33.436 46.669 1.000 57.530 81 ARG GGG CA 1
ATOM 5070 C C . ARG G 3 69 ? 41.703 34.786 46.428 1.000 57.720 81 ARG GGG C 1
ATOM 5071 O O . ARG G 3 69 ? 40.761 35.101 47.168 1.000 69.270 81 ARG GGG O 1
ATOM 5079 N N . HIS G 3 70 ? 42.182 35.546 45.441 1.000 58.250 82 HIS GGG N 1
ATOM 5080 C CA . HIS G 3 70 ? 41.650 36.892 45.108 1.000 61.080 82 HIS GGG CA 1
ATOM 5081 C C . HIS G 3 70 ? 40.245 36.716 44.536 1.000 62.560 82 HIS GGG C 1
ATOM 5082 O O . HIS G 3 70 ? 39.397 37.572 44.832 1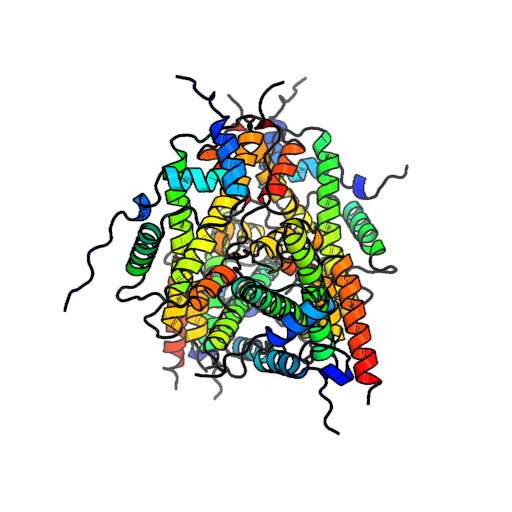.000 63.110 82 HIS GGG O 1
ATOM 5089 N N . LEU G 3 71 ? 39.993 35.634 43.787 1.000 62.870 83 LEU GGG N 1
ATOM 5090 C CA . LEU G 3 71 ? 38.641 35.386 43.213 1.000 62.760 83 LEU GGG CA 1
ATOM 5091 C C . LEU G 3 71 ? 37.673 35.068 44.361 1.000 60.120 83 LEU GGG C 1
ATOM 5092 O O . LEU G 3 71 ? 36.612 35.672 44.417 1.000 61.870 83 LEU GGG O 1
ATOM 5097 N N . GLN G 3 72 ? 38.083 34.224 45.297 1.000 60.910 84 GLN GGG N 1
ATOM 5098 C CA . GLN G 3 72 ? 37.231 33.802 46.432 1.000 65.260 84 GLN GGG CA 1
ATOM 5099 C C . GLN G 3 72 ? 36.905 35.037 47.276 1.000 65.090 84 GLN GGG C 1
ATOM 5100 O O . GLN G 3 72 ? 35.736 35.190 47.651 1.000 73.430 84 GLN GGG O 1
ATOM 5106 N N . LEU G 3 73 ? 37.870 35.917 47.518 1.000 61.880 85 LEU GGG N 1
ATOM 5107 C CA . LEU G 3 73 ? 37.652 37.112 48.379 1.000 61.910 85 LEU GGG CA 1
ATOM 5108 C C . LEU G 3 73 ? 36.655 38.065 47.729 1.000 58.710 85 LEU GGG C 1
ATOM 5109 O O . LEU G 3 73 ? 35.766 38.593 48.440 1.000 69.590 85 LEU GGG O 1
ATOM 5114 N N . ALA G 3 74 ? 36.793 38.273 46.425 1.000 58.270 86 ALA GGG N 1
ATOM 5115 C CA . ALA G 3 74 ? 35.909 39.148 45.629 1.000 60.580 86 ALA GGG CA 1
ATOM 5116 C C . ALA G 3 74 ? 34.472 38.647 45.706 1.000 59.530 86 ALA GGG C 1
ATOM 5117 O O . ALA G 3 74 ? 33.561 39.445 45.930 1.000 72.760 86 ALA GGG O 1
ATOM 5119 N N . ILE G 3 75 ? 34.303 37.347 45.498 1.000 65.310 87 ILE GGG N 1
ATOM 5120 C CA . ILE G 3 75 ? 32.978 36.687 45.371 1.000 63.460 87 ILE GGG CA 1
ATOM 5121 C C . ILE G 3 75 ? 32.305 36.658 46.743 1.000 58.290 87 ILE GGG C 1
ATOM 5122 O O . ILE G 3 75 ? 31.135 37.078 46.834 1.000 62.900 87 ILE GGG O 1
ATOM 5127 N N . ARG G 3 76 ? 33.010 36.214 47.775 1.000 53.140 88 ARG GGG N 1
ATOM 5128 C CA . ARG G 3 76 ? 32.356 35.931 49.071 1.000 57.460 88 ARG GGG CA 1
ATOM 5129 C C . ARG G 3 76 ? 32.139 37.283 49.766 1.000 56.530 88 ARG GGG C 1
ATOM 5130 O O . ARG G 3 76 ? 31.168 37.415 50.521 1.000 59.190 88 ARG GGG O 1
ATOM 5138 N N . ASN G 3 77 ? 32.917 38.309 49.417 1.000 58.130 89 ASN GGG N 1
ATOM 5139 C CA . ASN G 3 77 ? 32.709 39.665 49.992 1.000 57.850 89 ASN GGG CA 1
ATOM 5140 C C . ASN G 3 77 ? 31.629 40.449 49.240 1.000 54.260 89 ASN GGG C 1
ATOM 5141 O O . ASN G 3 77 ? 31.424 41.585 49.609 1.000 62.840 89 ASN GGG O 1
ATOM 5146 N N . ASP G 3 78 ? 30.939 39.883 48.256 1.000 58.960 90 ASP GGG N 1
ATOM 5147 C CA . ASP G 3 78 ? 29.899 40.608 47.482 1.000 56.230 90 ASP GGG CA 1
ATOM 5148 C C . ASP G 3 78 ? 28.584 39.841 47.636 1.000 60.410 90 ASP GGG C 1
ATOM 5149 O O . ASP G 3 78 ? 28.541 38.677 47.181 1.000 60.360 90 ASP GGG O 1
ATOM 5154 N N . GLU G 3 79 ? 27.569 40.452 48.266 1.000 63.960 91 GLU GGG N 1
ATOM 5155 C CA . GLU G 3 79 ? 26.303 39.764 48.616 1.000 71.930 91 GLU GGG CA 1
ATOM 5156 C C . GLU G 3 79 ? 25.806 39.005 47.370 1.000 62.690 91 GLU GGG C 1
ATOM 5157 O O . GLU G 3 79 ? 25.485 37.805 47.496 1.000 68.200 91 GLU GGG O 1
ATOM 5163 N N . GLU G 3 80 ? 25.838 39.641 46.196 1.000 61.840 92 GLU GGG N 1
ATOM 5164 C CA . GLU G 3 80 ? 25.139 39.162 44.965 1.000 67.750 92 GLU GGG CA 1
ATOM 5165 C C . GLU G 3 80 ? 25.935 38.032 44.292 1.000 63.190 92 GLU GGG C 1
ATOM 5166 O O . GLU G 3 80 ? 25.372 36.943 44.040 1.000 57.480 92 GLU GGG O 1
ATOM 5172 N N . LEU G 3 81 ? 27.223 38.237 44.074 1.000 56.850 93 LEU GGG N 1
ATOM 5173 C CA . LEU G 3 81 ? 28.100 37.179 43.531 1.000 54.480 93 LEU GGG CA 1
ATOM 5174 C C . LEU G 3 81 ? 28.105 35.968 44.459 1.000 50.680 93 LEU GGG C 1
ATOM 5175 O O . LEU G 3 81 ? 28.037 34.845 43.923 1.000 56.690 93 LEU GGG O 1
ATOM 5180 N N . ASN G 3 82 ? 28.148 36.200 45.776 1.000 52.500 94 ASN GGG N 1
ATOM 5181 C CA . ASN G 3 82 ? 28.119 35.127 46.794 1.000 53.530 94 ASN GGG CA 1
ATOM 5182 C C . ASN G 3 82 ? 26.830 34.309 46.640 1.000 60.640 94 ASN GGG C 1
ATOM 5183 O O . ASN G 3 82 ? 26.925 33.073 46.751 1.000 68.670 94 ASN GGG O 1
ATOM 5188 N N . LYS G 3 83 ? 25.684 34.950 46.374 1.000 56.740 95 LYS GGG N 1
ATOM 5189 C CA . LYS G 3 83 ? 24.390 34.225 46.223 1.000 62.780 95 LYS GGG CA 1
ATOM 5190 C C . LYS G 3 83 ? 24.446 33.438 44.906 1.000 58.260 95 LYS GGG C 1
ATOM 5191 O O . LYS G 3 83 ? 24.154 32.198 44.917 1.000 58.840 95 LYS GGG O 1
ATOM 5197 N N . LEU G 3 84 ? 24.871 34.099 43.819 1.000 54.290 96 LEU GGG N 1
ATOM 5198 C CA . LEU G 3 84 ? 24.926 33.458 42.476 1.000 56.890 96 LEU GGG CA 1
ATOM 5199 C C . LEU G 3 84 ? 25.773 32.190 42.510 1.000 53.270 96 LEU GGG C 1
ATOM 5200 O O . LEU G 3 84 ? 25.427 31.278 41.760 1.000 63.100 96 LEU GGG O 1
ATOM 5205 N N . LEU G 3 85 ? 26.812 32.172 43.347 1.000 56.220 97 LEU GGG N 1
ATOM 5206 C CA . LEU G 3 85 ? 27.852 31.115 43.449 1.000 60.220 97 LEU GGG CA 1
ATOM 5207 C C . LEU G 3 85 ? 27.803 30.404 44.815 1.000 58.760 97 LEU GGG C 1
ATOM 5208 O O . LEU G 3 85 ? 28.798 29.727 45.167 1.000 58.800 97 LEU GGG O 1
ATOM 5213 N N . GLY G 3 86 ? 26.663 30.464 45.506 1.000 53.480 98 GLY GGG N 1
ATOM 5214 C CA . GLY G 3 86 ? 26.461 29.852 46.835 1.000 55.650 98 GLY GGG CA 1
ATOM 5215 C C . GLY G 3 86 ? 26.788 28.358 46.897 1.000 53.870 98 GLY GGG C 1
ATOM 5216 O O . GLY G 3 86 ? 27.233 27.920 47.977 1.000 54.980 98 GLY GGG O 1
ATOM 5217 N N . ARG G 3 87 ? 26.561 27.597 45.813 1.000 53.020 99 ARG GGG N 1
ATOM 5218 C CA . ARG G 3 87 ? 26.726 26.113 45.757 1.000 52.310 99 ARG GGG CA 1
ATOM 5219 C C . ARG G 3 87 ? 27.944 25.766 44.889 1.000 55.060 99 ARG GGG C 1
ATOM 5220 O O . ARG G 3 87 ? 27.884 24.759 44.157 1.000 57.840 99 ARG GGG O 1
ATOM 5228 N N . VAL G 3 88 ? 29.001 26.580 44.966 1.000 48.170 100 VAL GGG N 1
ATOM 5229 C CA . VAL G 3 88 ? 30.195 26.462 44.080 1.000 51.490 100 VAL GGG CA 1
ATOM 5230 C C . VAL G 3 88 ? 31.469 26.524 44.924 1.000 45.160 100 VAL GGG C 1
ATOM 5231 O O . VAL G 3 88 ? 31.532 27.312 45.838 1.000 51.900 100 VAL GGG O 1
ATOM 5235 N N . THR G 3 89 ? 32.453 25.706 44.620 1.000 52.820 101 THR GGG N 1
ATOM 5236 C CA . THR G 3 89 ? 33.748 25.688 45.336 1.000 59.990 101 THR GGG CA 1
ATOM 5237 C C . THR G 3 89 ? 34.813 26.214 44.386 1.000 54.340 101 THR GGG C 1
ATOM 5238 O O . THR G 3 89 ? 35.040 25.588 43.338 1.000 58.530 101 THR GGG O 1
ATOM 5242 N N . ILE G 3 90 ? 35.393 27.345 44.728 1.000 55.540 102 ILE GGG N 1
ATOM 5243 C CA . ILE G 3 90 ? 36.603 27.871 44.046 1.000 59.890 102 ILE GGG CA 1
ATOM 5244 C C . ILE G 3 90 ? 37.821 27.102 44.564 1.000 54.610 102 ILE GGG C 1
ATOM 5245 O O . ILE G 3 90 ? 38.193 27.264 45.726 1.000 64.200 102 ILE GGG O 1
ATOM 5250 N N . ALA G 3 91 ? 38.376 26.198 43.771 1.000 62.540 103 ALA GGG N 1
ATOM 5251 C CA . ALA G 3 91 ? 39.583 25.443 44.186 1.000 63.870 103 ALA GGG CA 1
ATOM 5252 C C . ALA G 3 91 ? 40.663 26.454 44.582 1.000 61.110 103 ALA GGG C 1
ATOM 5253 O O . ALA G 3 91 ? 40.837 27.464 43.871 1.000 57.670 103 ALA GGG O 1
ATOM 5255 N N . GLN G 3 92 ? 41.349 26.194 45.687 1.000 62.970 104 GLN GGG N 1
ATOM 5256 C CA . GLN G 3 92 ? 42.517 26.983 46.166 1.000 62.770 104 GLN GGG CA 1
ATOM 5257 C C . GLN G 3 92 ? 42.038 28.388 46.549 1.000 64.860 104 GLN GGG C 1
ATOM 5258 O O . GLN G 3 92 ? 42.847 29.322 46.486 1.000 72.710 104 GLN GGG O 1
ATOM 5264 N N . GLY G 3 93 ? 40.778 28.514 46.977 1.000 59.900 105 GLY GGG N 1
ATOM 5265 C CA . GLY G 3 93 ? 40.176 29.802 47.359 1.000 62.360 105 GLY GGG CA 1
ATOM 5266 C C . GLY G 3 93 ? 40.270 30.078 48.845 1.000 54.800 105 GLY GGG C 1
ATOM 5267 O O . GLY G 3 93 ? 40.167 31.263 49.225 1.000 56.820 105 GLY GGG O 1
ATOM 5268 N N . GLY G 3 94 ? 40.425 29.032 49.651 1.000 46.420 106 GLY GGG N 1
ATOM 5269 C CA . GLY G 3 94 ? 40.244 29.080 51.113 1.000 52.940 106 GLY GGG CA 1
ATOM 5270 C C . GLY G 3 94 ? 38.913 29.724 51.504 1.000 59.920 106 GLY GGG C 1
ATOM 5271 O O . GLY G 3 94 ? 37.952 29.637 50.715 1.000 56.410 106 GLY GGG O 1
ATOM 5272 N N . VAL G 3 95 ? 38.873 30.363 52.676 1.000 54.710 107 VAL GGG N 1
ATOM 5273 C CA . VAL G 3 95 ? 37.656 30.980 53.260 1.000 53.990 107 VAL GGG CA 1
ATOM 5274 C C . VAL G 3 95 ? 37.965 32.411 53.717 1.000 59.560 107 VAL GGG C 1
ATOM 5275 O O . VAL G 3 95 ? 39.153 32.810 53.755 1.000 56.440 107 VAL GGG O 1
ATOM 5279 N N . LEU G 3 96 ? 36.914 33.154 54.063 1.000 64.820 108 LEU GGG N 1
ATOM 5280 C CA . LEU G 3 96 ? 37.033 34.500 54.669 1.000 61.330 108 LEU GGG CA 1
ATOM 5281 C C . LEU G 3 96 ? 37.458 34.353 56.125 1.000 62.310 108 LEU GGG C 1
ATOM 5282 O O . LEU G 3 96 ? 36.963 33.494 56.854 1.000 66.480 108 LEU GGG O 1
ATOM 5287 N N . PRO G 3 97 ? 38.381 35.216 56.596 1.000 68.450 109 PRO GGG N 1
ATOM 5288 C CA . PRO G 3 97 ? 38.655 35.347 58.021 1.000 65.940 109 PRO GGG CA 1
ATOM 5289 C C . PRO G 3 97 ? 37.354 35.661 58.756 1.000 61.870 109 PRO GGG C 1
ATOM 5290 O O . PRO G 3 97 ? 36.731 36.629 58.441 1.000 67.570 109 PRO GGG O 1
ATOM 5294 N N . ASN G 3 98 ? 36.984 34.772 59.668 1.000 67.570 110 ASN GGG N 1
ATOM 5295 C CA . ASN G 3 98 ? 35.718 34.800 60.427 1.000 68.800 110 ASN GGG CA 1
ATOM 5296 C C . ASN G 3 98 ? 35.958 33.996 61.695 1.000 63.200 110 ASN GGG C 1
ATOM 5297 O O . ASN G 3 98 ? 36.174 32.781 61.589 1.000 63.850 110 ASN GGG O 1
ATOM 5302 N N . ILE G 3 99 ? 36.012 34.681 62.826 1.000 64.930 111 ILE GGG N 1
ATOM 5303 C CA . ILE G 3 99 ? 36.056 34.059 64.175 1.000 69.040 111 ILE GGG CA 1
ATOM 5304 C C . ILE G 3 99 ? 34.791 34.499 64.891 1.000 67.590 111 ILE GGG C 1
ATOM 5305 O O . ILE G 3 99 ? 34.624 35.716 65.053 1.000 62.900 111 ILE GGG O 1
ATOM 5310 N N . GLN G 3 100 ? 33.930 33.548 65.249 1.000 68.860 112 GLN GGG N 1
ATOM 5311 C CA . GLN G 3 100 ? 32.703 33.830 66.037 1.000 62.290 112 GLN GGG CA 1
ATOM 5312 C C . GLN G 3 100 ? 33.126 34.606 67.284 1.000 64.120 112 GLN GGG C 1
ATOM 5313 O O . GLN G 3 100 ? 34.121 34.188 67.918 1.000 66.640 112 GLN GGG O 1
ATOM 5319 N N . ALA G 3 101 ? 32.419 35.689 67.598 1.000 64.990 113 ALA GGG N 1
ATOM 5320 C CA . ALA G 3 101 ? 32.747 36.659 68.677 1.000 73.620 113 ALA GGG CA 1
ATOM 5321 C C . ALA G 3 101 ? 32.957 35.947 70.023 1.000 71.950 113 ALA GGG C 1
ATOM 5322 O O . ALA G 3 101 ? 33.889 36.318 70.743 1.000 74.430 113 ALA GGG O 1
ATOM 5324 N N . VAL G 3 102 ? 32.157 34.931 70.337 1.000 70.750 114 VAL GGG N 1
ATOM 5325 C CA . VAL G 3 102 ? 32.177 34.262 71.672 1.000 72.110 114 VAL GGG CA 1
ATOM 5326 C C . VAL G 3 102 ? 33.471 33.464 71.861 1.000 72.080 114 VAL GGG C 1
ATOM 5327 O O . VAL G 3 102 ? 33.724 33.018 73.015 1.000 70.540 114 VAL GGG O 1
ATOM 5331 N N . LEU G 3 103 ? 34.245 33.266 70.789 1.000 66.940 115 LEU GGG N 1
ATOM 5332 C CA . LEU G 3 103 ? 35.506 32.480 70.811 1.000 68.050 115 LEU GGG CA 1
ATOM 5333 C C . LEU G 3 103 ? 36.706 33.394 71.083 1.000 65.110 115 LEU GGG C 1
ATOM 5334 O O . LEU G 3 103 ? 37.809 32.854 71.278 1.000 67.450 115 LEU GGG O 1
ATOM 5339 N N . LEU G 3 104 ? 36.514 34.716 71.099 1.000 69.890 116 LEU GGG N 1
ATOM 5340 C CA . LEU G 3 104 ? 37.592 35.692 71.422 1.000 79.780 116 LEU GGG CA 1
ATOM 5341 C C . LEU G 3 104 ? 37.898 35.646 72.918 1.000 89.300 116 LEU GGG C 1
ATOM 5342 O O . LEU G 3 104 ? 36.997 35.526 73.754 1.000 85.770 116 LEU GGG O 1
ATOM 5347 N N . PRO G 3 105 ? 39.188 35.788 73.295 1.000 92.530 117 PRO GGG N 1
ATOM 5348 C CA . PRO G 3 105 ? 39.599 35.662 74.690 1.000 103.790 117 PRO GGG CA 1
ATOM 5349 C C . PRO G 3 105 ? 39.080 36.875 75.477 1.000 103.770 117 PRO GGG C 1
ATOM 5350 O O . PRO G 3 105 ? 38.719 37.850 74.841 1.000 95.020 117 PRO GGG O 1
ATOM 5354 N N . LYS G 3 106 ? 39.067 36.781 76.812 1.000 122.240 118 LYS GGG N 1
ATOM 5355 C CA . LYS G 3 106 ? 38.320 37.690 77.729 1.000 142.290 118 LYS GGG CA 1
ATOM 5356 C C . LYS G 3 106 ? 39.097 38.995 77.976 1.000 149.100 118 LYS GGG C 1
ATOM 5357 O O . LYS G 3 106 ? 38.441 40.059 78.004 1.000 124.010 118 LYS GGG O 1
ATOM 5363 N N . LYS G 3 107 ? 40.424 38.933 78.153 1.000 170.700 119 LYS GGG N 1
ATOM 5364 C CA . LYS G 3 107 ? 41.311 40.133 78.236 1.000 177.640 119 LYS GGG CA 1
ATOM 5365 C C . LYS G 3 107 ? 42.782 39.704 78.144 1.000 171.490 119 LYS GGG C 1
ATOM 5366 O O . LYS G 3 107 ? 43.681 40.452 78.545 1.000 161.030 119 LYS GGG O 1
ATOM 5372 N N . ARG H 4 1 ? 47.068 16.279 20.259 1.000 142.020 28 ARG HHH N 1
ATOM 5373 C CA . ARG H 4 1 ? 47.479 17.504 19.507 1.000 146.360 28 ARG HHH CA 1
ATOM 5374 C C . ARG H 4 1 ? 46.245 18.194 18.902 1.000 141.300 28 ARG HHH C 1
ATOM 5375 O O . ARG H 4 1 ? 46.423 18.960 17.932 1.000 152.740 28 ARG HHH O 1
ATOM 5383 N N . SER H 4 2 ? 45.044 17.966 19.448 1.000 118.470 29 SER HHH N 1
ATOM 5384 C CA . SER H 4 2 ? 43.779 18.538 18.911 1.000 124.930 29 SER HHH CA 1
ATOM 5385 C C . SER H 4 2 ? 43.351 19.767 19.727 1.000 127.290 29 SER HHH C 1
ATOM 5386 O O . SER H 4 2 ? 43.811 19.929 20.879 1.000 121.040 29 SER HHH O 1
ATOM 5389 N N . ARG H 4 3 ? 42.486 20.596 19.138 1.000 124.010 30 ARG HHH N 1
ATOM 5390 C CA . ARG H 4 3 ? 42.136 21.942 19.659 1.000 122.700 30 ARG HHH CA 1
ATOM 5391 C C . ARG H 4 3 ? 41.303 21.761 20.934 1.000 111.710 30 ARG HHH C 1
ATOM 5392 O O . ARG H 4 3 ? 40.239 21.108 20.871 1.000 104.400 30 ARG HHH O 1
ATOM 5400 N N . LYS H 4 4 ? 41.798 22.295 22.053 1.000 103.620 31 LYS HHH N 1
ATOM 5401 C CA . LYS H 4 4 ? 41.081 22.350 23.356 1.000 106.240 31 LYS HHH CA 1
ATOM 5402 C C . LYS H 4 4 ? 40.618 23.804 23.599 1.000 96.590 31 LYS HHH C 1
ATOM 5403 O O . LYS H 4 4 ? 41.407 24.629 24.116 1.000 91.290 31 LYS HHH O 1
ATOM 5409 N N . GLU H 4 5 ? 39.386 24.133 23.207 1.000 79.790 32 GLU HHH N 1
ATOM 5410 C CA . GLU H 4 5 ? 38.822 25.503 23.328 1.000 87.260 32 GLU HHH CA 1
ATOM 5411 C C . GLU H 4 5 ? 38.652 25.926 24.790 1.000 83.190 32 GLU HHH C 1
ATOM 5412 O O . GLU H 4 5 ? 38.426 25.060 25.650 1.000 82.470 32 GLU HHH O 1
ATOM 5418 N N . SER H 4 6 ? 38.691 27.234 25.030 1.000 78.430 33 SER HHH N 1
ATOM 5419 C CA . SER H 4 6 ? 38.415 27.879 26.337 1.000 76.140 33 SER HHH CA 1
ATOM 5420 C C . SER H 4 6 ? 37.986 29.326 26.079 1.000 72.810 33 SER HHH C 1
ATOM 5421 O O . SER H 4 6 ? 38.038 29.749 24.920 1.000 85.220 33 SER HHH O 1
ATOM 5424 N N . TYR H 4 7 ? 37.634 30.060 27.131 1.000 75.330 34 TYR HHH N 1
ATOM 5425 C CA . TYR H 4 7 ? 37.264 31.497 27.084 1.000 65.420 34 TYR HHH CA 1
ATOM 5426 C C . TYR H 4 7 ? 38.475 32.351 27.512 1.000 65.780 34 TYR HHH C 1
ATOM 5427 O O . TYR H 4 7 ? 38.286 33.575 27.660 1.000 70.150 34 TYR HHH O 1
ATOM 5436 N N . SER H 4 8 ? 39.682 31.761 27.658 1.000 58.920 35 SER HHH N 1
ATOM 5437 C CA . SER H 4 8 ? 40.898 32.426 28.226 1.000 73.370 35 SER HHH CA 1
ATOM 5438 C C . SER H 4 8 ? 41.217 33.768 27.552 1.000 71.780 35 SER HHH C 1
ATOM 5439 O O . SER H 4 8 ? 41.561 34.741 28.269 1.000 82.070 35 SER HHH O 1
ATOM 5442 N N . VAL H 4 9 ? 41.193 33.776 26.223 1.000 72.460 36 VAL HHH N 1
ATOM 5443 C CA . VAL H 4 9 ? 41.520 34.946 25.358 1.000 79.710 36 VAL HHH CA 1
ATOM 5444 C C . VAL H 4 9 ? 40.567 36.094 25.712 1.000 74.970 36 VAL HHH C 1
ATOM 5445 O O . VAL H 4 9 ? 41.044 37.245 25.834 1.000 82.040 36 VAL HHH O 1
ATOM 5449 N N . TYR H 4 10 ? 39.296 35.782 25.957 1.000 64.890 37 TYR HHH N 1
ATOM 5450 C CA . TYR H 4 10 ? 38.242 36.789 26.229 1.000 74.27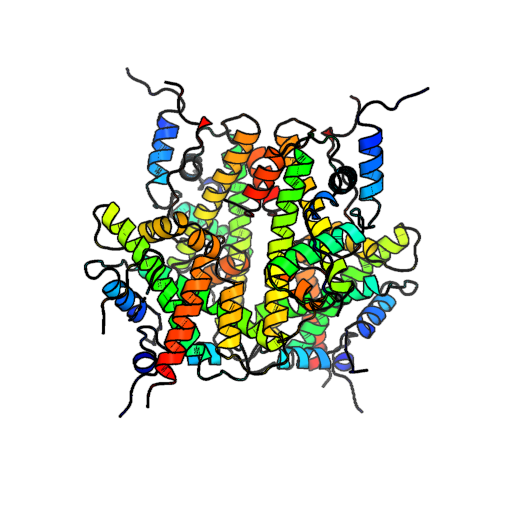0 37 TYR HHH CA 1
ATOM 5451 C C . TYR H 4 10 ? 38.337 37.281 27.669 1.000 77.040 37 TYR HHH C 1
ATOM 5452 O O . TYR H 4 10 ? 38.203 38.525 27.900 1.000 80.520 37 TYR HHH O 1
ATOM 5461 N N . VAL H 4 11 ? 38.566 36.353 28.597 1.000 60.930 38 VAL HHH N 1
ATOM 5462 C CA . VAL H 4 11 ? 38.740 36.712 30.031 1.000 68.450 38 VAL HHH CA 1
ATOM 5463 C C . VAL H 4 11 ? 39.947 37.658 30.121 1.000 74.540 38 VAL HHH C 1
ATOM 5464 O O . VAL H 4 11 ? 39.902 38.651 30.904 1.000 70.240 38 VAL HHH O 1
ATOM 5468 N N . TYR H 4 12 ? 40.986 37.383 29.326 1.000 76.060 39 TYR HHH N 1
ATOM 5469 C CA . TYR H 4 12 ? 42.252 38.155 29.376 1.000 76.960 39 TYR HHH CA 1
ATOM 5470 C C . TYR H 4 12 ? 42.014 39.566 28.825 1.000 69.770 39 TYR HHH C 1
ATOM 5471 O O . TYR H 4 12 ? 42.506 40.534 29.442 1.000 69.610 39 TYR HHH O 1
ATOM 5480 N N . LYS H 4 13 ? 41.243 39.684 27.742 1.000 65.090 40 LYS HHH N 1
ATOM 5481 C CA . LYS H 4 13 ? 40.863 41.004 27.182 1.000 74.140 40 LYS HHH CA 1
ATOM 5482 C C . LYS H 4 13 ? 40.073 41.782 28.230 1.000 79.430 40 LYS HHH C 1
ATOM 5483 O O . LYS H 4 13 ? 40.526 42.899 28.553 1.000 92.760 40 LYS HHH O 1
ATOM 5489 N N . VAL H 4 14 ? 38.993 41.205 28.778 1.000 77.800 41 VAL HHH N 1
ATOM 5490 C CA . VAL H 4 14 ? 38.125 41.923 29.757 1.000 73.790 41 VAL HHH CA 1
ATOM 5491 C C . VAL H 4 14 ? 38.985 42.303 30.971 1.000 73.360 41 VAL HHH C 1
ATOM 5492 O O . VAL H 4 14 ? 38.784 43.417 31.504 1.000 73.260 41 VAL HHH O 1
ATOM 5496 N N . LEU H 4 15 ? 39.963 41.475 31.353 1.000 66.630 42 LEU HHH N 1
ATOM 5497 C CA . LEU H 4 15 ? 40.886 41.811 32.478 1.000 69.140 42 LEU HHH CA 1
ATOM 5498 C C . LEU H 4 15 ? 41.647 43.104 32.148 1.000 69.320 42 LEU HHH C 1
ATOM 5499 O O . LEU H 4 15 ? 41.779 43.990 33.028 1.000 75.270 42 LEU HHH O 1
ATOM 5504 N N . LYS H 4 16 ? 42.118 43.218 30.908 1.000 79.950 43 LYS HHH N 1
ATOM 5505 C CA . LYS H 4 16 ? 42.957 44.358 30.459 1.000 82.830 43 LYS HHH CA 1
ATOM 5506 C C . LYS H 4 16 ? 42.125 45.637 30.412 1.000 77.870 43 LYS HHH C 1
ATOM 5507 O O . LYS H 4 16 ? 42.664 46.645 30.858 1.000 94.400 43 LYS HHH O 1
ATOM 5513 N N . GLN H 4 17 ? 40.856 45.574 29.992 1.000 74.910 44 GLN HHH N 1
ATOM 5514 C CA . GLN H 4 17 ? 39.912 46.723 30.040 1.000 78.200 44 GLN HHH CA 1
ATOM 5515 C C . GLN H 4 17 ? 39.728 47.187 31.489 1.000 81.890 44 GLN HHH C 1
ATOM 5516 O O . GLN H 4 17 ? 39.656 48.417 31.743 1.000 84.770 44 GLN HHH O 1
ATOM 5522 N N . VAL H 4 18 ? 39.607 46.235 32.407 1.000 75.640 45 VAL HHH N 1
ATOM 5523 C CA . VAL H 4 18 ? 39.151 46.510 33.794 1.000 74.690 45 VAL HHH CA 1
ATOM 5524 C C . VAL H 4 18 ? 40.380 46.841 34.641 1.000 75.760 45 VAL HHH C 1
ATOM 5525 O O . VAL H 4 18 ? 40.303 47.780 35.436 1.000 82.680 45 VAL HHH O 1
ATOM 5529 N N . HIS H 4 19 ? 41.450 46.059 34.524 1.000 79.050 46 HIS HHH N 1
ATOM 5530 C CA . HIS H 4 19 ? 42.688 46.231 35.334 1.000 92.880 46 HIS HHH CA 1
ATOM 5531 C C . HIS H 4 19 ? 43.887 46.105 34.399 1.000 95.610 46 HIS HHH C 1
ATOM 5532 O O . HIS H 4 19 ? 44.459 45.025 34.249 1.000 93.070 46 HIS HHH O 1
ATOM 5539 N N . PRO H 4 20 ? 44.259 47.208 33.706 1.000 94.590 47 PRO HHH N 1
ATOM 5540 C CA . PRO H 4 20 ? 45.237 47.155 32.621 1.000 84.220 47 PRO HHH CA 1
ATOM 5541 C C . PRO H 4 20 ? 46.607 46.680 33.120 1.000 79.940 47 PRO HHH C 1
ATOM 5542 O O . PRO H 4 20 ? 47.276 46.026 32.383 1.000 74.270 47 PRO HHH O 1
ATOM 5546 N N . ASP H 4 21 ? 46.969 46.963 34.369 1.000 83.360 48 ASP HHH N 1
ATOM 5547 C CA . ASP H 4 21 ? 48.316 46.620 34.902 1.000 92.050 48 ASP HHH CA 1
ATOM 5548 C C . ASP H 4 21 ? 48.296 45.217 35.506 1.000 95.360 48 ASP HHH C 1
ATOM 5549 O O . ASP H 4 21 ? 49.357 44.764 35.968 1.000 84.990 48 ASP HHH O 1
ATOM 5554 N N . THR H 4 22 ? 47.127 44.572 35.561 1.000 93.430 49 THR HHH N 1
ATOM 5555 C CA . THR H 4 22 ? 46.903 43.378 36.413 1.000 83.150 49 THR HHH CA 1
ATOM 5556 C C . THR H 4 22 ? 46.976 42.110 35.553 1.000 78.880 49 THR HHH C 1
ATOM 5557 O O . THR H 4 22 ? 46.350 42.083 34.462 1.000 74.100 49 THR HHH O 1
ATOM 5561 N N . GLY H 4 23 ? 47.727 41.110 36.026 1.000 70.800 50 GLY HHH N 1
ATOM 5562 C CA . GLY H 4 23 ? 47.823 39.763 35.417 1.000 78.830 50 GLY HHH CA 1
ATOM 5563 C C . GLY H 4 23 ? 46.918 38.737 36.102 1.000 70.460 50 GLY HHH C 1
ATOM 5564 O O . GLY H 4 23 ? 46.134 39.121 36.983 1.000 83.340 50 GLY HHH O 1
ATOM 5565 N N . ILE H 4 24 ? 47.015 37.465 35.716 1.000 68.100 51 ILE HHH N 1
ATOM 5566 C CA . ILE H 4 24 ? 46.115 36.373 36.197 1.000 76.940 51 ILE HHH CA 1
ATOM 5567 C C . ILE H 4 24 ? 46.854 35.039 36.090 1.000 76.550 51 ILE HHH C 1
ATOM 5568 O O . ILE H 4 24 ? 47.457 34.766 35.051 1.000 86.710 51 ILE HHH O 1
ATOM 5573 N N . SER H 4 25 ? 46.780 34.229 37.139 1.000 79.290 52 SER HHH N 1
ATOM 5574 C CA . SER H 4 25 ? 47.440 32.904 37.217 1.000 68.110 52 SER HHH CA 1
ATOM 5575 C C . SER H 4 25 ? 46.701 31.902 36.337 1.000 71.750 52 SER HHH C 1
ATOM 5576 O O . SER H 4 25 ? 45.568 32.172 35.885 1.000 71.030 52 SER HHH O 1
ATOM 5579 N N . SER H 4 26 ? 47.333 30.753 36.139 1.000 73.100 53 SER HHH N 1
ATOM 5580 C CA . SER H 4 26 ? 46.780 29.648 35.335 1.000 76.180 53 SER HHH CA 1
ATOM 5581 C C . SER H 4 26 ? 45.557 29.085 36.054 1.000 73.690 53 SER HHH C 1
ATOM 5582 O O . SER H 4 26 ? 44.541 28.822 35.387 1.000 68.950 53 SER HHH O 1
ATOM 5585 N N . LYS H 4 27 ? 45.678 28.902 37.369 1.000 73.090 54 LYS HHH N 1
ATOM 5586 C CA . LYS H 4 27 ? 44.607 28.340 38.234 1.000 72.560 54 LYS HHH CA 1
ATOM 5587 C C . LYS H 4 27 ? 43.423 29.317 38.270 1.000 78.560 54 LYS HHH C 1
ATOM 5588 O O . LYS H 4 27 ? 42.253 28.855 38.025 1.000 75.630 54 LYS HHH O 1
ATOM 5594 N N . ALA H 4 28 ? 43.699 30.614 38.475 1.000 60.100 55 ALA HHH N 1
ATOM 5595 C CA . ALA H 4 28 ? 42.660 31.661 38.422 1.000 61.740 55 ALA HHH CA 1
ATOM 5596 C C . ALA H 4 28 ? 41.937 31.591 37.064 1.000 65.780 55 ALA HHH C 1
ATOM 5597 O O . ALA H 4 28 ? 40.674 31.613 37.042 1.000 65.870 55 ALA HHH O 1
ATOM 5599 N N . MET H 4 29 ? 42.674 31.445 35.958 1.000 66.450 56 MET HHH N 1
ATOM 5600 C CA . MET H 4 29 ? 42.052 31.379 34.600 1.000 72.020 56 MET HHH CA 1
ATOM 5601 C C . MET H 4 29 ? 41.156 30.140 34.482 1.000 60.770 56 MET HHH C 1
ATOM 5602 O O . MET H 4 29 ? 40.129 30.242 33.799 1.000 62.780 56 MET HHH O 1
ATOM 5607 N N . GLY H 4 30 ? 41.539 29.021 35.110 1.000 64.410 57 GLY HHH N 1
ATOM 5608 C CA . GLY H 4 30 ? 40.741 27.779 35.148 1.000 63.380 57 GLY HHH CA 1
ATOM 5609 C C . GLY H 4 30 ? 39.414 27.987 35.869 1.000 66.960 57 GLY HHH C 1
ATOM 5610 O O . GLY H 4 30 ? 38.355 27.487 35.407 1.000 68.790 57 GLY HHH O 1
ATOM 5611 N N . ILE H 4 31 ? 39.452 28.738 36.960 1.000 62.450 58 ILE HHH N 1
ATOM 5612 C CA . ILE H 4 31 ? 38.230 29.112 37.724 1.000 64.290 58 ILE HHH CA 1
ATOM 5613 C C . ILE H 4 31 ? 37.317 29.991 36.868 1.000 60.180 58 ILE HHH C 1
ATOM 5614 O O . ILE H 4 31 ? 36.101 29.676 36.809 1.000 60.580 58 ILE HHH O 1
ATOM 5619 N N . MET H 4 32 ? 37.874 30.967 36.143 1.000 60.960 59 MET HHH N 1
ATOM 5620 C CA . MET H 4 32 ? 37.090 31.884 35.264 1.000 59.910 59 MET HHH CA 1
ATOM 5621 C C . MET H 4 32 ? 36.467 31.088 34.114 1.000 61.740 59 MET HHH C 1
ATOM 5622 O O . MET H 4 32 ? 35.265 31.337 33.788 1.000 61.770 59 MET HHH O 1
ATOM 5627 N N . ASN H 4 33 ? 37.201 30.113 33.568 1.000 60.060 60 ASN HHH N 1
ATOM 5628 C CA . ASN H 4 33 ? 36.634 29.178 32.558 1.000 67.720 60 ASN HHH CA 1
ATOM 5629 C C . ASN H 4 33 ? 35.431 28.444 33.139 1.000 58.990 60 ASN HHH C 1
ATOM 5630 O O . ASN H 4 33 ? 34.349 28.504 32.505 1.000 57.410 60 ASN HHH O 1
ATOM 5635 N N . SER H 4 34 ? 35.632 27.756 34.263 1.000 57.170 61 SER HHH N 1
ATOM 5636 C CA . SER H 4 34 ? 34.554 27.056 35.005 1.000 63.190 61 SER HHH CA 1
ATOM 5637 C C . SER H 4 34 ? 33.361 28.013 35.155 1.000 62.200 61 SER HHH C 1
ATOM 5638 O O . SER H 4 34 ? 32.217 27.621 34.799 1.000 60.790 61 SER HHH O 1
ATOM 5641 N N . PHE H 4 35 ? 33.633 29.258 35.557 1.000 58.800 62 PHE HHH N 1
ATOM 5642 C CA . PHE H 4 35 ? 32.588 30.283 35.807 1.000 58.930 62 PHE HHH CA 1
ATOM 5643 C C . PHE H 4 35 ? 31.701 30.471 34.560 1.000 60.430 62 PHE HHH C 1
ATOM 5644 O O . PHE H 4 35 ? 30.441 30.294 34.626 1.000 60.020 62 PHE HHH O 1
ATOM 5652 N N . VAL H 4 36 ? 32.327 30.802 33.431 1.000 59.700 63 VAL HHH N 1
ATOM 5653 C CA . VAL H 4 36 ? 31.616 31.126 32.159 1.000 55.560 63 VAL HHH CA 1
ATOM 5654 C C . VAL H 4 36 ? 30.780 29.908 31.755 1.000 57.490 63 VAL HHH C 1
ATOM 5655 O O . VAL H 4 36 ? 29.554 30.063 31.454 1.000 52.880 63 VAL HHH O 1
ATOM 5659 N N . ASN H 4 37 ? 31.398 28.720 31.789 1.000 56.070 64 ASN HHH N 1
ATOM 5660 C CA . ASN H 4 37 ? 30.735 27.476 31.327 1.000 56.690 64 ASN HHH CA 1
ATOM 5661 C C . ASN H 4 37 ? 29.498 27.245 32.203 1.000 60.170 64 ASN HHH C 1
ATOM 5662 O O . ASN H 4 37 ? 28.458 26.896 31.640 1.000 59.290 64 ASN HHH O 1
ATOM 5667 N N . ASP H 4 38 ? 29.615 27.490 33.515 1.000 53.990 65 ASP HHH N 1
ATOM 5668 C CA . ASP H 4 38 ? 28.544 27.285 34.519 1.000 52.680 65 ASP HHH CA 1
ATOM 5669 C C . ASP H 4 38 ? 27.397 28.254 34.195 1.000 50.460 65 ASP HHH C 1
ATOM 5670 O O . ASP H 4 38 ? 26.252 27.796 33.911 1.000 48.390 65 ASP HHH O 1
ATOM 5675 N N . ILE H 4 39 ? 27.685 29.551 34.123 1.000 54.350 66 ILE HHH N 1
ATOM 5676 C CA . ILE H 4 39 ? 26.597 30.549 33.885 1.000 53.780 66 ILE HHH CA 1
ATOM 5677 C C . ILE H 4 39 ? 26.028 30.294 32.490 1.000 53.070 66 ILE HHH C 1
ATOM 5678 O O . ILE H 4 39 ? 24.789 30.297 32.372 1.000 64.110 66 ILE HHH O 1
ATOM 5683 N N . PHE H 4 40 ? 26.867 29.965 31.504 1.000 51.350 67 PHE HHH N 1
ATOM 5684 C CA . PHE H 4 40 ? 26.386 29.525 30.169 1.000 57.690 67 PHE HHH CA 1
ATOM 5685 C C . PHE H 4 40 ? 25.291 28.460 30.344 1.000 58.730 67 PHE HHH C 1
ATOM 5686 O O . PHE H 4 40 ? 24.146 28.735 29.870 1.000 58.650 67 PHE HHH O 1
ATOM 5694 N N . GLU H 4 41 ? 25.605 27.333 31.019 1.000 54.630 68 GLU HHH N 1
ATOM 5695 C CA . GLU H 4 41 ? 24.683 26.172 31.179 1.000 60.590 68 GLU HHH CA 1
ATOM 5696 C C . GLU H 4 41 ? 23.432 26.624 31.944 1.000 55.500 68 GLU HHH C 1
ATOM 5697 O O . GLU H 4 41 ? 22.324 26.303 31.495 1.000 54.170 68 GLU HHH O 1
ATOM 5703 N N . ARG H 4 42 ? 23.571 27.388 33.025 1.000 51.760 69 ARG HHH N 1
ATOM 5704 C CA . ARG H 4 42 ? 22.384 27.811 33.812 1.000 56.100 69 ARG HHH CA 1
ATOM 5705 C C . ARG H 4 42 ? 21.429 28.614 32.934 1.000 55.440 69 ARG HHH C 1
ATOM 5706 O O . ARG H 4 42 ? 20.222 28.293 32.930 1.000 60.930 69 ARG HHH O 1
ATOM 5714 N N . ILE H 4 43 ? 21.950 29.608 32.220 1.000 58.580 70 ILE HHH N 1
ATOM 5715 C CA . ILE H 4 43 ? 21.129 30.533 31.382 1.000 60.790 70 ILE HHH CA 1
ATOM 5716 C C . ILE H 4 43 ? 20.557 29.753 30.190 1.000 57.120 70 ILE HHH C 1
ATOM 5717 O O . ILE H 4 43 ? 19.333 29.833 29.998 1.000 60.160 70 ILE HHH O 1
ATOM 5722 N N . ALA H 4 44 ? 21.372 29.026 29.415 1.000 56.140 71 ALA HHH N 1
ATOM 5723 C CA . ALA H 4 44 ? 20.858 28.232 28.263 1.000 58.060 71 ALA HHH CA 1
ATOM 5724 C C . ALA H 4 44 ? 19.757 27.305 28.768 1.000 56.590 71 ALA HHH C 1
ATOM 5725 O O . ALA H 4 44 ? 18.690 27.172 28.099 1.000 57.750 71 ALA HHH O 1
ATOM 5727 N N . GLY H 4 45 ? 20.031 26.710 29.928 1.000 54.370 72 GLY HHH N 1
ATOM 5728 C CA . GLY H 4 45 ? 19.162 25.737 30.602 1.000 55.780 72 GLY HHH CA 1
ATOM 5729 C C . GLY H 4 45 ? 17.784 26.321 30.867 1.000 54.590 72 GLY HHH C 1
ATOM 5730 O O . GLY H 4 45 ? 16.784 25.697 30.462 1.000 55.570 72 GLY HHH O 1
ATOM 5731 N N . GLU H 4 46 ? 17.731 27.479 31.511 1.000 52.900 73 GLU HHH N 1
ATOM 5732 C CA . GLU H 4 46 ? 16.454 28.159 31.816 1.000 60.010 73 GLU HHH CA 1
ATOM 5733 C C . GLU H 4 46 ? 15.775 28.536 30.497 1.000 55.670 73 GLU HHH C 1
ATOM 5734 O O . GLU H 4 46 ? 14.540 28.394 30.414 1.000 62.030 73 GLU HHH O 1
ATOM 5740 N N . ALA H 4 47 ? 16.542 29.006 29.514 1.000 54.630 74 ALA HHH N 1
ATOM 5741 C CA . ALA H 4 47 ? 16.011 29.479 28.214 1.000 59.030 74 ALA HHH CA 1
ATOM 5742 C C . ALA H 4 47 ? 15.291 28.303 27.548 1.000 59.640 74 ALA HHH C 1
ATOM 5743 O O . ALA H 4 47 ? 14.103 28.425 27.152 1.000 61.250 74 ALA HHH O 1
ATOM 5745 N N . SER H 4 48 ? 15.982 27.169 27.495 1.000 56.940 75 SER HHH N 1
ATOM 5746 C CA . SER H 4 48 ? 15.474 25.889 26.938 1.000 58.900 75 SER HHH CA 1
ATOM 5747 C C . SER H 4 48 ? 14.126 25.548 27.594 1.000 60.390 75 SER HHH C 1
ATOM 5748 O O . SER H 4 48 ? 13.134 25.347 26.890 1.000 68.690 75 SER HHH O 1
ATOM 5751 N N . ARG H 4 49 ? 14.081 25.555 28.917 1.000 65.310 76 ARG HHH N 1
ATOM 5752 C CA . ARG H 4 49 ? 12.844 25.290 29.684 1.000 67.040 76 ARG HHH CA 1
ATOM 5753 C C . ARG H 4 49 ? 11.785 26.327 29.293 1.000 64.430 76 ARG HHH C 1
ATOM 5754 O O . ARG H 4 49 ? 10.688 25.907 28.902 1.000 61.760 76 ARG HHH O 1
ATOM 5762 N N . LEU H 4 50 ? 12.098 27.625 29.384 1.000 61.630 77 LEU HHH N 1
ATOM 5763 C CA . LEU H 4 50 ? 11.143 28.695 29.010 1.000 67.360 77 LEU HHH CA 1
ATOM 5764 C C . LEU H 4 50 ? 10.528 28.379 27.638 1.000 67.620 77 LEU HHH C 1
ATOM 5765 O O . LEU H 4 50 ? 9.274 28.344 27.533 1.000 63.090 77 LEU HHH O 1
ATOM 5770 N N . ALA H 4 51 ? 11.362 28.167 26.618 1.000 59.070 78 ALA HHH N 1
ATOM 5771 C CA . ALA H 4 51 ? 10.886 27.870 25.247 1.000 61.580 78 ALA HHH CA 1
ATOM 5772 C C . ALA H 4 51 ? 9.965 26.643 25.282 1.000 69.180 78 ALA HHH C 1
ATOM 5773 O O . ALA H 4 51 ? 8.805 26.759 24.815 1.000 69.820 78 ALA HHH O 1
ATOM 5775 N N . HIS H 4 52 ? 10.435 25.518 25.832 1.000 63.660 79 HIS HHH N 1
ATOM 5776 C CA . HIS H 4 52 ? 9.613 24.285 25.976 1.000 67.670 79 HIS HHH CA 1
ATOM 5777 C C . HIS H 4 52 ? 8.290 24.635 26.684 1.000 66.230 79 HIS HHH C 1
ATOM 5778 O O . HIS H 4 52 ? 7.239 24.202 26.194 1.000 72.180 79 HIS HHH O 1
ATOM 5785 N N . TYR H 4 53 ? 8.284 25.427 27.760 1.000 64.320 80 TYR HHH N 1
ATOM 5786 C CA . TYR 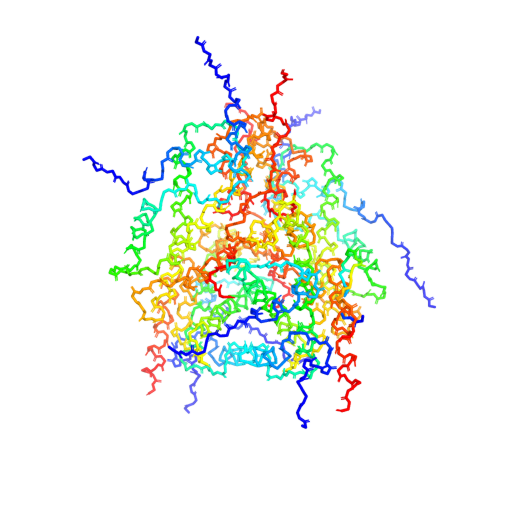H 4 53 ? 7.026 25.704 28.511 1.000 71.340 80 TYR HHH CA 1
ATOM 5787 C C . TYR H 4 53 ? 6.037 26.403 27.581 1.000 74.520 80 TYR HHH C 1
ATOM 5788 O O . TYR H 4 53 ? 4.839 26.097 27.664 1.000 82.890 80 TYR HHH O 1
ATOM 5797 N N . ASN H 4 54 ? 6.532 27.284 26.708 1.000 76.680 81 ASN HHH N 1
ATOM 5798 C CA . ASN H 4 54 ? 5.690 28.125 25.817 1.000 83.260 81 ASN HHH CA 1
ATOM 5799 C C . ASN H 4 54 ? 5.536 27.485 24.428 1.000 80.500 81 ASN HHH C 1
ATOM 5800 O O . ASN H 4 54 ? 5.057 28.189 23.523 1.000 85.610 81 ASN HHH O 1
ATOM 5805 N N . LYS H 4 55 ? 5.860 26.193 24.295 1.000 85.340 82 LYS HHH N 1
ATOM 5806 C CA . LYS H 4 55 ? 5.684 25.369 23.066 1.000 84.440 82 LYS HHH CA 1
ATOM 5807 C C . LYS H 4 55 ? 6.305 26.114 21.891 1.000 81.360 82 LYS HHH C 1
ATOM 5808 O O . LYS H 4 55 ? 5.607 26.314 20.895 1.000 83.720 82 LYS HHH O 1
ATOM 5814 N N . ARG H 4 56 ? 7.552 26.554 22.058 1.000 75.430 83 ARG HHH N 1
ATOM 5815 C CA . ARG H 4 56 ? 8.335 27.294 21.044 1.000 72.100 83 ARG HHH CA 1
ATOM 5816 C C . ARG H 4 56 ? 9.582 26.479 20.714 1.000 76.350 83 ARG HHH C 1
ATOM 5817 O O . ARG H 4 56 ? 10.171 25.835 21.623 1.000 76.390 83 ARG HHH O 1
ATOM 5825 N N . SER H 4 57 ? 9.972 26.548 19.449 1.000 72.820 84 SER HHH N 1
ATOM 5826 C CA . SER H 4 57 ? 11.106 25.822 18.850 1.000 73.720 84 SER HHH CA 1
ATOM 5827 C C . SER H 4 57 ? 12.353 26.701 18.943 1.000 80.200 84 SER HHH C 1
ATOM 5828 O O . SER H 4 57 ? 13.457 26.203 18.593 1.000 70.770 84 SER HHH O 1
ATOM 5831 N N . THR H 4 58 ? 12.186 27.952 19.401 1.000 78.380 85 THR HHH N 1
ATOM 5832 C CA . THR H 4 58 ? 13.201 29.029 19.252 1.000 75.870 85 THR HHH CA 1
ATOM 5833 C C . THR H 4 58 ? 13.576 29.668 20.600 1.000 68.880 85 THR HHH C 1
ATOM 5834 O O . THR H 4 58 ? 12.692 30.177 21.301 1.000 69.050 85 THR HHH O 1
ATOM 5838 N N . ILE H 4 59 ? 14.873 29.726 20.890 1.000 67.430 86 ILE HHH N 1
ATOM 5839 C CA . ILE H 4 59 ? 15.457 30.579 21.960 1.000 68.320 86 ILE HHH CA 1
ATOM 5840 C C . ILE H 4 59 ? 15.938 31.884 21.321 1.000 71.390 86 ILE HHH C 1
ATOM 5841 O O . ILE H 4 59 ? 16.964 31.857 20.596 1.000 68.830 86 ILE HHH O 1
ATOM 5846 N N . THR H 4 60 ? 15.265 32.984 21.662 1.000 74.170 87 THR HHH N 1
ATOM 5847 C CA . THR H 4 60 ? 15.595 34.373 21.261 1.000 63.530 87 THR HHH CA 1
ATOM 5848 C C . THR H 4 60 ? 16.231 35.124 22.437 1.000 70.700 87 THR HHH C 1
ATOM 5849 O O . THR H 4 60 ? 16.292 34.560 23.544 1.000 69.990 87 THR HHH O 1
ATOM 5853 N N . SER H 4 61 ? 16.630 36.373 22.204 1.000 68.840 88 SER HHH N 1
ATOM 5854 C CA . SER H 4 61 ? 17.027 37.365 23.232 1.000 72.400 88 SER HHH CA 1
ATOM 5855 C C . SER H 4 61 ? 16.001 37.360 24.385 1.000 68.310 88 SER HHH C 1
ATOM 5856 O O . SER H 4 61 ? 16.358 37.585 25.556 1.000 67.560 88 SER HHH O 1
ATOM 5859 N N . ARG H 4 62 ? 14.737 37.118 24.100 1.000 57.560 89 ARG HHH N 1
ATOM 5860 C CA . ARG H 4 62 ? 13.694 37.294 25.127 1.000 67.530 89 ARG HHH CA 1
ATOM 5861 C C . ARG H 4 62 ? 13.785 36.173 26.180 1.000 74.420 89 ARG HHH C 1
ATOM 5862 O O . ARG H 4 62 ? 13.568 36.455 27.394 1.000 71.540 89 ARG HHH O 1
ATOM 5870 N N . GLU H 4 63 ? 14.077 34.946 25.732 1.000 63.820 90 GLU HHH N 1
ATOM 5871 C CA . GLU H 4 63 ? 14.259 33.758 26.604 1.000 62.170 90 GLU HHH CA 1
ATOM 5872 C C . GLU H 4 63 ? 15.536 33.954 27.406 1.000 55.090 90 GLU HHH C 1
ATOM 5873 O O . GLU H 4 63 ? 15.497 33.684 28.616 1.000 62.730 90 GLU HHH O 1
ATOM 5879 N N . ILE H 4 64 ? 16.604 34.437 26.781 1.000 52.550 91 ILE HHH N 1
ATOM 5880 C CA . ILE H 4 64 ? 17.874 34.752 27.509 1.000 56.940 91 ILE HHH CA 1
ATOM 5881 C C . ILE H 4 64 ? 17.589 35.796 28.591 1.000 61.230 91 ILE HHH C 1
ATOM 5882 O O . ILE H 4 64 ? 18.187 35.679 29.683 1.000 69.990 91 ILE HHH O 1
ATOM 5887 N N . GLN H 4 65 ? 16.737 36.786 28.309 1.000 65.700 92 GLN HHH N 1
ATOM 5888 C CA . GLN H 4 65 ? 16.540 37.950 29.215 1.000 61.500 92 GLN HHH CA 1
ATOM 5889 C C . GLN H 4 65 ? 15.748 37.460 30.428 1.000 57.830 92 GLN HHH C 1
ATOM 5890 O O . GLN H 4 65 ? 16.210 37.658 31.559 1.000 68.150 92 GLN HHH O 1
ATOM 5896 N N . THR H 4 66 ? 14.645 36.758 30.200 1.000 56.530 93 THR HHH N 1
ATOM 5897 C CA . THR H 4 66 ? 13.848 36.130 31.287 1.000 65.000 93 THR HHH CA 1
ATOM 5898 C C . THR H 4 66 ? 14.721 35.150 32.107 1.000 65.410 93 THR HHH C 1
ATOM 5899 O O . THR H 4 66 ? 14.677 35.164 33.359 1.000 59.390 93 THR HHH O 1
ATOM 5903 N N . ALA H 4 67 ? 15.496 34.307 31.439 1.000 58.670 94 ALA HHH N 1
ATOM 5904 C CA . ALA H 4 67 ? 16.449 33.403 32.113 1.000 65.050 94 ALA HHH CA 1
ATOM 5905 C C . ALA H 4 67 ? 17.350 34.218 33.061 1.000 65.910 94 ALA HHH C 1
ATOM 5906 O O . ALA H 4 67 ? 17.506 33.811 34.231 1.000 60.280 94 ALA HHH O 1
ATOM 5908 N N . VAL H 4 68 ? 17.896 35.344 32.590 1.000 62.820 95 VAL HHH N 1
ATOM 5909 C CA . VAL H 4 68 ? 18.801 36.217 33.392 1.000 55.700 95 VAL HHH CA 1
ATOM 5910 C C . VAL H 4 68 ? 18.021 36.768 34.592 1.000 59.220 95 VAL HHH C 1
ATOM 5911 O O . VAL H 4 68 ? 18.570 36.805 35.716 1.000 56.420 95 VAL HHH O 1
ATOM 5915 N N . ARG H 4 69 ? 16.772 37.177 34.395 1.000 58.050 96 ARG HHH N 1
ATOM 5916 C CA . ARG H 4 69 ? 15.979 37.755 35.510 1.000 61.250 96 ARG HHH CA 1
ATOM 5917 C C . ARG H 4 69 ? 15.760 36.665 36.573 1.000 58.230 96 ARG HHH C 1
ATOM 5918 O O . ARG H 4 69 ? 15.870 36.965 37.763 1.000 65.720 96 ARG HHH O 1
ATOM 5926 N N . LEU H 4 70 ? 15.514 35.422 36.157 1.000 61.640 97 LEU HHH N 1
ATOM 5927 C CA . LEU H 4 70 ? 15.274 34.280 37.084 1.000 52.990 97 LEU HHH CA 1
ATOM 5928 C C . LEU H 4 70 ? 16.568 33.886 37.811 1.000 52.280 97 LEU HHH C 1
ATOM 5929 O O . LEU H 4 70 ? 16.447 33.471 38.930 1.000 50.450 97 LEU HHH O 1
ATOM 5934 N N . LEU H 4 71 ? 17.756 34.079 37.219 1.000 58.900 98 LEU HHH N 1
ATOM 5935 C CA . LEU H 4 71 ? 19.011 33.425 37.679 1.000 56.850 98 LEU HHH CA 1
ATOM 5936 C C . LEU H 4 71 ? 19.930 34.400 38.401 1.000 61.020 98 LEU HHH C 1
ATOM 5937 O O . LEU H 4 71 ? 20.762 33.926 39.181 1.000 66.990 98 LEU HHH O 1
ATOM 5942 N N . LEU H 4 72 ? 19.868 35.694 38.096 1.000 70.460 99 LEU HHH N 1
ATOM 5943 C CA . LEU H 4 72 ? 20.816 36.679 38.680 1.000 62.260 99 LEU HHH CA 1
ATOM 5944 C C . LEU H 4 72 ? 20.101 37.445 39.788 1.000 63.020 99 LEU HHH C 1
ATOM 5945 O O . LEU H 4 72 ? 18.937 37.838 39.674 1.000 58.520 99 LEU HHH O 1
ATOM 5950 N N . PRO H 4 73 ? 20.809 37.654 40.906 1.000 61.110 100 PRO HHH N 1
ATOM 5951 C CA . PRO H 4 73 ? 20.328 38.498 41.989 1.000 63.280 100 PRO HHH CA 1
ATOM 5952 C C . PRO H 4 73 ? 20.208 39.978 41.590 1.000 66.590 100 PRO HHH C 1
ATOM 5953 O O . PRO H 4 73 ? 21.062 40.453 40.846 1.000 61.950 100 PRO HHH O 1
ATOM 5957 N N . GLY H 4 74 ? 19.157 40.638 42.096 1.000 69.350 101 GLY HHH N 1
ATOM 5958 C CA . GLY H 4 74 ? 18.946 42.101 42.105 1.000 77.570 101 GLY HHH CA 1
ATOM 5959 C C . GLY H 4 74 ? 19.778 42.877 41.088 1.000 72.980 101 GLY HHH C 1
ATOM 5960 O O . GLY H 4 74 ? 19.401 42.943 39.920 1.000 71.630 101 GLY HHH O 1
ATOM 5961 N N . GLU H 4 75 ? 20.870 43.486 41.526 1.000 70.440 102 GLU HHH N 1
ATOM 5962 C CA . GLU H 4 75 ? 21.600 44.512 40.739 1.000 71.270 102 GLU HHH CA 1
ATOM 5963 C C . GLU H 4 75 ? 22.339 43.841 39.567 1.000 71.550 102 GLU HHH C 1
ATOM 5964 O O . GLU H 4 75 ? 22.384 44.424 38.458 1.000 72.900 102 GLU HHH O 1
ATOM 5970 N N . LEU H 4 76 ? 22.916 42.666 39.789 1.000 68.970 103 LEU HHH N 1
ATOM 5971 C CA . LEU H 4 76 ? 23.540 41.835 38.727 1.000 58.510 103 LEU HHH CA 1
ATOM 5972 C C . LEU H 4 76 ? 22.531 41.625 37.587 1.000 65.390 103 LEU HHH C 1
ATOM 5973 O O . LEU H 4 76 ? 22.896 41.766 36.412 1.000 58.920 103 LEU HHH O 1
ATOM 5978 N N . ALA H 4 77 ? 21.290 41.263 37.895 1.000 65.660 104 ALA HHH N 1
ATOM 5979 C CA . ALA H 4 77 ? 20.253 41.066 36.860 1.000 61.130 104 ALA HHH CA 1
ATOM 5980 C C . ALA H 4 77 ? 20.049 42.385 36.116 1.000 63.500 104 ALA HHH C 1
ATOM 5981 O O . ALA H 4 77 ? 20.159 42.412 34.890 1.000 61.400 104 ALA HHH O 1
ATOM 5983 N N . LYS H 4 78 ? 19.770 43.452 36.856 1.000 72.190 105 LYS HHH N 1
ATOM 5984 C CA . LYS H 4 78 ? 19.505 44.781 36.265 1.000 77.930 105 LYS HHH CA 1
ATOM 5985 C C . LYS H 4 78 ? 20.651 45.085 35.287 1.000 73.130 105 LYS HHH C 1
ATOM 5986 O O . LYS H 4 78 ? 20.389 45.261 34.097 1.000 63.170 105 LYS HHH O 1
ATOM 5992 N N . HIS H 4 79 ? 21.894 45.097 35.751 1.000 69.040 106 HIS HHH N 1
ATOM 5993 C CA . HIS H 4 79 ? 23.043 45.551 34.924 1.000 65.650 106 HIS HHH CA 1
ATOM 5994 C C . HIS H 4 79 ? 23.200 44.590 33.747 1.000 70.620 106 HIS HHH C 1
ATOM 5995 O O . HIS H 4 79 ? 23.477 45.074 32.628 1.000 73.710 106 HIS HHH O 1
ATOM 6002 N N . ALA H 4 80 ? 23.021 43.280 33.983 1.000 70.690 107 ALA HHH N 1
ATOM 6003 C CA . ALA H 4 80 ? 23.256 42.217 32.975 1.000 64.440 107 ALA HHH CA 1
ATOM 6004 C C . ALA H 4 80 ? 22.263 42.392 31.836 1.000 61.720 107 ALA HHH C 1
ATOM 6005 O O . ALA H 4 80 ? 22.693 42.262 30.678 1.000 57.680 107 ALA HHH O 1
ATOM 6007 N N . VAL H 4 81 ? 20.984 42.580 32.184 1.000 62.470 108 VAL HHH N 1
ATOM 6008 C CA . VAL H 4 81 ? 19.860 42.869 31.243 1.000 62.850 108 VAL HHH CA 1
ATOM 6009 C C . VAL H 4 81 ? 20.211 44.106 30.415 1.000 64.190 108 VAL HHH C 1
ATOM 6010 O O . VAL H 4 81 ? 19.898 44.107 29.193 1.000 65.300 108 VAL HHH O 1
ATOM 6014 N N . SER H 4 82 ? 20.817 45.125 31.036 1.000 52.860 109 SER HHH N 1
ATOM 6015 C CA . SER H 4 82 ? 21.100 46.388 30.310 1.000 65.150 109 SER HHH CA 1
ATOM 6016 C C . SER H 4 82 ? 22.313 46.146 29.399 1.000 64.430 109 SER HHH C 1
ATOM 6017 O O . SER H 4 82 ? 22.214 46.448 28.192 1.000 65.610 109 SER HHH O 1
ATOM 6020 N N . GLU H 4 83 ? 23.355 45.470 29.867 1.000 60.360 110 GLU HHH N 1
ATOM 6021 C CA . GLU H 4 83 ? 24.476 45.110 28.945 1.000 65.520 110 GLU HHH CA 1
ATOM 6022 C C . GLU H 4 83 ? 23.957 44.248 27.787 1.000 66.290 110 GLU HHH C 1
ATOM 6023 O O . GLU H 4 83 ? 24.414 44.421 26.643 1.000 73.070 110 GLU HHH O 1
ATOM 6029 N N . GLY H 4 84 ? 23.001 43.367 28.046 1.000 72.810 111 GLY HHH N 1
ATOM 6030 C CA . GLY H 4 84 ? 22.479 42.468 27.004 1.000 75.680 111 GLY HHH CA 1
ATOM 6031 C C . GLY H 4 84 ? 21.630 43.215 25.982 1.000 77.730 111 GLY HHH C 1
ATOM 6032 O O . GLY H 4 84 ? 21.790 42.981 24.787 1.000 67.980 111 GLY HHH O 1
ATOM 6033 N N . THR H 4 85 ? 20.707 44.059 26.419 1.000 77.460 112 THR HHH N 1
ATOM 6034 C CA . THR H 4 85 ? 19.888 44.880 25.496 1.000 76.660 112 THR HHH CA 1
ATOM 6035 C C . THR H 4 85 ? 20.809 45.794 24.671 1.000 72.870 112 THR HHH C 1
ATOM 6036 O O . THR H 4 85 ? 20.599 45.912 23.468 1.000 67.470 112 THR HHH O 1
ATOM 6040 N N . LYS H 4 86 ? 21.836 46.361 25.293 1.000 76.830 113 LYS HHH N 1
ATOM 6041 C CA . LYS H 4 86 ? 22.762 47.333 24.662 1.000 81.800 113 LYS HHH CA 1
ATOM 6042 C C . LYS H 4 86 ? 23.519 46.654 23.521 1.000 75.850 113 LYS HHH C 1
ATOM 6043 O O . LYS H 4 86 ? 23.726 47.288 22.492 1.000 95.850 113 LYS HHH O 1
ATOM 6049 N N . ALA H 4 87 ? 23.967 45.427 23.731 1.000 80.090 114 ALA HHH N 1
ATOM 6050 C CA . ALA H 4 87 ? 24.782 44.669 22.762 1.000 76.100 114 ALA HHH CA 1
ATOM 6051 C C . ALA H 4 87 ? 23.895 44.258 21.589 1.000 77.180 114 ALA HHH C 1
ATOM 6052 O O . ALA H 4 87 ? 24.410 44.134 20.455 1.000 85.660 114 ALA HHH O 1
ATOM 6054 N N . VAL H 4 88 ? 22.601 44.072 21.826 1.000 74.170 115 VAL HHH N 1
ATOM 6055 C CA . VAL H 4 88 ? 21.672 43.624 20.746 1.000 82.500 115 VAL HHH CA 1
ATOM 6056 C C . VAL H 4 88 ? 21.291 44.838 19.894 1.000 93.080 115 VAL HHH C 1
ATOM 6057 O O . VAL H 4 88 ? 21.303 44.715 18.663 1.000 91.640 115 VAL HHH O 1
ATOM 6061 N N . THR H 4 89 ? 20.968 45.954 20.548 1.000 99.600 116 THR HHH N 1
ATOM 6062 C CA . THR H 4 89 ? 20.877 47.317 19.969 1.000 91.190 116 THR HHH CA 1
ATOM 6063 C C . THR H 4 89 ? 22.089 47.563 19.050 1.000 91.860 116 THR HHH C 1
ATOM 6064 O O . THR H 4 89 ? 21.880 47.642 17.827 1.000 93.030 116 THR HHH O 1
ATOM 6068 N N . LYS H 4 90 ? 23.311 47.638 19.587 1.000 91.140 117 LYS HHH N 1
ATOM 6069 C CA . LYS H 4 90 ? 24.535 47.993 18.810 1.000 87.090 117 LYS HHH CA 1
ATOM 6070 C C . LYS H 4 90 ? 24.636 47.085 17.580 1.000 92.740 117 LYS HHH C 1
ATOM 6071 O O . LYS H 4 90 ? 25.064 47.546 16.515 1.000 107.870 117 LYS HHH O 1
ATOM 6077 N N . TYR H 4 91 ? 24.238 45.826 17.716 1.000 97.080 118 TYR HHH N 1
ATOM 6078 C CA . TYR H 4 91 ? 24.439 44.785 16.680 1.000 89.260 118 TYR HHH CA 1
ATOM 6079 C C . TYR H 4 91 ? 23.365 44.885 15.595 1.000 91.230 118 TYR HHH C 1
ATOM 6080 O O . TYR H 4 91 ? 23.678 44.542 14.451 1.000 98.910 118 TYR HHH O 1
ATOM 6089 N N . THR H 4 92 ? 22.136 45.265 15.951 1.000 91.610 119 THR HHH N 1
ATOM 6090 C CA . THR H 4 92 ? 21.004 45.440 15.000 1.000 97.400 119 THR HHH CA 1
ATOM 6091 C C . THR H 4 92 ? 21.304 46.694 14.166 1.000 111.630 119 THR HHH C 1
ATOM 6092 O O . THR H 4 92 ? 21.015 46.665 12.960 1.000 109.490 119 THR HHH O 1
ATOM 6096 N N . SER H 4 93 ? 21.914 47.717 14.789 1.000 130.590 120 SER HHH N 1
ATOM 6097 C CA . SER H 4 93 ? 22.417 48.973 14.163 1.000 131.090 120 SER HHH CA 1
ATOM 6098 C C . SER H 4 93 ? 23.864 48.780 13.688 1.000 137.700 120 SER HHH C 1
ATOM 6099 O O . SER H 4 93 ? 24.758 49.494 14.192 1.000 142.370 120 SER HHH O 1
ATOM 6102 N N . ALA H 4 94 ? 24.092 47.843 12.767 1.000 138.140 121 ALA HHH N 1
ATOM 6103 C CA . ALA H 4 94 ? 25.422 47.555 12.182 1.000 148.110 121 ALA HHH CA 1
ATOM 6104 C C . ALA H 4 94 ? 25.227 46.991 10.775 1.000 158.790 121 ALA HHH C 1
ATOM 6105 O O . ALA H 4 94 ? 24.901 45.790 10.657 1.000 146.520 121 ALA HHH O 1
ATOM 6107 N N . LYS H 4 95 ? 25.393 47.851 9.764 1.000 174.660 122 LYS HHH N 1
ATOM 6108 C CA . LYS H 4 95 ? 25.236 47.512 8.322 1.000 180.030 122 LYS HHH CA 1
ATOM 6109 C C . LYS H 4 95 ? 26.360 46.553 7.898 1.000 174.370 122 LYS HHH C 1
ATOM 6110 O O . LYS H 4 95 ? 26.265 45.342 8.129 1.000 163.960 122 LYS HHH O 1
ATOM 12056 N N . PRO K 7 1 ? 31.570 53.546 26.876 1.000 198.320 4 PRO MMM N 1
ATOM 12057 C CA . PRO K 7 1 ? 30.498 52.932 26.067 1.000 190.140 4 PRO MMM CA 1
ATOM 12058 C C . PRO K 7 1 ? 30.596 51.399 25.916 1.000 179.460 4 PRO MMM C 1
ATOM 12059 O O . PRO K 7 1 ? 29.888 50.863 25.073 1.000 184.620 4 PRO MMM O 1
ATOM 12063 N N . GLY K 7 2 ? 31.435 50.740 26.736 1.000 161.220 5 GLY MMM N 1
ATOM 12064 C CA . GLY K 7 2 ? 31.717 49.286 26.717 1.000 146.590 5 GLY MMM CA 1
ATOM 12065 C C . GLY K 7 2 ? 30.885 48.507 27.740 1.000 147.140 5 GLY MMM C 1
ATOM 12066 O O . GLY K 7 2 ? 29.719 48.225 27.476 1.000 167.280 5 GLY MMM O 1
ATOM 12075 N N . ARG K 7 4 ? 29.637 48.541 31.803 1.000 146.210 7 ARG MMM N 1
ATOM 12076 C CA . ARG K 7 4 ? 29.517 49.292 33.047 1.000 147.850 7 ARG MMM CA 1
ATOM 12077 C C . ARG K 7 4 ? 29.212 48.340 34.211 1.000 135.900 7 ARG MMM C 1
ATOM 12078 O O . ARG K 7 4 ? 28.120 47.708 34.208 1.000 100.090 7 ARG MMM O 1
ATOM 12086 N N . LEU K 7 5 ? 30.127 48.330 35.189 1.000 127.710 8 LEU MMM N 1
ATOM 12087 C CA . LEU K 7 5 ? 30.081 47.551 36.454 1.000 130.060 8 LEU MMM CA 1
ATOM 12088 C C . LEU K 7 5 ? 29.179 48.277 37.472 1.000 126.940 8 LEU MMM C 1
ATOM 12089 O O . LEU K 7 5 ? 28.704 49.396 37.175 1.000 114.750 8 LEU MMM O 1
ATOM 12094 N N . ARG K 7 6 ? 28.942 47.651 38.628 1.000 122.200 9 ARG MMM N 1
ATOM 12095 C CA . ARG K 7 6 ? 28.095 48.192 39.726 1.000 118.660 9 ARG MMM CA 1
ATOM 12096 C C . ARG K 7 6 ? 28.854 49.285 40.489 1.000 123.740 9 ARG MMM C 1
ATOM 12097 O O . ARG K 7 6 ? 28.181 50.203 40.985 1.000 116.170 9 ARG MMM O 1
ATOM 12105 N N . SER K 7 7 ? 30.188 49.167 40.596 1.000 143.050 10 SER MMM N 1
ATOM 12106 C CA . SER K 7 7 ? 31.093 50.097 41.331 1.000 153.560 10 SER MMM CA 1
ATOM 12107 C C . SER K 7 7 ? 31.086 51.485 40.675 1.000 167.710 10 SER MMM C 1
ATOM 12108 O O . SER K 7 7 ? 31.420 52.462 41.375 1.000 161.600 10 SER MMM O 1
ATOM 12111 N N . GLY K 7 8 ? 30.734 51.559 39.385 1.000 181.180 11 GLY MMM N 1
ATOM 12112 C CA . GLY K 7 8 ? 30.603 52.814 38.619 1.000 179.490 11 GLY MMM CA 1
ATOM 12113 C C . GLY K 7 8 ? 31.822 53.090 37.754 1.000 185.590 11 GLY MMM C 1
ATOM 12114 O O . GLY K 7 8 ? 31.968 54.253 37.319 1.000 185.620 11 GLY MMM O 1
ATOM 12115 N N . ARG K 7 9 ? 32.677 52.078 37.531 1.000 183.520 12 ARG MMM N 1
ATOM 12116 C CA . ARG K 7 9 ? 33.797 52.118 36.549 1.000 180.150 12 ARG MMM CA 1
ATOM 12117 C C . ARG K 7 9 ? 33.310 51.516 35.224 1.000 184.500 12 ARG MMM C 1
ATOM 12118 O O . ARG K 7 9 ? 32.390 50.673 35.257 1.000 174.190 12 ARG MMM O 1
ATOM 12126 N N . SER K 7 10 ? 33.923 51.921 34.107 1.000 192.180 13 SER MMM N 1
ATOM 12127 C CA . SER K 7 10 ? 33.597 51.453 32.734 1.000 184.490 13 SER MMM CA 1
ATOM 12128 C C . SER K 7 10 ? 34.681 50.482 32.245 1.000 184.660 13 SER MMM C 1
ATOM 12129 O O . SER K 7 10 ? 35.425 49.922 33.092 1.000 176.980 13 SER MMM O 1
ATOM 12132 N N . THR K 7 11 ? 34.730 50.271 30.925 1.000 180.760 14 THR MMM N 1
ATOM 12133 C CA . THR K 7 11 ? 35.815 49.554 30.208 1.000 182.360 14 THR MMM CA 1
ATOM 12134 C C . THR K 7 11 ? 36.406 50.505 29.154 1.000 183.850 14 THR MMM C 1
ATOM 12135 O O . THR K 7 11 ? 36.134 50.296 27.958 1.000 179.810 14 THR MMM O 1
ATOM 12139 N N . GLY K 7 12 ? 37.156 51.528 29.596 1.000 192.820 15 GLY MMM N 1
ATOM 12140 C CA . GLY K 7 12 ? 37.911 52.475 28.743 1.000 196.680 15 GLY MMM CA 1
ATOM 12141 C C . GLY K 7 12 ? 37.016 53.409 27.936 1.000 212.620 15 GLY MMM C 1
ATOM 12142 O O . GLY K 7 12 ? 36.320 54.237 28.558 1.000 212.870 15 GLY MMM O 1
ATOM 12143 N N . ALA K 7 13 ? 37.076 53.317 26.598 1.000 232.810 16 ALA MMM N 1
ATOM 12144 C CA . ALA K 7 13 ? 36.242 54.075 25.626 1.000 242.460 16 ALA MMM CA 1
ATOM 12145 C C . ALA K 7 13 ? 36.077 53.245 24.342 1.000 256.750 16 ALA MMM C 1
ATOM 12146 O O . ALA K 7 13 ? 35.502 52.161 24.433 1.000 283.090 16 ALA MMM O 1
ATOM 12148 N N . PRO K 7 14 ? 36.522 53.645 23.116 1.000 243.910 17 PRO MMM N 1
ATOM 12149 C CA . PRO K 7 14 ? 36.390 52.761 21.953 1.000 229.890 17 PRO MMM CA 1
ATOM 12150 C C . PRO K 7 14 ? 37.474 51.672 21.927 1.000 219.680 17 PRO MMM C 1
ATOM 12151 O O . PRO K 7 14 ? 37.586 50.906 20.964 1.000 213.640 17 PRO MMM O 1
#

Radius of gyration: 27.43 Å; Cα contacts (8 Å, |Δi|>4): 1248; chains: 9; bounding box: 75×65×83 Å

Foldseek 3Di:
DDDDDPCPVVVVVVVVVVVDDDQPDDQVVQVVVVQVVVCVPPNPDDADPVRSVVVSSVVSVVVVVLVVQLCVQQVVVVHRDRDPVSSVVSCVVVVVDD/DDDDVLCVCDPVNVVVVVVVVVDDDDDPVVSVVVSVVVVVVCVQQVVQLVVVCVVVVHPDRALVSNQVSCVVVVNHDPDRDD/DDDQVCVVLVHPFHLPVQLVCCVVVPPDPDDDPVVSSVVSVVVRVVVCQLCVQLCVQCVVVVHDDRDLLSSLCSQCVDPVSCVVQVVPDRVVNDHDDDDDPVVDDDD/DPDDDFCLVVVVVVCCVVPVVDDADVVRSVVVRVVVVVVVCQLVVQLVVVCVVVVHPDRDLVSSLVSLVVPDDDPVSVVVSVVSVVVVVVVVVVD/DDDDDPPPVVVVVCVVVVVDDDQPDDLPVQVVVVCVVVCVVPNPDDDDSVRSVVVSSVVVVVVVVLVVQLCVQCVVVVHRDRDPVSSVVSCVVVVVDD/DDDDDDDDDCLPVCDPVVVVVVVVVVPDDDDDPVVSVVVSVVVVVVVVQLVVQQVVVCVVVVHPDRALVSSQVSCVVVVNHDPDRDD/DDDFPQVVLVHPFHLPVLLVCCVVVPPDPDDDPCNSSVVRVVVRVVVCQLCVQLCVQQVVVVHRDRDLLSSLCSQCVDPVSCVVQVVDDSPVNDHDDDDDPVPDDDD/DDDDDFCLVVVQVVCCVVPVVDDADPVRSVVVRVVCVVVVCQLVVQLVVVCVVVVHPDRDLVSSLVSLVVPDDDPSSVVVSVVSVVVVVVVVVDD/DQADPVGDHDPDD

Secondary structure (P-SEA, 3-state):
ccccccaaaaaaaaaaaaaccccccccaaaaaaaaaaaaaccccccccaaaaaaaaaaaaaaaaaaaaaaaaaaaaaccccccaaaaaaaaaaacccc/ccccccccccaaaaaaaaaaacccccccaaaaaaaaaaaaaaaaaaaaaaaaaaaaccccccaaaaaaaaaaaccccccccc/ccccccccccccccaaaaaaaaaaaccccccccaaaaaaaaaaaaaaaaaaaaaaaaaaaaccccccaaaaaaaaaacaaaaaaacccccccccccccccccccccc/ccccccaaaaaaaaaaaccccccccaaaaaaaaaaaaaaaaaaaaaaaaaaaaaccccccaaaaaaaaaaccccaaaaaaaaaaaaaaaaaaacc/ccccccaaaaaaaaaaaaacccccccaaaaaaaaaaaaaaacccccccaaaaaaaaaaaaaaaaaaaaaaaaaaaaaccccccaaaaaaaaaaacccc/cccccccccccccccaaaaaaaaaaacccccccaaaaaaaaaaaaaaaaaaaaaaaaaaaaccccccaaaaaaaaaaaccccccccc/ccccccccccccccaaaaaaaaaacccccccccaaaaaaaaaaaaaaaaaaaaaaaaaaaaccccccaaaaaaaaaacaaaaaaacccccccccccccccccccccc/ccccccaaaaaaaaaaaccccccccaaaaaaaaaaaaaaaaaaaaaaaaaaaaaccccccaaaaaaaaaacccaaaaaaaaaaaaaaaaaaaacc/ccccccccccccc